Protein AF-A0A1V8M6U7-F1 (afdb_monomer_lite)

Foldseek 3Di:
DDDLVVVVVLLVDAWALQEAEAQAQQDWPPDDPVCVQQSLLAVLLVVLQNLLRFFPCAQDKGKYKYQADNVVSDGHAHDCPGHVLVVDVVNVLVVNQVVQVQFKVVRQNDKDWDWHADPNGTMIMIIRGHDLAQIFTCQWRRHPPDIDHGRWGWHAGDDDPPRIDTDDPVRRVSSRVSSPVSNVVVVCVVPPDDPPPPDDFDCVLVVVLLCVVVVQKDWDPPDFDFDDDLVQQQGKTKTWIDGPPGDIAIEIEREPSHDLQVNLVVCVVVVVDPDLARYAYEYAQDPDPCSPVVLVVSCVSSVYPRYDYSLRCLCPRRPVLAFDDDDAPPDLFDFFFWWDDPDPDTDGPLVVVVVLLPDFLQQEEEEEEAPQQQSVVSVSVSVNVVVVVDVQAGEAEQECLVQQVVLLVVCVVVAAPQEVVSRQVSVVVPDPDPTDHDDPSSVLSCQLSLRYAYEYEQVQLNCLPCPPSYDVVSNVVCSSPRNNPRNRSGHYYYYYYPLSVVVNDPPDDHHYTYTFFDWPVSLLSRVCSLVVNPPVLSVVLVVVQVLVWAFDDDPNDTITGGRNNLSVLSSVVSVCVVDVPPDDPPDDEPLADPVDSVSVSLQVLQVVLCSRNVADDSNLVLQLLLVQLLDDDQFAALVCSQVSSVVRDPDDDDPSNVSSLCSRNQWHQDPRGTHGPHPSSSLVSLLSVLLVVLVVLDLVPPDPSSLQSLLPPQAAPDPSLVVNLVSDQLDPSSLVSLLVNLVVLVVVLVVDDDPVNVSSLSNNQSSLSSNLVNQCPDPPDDSDQVVSQVSQCVRQPDPQAREAAHHEQHDDDPVDQDEYAQELHEYEQYEYENRACPQVHDYDPNAAYYLYEYAQHDHDPPRQRDDDVRNYPPNYHCVRCVVSVVVVVVVLVVLLVVLLVLVLVLQVVQDDPLFGHWDFPCVSCVDPSCVVVVVVCVVVVQKDWDADPVHRPGTTITGDPLCRQCSCCNPPVDDDPSSSVVSVVVSVD

Sequence (989 aa):
MIDPEIIREKVDEDETPILEFKRQWYWDNETPKEEMSGKWGEFIKDIISLSNGYLNFVGKDRYLIVGYCESESKIFEVNTHNIKILKDLRYFKKQLVQKLEKYTSPSLVTIDVELVELDSSSLLVFKIPSPCHVTELQSELKTKTRTLDQGAVLVRKGQDSDSIKLATITEIEELMDEFSRFKKEKQFTTSDSKKEDEKERSIEKTVQLYIDQNTSFSLDVGYPIKLNNWTENIVFELFRMSETFGVVREFLYLHESASQGKTLGYLKHNHLVSGFESLIVLTERPKLKDTEKRKTNIKKIFNTEHVFFIDEFGYEFLYKDCLLDYVKYNLPVYVDSLIDGDETENKPALEELKKWYLHEAAPLLVIKGYGGVGKTTLVKQFLDYIYDCSNNSGILFIDSNEIIDDLARLTNSNKKIDDIYDFYQVQIVKEDSSYRKFSKDLLKLSVDNGSLIIVLDGIDEVIAKLGSKFDVASFVESISNSYSSDLKKAKIIITCRDHFWDSLGNNIKIPEIILKPFNKGLAVEFFNQAFQNETSAVDKAMQLADKFATEQTSNGEKDSIYIPYVLDMIVYLINQKSEILSNTSLCKSNLLSEKLQNDFIIASVCEREIKKLDSLELDDQIKILMNISISKGEGLSLYDVKSVLNSVTRVSVDDQLIEKLKGHPLLVCSDNKLSFRYDFFNFYFKTVYVAHYLRMQDISYLDQITIEIIGSYIKYGNGFTEILCDRADFNDDLILFCIETIEELQNRCHAERNESNYSYQCAISSVFVFLLCAQQASDTNHSDVESRTKLMDKIFENTQEVRGLCLINIFGDNKNKLTFDFRKKVLVDCFFEQFEYFWDCPIDLETKFIDSTFKALEPRKGLTPTFYEGTFSKCCNTVGISDILNKRTVEIDGEAERVKDSLIKFFRLFYKRGNFYPKKQEQVRSKVFTAKLLPLLLKHKVVKDYIDPHKPTFKQYVITSEYFPVIKYLEQKSACIELERLVEILTKH

pLDDT: mean 83.77, std 11.24, range [28.75, 97.19]

Radius of gyration: 46.65 Å; chains: 1; bounding box: 130×84×131 Å

InterPro domains:
  IPR027417 P-loop containing nucleoside triphosphate hydrolase [G3DSA:3.40.50.300] (281-507)
  IPR027417 P-loop containing nucleoside triphosphate hydrolase [SSF52540] (349-542)
  IPR056884 Nephrocystin 3-like, N-terminal [PF24883] (351-497)

Structure (mmCIF, N/CA/C/O backbone):
data_AF-A0A1V8M6U7-F1
#
_entry.id   AF-A0A1V8M6U7-F1
#
loop_
_atom_site.group_PDB
_atom_site.id
_atom_site.type_symbol
_atom_site.label_atom_id
_atom_site.label_alt_id
_atom_site.label_comp_id
_atom_site.label_asym_id
_atom_site.label_entity_id
_atom_site.label_seq_id
_atom_site.pdbx_PDB_ins_code
_atom_site.Cartn_x
_atom_site.Cartn_y
_atom_site.Cartn_z
_atom_site.occupancy
_atom_site.B_iso_or_equiv
_atom_site.auth_seq_id
_atom_site.auth_comp_id
_atom_site.auth_asym_id
_atom_site.auth_atom_id
_atom_site.pdbx_PDB_model_num
ATOM 1 N N . MET A 1 1 ? 28.215 25.797 -33.517 1.00 58.16 1 MET A N 1
ATOM 2 C CA . MET A 1 1 ? 28.824 26.858 -34.327 1.00 58.16 1 MET A CA 1
ATOM 3 C C . MET A 1 1 ? 27.870 28.023 -34.370 1.00 58.16 1 MET A C 1
ATOM 5 O O . MET A 1 1 ? 26.768 27.884 -34.891 1.00 58.16 1 MET A O 1
ATOM 9 N N . ILE A 1 2 ? 28.266 29.112 -33.726 1.00 77.56 2 ILE A N 1
ATOM 10 C CA . ILE A 1 2 ? 27.588 30.400 -33.728 1.00 77.56 2 ILE A CA 1
ATOM 11 C C . ILE A 1 2 ? 27.930 31.073 -35.058 1.00 77.56 2 ILE A C 1
ATOM 13 O O . ILE A 1 2 ? 29.101 31.189 -35.409 1.00 77.56 2 ILE A O 1
ATOM 17 N N . ASP A 1 3 ? 26.908 31.468 -35.810 1.00 80.19 3 ASP A N 1
ATOM 18 C CA . ASP A 1 3 ? 27.080 32.095 -37.118 1.00 80.19 3 ASP A CA 1
ATOM 19 C C . ASP A 1 3 ? 27.666 33.517 -36.967 1.00 80.19 3 ASP A C 1
ATOM 21 O O . ASP A 1 3 ? 27.057 34.344 -36.276 1.00 80.19 3 ASP A O 1
ATOM 25 N N . PRO A 1 4 ? 28.823 33.830 -37.583 1.00 81.19 4 PRO A N 1
ATOM 26 C CA . PRO A 1 4 ? 29.404 35.170 -37.549 1.00 81.19 4 PRO A CA 1
ATOM 27 C C . PRO A 1 4 ? 28.481 36.271 -38.090 1.00 81.19 4 PRO A C 1
ATOM 29 O O . PRO A 1 4 ? 28.581 37.408 -37.628 1.00 81.19 4 PRO A O 1
ATOM 32 N N . GLU A 1 5 ? 27.575 35.966 -39.028 1.00 81.00 5 GLU A N 1
ATOM 33 C CA . GLU A 1 5 ? 26.628 36.961 -39.552 1.00 81.00 5 GLU A CA 1
ATOM 34 C C . GLU A 1 5 ? 25.595 37.375 -38.497 1.00 81.00 5 GLU A C 1
ATOM 36 O O . GLU A 1 5 ? 25.345 38.567 -38.330 1.00 81.00 5 GLU A O 1
ATOM 41 N N . ILE A 1 6 ? 25.103 36.427 -37.690 1.00 84.31 6 ILE A N 1
ATOM 42 C CA . ILE A 1 6 ? 24.199 36.714 -36.560 1.00 84.31 6 ILE A CA 1
ATOM 43 C C . ILE A 1 6 ? 24.894 37.613 -35.532 1.00 84.31 6 ILE A C 1
ATOM 45 O O . ILE A 1 6 ? 24.272 38.494 -34.946 1.00 84.31 6 ILE A O 1
ATOM 49 N N . ILE A 1 7 ? 26.193 37.409 -35.298 1.00 87.50 7 ILE A N 1
ATOM 50 C CA . ILE A 1 7 ? 26.954 38.242 -34.357 1.00 87.50 7 ILE A CA 1
ATOM 51 C C . ILE A 1 7 ? 27.181 39.647 -34.908 1.00 87.50 7 ILE A C 1
ATOM 53 O O . ILE A 1 7 ? 27.110 40.598 -34.135 1.00 87.50 7 ILE A O 1
ATOM 57 N N . ARG A 1 8 ? 27.373 39.800 -36.223 1.00 85.25 8 ARG A N 1
ATOM 58 C CA . ARG A 1 8 ? 27.423 41.121 -36.863 1.00 85.25 8 ARG A CA 1
ATOM 59 C C . ARG A 1 8 ? 26.113 41.882 -36.666 1.00 85.25 8 ARG A C 1
ATOM 61 O O . ARG A 1 8 ? 26.155 43.016 -36.212 1.00 85.25 8 ARG A O 1
ATOM 68 N N . GLU A 1 9 ? 24.975 41.233 -36.910 1.00 86.56 9 GLU A N 1
ATOM 69 C CA . GLU A 1 9 ? 23.655 41.832 -36.666 1.00 86.56 9 GLU A CA 1
ATOM 70 C C . GLU A 1 9 ? 23.462 42.212 -35.193 1.00 86.56 9 GLU A C 1
ATOM 72 O O . GLU A 1 9 ? 22.962 43.290 -34.893 1.00 86.56 9 GLU A O 1
ATOM 77 N N . LYS A 1 10 ? 23.900 41.354 -34.261 1.00 86.81 10 LYS A N 1
ATOM 78 C CA . LYS A 1 10 ? 23.778 41.623 -32.822 1.00 86.81 10 LYS A CA 1
ATOM 79 C C . LYS A 1 10 ? 24.632 42.795 -32.361 1.00 86.81 10 LYS A C 1
ATOM 81 O O . LYS A 1 10 ? 24.192 43.515 -31.484 1.00 86.81 10 LYS A O 1
ATOM 86 N N . VAL A 1 11 ? 25.823 42.991 -32.921 1.00 86.38 11 VAL A N 1
ATOM 87 C CA . VAL A 1 11 ? 26.717 44.113 -32.579 1.00 86.38 11 VAL A CA 1
ATOM 88 C C . VAL A 1 11 ? 26.144 45.473 -33.018 1.00 86.38 11 VAL A C 1
ATOM 90 O O . VAL A 1 11 ? 26.476 46.493 -32.411 1.00 86.38 11 VAL A O 1
ATOM 93 N N . ASP A 1 12 ? 25.253 45.475 -34.014 1.00 83.44 12 ASP A N 1
ATOM 94 C CA . ASP A 1 12 ? 24.517 46.658 -34.478 1.00 83.44 12 ASP A CA 1
ATOM 95 C C . ASP A 1 12 ? 23.236 46.946 -33.651 1.00 83.44 12 ASP A C 1
ATOM 97 O O . ASP A 1 12 ? 22.576 47.963 -33.878 1.00 83.44 12 ASP A O 1
ATOM 101 N N . GLU A 1 13 ? 22.869 46.075 -32.699 1.00 85.94 13 GLU A N 1
ATOM 102 C CA . GLU A 1 13 ? 21.747 46.264 -31.766 1.00 85.94 13 GLU A CA 1
ATOM 103 C C . GLU A 1 13 ? 22.206 46.913 -30.445 1.00 85.94 13 GLU A C 1
ATOM 105 O O . GLU A 1 13 ? 23.306 46.649 -29.959 1.00 85.94 13 GLU A O 1
ATOM 110 N N . ASP A 1 14 ? 21.329 47.707 -29.821 1.00 83.75 14 ASP A N 1
ATOM 111 C CA . ASP A 1 14 ? 21.529 48.205 -28.450 1.00 83.75 14 ASP A CA 1
ATOM 112 C C . ASP A 1 14 ? 21.380 47.065 -27.417 1.00 83.75 14 ASP A C 1
ATOM 114 O O . ASP A 1 14 ? 20.679 46.075 -27.659 1.00 83.75 14 ASP A O 1
ATOM 118 N N . GLU A 1 15 ? 21.970 47.207 -26.224 1.00 86.00 15 GLU A N 1
ATOM 119 C CA . GLU A 1 15 ? 21.781 46.237 -25.137 1.00 86.00 15 GLU A CA 1
ATOM 120 C C . GLU A 1 15 ? 20.302 46.060 -24.764 1.00 86.00 15 GLU A C 1
ATOM 122 O O . GLU A 1 15 ? 19.545 47.009 -24.535 1.00 86.00 15 GLU A O 1
ATOM 127 N N . THR A 1 16 ? 19.891 44.803 -24.593 1.00 87.12 16 THR A N 1
ATOM 128 C CA . THR A 1 16 ? 18.509 44.432 -24.257 1.00 87.12 16 THR A CA 1
ATOM 129 C C . THR A 1 16 ? 18.477 43.454 -23.076 1.00 87.12 16 THR A C 1
ATOM 131 O O . THR A 1 16 ? 19.518 42.970 -22.625 1.00 87.12 16 THR A O 1
ATOM 134 N N . PRO A 1 17 ? 17.291 43.082 -22.558 1.00 87.75 17 PRO A N 1
ATOM 135 C CA . PRO A 1 17 ? 17.160 41.976 -21.605 1.00 87.75 17 PRO A CA 1
ATOM 136 C C . PRO A 1 17 ? 17.802 40.648 -22.035 1.00 87.75 17 PRO A C 1
ATOM 138 O O . PRO A 1 17 ? 18.018 39.782 -21.190 1.00 87.75 17 PRO A O 1
ATOM 141 N N . ILE A 1 18 ? 18.089 40.473 -23.330 1.00 89.31 18 ILE A N 1
ATOM 142 C CA . ILE A 1 18 ? 18.649 39.248 -23.914 1.00 89.31 18 ILE A CA 1
ATOM 143 C C . ILE A 1 18 ? 19.998 39.464 -24.615 1.00 89.31 18 ILE A C 1
ATOM 145 O O . ILE A 1 18 ? 20.525 38.517 -25.192 1.00 89.31 18 ILE A O 1
ATOM 149 N N . LEU A 1 19 ? 20.560 40.674 -24.582 1.00 90.44 19 LEU A N 1
ATOM 150 C CA . LEU A 1 19 ? 21.832 41.012 -25.221 1.00 90.44 19 LEU A CA 1
ATOM 151 C C . LEU A 1 19 ? 22.664 41.884 -24.277 1.00 90.44 19 LEU A C 1
ATOM 153 O O . LEU A 1 19 ? 22.210 42.953 -23.877 1.00 90.44 19 LEU A O 1
ATOM 157 N N . GLU A 1 20 ? 23.861 41.413 -23.933 1.00 90.19 20 GLU A N 1
ATOM 158 C CA . GLU A 1 20 ? 24.830 42.114 -23.083 1.00 90.19 20 GLU A CA 1
ATOM 159 C C . GLU A 1 20 ? 26.175 42.230 -23.792 1.00 90.19 20 GLU A C 1
ATOM 161 O O . GLU A 1 20 ? 26.695 41.235 -24.317 1.00 90.19 20 GLU A O 1
ATOM 166 N N . PHE A 1 21 ? 26.790 43.406 -23.694 1.00 90.50 21 PHE A N 1
ATOM 167 C CA . PHE A 1 21 ? 28.150 43.635 -24.140 1.00 90.50 21 PHE A CA 1
ATOM 168 C C . PHE A 1 21 ? 29.093 43.841 -22.963 1.00 90.50 21 PHE A C 1
ATOM 170 O O . PHE A 1 21 ? 28.850 44.596 -22.026 1.00 90.50 21 PHE A O 1
ATOM 177 N N . LYS A 1 22 ? 30.259 43.203 -23.033 1.00 90.25 22 LYS A N 1
ATOM 178 C CA . LYS A 1 22 ? 31.376 43.528 -22.147 1.00 90.25 22 LYS A CA 1
ATOM 179 C C . LYS A 1 22 ? 32.568 43.922 -22.988 1.00 90.25 22 LYS A C 1
ATOM 181 O O . LYS A 1 22 ? 33.081 43.126 -23.769 1.00 90.25 22 LYS A O 1
ATOM 186 N N . ARG A 1 23 ? 33.102 45.115 -22.735 1.00 88.38 23 ARG A N 1
ATOM 187 C CA . ARG A 1 23 ? 34.337 45.572 -23.383 1.00 88.38 23 ARG A CA 1
ATOM 188 C C . ARG A 1 23 ? 35.503 44.601 -23.177 1.00 88.38 23 ARG A C 1
ATOM 190 O O . ARG A 1 23 ? 36.289 44.388 -24.090 1.00 88.38 23 ARG A O 1
ATOM 197 N N . GLN A 1 24 ? 35.63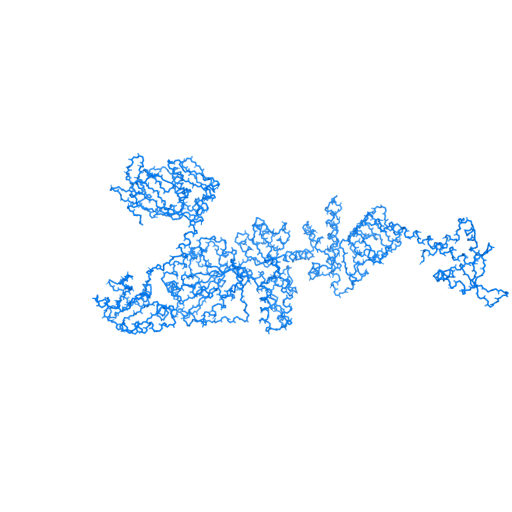4 44.045 -21.975 1.00 88.88 24 GLN A N 1
ATOM 198 C CA . GLN A 1 24 ? 36.750 43.181 -21.596 1.00 88.88 24 GLN A CA 1
ATOM 199 C C . GLN A 1 24 ? 36.288 42.013 -20.730 1.00 88.88 24 GLN A C 1
ATOM 201 O O . GLN A 1 24 ? 35.250 42.075 -20.069 1.00 88.88 24 GLN A O 1
ATOM 206 N N . TRP A 1 25 ? 37.098 40.960 -20.712 1.00 90.88 25 TRP A N 1
ATOM 207 C CA . TRP A 1 25 ? 36.878 39.796 -19.865 1.00 90.88 25 TRP A CA 1
ATOM 208 C C . TRP A 1 25 ? 37.055 40.123 -18.365 1.00 90.88 25 TRP A C 1
ATOM 210 O O . TRP A 1 25 ? 37.712 41.092 -17.987 1.00 90.88 25 TRP A O 1
ATOM 220 N N . TYR A 1 26 ? 36.452 39.313 -17.493 1.00 88.56 26 TYR A N 1
ATOM 221 C CA . TYR A 1 26 ? 36.280 39.618 -16.066 1.00 88.56 26 TYR A CA 1
ATOM 222 C C . TYR A 1 26 ? 37.575 39.543 -15.225 1.00 88.56 26 TYR A C 1
ATOM 224 O O . TYR A 1 26 ? 37.684 40.247 -14.211 1.00 88.56 26 TYR A O 1
ATOM 232 N N . TRP A 1 27 ? 38.541 38.696 -15.595 1.00 90.19 27 TRP A N 1
ATOM 233 C CA . TRP A 1 27 ? 39.807 38.479 -14.868 1.00 90.19 27 TRP A CA 1
ATOM 234 C C . TRP A 1 27 ? 40.911 37.946 -15.790 1.00 90.19 27 TRP A C 1
ATOM 236 O O . TRP A 1 27 ? 40.629 37.386 -16.839 1.00 90.19 27 TRP A O 1
ATOM 246 N N . ASP A 1 28 ? 42.168 38.027 -15.382 1.00 87.06 28 ASP A N 1
ATOM 247 C CA . ASP A 1 28 ? 43.324 37.508 -16.124 1.00 87.06 28 ASP A CA 1
ATOM 248 C C . ASP A 1 28 ? 44.172 36.548 -15.269 1.00 87.06 28 ASP A C 1
ATOM 250 O O . ASP A 1 28 ? 43.795 36.167 -14.159 1.00 87.06 28 ASP A O 1
ATOM 254 N N . ASN A 1 29 ? 45.316 36.107 -15.801 1.00 83.75 29 ASN A N 1
ATOM 255 C CA . ASN A 1 29 ? 46.250 35.241 -15.075 1.00 83.75 29 ASN A CA 1
ATOM 256 C C . ASN A 1 29 ? 46.934 35.921 -13.872 1.00 83.75 29 ASN A C 1
ATOM 258 O O . ASN A 1 29 ? 47.536 35.208 -13.067 1.00 83.75 29 ASN A O 1
ATOM 262 N N . GLU A 1 30 ? 46.885 37.251 -13.765 1.00 84.00 30 GLU A N 1
ATOM 263 C CA . GLU A 1 30 ? 47.514 38.035 -12.692 1.00 84.00 30 GLU A CA 1
ATOM 264 C C . GLU A 1 30 ? 46.531 38.351 -11.551 1.00 84.00 30 GLU A C 1
ATOM 266 O O . GLU A 1 30 ? 46.936 38.804 -10.480 1.00 84.00 30 GLU A O 1
ATOM 271 N N . THR A 1 31 ? 45.243 38.047 -11.741 1.00 85.06 31 THR A N 1
ATOM 272 C CA . THR A 1 31 ? 44.187 38.294 -10.757 1.00 85.06 31 THR A CA 1
ATOM 273 C C . THR A 1 31 ? 44.418 37.490 -9.458 1.00 85.06 31 THR A C 1
ATOM 275 O O . THR A 1 31 ? 44.533 36.258 -9.507 1.00 85.06 31 THR A O 1
ATOM 278 N N . PRO A 1 32 ? 44.451 38.138 -8.271 1.00 86.44 32 PRO A N 1
ATOM 279 C CA . PRO A 1 32 ? 44.678 37.461 -6.993 1.00 86.44 32 PRO A CA 1
ATOM 280 C C . PRO A 1 32 ? 43.626 36.388 -6.681 1.00 86.44 32 PRO A C 1
ATOM 282 O O . PRO A 1 32 ? 42.429 36.579 -6.901 1.00 86.44 32 PRO A O 1
ATOM 285 N N . LYS A 1 33 ? 44.047 35.266 -6.073 1.00 82.62 33 LYS A N 1
ATOM 286 C CA . LYS A 1 33 ? 43.141 34.157 -5.699 1.00 82.62 33 LYS A CA 1
ATOM 287 C C . LYS A 1 33 ? 41.990 34.591 -4.784 1.00 82.62 33 LYS A C 1
ATOM 289 O O . LYS A 1 33 ? 40.914 34.007 -4.854 1.00 82.62 33 LYS A O 1
ATOM 294 N N . GLU A 1 34 ? 42.215 35.597 -3.946 1.00 82.81 34 GLU A N 1
ATOM 295 C CA . GLU A 1 34 ? 41.223 36.130 -3.005 1.00 82.81 34 GLU A CA 1
ATOM 296 C C . GLU A 1 34 ? 40.080 36.869 -3.722 1.00 82.81 34 GLU A C 1
ATOM 298 O O . GLU A 1 34 ? 38.935 36.828 -3.272 1.00 82.81 34 GLU A O 1
ATOM 303 N N . GLU A 1 35 ? 40.350 37.458 -4.892 1.00 83.94 35 GLU A N 1
ATOM 304 C CA . GLU A 1 35 ? 39.355 38.167 -5.704 1.00 83.94 35 GLU A CA 1
ATOM 305 C C . GLU A 1 35 ? 38.592 37.237 -6.658 1.00 83.94 35 GLU A C 1
ATOM 307 O O . GLU A 1 35 ? 37.472 37.548 -7.073 1.00 83.94 35 GLU A O 1
ATOM 312 N N . MET A 1 36 ? 39.151 36.060 -6.970 1.00 85.75 36 MET A N 1
ATOM 313 C CA . MET A 1 36 ? 38.582 35.115 -7.940 1.00 85.75 36 MET A CA 1
ATOM 314 C C . MET A 1 36 ? 37.152 34.682 -7.609 1.00 85.75 36 MET A C 1
ATOM 316 O O . MET A 1 36 ? 36.354 34.482 -8.522 1.00 85.75 36 MET A O 1
ATOM 320 N N . SER A 1 37 ? 36.808 34.547 -6.325 1.00 84.44 37 SER A N 1
ATOM 321 C CA . SER A 1 37 ? 35.446 34.185 -5.910 1.00 84.44 37 SER A CA 1
ATOM 322 C C . SER A 1 37 ? 34.428 35.261 -6.312 1.00 84.44 37 SER A C 1
ATOM 324 O O . SER A 1 37 ? 33.420 34.949 -6.941 1.00 84.44 37 SER A O 1
ATOM 326 N N . GLY A 1 38 ? 34.739 36.538 -6.055 1.00 85.12 38 GLY A N 1
ATOM 327 C CA . GLY A 1 38 ? 33.873 37.661 -6.429 1.00 85.12 38 GLY A CA 1
ATOM 328 C C . GLY A 1 38 ? 33.794 37.878 -7.942 1.00 85.12 38 GLY A C 1
ATOM 329 O O . GLY A 1 38 ? 32.735 38.227 -8.457 1.00 85.12 38 GLY A O 1
ATOM 330 N N . LYS A 1 39 ? 34.887 37.616 -8.671 1.00 89.19 39 LYS A N 1
ATOM 331 C CA . LYS A 1 39 ? 34.932 37.663 -10.142 1.00 89.19 39 LYS A CA 1
ATOM 332 C C . LYS A 1 39 ? 34.067 36.581 -10.792 1.00 89.19 39 LYS A C 1
ATOM 334 O O . LYS A 1 39 ? 33.317 36.877 -11.719 1.00 89.19 39 LYS A O 1
ATOM 339 N N . TRP A 1 40 ? 34.127 35.353 -10.274 1.00 90.94 40 TRP A N 1
ATOM 340 C CA . TRP A 1 40 ? 33.224 34.276 -10.685 1.00 90.94 40 TRP A CA 1
ATOM 341 C C . TRP A 1 40 ? 31.772 34.591 -10.341 1.00 90.94 40 TRP A C 1
ATOM 343 O O . TRP A 1 40 ? 30.901 34.349 -11.169 1.00 90.94 40 TRP A O 1
ATOM 353 N N . GLY A 1 41 ? 31.513 35.144 -9.155 1.00 90.31 41 GLY A N 1
ATOM 354 C CA . GLY A 1 41 ? 30.168 35.537 -8.748 1.00 90.31 41 GLY A CA 1
ATOM 355 C C . GLY A 1 41 ? 29.555 36.596 -9.663 1.00 90.31 41 GLY A C 1
ATOM 356 O O . GLY A 1 41 ? 28.390 36.484 -10.024 1.00 90.31 41 GLY A O 1
ATOM 357 N N . GLU A 1 42 ? 30.348 37.580 -10.092 1.00 90.44 42 GLU A N 1
ATOM 358 C CA . GLU A 1 42 ? 29.908 38.614 -11.035 1.00 90.44 42 GLU A CA 1
ATOM 359 C C . GLU A 1 42 ? 29.568 38.035 -12.414 1.00 90.44 42 GLU A C 1
ATOM 361 O O . GLU A 1 42 ? 28.509 38.320 -12.960 1.00 90.44 42 GLU A O 1
ATOM 366 N N . PHE A 1 43 ? 30.421 37.157 -12.942 1.00 92.50 43 PHE A N 1
ATOM 367 C CA . PHE A 1 43 ? 30.164 36.497 -14.220 1.00 92.50 43 PHE A CA 1
ATOM 368 C C . PHE A 1 43 ? 28.929 35.581 -14.170 1.00 92.50 43 PHE A C 1
ATOM 370 O O . PHE A 1 43 ? 28.094 35.612 -15.069 1.00 92.50 43 PHE A O 1
ATOM 377 N N . ILE A 1 44 ? 28.774 34.792 -13.101 1.00 92.50 44 ILE A N 1
ATOM 378 C CA . ILE A 1 44 ? 27.618 33.902 -12.911 1.00 92.50 44 ILE A CA 1
ATOM 379 C C . ILE A 1 44 ? 26.321 34.709 -12.781 1.00 92.50 44 ILE A C 1
ATOM 381 O O . ILE A 1 44 ? 25.309 34.327 -13.364 1.00 92.50 44 ILE A O 1
ATOM 385 N N . LYS A 1 45 ? 26.353 35.842 -12.070 1.00 91.62 45 LYS A N 1
ATOM 386 C CA . LYS A 1 45 ? 25.217 36.768 -11.968 1.00 91.62 45 LYS A CA 1
ATOM 387 C C . LYS A 1 45 ? 24.755 37.235 -13.353 1.00 91.62 45 LYS A C 1
ATOM 389 O O . LYS A 1 45 ? 23.556 37.197 -13.628 1.00 91.62 45 LYS A O 1
ATOM 394 N N . ASP A 1 46 ? 25.686 37.629 -14.221 1.00 90.69 46 ASP A N 1
ATOM 395 C CA . ASP A 1 46 ? 25.360 38.120 -15.563 1.00 90.69 46 ASP A CA 1
ATOM 396 C C . ASP A 1 46 ? 24.721 37.004 -16.413 1.00 90.69 46 ASP A C 1
ATOM 398 O O . ASP A 1 46 ? 23.678 37.226 -17.026 1.00 90.69 46 ASP A O 1
ATOM 402 N N . ILE A 1 47 ? 25.233 35.769 -16.333 1.00 92.62 47 ILE A N 1
ATOM 403 C CA . ILE A 1 47 ? 24.655 34.596 -17.015 1.00 92.62 47 ILE A CA 1
ATOM 404 C C . ILE A 1 47 ? 23.237 34.257 -16.520 1.00 92.62 47 ILE A C 1
ATOM 406 O O . ILE A 1 47 ? 22.348 34.050 -17.343 1.00 92.62 47 ILE A O 1
ATOM 410 N N . ILE A 1 48 ? 23.001 34.216 -15.202 1.00 92.44 48 ILE A N 1
ATOM 411 C CA . ILE A 1 48 ? 21.682 33.878 -14.625 1.00 92.44 48 ILE A CA 1
ATOM 412 C C . ILE A 1 48 ? 20.648 34.965 -14.947 1.00 92.44 48 ILE A C 1
ATOM 414 O O . ILE A 1 48 ? 19.500 34.680 -15.281 1.00 92.44 48 ILE A O 1
ATOM 418 N N . SER A 1 49 ? 21.047 36.235 -14.871 1.00 91.25 49 SER A N 1
ATOM 419 C CA . SER A 1 49 ? 20.139 37.335 -15.206 1.00 91.25 49 SER A CA 1
ATOM 420 C C . SER A 1 49 ? 19.746 37.330 -16.686 1.00 91.25 49 SER A C 1
ATOM 422 O O . SER A 1 49 ? 18.578 37.544 -17.003 1.00 91.25 49 SER A O 1
ATOM 424 N N . LEU A 1 50 ? 20.687 37.011 -17.585 1.00 90.88 50 LEU A N 1
ATOM 425 C CA . LEU A 1 50 ? 20.415 36.828 -19.008 1.00 90.88 50 LEU A CA 1
ATOM 426 C C . LEU A 1 50 ? 19.547 35.596 -19.260 1.00 90.88 50 LEU A C 1
ATOM 428 O O . LEU A 1 50 ? 18.641 35.673 -20.083 1.00 90.88 50 LEU A O 1
ATOM 432 N N . SER A 1 51 ? 19.760 34.477 -18.556 1.00 91.31 51 SER A N 1
ATOM 433 C CA . SER A 1 51 ? 18.956 33.260 -18.746 1.00 91.31 51 SER A CA 1
ATOM 434 C C . SER A 1 51 ? 17.483 33.486 -18.418 1.00 91.31 51 SER A C 1
ATOM 436 O O . SER A 1 51 ? 16.616 33.024 -19.158 1.00 91.31 51 SER A O 1
ATOM 438 N N . ASN A 1 52 ? 17.175 34.268 -17.385 1.00 91.31 52 ASN A N 1
ATOM 439 C CA . ASN A 1 52 ? 15.801 34.684 -17.108 1.00 91.31 52 ASN A CA 1
ATOM 440 C C . ASN A 1 52 ? 15.326 35.782 -18.068 1.00 91.31 52 ASN A C 1
ATOM 442 O O . ASN A 1 52 ? 14.191 35.727 -18.535 1.00 91.31 52 ASN A O 1
ATOM 446 N N . GLY A 1 53 ? 16.197 36.732 -18.416 1.00 89.06 53 GLY A N 1
ATOM 447 C CA . GLY A 1 53 ? 15.840 37.907 -19.203 1.00 89.06 53 GLY A CA 1
ATOM 448 C C . GLY A 1 53 ? 14.858 38.806 -18.447 1.00 89.06 53 GLY A C 1
ATOM 449 O O . GLY A 1 53 ? 14.999 39.033 -17.241 1.00 89.06 53 GLY A O 1
ATOM 450 N N . TYR A 1 54 ? 13.857 39.322 -19.157 1.00 90.50 54 TYR A N 1
ATOM 451 C CA . TYR A 1 54 ? 12.745 40.081 -18.584 1.00 90.50 54 TYR A CA 1
ATOM 452 C C . TYR A 1 54 ? 11.448 39.778 -19.339 1.00 90.50 54 TYR A C 1
ATOM 454 O O . TYR A 1 54 ? 11.465 39.093 -20.363 1.00 90.50 54 TYR A O 1
ATOM 462 N N . LEU A 1 55 ? 10.329 40.271 -18.816 1.00 87.94 55 LEU A N 1
ATOM 463 C CA . LEU A 1 55 ? 8.989 40.031 -19.352 1.00 87.94 55 LEU A CA 1
ATOM 464 C C . LEU A 1 55 ? 8.914 40.324 -20.857 1.00 87.94 55 LEU A C 1
ATOM 466 O O . LEU A 1 55 ? 9.434 41.342 -21.321 1.00 87.94 55 LEU A O 1
ATOM 470 N N . ASN A 1 56 ? 8.224 39.463 -21.602 1.00 86.25 56 ASN A N 1
ATOM 471 C CA . ASN A 1 56 ? 8.065 39.450 -23.061 1.00 86.25 56 ASN A CA 1
ATOM 472 C C . ASN A 1 56 ? 9.308 39.045 -23.880 1.00 86.25 56 ASN A C 1
ATOM 474 O O . ASN A 1 56 ? 9.312 39.167 -25.112 1.00 86.25 56 ASN A O 1
ATOM 478 N N . PHE A 1 57 ? 10.369 38.554 -23.234 1.00 86.56 57 PHE A N 1
ATOM 479 C CA . PHE A 1 57 ? 11.568 38.042 -23.916 1.00 86.56 57 PHE A CA 1
ATOM 480 C C . PHE A 1 57 ? 11.760 36.527 -23.775 1.00 86.56 57 PHE A C 1
ATOM 482 O O . PHE A 1 57 ? 12.720 35.969 -24.319 1.00 86.56 57 PHE A O 1
ATOM 489 N N . VAL A 1 58 ? 10.839 35.842 -23.095 1.00 87.88 58 VAL A N 1
ATOM 490 C CA . VAL A 1 58 ? 10.827 34.381 -23.023 1.00 87.88 58 VAL A CA 1
ATOM 491 C C . VAL A 1 58 ? 10.703 33.785 -24.432 1.00 87.88 58 VAL A C 1
ATOM 493 O O . VAL A 1 58 ? 9.937 34.255 -25.267 1.00 87.88 58 VAL A O 1
ATOM 496 N N . GLY A 1 59 ? 11.506 32.757 -24.711 1.00 83.88 59 GLY A N 1
ATOM 497 C CA . GLY A 1 59 ? 11.542 32.058 -25.996 1.00 83.88 59 GLY A CA 1
ATOM 498 C C . GLY A 1 59 ? 12.571 32.561 -27.010 1.00 83.88 59 GLY A C 1
ATOM 499 O O . GLY A 1 59 ? 12.739 31.927 -28.049 1.00 83.88 59 GLY A O 1
ATOM 500 N N . LYS A 1 60 ? 13.305 33.640 -26.711 1.00 88.50 60 LYS A N 1
ATOM 501 C CA . LYS A 1 60 ? 14.363 34.188 -27.583 1.00 88.50 60 LYS A CA 1
ATOM 502 C C . LYS A 1 60 ? 15.760 33.739 -27.147 1.00 88.50 60 LYS A C 1
ATOM 504 O O . LYS A 1 60 ? 16.028 33.618 -25.954 1.00 88.50 60 LYS A O 1
ATOM 509 N N . ASP A 1 61 ? 16.672 33.520 -28.088 1.00 89.50 61 ASP A N 1
ATOM 510 C CA . ASP A 1 61 ? 18.078 33.253 -27.755 1.00 89.50 61 ASP A CA 1
ATOM 511 C C . ASP A 1 61 ? 18.728 34.491 -27.122 1.00 89.50 61 ASP A C 1
ATOM 513 O O . ASP A 1 61 ? 18.487 35.613 -27.574 1.00 89.50 61 ASP A O 1
ATOM 517 N N . ARG A 1 62 ? 19.548 34.286 -26.084 1.00 91.44 62 ARG A N 1
ATOM 518 C CA . ARG A 1 62 ? 20.286 35.362 -25.410 1.00 91.44 62 ARG A CA 1
ATOM 519 C C . ARG A 1 62 ? 21.769 35.311 -25.735 1.00 91.44 62 ARG A C 1
ATOM 521 O O . ARG A 1 62 ? 22.327 34.230 -25.932 1.00 91.44 62 ARG A O 1
ATOM 528 N N . TYR A 1 63 ? 22.403 36.475 -25.723 1.00 93.12 63 TYR A N 1
ATOM 529 C CA . TYR A 1 63 ? 23.798 36.647 -26.093 1.00 93.12 63 TYR A CA 1
ATOM 530 C C . TYR A 1 63 ? 24.537 37.495 -25.057 1.00 93.12 63 TYR A C 1
ATOM 532 O O . TYR A 1 63 ? 24.094 38.580 -24.693 1.00 93.12 63 TYR A O 1
ATOM 540 N N . LEU A 1 64 ? 25.689 37.002 -24.607 1.00 93.50 64 LEU A N 1
ATOM 541 C CA . LEU A 1 64 ? 26.703 37.807 -23.930 1.00 93.50 64 LEU A CA 1
ATOM 542 C C . LEU A 1 64 ? 27.929 37.861 -24.842 1.00 93.50 64 LEU A C 1
ATOM 544 O O . LEU A 1 64 ? 28.548 36.830 -25.112 1.00 93.50 64 LEU A O 1
ATOM 548 N N . ILE A 1 65 ? 28.267 39.056 -25.319 1.00 92.94 65 ILE A N 1
ATOM 549 C CA . ILE A 1 65 ? 29.358 39.286 -26.267 1.00 92.94 65 ILE A CA 1
ATOM 550 C C . ILE A 1 65 ? 30.467 40.062 -25.557 1.00 92.94 65 ILE A C 1
ATOM 552 O O . ILE A 1 65 ? 30.292 41.197 -25.117 1.00 92.94 65 ILE A O 1
ATOM 556 N N . VAL A 1 66 ? 31.633 39.434 -25.441 1.00 92.50 66 VAL A N 1
ATOM 557 C CA . VAL A 1 66 ? 32.823 40.022 -24.828 1.00 92.50 66 VAL A CA 1
ATOM 558 C C . VAL A 1 66 ? 33.799 40.447 -25.922 1.00 92.50 66 VAL A C 1
ATOM 560 O O . VAL A 1 66 ? 34.094 39.671 -26.830 1.00 92.50 66 VAL A O 1
ATOM 563 N N . GLY A 1 67 ? 34.327 41.664 -25.803 1.00 89.12 67 GLY A N 1
ATOM 564 C CA . GLY A 1 67 ? 35.177 42.305 -26.807 1.00 89.12 67 GLY A CA 1
ATOM 565 C C . GLY A 1 67 ? 34.458 43.378 -27.625 1.00 89.12 67 GLY A C 1
ATOM 566 O O . GLY A 1 67 ? 34.976 43.802 -28.647 1.00 89.12 67 GLY A O 1
ATOM 567 N N . TYR A 1 68 ? 33.283 43.848 -27.203 1.00 89.25 68 TYR A N 1
ATOM 568 C CA . TYR A 1 68 ? 32.596 44.978 -27.835 1.00 89.25 68 TYR A CA 1
ATOM 569 C C . TYR A 1 68 ? 32.202 46.020 -26.787 1.00 89.25 68 TYR A C 1
ATOM 571 O O . TYR A 1 68 ? 31.850 45.676 -25.658 1.00 89.25 68 TYR A O 1
ATOM 579 N N . CYS A 1 69 ? 32.316 47.299 -27.142 1.00 84.81 69 CYS A N 1
ATOM 580 C CA . CYS A 1 69 ? 31.918 48.418 -26.295 1.00 84.81 69 CYS A CA 1
ATOM 581 C C . CYS A 1 69 ? 30.858 49.241 -27.021 1.00 84.81 69 CYS A C 1
ATOM 583 O O . CYS A 1 69 ? 31.201 49.998 -27.928 1.00 84.81 69 CYS A O 1
ATOM 585 N N . GLU A 1 70 ? 29.603 49.119 -26.588 1.00 82.31 70 GLU A N 1
ATOM 586 C CA . GLU A 1 70 ? 28.440 49.810 -27.164 1.00 82.31 70 GLU A CA 1
ATOM 587 C C . GLU A 1 70 ? 28.644 51.334 -27.209 1.00 82.31 70 GLU A C 1
ATOM 589 O O . GLU A 1 70 ? 28.532 51.948 -28.266 1.00 82.31 70 GLU A O 1
ATOM 594 N N . SER A 1 71 ? 29.085 51.938 -26.097 1.00 80.25 71 SER A N 1
ATOM 595 C CA . SER A 1 71 ? 29.307 53.392 -25.988 1.00 80.25 71 SER A CA 1
ATOM 596 C C . SER A 1 71 ? 30.411 53.946 -26.894 1.00 80.25 71 SER A C 1
ATOM 598 O O . SER A 1 71 ? 30.415 55.136 -27.205 1.00 80.25 71 SER A O 1
ATOM 600 N N . GLU A 1 72 ? 31.359 53.101 -27.309 1.00 84.38 72 GLU A N 1
ATOM 601 C CA . GLU A 1 72 ? 32.434 53.478 -28.233 1.00 84.38 72 GLU A CA 1
ATOM 602 C C . GLU A 1 72 ? 32.186 52.951 -29.659 1.00 84.38 72 GLU A C 1
ATOM 604 O O . GLU A 1 72 ? 32.967 53.284 -30.552 1.00 84.38 72 GLU A O 1
ATOM 609 N N . SER A 1 73 ? 31.148 52.125 -29.858 1.00 82.88 73 SER A N 1
ATOM 610 C CA . SER A 1 73 ? 30.858 51.330 -31.064 1.00 82.88 73 SER A CA 1
ATOM 611 C C . SER A 1 73 ? 32.117 50.693 -31.670 1.00 82.88 73 SER A C 1
ATOM 613 O O . SER A 1 73 ? 32.404 50.825 -32.861 1.00 82.88 73 SER A O 1
ATOM 615 N N . LYS A 1 74 ? 32.934 50.058 -30.818 1.00 85.81 74 LYS A N 1
ATOM 616 C CA . LYS A 1 74 ? 34.247 49.503 -31.186 1.00 85.81 74 LYS A CA 1
ATOM 617 C C . LYS A 1 74 ? 34.447 48.085 -30.680 1.00 85.81 74 LYS A C 1
ATOM 619 O O . LYS A 1 74 ? 34.094 47.756 -29.546 1.00 85.81 74 LYS A O 1
ATOM 624 N N . ILE A 1 75 ? 35.110 47.292 -31.519 1.00 86.50 75 ILE A N 1
ATOM 625 C CA . ILE A 1 75 ? 35.573 45.941 -31.207 1.00 86.50 75 ILE A CA 1
ATOM 626 C C . ILE A 1 75 ? 36.961 46.008 -30.559 1.00 86.50 75 ILE A C 1
ATOM 628 O O . ILE A 1 75 ? 37.846 46.745 -30.996 1.00 86.50 75 ILE A O 1
ATOM 632 N N . PHE A 1 76 ? 37.136 45.220 -29.507 1.00 86.56 76 PHE A N 1
ATOM 633 C CA . PHE A 1 76 ? 38.353 45.027 -28.738 1.00 86.56 76 PHE A CA 1
ATOM 634 C C . PHE A 1 76 ? 38.716 43.543 -28.778 1.00 86.56 76 PHE A C 1
ATOM 636 O O . PHE A 1 76 ? 37.931 42.690 -28.369 1.00 86.56 76 PHE A O 1
ATOM 643 N N . GLU A 1 77 ? 39.919 43.236 -29.257 1.00 83.81 77 GLU A N 1
ATOM 644 C CA . GLU A 1 77 ? 40.406 41.861 -29.361 1.00 83.81 77 GLU A CA 1
ATOM 645 C C . GLU A 1 77 ? 40.448 41.171 -27.986 1.00 83.81 77 GLU A C 1
ATOM 647 O O . GLU A 1 77 ? 41.127 41.621 -27.055 1.00 83.81 77 GLU A O 1
ATOM 652 N N . VAL A 1 78 ? 39.760 40.032 -27.862 1.00 83.44 78 VAL A N 1
ATOM 653 C CA . VAL A 1 78 ? 39.836 39.189 -26.665 1.00 83.44 78 VAL A CA 1
ATOM 654 C C . VAL A 1 78 ? 41.104 38.337 -26.726 1.00 83.44 78 VAL A C 1
ATOM 656 O O . VAL A 1 78 ? 41.125 37.235 -27.275 1.00 83.44 78 VAL A O 1
ATOM 659 N N . ASN A 1 79 ? 42.189 38.837 -26.131 1.00 74.38 79 ASN A N 1
ATOM 660 C CA . ASN A 1 79 ? 43.463 38.123 -26.119 1.00 74.38 79 ASN A CA 1
ATOM 661 C C . ASN A 1 79 ? 43.473 36.954 -25.109 1.00 74.38 79 ASN A C 1
ATOM 663 O O . ASN A 1 79 ? 43.650 37.133 -23.901 1.00 74.38 79 ASN A O 1
ATOM 667 N N . THR A 1 80 ? 43.361 35.722 -25.612 1.00 75.69 80 THR A N 1
ATOM 668 C CA . THR A 1 80 ? 43.386 34.484 -24.807 1.00 75.69 80 THR A CA 1
ATOM 669 C C . THR A 1 80 ? 44.775 34.100 -24.273 1.00 75.69 80 THR A C 1
ATOM 671 O O . THR A 1 80 ? 44.890 33.210 -23.424 1.00 75.69 80 THR A O 1
ATOM 674 N N . HIS A 1 81 ? 45.859 34.768 -24.694 1.00 72.38 81 HIS A N 1
ATOM 675 C CA . HIS A 1 81 ? 47.219 34.434 -24.249 1.00 72.38 81 HIS A CA 1
ATOM 676 C C . HIS A 1 81 ? 47.414 34.678 -22.747 1.00 72.38 81 HIS A C 1
ATOM 678 O O . HIS A 1 81 ? 48.034 33.847 -22.071 1.00 72.38 81 HIS A O 1
ATOM 684 N N . ASN A 1 82 ? 46.812 35.751 -22.222 1.00 69.00 82 ASN A N 1
ATOM 685 C CA . ASN A 1 82 ? 46.912 36.174 -20.821 1.00 69.00 82 ASN A CA 1
ATOM 686 C C . ASN A 1 82 ? 45.766 35.647 -19.939 1.00 69.00 82 ASN A C 1
ATOM 688 O O . ASN A 1 82 ? 45.694 35.987 -18.759 1.00 69.00 82 ASN A O 1
ATOM 692 N N . ILE A 1 83 ? 44.907 34.768 -20.473 1.00 79.19 83 ILE A N 1
ATOM 693 C CA . ILE A 1 83 ? 43.768 34.175 -19.761 1.00 79.19 83 ILE A CA 1
ATOM 694 C C . ILE A 1 83 ? 43.783 32.657 -19.995 1.00 79.19 83 ILE A C 1
ATOM 696 O O . ILE A 1 83 ? 43.149 32.136 -20.910 1.00 79.19 83 ILE A O 1
ATOM 700 N N . LYS A 1 84 ? 44.524 31.914 -19.158 1.00 77.19 84 LYS A N 1
ATOM 701 C CA . LYS A 1 84 ? 44.757 30.462 -19.323 1.00 77.19 84 LYS A CA 1
ATOM 702 C C . LYS A 1 84 ? 43.466 29.658 -19.464 1.00 77.19 84 LYS A C 1
ATOM 704 O O . LYS A 1 84 ? 43.455 28.684 -20.207 1.00 77.19 84 LYS A O 1
ATOM 709 N N . ILE A 1 85 ? 42.404 30.057 -18.761 1.00 79.56 85 ILE A N 1
ATOM 710 C CA . ILE A 1 85 ? 41.141 29.311 -18.742 1.00 79.56 85 ILE A CA 1
ATOM 711 C C . ILE A 1 85 ? 40.399 29.367 -20.086 1.00 79.56 85 ILE A C 1
ATOM 713 O O . ILE A 1 85 ? 39.726 28.408 -20.428 1.00 79.56 85 ILE A O 1
ATOM 717 N N . LEU A 1 86 ? 40.577 30.429 -20.881 1.00 84.19 86 LEU A N 1
ATOM 718 C CA . LEU A 1 86 ? 39.908 30.595 -22.177 1.00 84.19 86 LEU A CA 1
ATOM 719 C C . LEU A 1 86 ? 40.672 29.951 -23.349 1.00 84.19 86 LEU A C 1
ATOM 721 O O . LEU A 1 86 ? 40.169 29.949 -24.467 1.00 84.19 86 LEU A O 1
ATOM 725 N N . LYS A 1 87 ? 41.867 29.383 -23.113 1.00 81.69 87 LYS A N 1
ATOM 726 C CA . LYS A 1 87 ? 42.622 28.645 -24.146 1.00 81.69 87 LYS A CA 1
ATOM 727 C C . LYS A 1 87 ? 41.947 27.333 -24.550 1.00 81.69 87 LYS A C 1
ATOM 729 O O . LYS A 1 87 ? 42.104 26.900 -25.685 1.00 81.69 87 LYS A O 1
ATOM 734 N N . ASP A 1 88 ? 41.214 26.714 -23.627 1.00 84.62 88 ASP A N 1
ATOM 735 C CA . ASP A 1 88 ? 40.399 25.526 -23.880 1.00 84.62 88 ASP A CA 1
ATOM 736 C C . ASP A 1 88 ? 38.940 25.833 -23.526 1.00 84.62 88 ASP A C 1
ATOM 738 O O . ASP A 1 88 ? 38.502 25.687 -22.381 1.00 84.62 88 ASP A O 1
ATOM 742 N N . LEU A 1 89 ? 38.179 26.274 -24.531 1.00 85.62 89 LEU A N 1
ATOM 743 C CA . LEU A 1 89 ? 36.768 26.622 -24.370 1.00 85.62 89 LEU A CA 1
ATOM 744 C C . LEU A 1 89 ? 35.899 25.416 -23.985 1.00 85.62 89 LEU A C 1
ATOM 746 O O . LEU A 1 89 ? 34.890 25.597 -23.305 1.00 85.62 89 LEU A O 1
ATOM 750 N N . ARG A 1 90 ? 36.287 24.182 -24.350 1.00 82.38 90 ARG A N 1
ATOM 751 C CA . ARG A 1 90 ? 35.543 22.970 -23.959 1.00 82.38 90 ARG A CA 1
ATOM 752 C C . ARG A 1 90 ? 35.699 22.716 -22.464 1.00 82.38 90 ARG A C 1
ATOM 754 O O . ARG A 1 90 ? 34.712 22.475 -21.768 1.00 82.38 90 ARG A O 1
ATOM 761 N N . TYR A 1 91 ? 36.928 22.818 -21.962 1.00 84.75 91 TYR A N 1
ATOM 762 C CA . TYR A 1 91 ? 37.213 22.705 -20.534 1.00 84.75 91 TYR A CA 1
ATOM 763 C C . TYR A 1 91 ? 36.574 23.843 -19.728 1.00 84.75 91 TYR A C 1
ATOM 765 O O . TYR A 1 91 ? 35.975 23.599 -18.679 1.00 84.75 91 TYR A O 1
ATOM 773 N N . PHE A 1 92 ? 36.630 25.076 -20.238 1.00 88.75 92 PHE A N 1
ATOM 774 C CA . PHE A 1 92 ? 35.974 26.222 -19.615 1.00 88.75 92 PHE A CA 1
ATOM 775 C C . PHE A 1 92 ? 34.451 26.062 -19.547 1.00 88.75 92 PHE A C 1
ATOM 777 O O . PHE A 1 92 ? 33.880 26.248 -18.474 1.00 88.75 92 PHE A O 1
ATOM 784 N N . LYS A 1 93 ? 33.801 25.641 -20.643 1.00 88.81 93 LYS A N 1
ATOM 785 C CA . LYS A 1 93 ? 32.359 25.347 -20.672 1.00 88.81 93 LYS A CA 1
ATOM 786 C C . LYS A 1 93 ? 31.990 24.305 -19.614 1.00 88.81 93 LYS A C 1
ATOM 788 O O . LYS A 1 93 ? 31.051 24.525 -18.856 1.00 88.81 93 LYS A O 1
ATOM 793 N N . LYS A 1 94 ? 32.773 23.226 -19.481 1.00 85.88 94 LYS A N 1
ATOM 794 C CA . LYS A 1 94 ? 32.561 22.214 -18.431 1.00 85.88 94 LYS A CA 1
ATOM 795 C C . LYS A 1 94 ? 32.647 22.810 -17.019 1.00 85.88 94 LYS A C 1
ATOM 797 O O . LYS A 1 94 ? 31.797 22.510 -16.187 1.00 85.88 94 LYS A O 1
ATOM 802 N N . GLN A 1 95 ? 33.635 23.666 -16.745 1.00 88.94 95 GLN A N 1
ATOM 803 C CA . GLN A 1 95 ? 33.745 24.334 -15.441 1.00 88.94 95 GLN A CA 1
ATOM 804 C C . GLN A 1 95 ? 32.609 25.327 -15.170 1.00 88.94 95 GLN A C 1
ATOM 806 O O . GLN A 1 95 ? 32.158 25.439 -14.030 1.00 88.94 95 GLN A O 1
ATOM 811 N N . LEU A 1 96 ? 32.169 26.064 -16.193 1.00 90.75 96 LEU A N 1
ATOM 812 C CA . LEU A 1 96 ? 31.049 26.994 -16.089 1.00 90.75 96 LEU A CA 1
ATOM 813 C C . LEU A 1 96 ? 29.761 26.245 -15.735 1.00 90.75 96 LEU A C 1
ATOM 815 O O . LEU A 1 96 ? 29.102 26.620 -14.771 1.00 90.75 96 LEU A O 1
ATOM 819 N N . VAL A 1 97 ? 29.457 25.154 -16.443 1.00 88.25 97 VAL A N 1
ATOM 820 C CA . VAL A 1 97 ? 28.279 24.315 -16.172 1.00 88.25 97 VAL A CA 1
ATOM 821 C C . VAL A 1 97 ? 28.312 23.754 -14.749 1.00 88.25 97 VAL A C 1
ATOM 823 O O . VAL A 1 97 ? 27.357 23.951 -14.009 1.00 88.25 97 VAL A O 1
ATOM 826 N N . GLN A 1 98 ? 29.439 23.184 -14.304 1.00 88.12 98 GLN A N 1
ATOM 827 C CA . GLN A 1 98 ? 29.587 22.679 -12.926 1.00 88.12 98 GLN A CA 1
ATOM 828 C C . GLN A 1 98 ? 29.347 23.756 -11.858 1.00 88.12 98 GLN A C 1
ATOM 830 O O . GLN A 1 98 ? 28.863 23.476 -10.762 1.00 88.12 98 GLN A O 1
ATOM 835 N N . LYS A 1 99 ? 29.722 25.007 -12.146 1.00 89.62 99 LYS A N 1
ATOM 836 C CA . LYS A 1 99 ? 29.444 26.128 -11.245 1.00 89.62 99 LYS A CA 1
ATOM 837 C C . LYS A 1 99 ? 27.974 26.526 -11.298 1.00 89.62 99 LYS A C 1
ATOM 839 O O . LYS A 1 99 ? 27.399 26.747 -10.241 1.00 89.62 99 LYS A O 1
ATOM 844 N N . LEU A 1 100 ? 27.364 26.596 -12.477 1.00 90.38 100 LEU A N 1
ATOM 845 C CA . LEU A 1 100 ? 25.942 26.913 -12.618 1.00 90.38 100 LEU A CA 1
ATOM 846 C C . LEU A 1 100 ? 25.061 25.868 -11.926 1.00 90.38 100 LEU A C 1
ATOM 848 O O . LEU A 1 100 ? 24.168 26.258 -11.185 1.00 90.38 100 LEU A O 1
ATOM 852 N N . GLU A 1 101 ? 25.367 24.575 -12.043 1.00 89.25 101 GLU A N 1
ATOM 853 C CA . GLU A 1 101 ? 24.685 23.490 -11.312 1.00 89.25 101 GLU A CA 1
ATOM 854 C C . GLU A 1 101 ? 24.722 23.687 -9.791 1.00 89.25 101 GLU A C 1
ATOM 856 O O . GLU A 1 101 ? 23.756 23.388 -9.102 1.00 89.25 101 GLU A O 1
ATOM 861 N N . LYS A 1 102 ? 25.814 24.244 -9.253 1.00 89.06 102 LYS A N 1
ATOM 862 C CA . LYS A 1 102 ? 25.930 24.546 -7.820 1.00 89.06 102 LYS A CA 1
ATOM 863 C C . LYS A 1 102 ? 25.054 25.731 -7.383 1.00 89.06 102 LYS A C 1
ATOM 865 O O . LYS A 1 102 ? 24.652 25.800 -6.220 1.00 89.06 102 LYS A O 1
ATOM 870 N N . TYR A 1 103 ? 24.827 26.697 -8.272 1.00 88.81 103 TYR A N 1
ATOM 871 C CA . TYR A 1 103 ? 24.175 27.965 -7.933 1.00 88.81 103 TYR A CA 1
ATOM 872 C C . TYR A 1 103 ? 22.730 28.079 -8.427 1.00 88.81 103 TYR A C 1
ATOM 874 O O . TYR A 1 103 ? 22.042 28.964 -7.939 1.00 88.81 103 TYR A O 1
ATOM 882 N N . THR A 1 104 ? 22.249 27.234 -9.345 1.00 89.38 104 THR A N 1
ATOM 883 C CA . THR A 1 104 ? 20.953 27.418 -10.031 1.00 89.38 104 THR A CA 1
ATOM 884 C C . THR A 1 104 ? 19.986 26.248 -9.856 1.00 89.38 104 THR A C 1
ATOM 886 O O . THR A 1 104 ? 20.384 25.090 -9.955 1.00 89.38 104 THR A O 1
ATOM 889 N N . SER A 1 105 ? 18.706 26.570 -9.657 1.00 83.50 105 SER A N 1
ATOM 890 C CA . SER A 1 105 ? 17.564 25.650 -9.631 1.00 83.50 105 SER A CA 1
ATOM 891 C C . SER A 1 105 ? 16.470 26.186 -10.573 1.00 83.50 105 SER A C 1
ATOM 893 O O . SER A 1 105 ? 16.110 27.353 -10.462 1.00 83.50 105 SER A O 1
ATOM 895 N N . PRO A 1 106 ? 15.949 25.410 -11.540 1.00 83.94 106 PRO A N 1
ATOM 896 C CA . PRO A 1 106 ? 16.567 24.232 -12.148 1.00 83.94 106 PRO A CA 1
ATOM 897 C C . PRO A 1 106 ? 17.971 24.537 -12.703 1.00 83.94 106 PRO A C 1
ATOM 899 O O . PRO A 1 106 ? 18.283 25.684 -13.026 1.00 83.94 106 PRO A O 1
ATOM 902 N N . SER A 1 107 ? 18.823 23.516 -12.837 1.00 83.12 107 SER A N 1
ATOM 903 C CA . SER A 1 107 ? 20.211 23.711 -13.276 1.00 83.12 107 SER A CA 1
ATOM 904 C C . SER A 1 107 ? 20.305 24.254 -14.706 1.00 83.12 107 SER A C 1
ATOM 906 O O . SER A 1 107 ? 19.761 23.680 -15.653 1.00 83.12 107 SER A O 1
ATOM 908 N N . LEU A 1 108 ? 21.047 25.348 -14.884 1.00 79.88 108 LEU A N 1
ATOM 909 C CA . LEU A 1 108 ? 21.285 25.958 -16.192 1.00 79.88 108 LEU A CA 1
ATOM 910 C C . LEU A 1 108 ? 22.463 25.277 -16.913 1.00 79.88 108 LEU A C 1
ATOM 912 O O . LEU A 1 108 ? 23.621 25.648 -16.728 1.00 79.88 108 LEU A O 1
ATOM 916 N N . VAL A 1 109 ? 22.162 24.280 -17.752 1.00 74.38 109 VAL A N 1
ATOM 917 C CA . VAL A 1 109 ? 23.180 23.412 -18.391 1.00 74.38 109 VAL A CA 1
ATOM 918 C C . VAL A 1 109 ? 23.467 23.765 -19.860 1.00 74.38 109 VAL A C 1
ATOM 920 O O . VAL A 1 109 ? 24.502 23.393 -20.412 1.00 74.38 109 VAL A O 1
ATOM 923 N N . THR A 1 110 ? 22.551 24.482 -20.520 1.00 81.31 110 THR A N 1
ATOM 924 C CA . THR A 1 110 ? 22.607 24.721 -21.973 1.00 81.31 110 THR A CA 1
ATOM 925 C C . THR A 1 110 ? 23.184 26.103 -22.278 1.00 81.31 110 THR A C 1
ATOM 927 O O . THR A 1 110 ? 22.458 27.092 -22.285 1.00 81.31 110 THR A O 1
ATOM 930 N N . ILE A 1 111 ? 24.498 26.176 -22.510 1.00 87.94 111 ILE A N 1
ATOM 931 C CA . ILE A 1 111 ? 25.209 27.403 -22.912 1.00 87.94 111 ILE A CA 1
ATOM 932 C C . ILE A 1 111 ? 26.263 27.046 -23.957 1.00 87.94 111 ILE A C 1
ATOM 934 O O . ILE A 1 111 ? 27.069 26.141 -23.735 1.00 87.94 111 ILE A O 1
ATOM 938 N N . ASP A 1 112 ? 26.305 27.769 -25.068 1.00 88.38 112 ASP A N 1
ATOM 939 C CA . ASP A 1 112 ? 27.354 27.649 -26.079 1.00 88.38 112 ASP A CA 1
ATOM 940 C C . ASP A 1 112 ? 28.359 28.787 -25.955 1.00 88.38 112 ASP A C 1
ATOM 942 O O . ASP A 1 112 ? 27.987 29.927 -25.692 1.00 88.38 112 ASP A O 1
ATOM 946 N N . VAL A 1 113 ? 29.644 28.455 -26.099 1.00 90.75 113 VAL A N 1
ATOM 947 C CA . VAL A 1 113 ? 30.760 29.389 -25.927 1.00 90.75 113 VAL A CA 1
ATOM 948 C C . VAL A 1 113 ? 31.715 29.212 -27.093 1.00 90.75 113 VAL A C 1
ATOM 950 O O . VAL A 1 113 ? 32.295 28.135 -27.249 1.00 90.75 113 VAL A O 1
ATOM 953 N N . GLU A 1 114 ? 31.882 30.252 -27.902 1.00 90.00 114 GLU A N 1
ATOM 954 C CA . GLU A 1 114 ? 32.748 30.225 -29.081 1.00 90.00 114 GLU A CA 1
ATOM 955 C C . GLU A 1 114 ? 33.511 31.550 -29.234 1.00 90.00 114 GLU A C 1
ATOM 957 O O . GLU A 1 114 ? 33.062 32.602 -28.776 1.00 90.00 114 GLU A O 1
ATOM 962 N N . LEU A 1 115 ? 34.690 31.486 -29.861 1.00 88.75 115 LEU A N 1
ATOM 963 C CA . LEU A 1 115 ? 35.400 32.669 -30.346 1.00 88.75 115 LEU A CA 1
ATOM 964 C C . LEU A 1 115 ? 34.972 32.912 -31.791 1.00 88.75 115 LEU A C 1
ATOM 966 O O . LEU A 1 115 ? 35.134 32.029 -32.633 1.00 88.75 115 LEU A O 1
ATOM 970 N N . VAL A 1 116 ? 34.428 34.093 -32.059 1.00 89.50 116 VAL A N 1
ATOM 971 C CA . VAL A 1 116 ? 33.938 34.502 -33.376 1.00 89.50 116 VAL A CA 1
ATOM 972 C C . VAL A 1 116 ? 34.850 35.603 -33.902 1.00 89.50 116 VAL A C 1
ATOM 974 O O . VAL A 1 116 ? 35.095 36.592 -33.212 1.00 89.50 116 VAL A O 1
ATOM 977 N N . GLU A 1 117 ? 35.380 35.425 -35.108 1.00 85.06 117 GLU A N 1
ATOM 978 C CA . GLU A 1 117 ? 36.253 36.408 -35.751 1.00 85.06 117 GLU A CA 1
ATOM 979 C C . GLU A 1 117 ? 35.415 37.400 -36.565 1.00 85.06 117 GLU A C 1
ATOM 981 O O . GLU A 1 117 ? 34.672 37.008 -37.467 1.00 85.06 117 GLU A O 1
ATOM 986 N N . LEU A 1 118 ? 35.524 38.687 -36.236 1.00 83.25 118 LEU A N 1
ATOM 987 C CA . LEU A 1 118 ? 34.807 39.776 -36.895 1.00 83.25 118 LEU A CA 1
ATOM 988 C C . LEU A 1 118 ? 35.784 40.937 -37.124 1.00 83.25 118 LEU A C 1
ATOM 990 O O . LEU A 1 118 ? 36.481 41.363 -36.207 1.00 83.25 118 LEU A O 1
ATOM 994 N N . ASP A 1 119 ? 35.903 41.394 -38.372 1.00 76.88 119 ASP A N 1
ATOM 995 C CA . ASP A 1 119 ? 36.816 42.467 -38.798 1.00 76.88 119 ASP A CA 1
ATOM 996 C C . ASP A 1 119 ? 38.275 42.294 -38.318 1.00 76.88 119 ASP A C 1
ATOM 998 O O . ASP A 1 119 ? 38.933 43.234 -37.874 1.00 76.88 119 ASP A O 1
ATOM 1002 N N . SER A 1 120 ? 38.808 41.070 -38.440 1.00 77.00 120 SER A N 1
ATOM 1003 C CA . SER A 1 120 ? 40.167 40.673 -38.007 1.00 77.00 120 SER A CA 1
ATOM 1004 C C . SER A 1 120 ? 40.414 40.744 -36.490 1.00 77.00 120 SER A C 1
ATOM 1006 O O . SER A 1 120 ? 41.563 40.728 -36.051 1.00 77.00 120 SER A O 1
ATOM 1008 N N . SER A 1 121 ? 39.351 40.829 -35.683 1.00 83.38 121 SER A N 1
ATOM 1009 C CA . SER A 1 121 ? 39.396 40.793 -34.218 1.00 83.38 121 SER A CA 1
ATOM 1010 C C . SER A 1 121 ? 38.550 39.633 -33.687 1.00 83.38 121 SER A C 1
ATOM 1012 O O . SER A 1 121 ? 37.478 39.337 -34.207 1.00 83.38 121 SER A O 1
ATOM 1014 N N . SER A 1 122 ? 39.021 38.958 -32.636 1.00 87.06 122 SER A N 1
ATOM 1015 C CA . SER A 1 122 ? 38.290 37.843 -32.015 1.00 87.06 122 SER A CA 1
ATOM 1016 C C . SER A 1 122 ? 37.395 38.321 -30.869 1.00 87.06 122 SER A C 1
ATOM 1018 O O . SER A 1 122 ? 37.889 38.900 -29.899 1.00 87.06 122 SER A O 1
ATOM 1020 N N . LEU A 1 123 ? 36.097 38.026 -30.965 1.00 90.69 123 LEU A N 1
ATOM 1021 C CA . LEU A 1 123 ? 35.078 38.232 -29.933 1.00 90.69 123 LEU A CA 1
ATOM 1022 C C . LEU A 1 123 ? 34.788 36.916 -29.208 1.00 90.69 123 LEU A C 1
ATOM 1024 O O . LEU A 1 123 ? 34.719 35.864 -29.840 1.00 90.69 123 LEU A O 1
ATOM 1028 N N . LEU A 1 124 ? 34.567 36.957 -27.893 1.00 93.00 124 LEU A N 1
ATOM 1029 C CA . LEU A 1 124 ? 34.116 35.790 -27.129 1.00 93.00 124 LEU A CA 1
ATOM 1030 C C . LEU A 1 124 ? 32.603 35.869 -26.930 1.00 93.00 124 LEU A C 1
ATOM 1032 O O . LEU A 1 124 ? 32.110 36.777 -26.262 1.00 93.00 124 LEU A O 1
ATOM 1036 N N . VAL A 1 125 ? 31.879 34.903 -27.486 1.00 92.81 125 VAL A N 1
ATOM 1037 C CA . VAL A 1 125 ? 30.417 34.909 -27.521 1.00 92.81 125 VAL A CA 1
ATOM 1038 C C . VAL A 1 125 ? 29.857 33.764 -26.693 1.00 92.81 125 VAL A C 1
ATOM 1040 O O . VAL A 1 125 ? 30.220 32.602 -26.884 1.00 92.81 125 VAL A O 1
ATOM 1043 N N . PHE A 1 126 ? 28.926 34.101 -25.805 1.00 94.19 126 PHE A N 1
ATOM 1044 C CA . PHE A 1 126 ? 28.087 33.157 -25.082 1.00 94.19 126 PHE A CA 1
ATOM 1045 C C . PHE A 1 126 ? 26.681 33.210 -25.657 1.00 94.19 126 PHE A C 1
ATOM 1047 O O . PHE A 1 126 ? 26.019 34.243 -25.568 1.00 94.19 126 PHE A O 1
ATOM 1054 N N . LYS A 1 127 ? 26.213 32.093 -26.206 1.00 93.62 127 LYS A N 1
ATOM 1055 C CA . LYS A 1 127 ? 24.824 31.921 -26.623 1.00 93.62 127 LYS A CA 1
ATOM 1056 C C . LYS A 1 127 ? 24.092 31.089 -25.574 1.00 93.62 127 LYS A C 1
ATOM 1058 O O . LYS A 1 127 ? 24.485 29.960 -25.287 1.00 93.62 127 LYS A O 1
ATOM 1063 N N . ILE A 1 128 ? 23.027 31.646 -25.008 1.00 92.62 128 ILE A N 1
ATOM 1064 C CA . ILE A 1 128 ? 22.185 30.999 -23.998 1.00 92.62 128 ILE A CA 1
ATOM 1065 C C . ILE A 1 128 ? 20.791 30.818 -24.612 1.00 92.62 128 ILE A C 1
ATOM 1067 O O . ILE A 1 128 ? 20.033 31.790 -24.705 1.00 92.62 128 ILE A O 1
ATOM 1071 N N . PRO A 1 129 ? 20.435 29.603 -25.064 1.00 89.31 129 PRO A N 1
ATOM 1072 C CA . PRO A 1 129 ? 19.079 29.312 -25.510 1.00 89.31 129 PRO A CA 1
ATOM 1073 C C . PRO A 1 129 ? 18.062 29.577 -24.401 1.00 89.31 129 PRO A C 1
ATOM 1075 O O . PRO A 1 129 ? 18.364 29.398 -23.219 1.00 89.31 129 PRO A O 1
ATOM 1078 N N . SER A 1 130 ? 16.840 29.971 -24.768 1.00 85.88 130 SER A N 1
ATOM 1079 C CA . SER A 1 130 ? 15.810 30.231 -23.759 1.00 85.88 130 SER A CA 1
ATOM 1080 C C . SER A 1 130 ? 15.522 28.991 -22.914 1.00 85.88 130 SER A C 1
ATOM 1082 O O . SER A 1 130 ? 15.106 27.971 -23.481 1.00 85.88 130 SER A O 1
ATOM 1084 N N . PRO A 1 131 ? 15.664 29.062 -21.574 1.00 85.25 131 PRO A N 1
ATOM 1085 C CA . PRO A 1 131 ? 15.240 27.970 -20.716 1.00 85.25 131 PRO A CA 1
ATOM 1086 C C . PRO A 1 131 ? 13.716 27.793 -20.798 1.00 85.25 131 PRO A C 1
ATOM 1088 O O . PRO A 1 131 ? 12.992 28.633 -21.337 1.00 85.25 131 PRO A O 1
ATOM 1091 N N . CYS A 1 132 ? 13.223 26.661 -20.295 1.00 83.44 132 CYS A N 1
ATOM 1092 C CA . CYS A 1 132 ? 11.782 26.375 -20.210 1.00 83.44 132 CYS A CA 1
ATOM 1093 C C . CYS A 1 132 ? 11.199 26.696 -18.824 1.00 83.44 132 CYS A C 1
ATOM 1095 O O . CYS A 1 132 ? 10.034 26.402 -18.566 1.00 83.44 132 CYS A O 1
ATOM 1097 N N . HIS A 1 133 ? 12.025 27.245 -17.934 1.00 86.44 133 HIS A N 1
ATOM 1098 C CA . HIS A 1 133 ? 11.732 27.491 -16.531 1.00 86.44 133 HIS A CA 1
ATOM 1099 C C . HIS A 1 133 ? 12.447 28.765 -16.079 1.00 86.44 133 HIS A C 1
ATOM 1101 O O . HIS A 1 133 ? 13.521 29.086 -16.595 1.00 86.44 133 HIS A O 1
ATOM 1107 N N . VAL A 1 134 ? 11.874 29.443 -15.086 1.00 90.06 134 VAL A N 1
ATOM 1108 C CA . VAL A 1 134 ? 12.569 30.498 -14.342 1.00 90.06 134 VAL A CA 1
ATOM 1109 C C . VAL A 1 134 ? 13.719 29.862 -13.560 1.00 90.06 134 VAL A C 1
ATOM 1111 O O . VAL A 1 134 ? 13.548 28.809 -12.953 1.00 90.06 134 VAL A O 1
ATOM 1114 N N . THR A 1 135 ? 14.891 30.488 -13.609 1.00 89.38 135 THR A N 1
ATOM 1115 C CA . THR A 1 135 ? 16.096 30.069 -12.887 1.00 89.38 135 THR A CA 1
ATOM 1116 C C . THR A 1 135 ? 16.221 30.871 -11.588 1.00 89.38 135 THR A C 1
ATOM 1118 O O . THR A 1 135 ? 16.352 32.096 -11.622 1.00 89.38 135 THR A O 1
ATOM 1121 N N . GLU A 1 136 ? 16.210 30.192 -10.447 1.00 91.94 136 GLU A N 1
ATOM 1122 C CA . GLU A 1 136 ? 16.428 30.756 -9.108 1.00 91.94 136 GLU A CA 1
ATOM 1123 C C . GLU A 1 136 ? 17.788 30.328 -8.536 1.00 91.94 136 GLU A C 1
ATOM 1125 O O . GLU A 1 136 ? 18.394 29.343 -8.973 1.00 91.94 136 GLU A O 1
ATOM 1130 N N . LEU A 1 137 ? 18.291 31.074 -7.549 1.00 90.25 137 LEU A N 1
ATOM 1131 C CA . LEU A 1 137 ? 19.516 30.709 -6.842 1.00 90.25 137 LEU A CA 1
ATOM 1132 C C . LEU A 1 137 ? 19.279 29.543 -5.872 1.00 90.25 137 LEU A C 1
ATOM 1134 O O . LEU A 1 137 ? 18.540 29.674 -4.904 1.00 90.25 137 LEU A O 1
ATOM 1138 N N . GLN A 1 138 ? 19.965 28.418 -6.068 1.00 90.56 138 GLN A N 1
ATOM 1139 C CA . GLN A 1 138 ? 19.924 27.272 -5.147 1.00 90.56 138 GLN A CA 1
ATOM 1140 C C . GLN A 1 138 ? 20.853 27.453 -3.935 1.00 90.56 138 GLN A C 1
ATOM 1142 O O . GLN A 1 138 ? 20.658 26.829 -2.895 1.00 90.56 138 GLN A O 1
ATOM 1147 N N . SER A 1 139 ? 21.875 28.300 -4.053 1.00 87.56 139 SER A N 1
ATOM 1148 C CA . SER A 1 139 ? 22.796 28.625 -2.964 1.00 87.56 139 SER A CA 1
ATOM 1149 C C . SER A 1 139 ? 23.206 30.096 -3.008 1.00 87.56 139 SER A C 1
ATOM 1151 O O . SER A 1 139 ? 23.085 30.755 -4.040 1.00 87.56 139 SER A O 1
ATOM 1153 N N . GLU A 1 140 ? 23.686 30.607 -1.874 1.00 89.50 140 GLU A N 1
ATOM 1154 C CA . GLU A 1 140 ? 24.129 31.995 -1.722 1.00 89.50 140 GLU A CA 1
ATOM 1155 C C . GLU A 1 140 ? 25.222 32.356 -2.751 1.00 89.50 140 GLU A C 1
ATOM 1157 O O . GLU A 1 140 ? 26.268 31.699 -2.840 1.00 89.50 140 GLU A O 1
ATOM 1162 N N . LEU A 1 141 ? 24.996 33.425 -3.523 1.00 90.06 141 LEU A N 1
ATOM 1163 C CA . LEU A 1 141 ? 25.925 33.904 -4.549 1.00 90.06 141 LEU A CA 1
ATOM 1164 C C . LEU A 1 141 ? 26.598 35.206 -4.103 1.00 90.06 141 LEU A C 1
ATOM 1166 O O . LEU A 1 141 ? 25.990 36.278 -4.074 1.00 90.06 141 LEU A O 1
ATOM 1170 N N . LYS A 1 142 ? 27.898 35.127 -3.806 1.00 87.44 142 LYS A N 1
ATOM 1171 C CA . LYS A 1 142 ? 28.725 36.292 -3.471 1.00 87.44 142 LYS A CA 1
ATOM 1172 C C . LYS A 1 142 ? 29.297 36.933 -4.736 1.00 87.44 142 LYS A C 1
ATOM 1174 O O . LYS A 1 142 ? 30.157 36.350 -5.391 1.00 87.44 142 LYS A O 1
ATOM 1179 N N . THR A 1 143 ? 28.849 38.142 -5.055 1.00 85.56 143 THR A N 1
ATOM 1180 C CA . THR A 1 143 ? 29.328 38.935 -6.203 1.00 85.56 143 THR A CA 1
ATOM 1181 C C . THR A 1 143 ? 30.386 39.949 -5.754 1.00 85.56 143 THR A C 1
ATOM 1183 O O . THR A 1 143 ? 30.733 40.014 -4.572 1.00 85.56 143 THR A O 1
ATOM 1186 N N . LYS A 1 144 ? 30.918 40.762 -6.678 1.00 77.94 144 LYS A N 1
ATOM 1187 C CA . LYS A 1 144 ? 31.876 41.825 -6.323 1.00 77.94 144 LYS A CA 1
ATOM 1188 C C . LYS A 1 144 ? 31.249 42.896 -5.414 1.00 7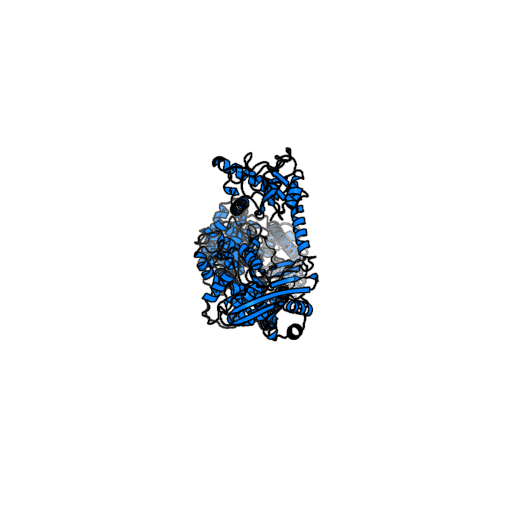7.94 144 LYS A C 1
ATOM 1190 O O . LYS A 1 144 ? 31.958 43.474 -4.595 1.00 77.94 144 LYS A O 1
ATOM 1195 N N . THR A 1 145 ? 29.955 43.177 -5.573 1.00 73.44 145 THR A N 1
ATOM 1196 C CA . THR A 1 145 ? 29.278 44.330 -4.949 1.00 73.44 145 THR A CA 1
ATOM 1197 C C . THR A 1 145 ? 28.258 43.954 -3.876 1.00 73.44 145 THR A C 1
ATOM 1199 O O . THR A 1 145 ? 28.009 44.757 -2.980 1.00 73.44 145 THR A O 1
ATOM 1202 N N . ARG A 1 146 ? 27.674 42.751 -3.929 1.00 82.12 146 ARG A N 1
ATOM 1203 C CA . ARG A 1 146 ? 26.648 42.284 -2.978 1.00 82.12 146 ARG A CA 1
ATOM 1204 C C . ARG A 1 146 ? 26.610 40.764 -2.842 1.00 82.12 146 ARG A C 1
ATOM 1206 O O . ARG A 1 146 ? 27.130 40.045 -3.699 1.00 82.12 146 ARG A O 1
ATOM 1213 N N . THR A 1 147 ? 25.935 40.282 -1.809 1.00 86.75 147 THR A N 1
ATOM 1214 C CA . THR A 1 147 ? 25.590 38.866 -1.665 1.00 86.75 147 THR A CA 1
ATOM 1215 C C . THR A 1 147 ? 24.107 38.667 -1.955 1.00 86.75 147 THR A C 1
ATOM 1217 O O . THR A 1 147 ? 23.297 39.519 -1.595 1.00 86.75 147 THR A O 1
ATOM 1220 N N . LEU A 1 148 ? 23.776 37.602 -2.681 1.00 89.06 148 LEU A N 1
ATOM 1221 C CA . LEU A 1 148 ? 22.420 37.266 -3.104 1.00 89.06 148 LEU A CA 1
ATOM 1222 C C . LEU A 1 148 ? 21.997 35.960 -2.430 1.00 89.06 148 LEU A C 1
ATOM 1224 O O . LEU A 1 148 ? 22.711 34.961 -2.539 1.00 89.06 148 LEU A O 1
ATOM 1228 N N . ASP A 1 149 ? 20.854 35.993 -1.751 1.00 88.00 149 ASP A N 1
ATOM 1229 C CA . ASP A 1 149 ? 20.348 34.875 -0.955 1.00 88.00 149 ASP A CA 1
ATOM 1230 C C . ASP A 1 149 ? 19.802 33.728 -1.821 1.00 88.00 149 ASP A C 1
ATOM 1232 O O . ASP A 1 149 ? 19.450 33.899 -2.991 1.00 88.00 149 ASP A O 1
ATOM 1236 N N . GLN A 1 150 ? 19.708 32.540 -1.221 1.00 88.50 150 GLN A N 1
ATOM 1237 C CA . GLN A 1 150 ? 19.030 31.389 -1.818 1.00 88.50 150 GLN A CA 1
ATOM 1238 C C . GLN A 1 150 ? 17.544 31.706 -2.085 1.00 88.50 150 GLN A C 1
ATOM 1240 O O . GLN A 1 150 ? 16.884 32.355 -1.277 1.00 88.50 150 GLN A O 1
ATOM 1245 N N . GLY A 1 151 ? 17.019 31.238 -3.219 1.00 84.62 151 GLY A N 1
ATOM 1246 C CA . GLY A 1 151 ? 15.658 31.493 -3.705 1.00 84.62 151 GLY A CA 1
ATOM 1247 C C . GLY A 1 151 ? 15.509 32.789 -4.511 1.00 84.62 151 GLY A C 1
ATOM 1248 O O . GLY A 1 151 ? 14.435 33.083 -5.027 1.00 84.62 151 GLY A O 1
ATOM 1249 N N . ALA A 1 152 ? 16.570 33.588 -4.650 1.00 89.12 152 ALA A N 1
ATOM 1250 C CA . ALA A 1 152 ? 16.521 34.819 -5.429 1.00 89.12 152 ALA A CA 1
ATOM 1251 C C . ALA A 1 152 ? 16.418 34.555 -6.943 1.00 89.12 152 ALA A C 1
ATOM 1253 O O . ALA A 1 152 ? 17.222 33.818 -7.517 1.00 89.12 152 ALA A O 1
ATOM 1254 N N . VAL A 1 153 ? 15.484 35.246 -7.603 1.00 91.56 153 VAL A N 1
ATOM 1255 C CA . VAL A 1 153 ? 15.342 35.279 -9.067 1.00 91.56 153 VAL A CA 1
ATOM 1256 C C . VAL A 1 153 ? 15.942 36.579 -9.598 1.00 91.56 153 VAL A C 1
ATOM 1258 O O . VAL A 1 153 ? 15.500 37.673 -9.240 1.00 91.56 153 VAL A O 1
ATOM 1261 N N . LEU A 1 154 ? 16.959 36.470 -10.453 1.00 91.38 154 LEU A N 1
ATOM 1262 C CA . LEU A 1 154 ? 17.617 37.618 -11.083 1.00 91.38 154 LEU A CA 1
ATOM 1263 C C . LEU A 1 154 ? 17.007 37.890 -12.454 1.00 91.38 154 LEU A C 1
ATOM 1265 O O . LEU A 1 154 ? 16.895 36.971 -13.259 1.00 91.38 154 LEU A O 1
ATOM 1269 N N . VAL A 1 155 ? 16.658 39.144 -12.730 1.00 90.75 155 VAL A N 1
ATOM 1270 C CA . VAL A 1 155 ? 16.097 39.587 -14.017 1.00 90.75 155 VAL A CA 1
ATOM 1271 C C . VAL A 1 155 ? 16.829 40.817 -14.537 1.00 90.75 155 VAL A C 1
ATOM 1273 O O . VAL A 1 155 ? 17.415 41.573 -13.754 1.00 90.75 155 VAL A O 1
ATOM 1276 N N . ARG A 1 156 ? 16.772 41.033 -15.855 1.00 86.31 156 ARG A N 1
ATOM 1277 C CA . ARG A 1 156 ? 17.506 42.100 -16.548 1.00 86.31 156 ARG A CA 1
ATOM 1278 C C . ARG A 1 156 ? 16.575 42.993 -17.373 1.00 86.31 156 ARG A C 1
ATOM 1280 O O . ARG A 1 156 ? 16.147 42.578 -18.438 1.00 86.31 156 ARG A O 1
ATOM 1287 N N . LYS A 1 157 ? 16.293 44.232 -16.944 1.00 77.38 157 LYS A N 1
ATOM 1288 C CA . LYS A 1 157 ? 15.348 45.124 -17.668 1.00 77.38 157 LYS A CA 1
ATOM 1289 C C . LYS A 1 157 ? 15.908 45.803 -18.931 1.00 77.38 157 LYS A C 1
ATOM 1291 O O . LYS A 1 157 ? 15.111 46.268 -19.740 1.00 77.38 157 LYS A O 1
ATOM 1296 N N . GLY A 1 158 ? 17.227 45.810 -19.129 1.00 66.25 158 GLY A N 1
ATOM 1297 C CA . GLY A 1 158 ? 17.885 46.519 -20.236 1.00 66.25 158 GLY A CA 1
ATOM 1298 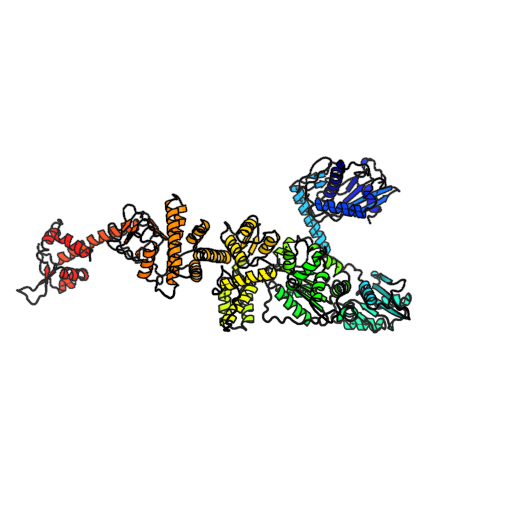C C . GLY A 1 158 ? 18.215 47.988 -19.923 1.00 66.25 158 GLY A C 1
ATOM 1299 O O . GLY A 1 158 ? 17.632 48.557 -19.000 1.00 66.25 158 GLY A O 1
ATOM 1300 N N . GLN A 1 159 ? 19.170 48.519 -20.704 1.00 58.75 159 GLN A N 1
ATOM 1301 C CA . GLN A 1 159 ? 19.884 49.810 -20.639 1.00 58.75 159 GLN A CA 1
ATOM 1302 C C . GLN A 1 159 ? 20.477 50.188 -19.261 1.00 58.75 159 GLN A C 1
ATOM 1304 O O . GLN A 1 159 ? 19.766 50.493 -18.308 1.00 58.75 159 GLN A O 1
ATOM 1309 N N . ASP A 1 160 ? 21.815 50.183 -19.220 1.00 56.97 160 ASP A N 1
ATOM 1310 C CA . ASP A 1 160 ? 22.764 50.313 -18.100 1.00 56.97 160 ASP A CA 1
ATOM 1311 C C . ASP A 1 160 ? 23.110 49.018 -17.337 1.00 56.97 160 ASP A C 1
ATOM 1313 O O . ASP A 1 160 ? 22.263 48.205 -16.961 1.00 56.97 160 ASP A O 1
ATOM 1317 N N . SER A 1 161 ? 24.407 48.853 -17.043 1.00 47.78 161 SER A N 1
ATOM 1318 C CA . SER A 1 161 ? 25.010 47.687 -16.372 1.00 47.78 161 SER A CA 1
ATOM 1319 C C . SER A 1 161 ? 24.518 47.437 -14.933 1.00 47.78 161 SER A C 1
ATOM 1321 O O . SER A 1 161 ? 24.840 46.405 -14.346 1.00 47.78 161 SER A O 1
ATOM 1323 N N . ASP A 1 162 ? 23.726 48.357 -14.370 1.00 51.41 162 ASP A N 1
ATOM 1324 C CA . ASP A 1 162 ? 23.024 48.217 -13.081 1.00 51.41 162 ASP A CA 1
ATOM 1325 C C . ASP A 1 162 ? 21.562 47.728 -13.236 1.00 51.41 162 ASP A C 1
ATOM 1327 O O . ASP A 1 162 ? 20.796 47.681 -12.272 1.00 51.41 162 ASP A O 1
ATOM 1331 N N . SER A 1 163 ? 21.164 47.299 -14.440 1.00 65.75 163 SER A N 1
ATOM 1332 C CA . SER A 1 163 ? 19.811 46.809 -14.759 1.00 65.75 163 SER A CA 1
ATOM 1333 C C . SER A 1 163 ? 19.499 45.388 -14.259 1.00 65.75 163 SER A C 1
ATOM 1335 O O . SER A 1 163 ? 18.360 44.923 -14.403 1.00 65.75 163 SER A O 1
ATOM 1337 N N . ILE A 1 164 ? 20.472 44.698 -13.643 1.00 82.50 164 ILE A N 1
ATOM 1338 C CA . ILE A 1 164 ? 20.275 43.387 -13.007 1.00 82.50 164 ILE A CA 1
ATOM 1339 C C . ILE A 1 164 ? 19.756 43.573 -11.580 1.00 82.50 164 ILE A C 1
ATOM 1341 O O . ILE A 1 164 ? 20.483 43.978 -10.662 1.00 82.50 164 ILE A O 1
ATOM 1345 N N . LYS A 1 165 ? 18.507 43.171 -11.354 1.00 86.81 165 LYS A N 1
ATOM 1346 C CA . LYS A 1 165 ? 17.860 43.246 -10.040 1.00 86.81 165 LYS A CA 1
ATOM 1347 C C . LYS A 1 165 ? 17.182 41.933 -9.658 1.00 86.81 165 LYS A C 1
ATOM 1349 O O . LYS A 1 165 ? 17.022 41.032 -10.478 1.00 86.81 165 LYS A O 1
ATOM 1354 N N . LEU A 1 166 ? 16.760 41.865 -8.399 1.00 88.25 166 LEU A N 1
ATOM 1355 C CA . LEU A 1 166 ? 15.845 40.833 -7.930 1.00 88.25 166 LEU A CA 1
ATOM 1356 C C . LEU A 1 166 ? 14.458 41.075 -8.532 1.00 88.25 166 LEU A C 1
ATOM 1358 O O . LEU A 1 166 ? 13.969 42.212 -8.537 1.00 88.25 166 LEU A O 1
ATOM 1362 N N . ALA A 1 167 ? 13.849 40.015 -9.050 1.00 87.38 167 ALA A N 1
ATOM 1363 C CA . ALA A 1 167 ? 12.466 40.042 -9.489 1.00 87.38 167 ALA A CA 1
ATOM 1364 C C . ALA A 1 167 ? 11.541 40.230 -8.280 1.00 87.38 167 ALA A C 1
ATOM 1366 O O . ALA A 1 167 ? 11.749 39.653 -7.212 1.00 87.38 167 ALA A O 1
ATOM 1367 N N . THR A 1 168 ? 10.522 41.065 -8.445 1.00 88.38 168 THR A N 1
ATOM 1368 C CA . THR A 1 168 ? 9.407 41.149 -7.492 1.00 88.38 168 THR A CA 1
ATOM 1369 C C . THR A 1 168 ? 8.522 39.907 -7.601 1.00 88.38 168 THR A C 1
ATOM 1371 O O . THR A 1 168 ? 8.543 39.234 -8.626 1.00 88.38 168 THR A O 1
ATOM 1374 N N . ILE A 1 169 ? 7.708 39.621 -6.579 1.00 83.62 169 ILE A N 1
ATOM 1375 C CA . ILE A 1 169 ? 6.783 38.469 -6.584 1.00 83.62 169 ILE A CA 1
ATOM 1376 C C . ILE A 1 169 ? 5.899 38.479 -7.843 1.00 83.62 169 ILE A C 1
ATOM 1378 O O . ILE A 1 169 ? 5.793 37.467 -8.522 1.00 83.62 169 ILE A O 1
ATOM 1382 N N . THR A 1 170 ? 5.369 39.646 -8.221 1.00 86.81 170 THR A N 1
ATOM 1383 C CA . THR A 1 170 ? 4.553 39.811 -9.433 1.00 86.81 170 THR A CA 1
ATOM 1384 C C . THR A 1 170 ? 5.343 39.533 -10.716 1.00 86.81 170 THR A C 1
ATOM 1386 O O . THR A 1 170 ? 4.858 38.832 -11.593 1.00 86.81 170 THR A O 1
ATOM 1389 N N . GLU A 1 171 ? 6.585 40.022 -10.819 1.00 88.50 171 GLU A N 1
ATOM 1390 C CA . GLU A 1 171 ? 7.453 39.731 -11.973 1.00 88.50 171 GLU A CA 1
ATOM 1391 C C . GLU A 1 171 ? 7.807 38.231 -12.049 1.00 88.50 171 GLU A C 1
ATOM 1393 O O . GLU A 1 171 ? 7.946 37.699 -13.147 1.00 88.50 171 GLU A O 1
ATOM 1398 N N . ILE A 1 172 ? 7.940 37.540 -10.908 1.00 88.88 172 ILE A N 1
ATOM 1399 C CA . ILE A 1 172 ? 8.170 36.087 -10.861 1.00 88.88 172 ILE A CA 1
ATOM 1400 C C . ILE A 1 172 ? 6.938 35.340 -11.377 1.00 88.88 172 ILE A C 1
ATOM 1402 O O . ILE A 1 172 ? 7.089 34.476 -12.235 1.00 88.88 172 ILE A O 1
ATOM 1406 N N . GLU A 1 173 ? 5.739 35.683 -10.905 1.00 87.19 173 GLU A N 1
ATOM 1407 C CA . GLU A 1 173 ? 4.483 35.064 -11.351 1.00 87.19 173 GLU A CA 1
ATOM 1408 C C . GLU A 1 173 ? 4.269 35.243 -12.863 1.00 87.19 173 GLU A C 1
ATOM 1410 O O . GLU A 1 173 ? 4.017 34.271 -13.576 1.00 87.19 173 GLU A O 1
ATOM 1415 N N . GLU A 1 174 ? 4.462 36.459 -13.380 1.00 88.94 174 GLU A N 1
ATOM 1416 C CA . GLU A 1 174 ? 4.327 36.751 -14.812 1.00 88.94 174 GLU A CA 1
ATOM 1417 C C . GLU A 1 174 ? 5.385 36.019 -15.660 1.00 88.94 174 GLU A C 1
ATOM 1419 O O . GLU A 1 174 ? 5.066 35.477 -16.722 1.00 88.94 174 GLU A O 1
ATOM 1424 N N . LEU A 1 175 ? 6.633 35.929 -15.183 1.00 87.81 175 LEU A N 1
ATOM 1425 C CA . LEU A 1 175 ? 7.671 35.135 -15.848 1.00 87.81 175 LEU A CA 1
ATOM 1426 C C . LEU A 1 175 ? 7.337 33.642 -15.827 1.00 87.81 175 LEU A C 1
ATOM 1428 O O . LEU A 1 175 ? 7.486 32.974 -16.849 1.00 87.81 175 LEU A O 1
ATOM 1432 N N . MET A 1 176 ? 6.875 33.102 -14.698 1.00 86.25 176 MET A N 1
ATOM 1433 C CA . MET A 1 176 ? 6.462 31.700 -14.597 1.00 86.25 176 MET A CA 1
ATOM 1434 C C . MET A 1 176 ? 5.337 31.379 -15.586 1.00 86.25 176 MET A C 1
ATOM 1436 O O . MET A 1 176 ? 5.371 30.322 -16.226 1.00 86.25 176 MET A O 1
ATOM 1440 N N . ASP A 1 177 ? 4.395 32.301 -15.776 1.00 85.25 177 ASP A N 1
ATOM 1441 C CA . ASP A 1 177 ? 3.339 32.202 -16.780 1.00 85.25 177 ASP A CA 1
ATOM 1442 C C . ASP A 1 177 ? 3.886 32.219 -18.214 1.00 85.25 177 ASP A C 1
ATOM 1444 O O . ASP A 1 177 ? 3.523 31.359 -19.024 1.00 85.25 177 ASP A O 1
ATOM 1448 N N . GLU A 1 178 ? 4.779 33.154 -18.548 1.00 88.25 178 GLU A N 1
ATOM 1449 C CA . GLU A 1 178 ? 5.407 33.226 -19.873 1.00 88.25 178 GLU A CA 1
ATOM 1450 C C . GLU A 1 178 ? 6.240 31.975 -20.187 1.00 88.25 178 GLU A C 1
ATOM 1452 O O . GLU A 1 178 ? 6.087 31.387 -21.261 1.00 88.25 178 GLU A O 1
ATOM 1457 N N . PHE A 1 179 ? 7.067 31.504 -19.247 1.00 86.50 179 PHE A N 1
ATOM 1458 C CA . PHE A 1 179 ? 7.827 30.257 -19.393 1.00 86.50 179 PHE A CA 1
ATOM 1459 C C . PHE A 1 179 ? 6.905 29.043 -19.522 1.00 86.50 179 PHE A C 1
ATOM 1461 O O . PHE A 1 179 ? 7.184 28.149 -20.322 1.00 86.50 179 PHE A O 1
ATOM 1468 N N . SER A 1 180 ? 5.769 29.026 -18.822 1.00 80.38 180 SER A N 1
ATOM 1469 C CA . SER A 1 180 ? 4.761 27.969 -18.956 1.00 80.38 180 SER A CA 1
ATOM 1470 C C . SER A 1 180 ? 4.076 27.981 -20.325 1.00 80.38 180 SER A C 1
ATOM 1472 O O . SER A 1 180 ? 3.864 26.913 -20.907 1.00 80.38 180 SER A O 1
ATOM 1474 N N . ARG A 1 181 ? 3.758 29.159 -20.881 1.00 80.88 181 ARG A N 1
ATOM 1475 C CA . ARG A 1 181 ? 3.217 29.294 -22.247 1.00 80.88 181 ARG A CA 1
ATOM 1476 C C . ARG A 1 181 ? 4.243 28.887 -23.294 1.00 80.88 181 ARG A C 1
ATOM 1478 O O . ARG A 1 181 ? 3.931 28.042 -24.123 1.00 80.88 181 ARG A O 1
ATOM 1485 N N . PHE A 1 182 ? 5.477 29.376 -23.194 1.00 80.12 182 PHE A N 1
ATOM 1486 C CA . PHE A 1 182 ? 6.567 28.981 -24.087 1.00 80.12 182 PHE A CA 1
ATOM 1487 C C . PHE A 1 182 ? 6.826 27.469 -24.033 1.00 80.12 182 PHE A C 1
ATOM 1489 O O . PHE A 1 182 ? 6.987 26.819 -25.065 1.00 80.12 182 PHE A O 1
ATOM 1496 N N . LYS A 1 183 ? 6.774 26.864 -22.838 1.00 77.50 183 LYS A N 1
ATOM 1497 C CA . LYS A 1 183 ? 6.861 25.409 -22.656 1.00 77.50 183 LYS A CA 1
ATOM 1498 C C . LYS A 1 183 ? 5.715 24.675 -23.361 1.00 77.50 183 LYS A C 1
ATOM 1500 O O . LYS A 1 183 ? 5.961 23.632 -23.963 1.00 77.50 183 LYS A O 1
ATOM 1505 N N . LYS A 1 184 ? 4.486 25.203 -23.315 1.00 71.88 184 LYS A N 1
ATOM 1506 C CA . LYS A 1 184 ? 3.330 24.659 -24.051 1.00 71.88 184 LYS A CA 1
ATOM 1507 C C . LYS A 1 184 ? 3.466 24.852 -25.566 1.00 71.88 184 LYS A C 1
ATOM 1509 O O . LYS A 1 184 ? 3.188 23.917 -26.299 1.00 71.88 184 LYS A O 1
ATOM 1514 N N . GLU A 1 185 ? 3.949 25.991 -26.053 1.00 66.31 185 GLU A N 1
ATOM 1515 C CA . GLU A 1 185 ? 4.156 26.250 -27.491 1.00 66.31 185 GLU A CA 1
ATOM 1516 C C . GLU A 1 185 ? 5.263 25.373 -28.090 1.00 66.31 185 GLU A C 1
ATOM 1518 O O . GLU A 1 185 ? 5.106 24.821 -29.182 1.00 66.31 185 GLU A O 1
ATOM 1523 N N . LYS A 1 186 ? 6.350 25.147 -27.342 1.00 60.16 186 LYS A N 1
ATOM 1524 C CA . LYS A 1 186 ? 7.408 24.185 -27.695 1.00 60.16 186 LYS A CA 1
ATOM 1525 C C . LYS A 1 186 ? 6.900 22.730 -27.669 1.00 60.16 186 LYS A C 1
ATOM 1527 O O . LYS A 1 186 ? 7.435 21.878 -28.375 1.00 60.16 186 LYS A O 1
ATOM 1532 N N . GLN A 1 187 ? 5.848 22.449 -26.890 1.00 45.78 187 GLN A N 1
ATOM 1533 C CA . GLN A 1 187 ? 5.131 21.165 -26.871 1.00 45.78 187 GLN A CA 1
ATOM 1534 C C . GLN A 1 187 ? 4.137 21.032 -28.042 1.00 45.78 187 GLN A C 1
ATOM 1536 O O . GLN A 1 187 ? 4.142 20.007 -28.706 1.00 45.78 187 GLN A O 1
ATOM 1541 N N . PHE A 1 188 ? 3.365 22.070 -28.385 1.00 39.28 188 PHE A N 1
ATOM 1542 C CA . PHE A 1 188 ? 2.425 22.050 -29.521 1.00 39.28 188 PHE A CA 1
ATOM 1543 C C . PHE A 1 188 ? 3.128 21.992 -30.883 1.00 39.28 188 PHE A C 1
ATOM 1545 O O . PHE A 1 188 ? 2.690 21.271 -31.776 1.00 39.28 188 PHE A O 1
ATOM 1552 N N . THR A 1 189 ? 4.275 22.659 -31.030 1.00 36.16 189 THR A N 1
ATOM 1553 C CA . THR A 1 189 ? 5.137 22.519 -32.222 1.00 36.16 189 THR A CA 1
ATOM 1554 C C . THR A 1 189 ? 5.821 21.150 -32.314 1.00 36.16 189 THR A C 1
ATOM 1556 O O . THR A 1 189 ? 6.325 20.784 -33.377 1.00 36.16 189 THR A O 1
ATOM 1559 N N . THR A 1 190 ? 5.812 20.359 -31.236 1.00 36.41 190 THR A N 1
ATOM 1560 C CA . THR A 1 190 ? 6.281 18.967 -31.245 1.00 36.41 190 THR A CA 1
ATOM 1561 C C . THR A 1 190 ? 5.153 17.935 -31.315 1.00 36.41 190 THR A C 1
ATOM 1563 O O . THR A 1 190 ? 5.452 16.797 -31.674 1.00 36.41 190 THR A O 1
ATOM 1566 N N . SER A 1 191 ? 3.886 18.311 -31.086 1.00 34.31 191 SER A N 1
ATOM 1567 C CA . SER A 1 191 ? 2.756 17.370 -31.075 1.00 34.31 191 SER A CA 1
ATOM 1568 C C . SER A 1 191 ? 1.693 17.560 -32.162 1.00 34.31 191 SER A C 1
ATOM 1570 O O . SER A 1 191 ? 1.056 16.570 -32.480 1.00 34.31 191 SER A O 1
ATOM 1572 N N . ASP A 1 192 ? 1.531 18.724 -32.805 1.00 30.69 192 ASP A N 1
ATOM 1573 C CA . ASP A 1 192 ? 0.515 18.897 -33.867 1.00 30.69 192 ASP A CA 1
ATOM 1574 C C . ASP A 1 192 ? 0.936 19.921 -34.934 1.00 30.69 192 ASP A C 1
ATOM 1576 O O . ASP A 1 192 ? 0.325 20.967 -35.108 1.00 30.69 192 ASP A O 1
ATOM 1580 N N . SER A 1 193 ? 2.024 19.623 -35.646 1.00 29.20 193 SER A N 1
ATOM 1581 C CA . SER A 1 193 ? 2.252 19.987 -37.062 1.00 29.20 193 SER A CA 1
ATOM 1582 C C . SER A 1 193 ? 3.675 19.634 -37.498 1.00 29.20 193 SER A C 1
ATOM 1584 O O . SER A 1 193 ? 4.312 20.382 -38.245 1.00 29.20 193 SER A O 1
ATOM 1586 N N . LYS A 1 194 ? 4.206 18.486 -37.071 1.00 28.75 194 LYS A N 1
ATOM 1587 C CA . LYS A 1 194 ? 5.290 17.895 -37.846 1.00 28.75 194 LYS A CA 1
ATOM 1588 C C . LYS A 1 194 ? 4.650 17.269 -39.079 1.00 28.75 194 LYS A C 1
ATOM 1590 O O . LYS A 1 194 ? 4.138 16.156 -39.024 1.00 28.75 194 LYS A O 1
ATOM 1595 N N . LYS A 1 195 ? 4.741 17.974 -40.217 1.00 30.86 195 LYS A N 1
ATOM 1596 C CA . LYS A 1 195 ? 5.168 17.273 -41.438 1.00 30.86 195 LYS A CA 1
ATOM 1597 C C . LYS A 1 195 ? 6.271 16.328 -40.977 1.00 30.86 195 LYS A C 1
ATOM 1599 O O . LYS A 1 195 ? 7.166 16.810 -40.285 1.00 30.86 195 LYS A O 1
ATOM 1604 N N . GLU A 1 196 ? 6.132 15.029 -41.228 1.00 32.28 196 GLU A N 1
ATOM 1605 C CA . GLU A 1 196 ? 7.208 14.066 -41.004 1.00 32.28 196 GLU A CA 1
ATOM 1606 C C . GLU A 1 196 ? 8.513 14.748 -41.421 1.00 32.28 196 GLU A C 1
ATOM 1608 O O . GLU A 1 196 ? 8.694 15.040 -42.601 1.00 32.28 196 GLU A O 1
ATOM 1613 N N . ASP A 1 197 ? 9.353 15.134 -40.451 1.00 37.75 197 ASP A N 1
ATOM 1614 C CA . ASP A 1 197 ? 10.704 15.572 -40.774 1.00 37.75 197 ASP A CA 1
ATOM 1615 C C . ASP A 1 197 ? 11.274 14.399 -41.570 1.00 37.75 197 ASP A C 1
ATOM 1617 O O . ASP A 1 197 ? 11.301 13.278 -41.047 1.00 37.75 197 ASP A O 1
ATOM 1621 N N . GLU A 1 198 ? 11.633 14.644 -42.831 1.00 49.88 198 GLU A N 1
ATOM 1622 C CA . GLU A 1 198 ? 12.348 13.722 -43.710 1.00 49.88 198 GLU A CA 1
ATOM 1623 C C . GLU A 1 198 ? 13.653 13.338 -42.997 1.00 49.88 198 GLU A C 1
ATOM 1625 O O . GLU A 1 198 ? 14.682 14.001 -43.107 1.00 49.88 198 GLU A O 1
ATOM 1630 N N . LYS A 1 199 ? 13.570 12.333 -42.124 1.00 55.53 199 LYS A N 1
ATOM 1631 C CA . LYS A 1 199 ? 14.645 11.941 -41.217 1.00 55.53 199 LYS A CA 1
ATOM 1632 C C . LYS A 1 199 ? 15.601 11.037 -41.972 1.00 55.53 199 LYS A C 1
ATOM 1634 O O . LYS A 1 199 ? 15.203 9.989 -42.472 1.00 55.53 199 LYS A O 1
ATOM 1639 N N . GLU A 1 200 ? 16.872 11.418 -41.986 1.00 61.91 200 GLU A N 1
ATOM 1640 C CA . GLU A 1 200 ? 17.959 10.552 -42.431 1.00 61.91 200 GLU A CA 1
ATOM 1641 C C . GLU A 1 200 ? 17.996 9.296 -41.542 1.00 61.91 200 GLU A C 1
ATOM 1643 O O . GLU A 1 200 ? 18.273 9.366 -40.345 1.00 61.91 200 GLU A O 1
ATOM 1648 N N . ARG A 1 201 ? 17.646 8.144 -42.121 1.00 75.75 201 ARG A N 1
ATOM 1649 C CA . ARG A 1 201 ? 17.803 6.807 -41.530 1.00 75.75 201 ARG A CA 1
ATOM 1650 C C . ARG A 1 201 ? 19.026 6.147 -42.159 1.00 75.75 201 ARG A C 1
ATOM 1652 O O . ARG A 1 201 ? 19.285 6.372 -43.340 1.00 75.75 201 ARG A O 1
ATOM 1659 N N . SER A 1 202 ? 19.735 5.311 -41.405 1.00 82.69 202 SER A N 1
ATOM 1660 C CA . SER A 1 202 ? 20.957 4.657 -41.880 1.00 82.69 202 SER A CA 1
ATOM 1661 C C . SER A 1 202 ? 21.008 3.180 -41.500 1.00 82.69 202 SER A C 1
ATOM 1663 O O . SER A 1 202 ? 20.496 2.789 -40.453 1.00 82.69 202 SER A O 1
ATOM 1665 N N . ILE A 1 203 ? 21.656 2.362 -42.335 1.00 87.44 203 ILE A N 1
ATOM 1666 C CA . ILE A 1 203 ? 21.978 0.956 -42.020 1.00 87.44 203 ILE A CA 1
ATOM 1667 C C . ILE A 1 203 ? 23.427 0.775 -41.552 1.00 87.44 203 ILE A C 1
ATOM 1669 O O . ILE A 1 203 ? 23.876 -0.356 -41.376 1.00 87.44 203 ILE A O 1
ATOM 1673 N N . GLU A 1 204 ? 24.169 1.864 -41.347 1.00 87.44 204 GLU A N 1
ATOM 1674 C CA . GLU A 1 204 ? 25.602 1.852 -41.031 1.00 87.44 204 GLU A CA 1
ATOM 1675 C C . GLU A 1 204 ? 25.946 0.929 -39.856 1.00 87.44 204 GLU A C 1
ATOM 1677 O O . GLU A 1 204 ? 26.825 0.079 -39.985 1.00 87.44 204 GLU A O 1
ATOM 1682 N N . LYS A 1 205 ? 25.182 0.988 -38.755 1.00 86.69 205 LYS A N 1
ATOM 1683 C CA . LYS A 1 205 ? 25.371 0.086 -37.605 1.00 86.69 205 LYS A CA 1
ATOM 1684 C C . LYS A 1 205 ? 25.113 -1.382 -37.949 1.00 86.69 205 LYS A C 1
ATOM 1686 O O . LYS A 1 205 ? 25.830 -2.254 -37.471 1.00 86.69 205 LYS A O 1
ATOM 1691 N N . THR A 1 206 ? 24.111 -1.663 -38.786 1.00 88.06 206 THR A N 1
ATOM 1692 C CA . THR A 1 206 ? 23.790 -3.032 -39.230 1.00 88.06 206 THR A CA 1
ATOM 1693 C C . THR A 1 206 ? 24.943 -3.609 -40.050 1.00 88.06 206 THR A C 1
ATOM 1695 O O . THR A 1 206 ? 25.357 -4.745 -39.828 1.00 88.06 206 THR A O 1
ATOM 1698 N N . VAL A 1 207 ? 25.494 -2.813 -40.969 1.00 88.62 207 VAL A N 1
ATOM 1699 C CA . VAL A 1 207 ? 26.624 -3.210 -41.819 1.00 88.62 207 VAL A CA 1
ATOM 1700 C C . VAL A 1 207 ? 27.901 -3.363 -40.994 1.00 88.62 207 VAL A C 1
ATOM 1702 O O . VAL A 1 207 ? 28.604 -4.358 -41.157 1.00 88.62 207 VAL A O 1
ATOM 1705 N N . GLN A 1 208 ? 28.181 -2.435 -40.076 1.00 88.00 208 GLN A N 1
ATOM 1706 C CA . GLN A 1 208 ? 29.343 -2.518 -39.191 1.00 88.00 208 GLN A CA 1
ATOM 1707 C C . GLN A 1 208 ? 29.297 -3.782 -38.326 1.00 88.00 208 GLN A C 1
ATOM 1709 O O . GLN A 1 208 ? 30.266 -4.530 -38.291 1.00 88.00 208 GLN A O 1
ATOM 1714 N N . LEU A 1 209 ? 28.151 -4.085 -37.709 1.00 87.38 209 LEU A N 1
ATOM 1715 C CA . LEU A 1 209 ? 27.995 -5.302 -36.911 1.00 87.38 209 LEU A CA 1
ATOM 1716 C C . LEU A 1 209 ? 28.104 -6.573 -37.759 1.00 87.38 209 LEU A C 1
ATOM 1718 O O . LEU A 1 209 ? 28.637 -7.575 -37.289 1.00 87.38 209 LEU A O 1
ATOM 1722 N N . TYR A 1 210 ? 27.656 -6.541 -39.017 1.00 88.25 210 TYR A N 1
ATOM 1723 C CA . TYR A 1 210 ? 27.883 -7.643 -39.950 1.00 88.25 210 TYR A CA 1
ATOM 1724 C C . TYR A 1 210 ? 29.380 -7.852 -40.238 1.00 88.25 210 TYR A C 1
ATOM 1726 O O . TYR A 1 210 ? 29.836 -8.996 -40.248 1.00 88.25 210 TYR A O 1
ATOM 1734 N N . ILE A 1 211 ? 30.152 -6.774 -40.421 1.00 86.88 211 ILE A N 1
ATOM 1735 C CA . ILE A 1 211 ? 31.616 -6.829 -40.580 1.00 86.88 211 ILE A CA 1
ATOM 1736 C C . ILE A 1 211 ? 32.277 -7.371 -39.306 1.00 86.88 211 ILE A C 1
ATOM 1738 O O . ILE A 1 211 ? 33.103 -8.275 -39.384 1.00 86.88 211 ILE A O 1
ATOM 1742 N N . ASP A 1 212 ? 31.878 -6.889 -38.128 1.00 84.69 212 ASP A N 1
ATOM 1743 C CA . ASP A 1 212 ? 32.464 -7.313 -36.851 1.00 84.69 212 ASP A CA 1
ATOM 1744 C C . ASP A 1 212 ? 32.254 -8.816 -36.586 1.00 84.69 212 ASP A C 1
ATOM 1746 O O . ASP A 1 212 ? 33.110 -9.477 -35.995 1.00 84.69 212 ASP A O 1
ATOM 1750 N N . GLN A 1 213 ? 31.131 -9.384 -37.046 1.00 82.38 213 GLN A N 1
ATOM 1751 C CA . GLN A 1 213 ? 30.884 -10.829 -36.984 1.00 82.38 213 GLN A CA 1
ATOM 1752 C C . GLN A 1 213 ? 31.635 -11.625 -38.055 1.00 82.38 213 GLN A C 1
ATOM 1754 O O . GLN A 1 213 ? 31.949 -12.795 -37.837 1.00 82.38 213 GLN A O 1
ATOM 1759 N N . ASN A 1 214 ? 31.927 -11.000 -39.194 1.00 81.19 214 ASN A N 1
ATOM 1760 C CA . ASN A 1 214 ? 32.604 -11.607 -40.332 1.00 81.19 214 ASN A CA 1
ATOM 1761 C C . ASN A 1 214 ? 33.939 -10.888 -40.566 1.00 81.19 214 ASN A C 1
ATOM 1763 O O . ASN A 1 214 ? 34.103 -10.149 -41.536 1.00 81.19 214 ASN A O 1
ATOM 1767 N N . THR A 1 215 ? 34.899 -11.127 -39.669 1.00 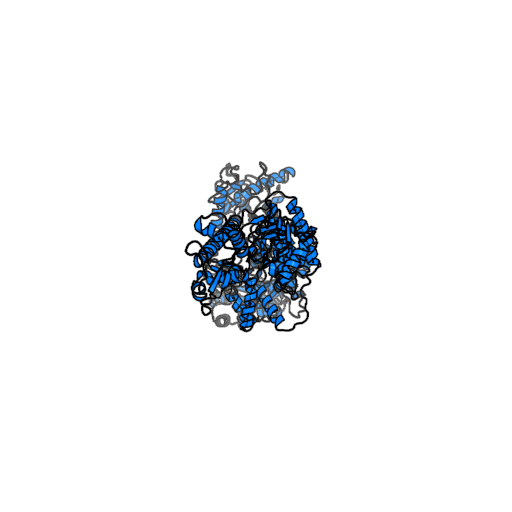72.81 215 THR A N 1
ATOM 1768 C CA . THR A 1 215 ? 36.199 -10.427 -39.587 1.00 72.81 215 THR A CA 1
ATOM 1769 C C . THR A 1 215 ? 37.075 -10.510 -40.847 1.00 72.81 215 THR A C 1
ATOM 1771 O O . THR A 1 215 ? 38.122 -9.867 -40.907 1.00 72.81 215 THR A O 1
ATOM 1774 N N . SER A 1 216 ? 36.673 -11.293 -41.851 1.00 79.25 216 SER A N 1
ATOM 1775 C CA . SER A 1 216 ? 37.295 -11.360 -43.175 1.00 79.25 216 SER A CA 1
ATOM 1776 C C . SER A 1 216 ? 36.980 -10.153 -44.065 1.00 79.25 216 SER A C 1
ATOM 1778 O O . SER A 1 216 ? 37.726 -9.911 -45.015 1.00 79.25 216 SER A O 1
ATOM 1780 N N . PHE A 1 217 ? 35.913 -9.402 -43.777 1.00 82.44 217 PHE A N 1
ATOM 1781 C CA . PHE A 1 217 ? 35.486 -8.248 -44.567 1.00 82.44 217 PHE A CA 1
ATOM 1782 C C . PHE A 1 217 ? 36.060 -6.931 -44.040 1.00 82.44 217 PHE A C 1
ATOM 1784 O O . PHE A 1 217 ? 36.195 -6.713 -42.839 1.00 82.44 217 PHE A O 1
ATOM 1791 N N . SER A 1 218 ? 36.338 -6.011 -44.961 1.00 83.12 218 SER A N 1
ATOM 1792 C CA . SER A 1 218 ? 36.666 -4.617 -44.655 1.00 83.12 218 SER A CA 1
ATOM 1793 C C . SER A 1 218 ? 35.915 -3.675 -45.594 1.00 83.12 218 SER A C 1
ATOM 1795 O O . SER A 1 218 ? 35.602 -4.055 -46.723 1.00 83.12 218 SER A O 1
ATOM 1797 N N . LEU A 1 219 ? 35.572 -2.474 -45.119 1.00 86.94 219 LEU A N 1
ATOM 1798 C CA . LEU A 1 219 ? 34.851 -1.480 -45.916 1.00 86.94 219 LEU A CA 1
ATOM 1799 C C . LEU A 1 219 ? 35.775 -0.894 -46.998 1.00 86.94 219 LEU A C 1
ATOM 1801 O O . LEU A 1 219 ? 36.890 -0.463 -46.695 1.00 86.94 219 LEU A O 1
ATOM 1805 N N . ASP A 1 220 ? 35.306 -0.852 -48.245 1.00 85.50 220 ASP A N 1
ATOM 1806 C CA . ASP A 1 220 ? 36.087 -0.334 -49.370 1.00 85.50 220 ASP A CA 1
ATOM 1807 C C . ASP A 1 220 ? 36.254 1.196 -49.275 1.00 85.50 220 ASP A C 1
ATOM 1809 O O . ASP A 1 220 ? 35.349 1.933 -48.872 1.00 85.50 220 ASP A O 1
ATOM 1813 N N . VAL A 1 221 ? 37.414 1.702 -49.705 1.00 80.31 221 VAL A N 1
ATOM 1814 C CA . VAL A 1 221 ? 37.707 3.145 -49.724 1.00 80.31 221 VAL A CA 1
ATOM 1815 C C . VAL A 1 221 ? 36.710 3.878 -50.631 1.00 80.31 221 VAL A C 1
ATOM 1817 O O . VAL A 1 221 ? 36.563 3.536 -51.803 1.00 80.31 221 VAL A O 1
ATOM 1820 N N . GLY A 1 222 ? 36.056 4.916 -50.100 1.00 79.56 222 GLY A N 1
ATOM 1821 C CA . GLY A 1 222 ? 35.045 5.706 -50.817 1.00 79.56 222 GLY A CA 1
ATOM 1822 C C . GLY A 1 222 ? 33.594 5.271 -50.574 1.00 79.56 222 GLY A C 1
ATOM 1823 O O . GLY A 1 222 ? 32.692 5.853 -51.172 1.00 79.56 222 GLY A O 1
ATOM 1824 N N . TYR A 1 223 ? 33.365 4.295 -49.690 1.00 84.88 223 TYR A N 1
ATOM 1825 C CA . TYR A 1 223 ? 32.045 3.875 -49.212 1.00 84.88 223 TYR A CA 1
ATOM 1826 C C . TYR A 1 223 ? 31.881 4.204 -47.708 1.00 84.88 223 TYR A C 1
ATOM 1828 O O . TYR A 1 223 ? 32.889 4.280 -47.004 1.00 84.88 223 TYR A O 1
ATOM 1836 N N . PRO A 1 224 ? 30.649 4.399 -47.189 1.00 87.50 224 PRO A N 1
ATOM 1837 C CA . PRO A 1 224 ? 29.378 4.358 -47.910 1.00 87.50 224 PRO A CA 1
ATOM 1838 C C . PRO A 1 224 ? 29.151 5.558 -48.829 1.00 87.50 224 PRO A C 1
ATOM 1840 O O . PRO A 1 224 ? 29.542 6.683 -48.529 1.00 87.50 224 PRO A O 1
ATOM 1843 N N . ILE A 1 225 ? 28.440 5.318 -49.927 1.00 89.12 225 ILE A N 1
ATOM 1844 C CA . ILE A 1 225 ? 27.910 6.371 -50.793 1.00 89.12 225 ILE A CA 1
ATOM 1845 C C . ILE A 1 225 ? 26.489 6.669 -50.319 1.00 89.12 225 ILE A C 1
ATOM 1847 O O . ILE A 1 225 ? 25.607 5.820 -50.452 1.00 89.12 225 ILE A O 1
ATOM 1851 N N . LYS A 1 226 ? 26.271 7.862 -49.760 1.00 89.25 226 LYS A N 1
ATOM 1852 C CA . LYS A 1 226 ? 24.958 8.327 -49.290 1.00 89.25 226 LYS A CA 1
ATOM 1853 C C . LYS A 1 226 ? 24.403 9.370 -50.262 1.00 89.25 226 LYS A C 1
ATOM 1855 O O . LYS A 1 226 ? 25.115 10.304 -50.630 1.00 89.25 226 LYS A O 1
ATOM 1860 N N . LEU A 1 227 ? 23.146 9.222 -50.676 1.00 88.00 227 LEU A N 1
ATOM 1861 C CA . LEU A 1 227 ? 22.444 10.206 -51.502 1.00 88.00 227 LEU A CA 1
ATOM 1862 C C . LEU A 1 227 ? 21.047 10.449 -50.932 1.00 88.00 227 LEU A C 1
ATOM 1864 O O . LEU A 1 227 ? 20.241 9.525 -50.902 1.00 88.00 227 LEU A O 1
ATOM 1868 N N . ASN A 1 228 ? 20.758 11.698 -50.559 1.00 85.44 228 ASN A N 1
ATOM 1869 C CA . ASN A 1 228 ? 19.477 12.128 -49.989 1.00 85.44 228 ASN A CA 1
ATOM 1870 C C . ASN A 1 228 ? 18.799 13.156 -50.909 1.00 85.44 228 ASN A C 1
ATOM 1872 O O . ASN A 1 228 ? 18.736 14.345 -50.601 1.00 85.44 228 ASN A O 1
ATOM 1876 N N . ASN A 1 229 ? 18.328 12.717 -52.081 1.00 83.62 229 ASN A N 1
ATOM 1877 C CA . ASN A 1 229 ? 17.592 13.573 -53.013 1.00 83.62 229 ASN A CA 1
ATOM 1878 C C . ASN A 1 229 ? 16.076 13.366 -52.859 1.00 83.62 229 ASN A C 1
ATOM 1880 O O . ASN A 1 229 ? 15.455 12.577 -53.578 1.00 83.62 229 ASN A O 1
ATOM 1884 N N . TRP A 1 230 ? 15.487 14.091 -51.909 1.00 81.88 230 TRP A N 1
ATOM 1885 C CA . TRP A 1 230 ? 14.060 14.021 -51.583 1.00 81.88 230 TRP A CA 1
ATOM 1886 C C . TRP A 1 230 ? 13.154 14.542 -52.705 1.00 81.88 230 TRP A C 1
ATOM 1888 O O . TRP A 1 230 ? 12.098 13.972 -52.954 1.00 81.88 230 TRP A O 1
ATOM 1898 N N . THR A 1 231 ? 13.580 15.555 -53.468 1.00 80.69 231 THR A N 1
ATOM 1899 C CA . THR A 1 231 ? 12.762 16.125 -54.557 1.00 80.69 231 THR A CA 1
ATOM 1900 C C . THR A 1 231 ? 12.587 15.156 -55.724 1.00 80.69 231 THR A C 1
ATOM 1902 O O . THR A 1 231 ? 11.520 15.100 -56.341 1.00 80.69 231 THR A O 1
ATOM 1905 N N . GLU A 1 232 ? 13.605 14.347 -56.022 1.00 79.38 232 GLU A N 1
ATOM 1906 C CA . GLU A 1 232 ? 13.520 13.315 -57.056 1.00 79.38 232 GLU A CA 1
ATOM 1907 C C . GLU A 1 232 ? 13.070 11.945 -56.525 1.00 79.38 232 GLU A C 1
ATOM 1909 O O . GLU A 1 232 ? 12.804 11.049 -57.340 1.00 79.38 232 GLU A O 1
ATOM 1914 N N . ASN A 1 233 ? 12.905 11.799 -55.204 1.00 85.50 233 ASN A N 1
ATOM 1915 C CA . ASN A 1 233 ? 12.702 10.540 -54.481 1.00 85.50 233 ASN A CA 1
ATOM 1916 C C . ASN A 1 233 ? 13.842 9.532 -54.715 1.00 85.50 233 ASN A C 1
ATOM 1918 O O . ASN A 1 233 ? 13.589 8.349 -54.942 1.00 85.50 233 ASN A O 1
ATOM 1922 N N . ILE A 1 234 ? 15.098 9.980 -54.705 1.00 86.81 234 ILE A N 1
ATOM 1923 C CA . ILE A 1 234 ? 16.279 9.110 -54.780 1.00 86.81 234 ILE A CA 1
ATOM 1924 C C . ILE A 1 234 ? 17.022 9.216 -53.449 1.00 86.81 234 ILE A C 1
ATOM 1926 O O . ILE A 1 234 ? 17.852 10.102 -53.257 1.00 86.81 234 ILE A O 1
ATOM 1930 N N . VAL A 1 235 ? 16.688 8.311 -52.529 1.00 88.50 235 VAL A N 1
ATOM 1931 C CA . VAL A 1 235 ? 17.239 8.277 -51.169 1.00 88.50 235 VAL A CA 1
ATOM 1932 C C . VAL A 1 235 ? 17.795 6.880 -50.894 1.00 88.50 235 VAL A C 1
ATOM 1934 O O . VAL A 1 235 ? 17.028 5.913 -50.849 1.00 88.50 235 VAL A O 1
ATOM 1937 N N . PHE A 1 236 ? 19.120 6.752 -50.790 1.00 91.19 236 PHE A N 1
ATOM 1938 C CA . PHE A 1 236 ? 19.784 5.465 -50.562 1.00 91.19 236 PHE A CA 1
ATOM 1939 C C . PHE A 1 236 ? 21.148 5.599 -49.873 1.00 91.19 236 PHE A C 1
ATOM 1941 O O . PHE A 1 236 ? 21.817 6.629 -49.970 1.00 91.19 236 PHE A O 1
ATOM 1948 N N . GLU A 1 237 ? 21.590 4.503 -49.254 1.00 92.06 237 GLU A N 1
ATOM 1949 C CA . GLU A 1 237 ? 22.981 4.311 -48.835 1.00 92.06 237 GLU A CA 1
ATOM 1950 C C . GLU A 1 237 ? 23.534 3.041 -49.483 1.00 92.06 237 GLU A C 1
ATOM 1952 O O . GLU A 1 237 ? 22.902 1.986 -49.429 1.00 92.06 237 GLU A O 1
ATOM 1957 N N . LEU A 1 238 ? 24.705 3.130 -50.105 1.00 91.75 238 LEU A N 1
ATOM 1958 C CA . LEU A 1 238 ? 25.388 1.988 -50.703 1.00 91.75 238 LEU A CA 1
ATOM 1959 C C . LEU A 1 238 ? 26.689 1.727 -49.954 1.00 91.75 238 LEU A C 1
ATOM 1961 O O . LEU A 1 238 ? 27.555 2.597 -49.885 1.00 91.75 238 LEU A O 1
ATOM 1965 N N . PHE A 1 239 ? 26.839 0.515 -49.437 1.00 91.62 239 PHE A N 1
ATOM 1966 C CA . PHE A 1 239 ? 28.049 0.028 -48.791 1.00 91.62 239 PHE A CA 1
ATOM 1967 C C . PHE A 1 239 ? 28.679 -1.049 -49.662 1.00 91.62 239 PHE A C 1
ATOM 1969 O O . PHE A 1 239 ? 27.980 -1.871 -50.256 1.00 91.62 239 PHE A O 1
ATOM 1976 N N . ARG A 1 240 ? 30.006 -1.068 -49.695 1.00 89.19 240 ARG A N 1
ATOM 1977 C CA . ARG A 1 240 ? 30.790 -2.079 -50.391 1.00 89.19 240 ARG A CA 1
ATOM 1978 C C . ARG A 1 240 ? 31.897 -2.552 -49.472 1.00 89.19 240 ARG A C 1
ATOM 1980 O O . ARG A 1 240 ? 32.591 -1.737 -48.868 1.00 89.19 240 ARG A O 1
ATOM 1987 N N . MET A 1 241 ? 32.030 -3.862 -49.364 1.00 87.81 241 MET A N 1
ATOM 1988 C CA . MET A 1 241 ? 33.048 -4.505 -48.550 1.00 87.81 241 MET A CA 1
ATOM 1989 C C . MET A 1 241 ? 33.717 -5.624 -49.332 1.00 87.81 241 MET A C 1
ATOM 1991 O O . MET A 1 241 ? 33.060 -6.329 -50.104 1.00 87.81 241 MET A O 1
ATOM 1995 N N . SER A 1 242 ? 35.011 -5.800 -49.112 1.00 83.31 242 SER A N 1
ATOM 1996 C CA . SER A 1 242 ? 35.815 -6.823 -49.769 1.00 83.31 242 SER A CA 1
ATOM 1997 C C . SER A 1 242 ? 36.594 -7.659 -48.757 1.00 83.31 242 SER A C 1
ATOM 1999 O O . SER A 1 242 ? 37.022 -7.170 -47.708 1.00 83.31 242 SER A O 1
ATOM 2001 N N . GLU A 1 243 ? 36.755 -8.945 -49.074 1.00 80.75 243 GLU A N 1
ATOM 2002 C CA . GLU A 1 243 ? 37.729 -9.814 -48.414 1.00 80.75 243 GLU A CA 1
ATOM 2003 C C . GLU A 1 243 ? 39.085 -9.735 -49.115 1.00 80.75 243 GLU A C 1
ATOM 2005 O O . GLU A 1 243 ? 39.166 -9.619 -50.341 1.00 80.75 243 GLU A O 1
ATOM 2010 N N . THR A 1 244 ? 40.161 -9.938 -48.353 1.00 68.69 244 THR A N 1
ATOM 2011 C CA . THR A 1 244 ? 41.552 -9.932 -48.839 1.00 68.69 244 THR A CA 1
ATOM 2012 C C . THR A 1 244 ? 41.802 -10.888 -50.019 1.00 68.69 244 THR A C 1
ATOM 2014 O O . THR A 1 244 ? 42.738 -10.675 -50.787 1.00 68.69 244 THR A O 1
ATOM 2017 N N . PHE A 1 245 ? 40.968 -11.926 -50.188 1.00 59.38 245 PHE A N 1
ATOM 2018 C CA . PHE A 1 245 ? 41.080 -12.936 -51.250 1.00 59.38 245 PHE A CA 1
ATOM 2019 C C . PHE A 1 245 ? 39.830 -13.090 -52.146 1.00 59.38 245 PHE A C 1
ATOM 2021 O O . PHE A 1 245 ? 39.692 -14.111 -52.818 1.00 59.38 245 PHE A O 1
ATOM 2028 N N . GLY A 1 246 ? 38.976 -12.060 -52.257 1.00 63.41 246 GLY A N 1
ATOM 2029 C CA . GLY A 1 246 ? 38.229 -11.832 -53.508 1.00 63.41 246 GLY A CA 1
ATOM 2030 C C . GLY A 1 246 ? 36.697 -11.805 -53.477 1.00 63.41 246 GLY A C 1
ATOM 2031 O O . GLY A 1 246 ? 36.112 -11.519 -54.522 1.00 63.41 246 GLY A O 1
ATOM 2032 N N . VAL A 1 247 ? 36.017 -12.048 -52.352 1.00 72.62 247 VAL A N 1
ATOM 2033 C CA . VAL A 1 247 ? 34.549 -11.887 -52.301 1.00 72.62 247 VAL A CA 1
ATOM 2034 C C . VAL A 1 247 ? 34.208 -10.429 -51.997 1.00 72.62 247 VAL A C 1
ATOM 2036 O O . VAL A 1 247 ? 34.571 -9.909 -50.944 1.00 72.62 247 VAL A O 1
ATOM 2039 N N . VAL A 1 248 ? 33.501 -9.769 -52.917 1.00 81.19 248 VAL A N 1
ATOM 2040 C CA . VAL A 1 248 ? 32.935 -8.427 -52.712 1.00 81.19 248 VAL A CA 1
ATOM 2041 C C . VAL A 1 248 ? 31.460 -8.572 -52.353 1.00 81.19 248 VAL A C 1
ATOM 2043 O O . VAL A 1 248 ? 30.723 -9.268 -53.052 1.00 81.19 248 VAL A O 1
ATOM 2046 N N . ARG A 1 249 ? 31.017 -7.912 -51.281 1.00 86.38 249 ARG A N 1
ATOM 2047 C CA . ARG A 1 249 ? 29.599 -7.780 -50.929 1.00 86.38 249 ARG A CA 1
ATOM 2048 C C . ARG A 1 249 ? 29.176 -6.322 -50.980 1.00 86.38 249 ARG A C 1
ATOM 2050 O O . ARG A 1 249 ? 29.875 -5.440 -50.489 1.00 86.38 249 ARG A O 1
ATOM 2057 N N . GLU A 1 250 ? 28.007 -6.089 -51.559 1.00 90.75 250 GLU A N 1
ATOM 2058 C CA . GLU A 1 250 ? 27.411 -4.764 -51.703 1.00 90.75 250 GLU A CA 1
ATOM 2059 C C . GLU A 1 250 ? 26.059 -4.758 -50.973 1.00 90.75 250 GLU A C 1
ATOM 2061 O O . GLU A 1 250 ? 25.227 -5.642 -51.193 1.00 90.75 250 GLU A O 1
ATOM 2066 N N . PHE A 1 251 ? 25.853 -3.779 -50.089 1.00 92.56 251 PHE A N 1
ATOM 2067 C CA . PHE A 1 251 ? 24.594 -3.550 -49.379 1.00 92.56 251 PHE A CA 1
ATOM 2068 C C . PHE A 1 251 ? 23.981 -2.238 -49.847 1.00 92.56 251 PHE A C 1
ATOM 2070 O O . PHE A 1 251 ? 24.604 -1.186 -49.726 1.00 92.56 251 PHE A O 1
ATOM 2077 N N . LEU A 1 252 ? 22.750 -2.293 -50.343 1.00 92.81 252 LEU A N 1
ATOM 2078 C CA . LEU A 1 252 ? 21.971 -1.123 -50.719 1.00 92.81 252 LEU A CA 1
ATOM 2079 C C . LEU A 1 252 ? 20.822 -0.941 -49.733 1.00 92.81 252 LEU A C 1
ATOM 2081 O O . LEU A 1 252 ? 19.889 -1.742 -49.708 1.00 92.81 252 LEU A O 1
ATOM 2085 N N . TYR A 1 253 ? 20.851 0.141 -48.971 1.00 92.56 253 TYR A N 1
ATOM 2086 C CA . TYR A 1 253 ? 19.683 0.616 -48.250 1.00 92.56 253 TYR A CA 1
ATOM 2087 C C . TYR A 1 253 ? 18.790 1.445 -49.167 1.00 92.56 253 TYR A C 1
ATOM 2089 O O . TYR A 1 253 ? 19.243 2.420 -49.762 1.00 92.56 253 TYR A O 1
ATOM 2097 N N . LEU A 1 254 ? 17.515 1.077 -49.251 1.00 89.88 254 LEU A N 1
ATOM 2098 C CA . LEU A 1 254 ? 16.477 1.840 -49.933 1.00 89.88 254 LEU A CA 1
ATOM 2099 C C . LEU A 1 254 ? 15.482 2.377 -48.910 1.00 89.88 254 LEU A C 1
ATOM 2101 O O . LEU A 1 254 ? 14.694 1.596 -48.366 1.00 89.88 254 LEU A O 1
ATOM 2105 N N . HIS A 1 255 ? 15.487 3.700 -48.730 1.00 87.19 255 HIS A N 1
ATOM 2106 C CA . HIS A 1 255 ? 14.528 4.390 -47.872 1.00 87.19 255 HIS A CA 1
ATOM 2107 C C . HIS A 1 255 ? 13.091 4.167 -48.358 1.00 87.19 255 HIS A C 1
ATOM 2109 O O . HIS A 1 255 ? 12.834 4.008 -49.559 1.00 87.19 255 HIS A O 1
ATOM 2115 N N . GLU A 1 256 ? 12.125 4.195 -47.443 1.00 81.44 256 GLU A N 1
ATOM 2116 C CA . GLU A 1 256 ? 10.742 3.849 -47.761 1.00 81.44 256 GLU A CA 1
ATOM 2117 C C . GLU A 1 256 ? 10.102 4.737 -48.838 1.00 81.44 256 GLU A C 1
ATOM 2119 O O . GLU A 1 256 ? 9.311 4.234 -49.646 1.00 81.44 256 GLU A O 1
ATOM 2124 N N . SER A 1 257 ? 10.498 6.014 -48.873 1.00 81.81 257 SER A N 1
ATOM 2125 C CA . SER A 1 257 ? 10.062 7.032 -49.839 1.00 81.81 257 SER A CA 1
ATOM 2126 C C . SER A 1 257 ? 10.797 6.974 -51.185 1.00 81.81 257 SER A C 1
ATOM 2128 O O . SER A 1 257 ? 10.404 7.662 -52.130 1.00 81.81 257 SER A O 1
ATOM 2130 N N . ALA A 1 258 ? 11.852 6.162 -51.310 1.00 85.56 258 ALA A N 1
ATOM 2131 C CA . ALA A 1 258 ? 12.669 6.117 -52.514 1.00 85.56 258 ALA A CA 1
ATOM 2132 C C . ALA A 1 258 ? 11.938 5.446 -53.693 1.00 85.56 258 ALA A C 1
ATOM 2134 O O . ALA A 1 258 ? 11.343 4.369 -53.590 1.00 85.56 258 ALA A O 1
ATOM 2135 N N . SER A 1 259 ? 12.044 6.059 -54.872 1.00 87.44 259 SER A N 1
ATOM 2136 C CA . SER A 1 259 ? 11.557 5.511 -56.132 1.00 87.44 259 SER A CA 1
ATOM 2137 C C . SER A 1 259 ? 12.528 4.464 -56.668 1.00 87.44 259 SER A C 1
ATOM 2139 O O . SER A 1 259 ? 13.554 4.782 -57.267 1.00 87.44 259 SER A O 1
ATOM 2141 N N . GLN A 1 260 ? 12.156 3.194 -56.511 1.00 88.19 260 GLN A N 1
ATOM 2142 C CA . GLN A 1 260 ? 12.960 2.025 -56.894 1.00 88.19 260 GLN A CA 1
ATOM 2143 C C . GLN A 1 260 ? 13.522 2.119 -58.326 1.00 88.19 260 GLN A C 1
ATOM 2145 O O . GLN A 1 260 ? 14.702 1.861 -58.549 1.00 88.19 260 GLN A O 1
ATOM 2150 N N . GLY A 1 261 ? 12.700 2.539 -59.296 1.00 85.50 261 GLY A N 1
ATOM 2151 C CA . GLY A 1 261 ? 13.118 2.664 -60.696 1.00 85.50 261 GLY A CA 1
ATOM 2152 C C . GLY A 1 261 ? 14.103 3.810 -60.950 1.00 85.50 261 GLY A C 1
ATOM 2153 O O . GLY A 1 261 ? 15.063 3.632 -61.700 1.00 85.50 261 GLY A O 1
ATOM 2154 N N . LYS A 1 262 ? 13.904 4.971 -60.308 1.00 86.75 262 LYS A N 1
ATOM 2155 C CA . LYS A 1 262 ? 14.822 6.116 -60.436 1.00 86.75 262 LYS A CA 1
ATOM 2156 C C . LYS A 1 262 ? 16.157 5.833 -59.753 1.00 86.75 262 LYS A C 1
ATOM 2158 O O . LYS A 1 262 ? 17.199 6.088 -60.350 1.00 86.75 262 LYS A O 1
ATOM 2163 N N . THR A 1 263 ? 16.128 5.232 -58.563 1.00 88.69 263 THR A N 1
ATOM 2164 C CA . THR A 1 263 ? 17.337 4.810 -57.846 1.00 88.69 263 THR A CA 1
ATOM 2165 C C . THR A 1 263 ? 18.132 3.787 -58.653 1.00 88.69 263 THR A C 1
ATOM 2167 O O . THR A 1 263 ? 19.338 3.946 -58.815 1.00 88.69 263 THR A O 1
ATOM 2170 N N . LEU A 1 264 ? 17.474 2.791 -59.260 1.00 87.56 264 LEU A N 1
ATOM 2171 C CA . LEU A 1 264 ? 18.142 1.849 -60.164 1.00 87.56 264 LEU A CA 1
ATOM 2172 C C . LEU A 1 264 ? 18.791 2.558 -61.365 1.00 87.56 264 LEU A C 1
ATOM 2174 O O . LEU A 1 264 ? 19.923 2.240 -61.733 1.00 87.56 264 LEU A O 1
ATOM 2178 N N . GLY A 1 265 ? 18.082 3.512 -61.979 1.00 85.50 265 GLY A N 1
ATOM 2179 C CA . GLY A 1 265 ? 18.607 4.324 -63.078 1.00 85.50 265 GLY A CA 1
ATOM 2180 C C . GLY A 1 265 ? 19.860 5.105 -62.676 1.00 85.50 265 GLY A C 1
ATOM 2181 O O . GLY A 1 265 ? 20.854 5.078 -63.400 1.00 85.50 265 GLY A O 1
ATOM 2182 N N . TYR A 1 266 ? 19.842 5.718 -61.490 1.00 88.50 266 TYR A N 1
ATOM 2183 C CA . TYR A 1 266 ? 20.978 6.445 -60.927 1.00 88.50 266 TYR A CA 1
ATOM 2184 C C . TYR A 1 266 ? 22.189 5.534 -60.673 1.00 88.50 266 TYR A C 1
ATOM 2186 O O . TYR A 1 266 ? 23.301 5.863 -61.088 1.00 88.50 266 TYR A O 1
ATOM 2194 N N . LEU A 1 267 ? 21.983 4.368 -60.048 1.00 88.62 267 LEU A N 1
ATOM 2195 C CA . LEU A 1 267 ? 23.053 3.401 -59.769 1.00 88.62 267 LEU A CA 1
ATOM 2196 C C . LEU A 1 267 ? 23.710 2.881 -61.058 1.00 88.62 267 LEU A C 1
ATOM 2198 O O . LEU A 1 267 ? 24.932 2.746 -61.112 1.00 88.62 267 LEU A O 1
ATOM 2202 N N . LYS A 1 268 ? 22.912 2.630 -62.108 1.00 87.06 268 LYS A N 1
ATOM 2203 C CA . LYS A 1 268 ? 23.409 2.199 -63.427 1.00 87.06 268 LYS A CA 1
ATOM 2204 C C . LYS A 1 268 ? 24.167 3.305 -64.154 1.00 87.06 268 LYS A C 1
ATOM 2206 O O . LYS A 1 268 ? 25.216 3.028 -64.723 1.00 87.06 268 LYS A O 1
ATOM 2211 N N . HIS A 1 269 ? 23.644 4.533 -64.142 1.00 87.06 269 HIS A N 1
ATOM 2212 C CA . HIS A 1 269 ? 24.263 5.672 -64.824 1.00 87.06 269 HIS A CA 1
ATOM 2213 C C . HIS A 1 269 ? 25.636 6.023 -64.238 1.00 87.06 269 HIS A C 1
ATOM 2215 O O . HIS A 1 269 ? 26.564 6.320 -64.981 1.00 87.06 269 HIS A O 1
ATOM 2221 N N . ASN A 1 270 ? 25.770 5.941 -62.913 1.00 86.25 270 ASN A N 1
ATOM 2222 C CA . ASN A 1 270 ? 27.005 6.273 -62.202 1.00 86.25 270 ASN A CA 1
ATOM 2223 C C . ASN A 1 270 ? 27.937 5.064 -61.982 1.00 86.25 270 ASN A C 1
ATOM 2225 O O . ASN A 1 270 ? 28.965 5.211 -61.331 1.00 86.25 270 ASN A O 1
ATOM 2229 N N . HIS A 1 271 ? 27.596 3.878 -62.505 1.00 83.88 271 HIS A N 1
ATOM 2230 C CA . HIS A 1 271 ? 28.389 2.644 -62.376 1.00 83.88 271 HIS A CA 1
ATOM 2231 C C . HIS A 1 271 ? 28.788 2.288 -60.928 1.00 83.88 271 HIS A C 1
ATOM 2233 O O . HIS A 1 271 ? 29.909 1.856 -60.671 1.00 83.88 271 HIS A O 1
ATOM 2239 N N . LEU A 1 272 ? 27.864 2.463 -59.976 1.00 84.12 272 LEU A N 1
ATOM 2240 C CA . LEU A 1 272 ? 28.162 2.345 -58.540 1.00 84.12 272 LEU A CA 1
ATOM 2241 C C . LEU A 1 272 ? 28.132 0.907 -57.998 1.00 84.12 272 LEU A C 1
ATOM 2243 O O . LEU A 1 272 ? 28.622 0.663 -56.903 1.00 84.12 272 LEU A O 1
ATOM 2247 N N . VAL A 1 273 ? 27.554 -0.040 -58.742 1.00 83.25 273 VAL A N 1
ATOM 2248 C CA . VAL A 1 273 ? 27.345 -1.436 -58.316 1.00 83.25 273 VAL A CA 1
ATOM 2249 C C . VAL A 1 273 ? 28.063 -2.365 -59.290 1.00 83.25 273 VAL A C 1
ATOM 2251 O O . VAL A 1 273 ? 27.903 -2.229 -60.506 1.00 83.25 273 VAL A O 1
ATOM 2254 N N . SER A 1 274 ? 28.843 -3.311 -58.765 1.00 74.12 274 SER A N 1
ATOM 2255 C CA . SER A 1 274 ? 29.671 -4.228 -59.566 1.00 74.12 274 SER A CA 1
ATOM 2256 C C . SER A 1 274 ? 28.840 -5.297 -60.275 1.00 74.12 274 SER A C 1
ATOM 2258 O O . SER A 1 274 ? 29.175 -5.718 -61.382 1.00 74.12 274 SER A O 1
ATOM 2260 N N . GLY A 1 275 ? 27.744 -5.723 -59.641 1.00 79.38 275 GLY A N 1
ATOM 2261 C CA . GLY A 1 275 ? 26.808 -6.709 -60.166 1.00 79.38 275 GLY A CA 1
ATOM 2262 C C . GLY A 1 275 ? 25.522 -6.754 -59.344 1.00 79.38 275 GLY A C 1
ATOM 2263 O O . GLY A 1 275 ? 25.551 -6.858 -58.123 1.00 79.38 275 GLY A O 1
ATOM 2264 N N . PHE A 1 276 ? 24.376 -6.680 -60.019 1.00 82.69 276 PHE A N 1
ATOM 2265 C CA . PHE A 1 276 ? 23.077 -6.598 -59.350 1.00 82.69 276 PHE A CA 1
ATOM 2266 C C . PHE A 1 276 ? 22.599 -7.931 -58.751 1.00 82.69 276 PHE A C 1
ATOM 2268 O O . PHE A 1 276 ? 21.857 -7.911 -57.780 1.00 82.69 276 PHE A O 1
ATOM 2275 N N . GLU A 1 277 ? 23.048 -9.079 -59.268 1.00 81.19 277 GLU A N 1
ATOM 2276 C CA . GLU A 1 277 ? 22.606 -10.407 -58.802 1.00 81.19 277 GLU A CA 1
ATOM 2277 C C . GLU A 1 277 ? 23.050 -10.724 -57.362 1.00 81.19 277 GLU A C 1
ATOM 2279 O O . GLU A 1 277 ? 22.333 -11.401 -56.630 1.00 81.19 277 GLU A O 1
ATOM 2284 N N . SER A 1 278 ? 24.207 -10.203 -56.938 1.00 82.19 278 SER A N 1
ATOM 2285 C CA . SER A 1 278 ? 24.775 -10.384 -55.593 1.00 82.19 278 SER A CA 1
ATOM 2286 C C . SER A 1 278 ? 24.468 -9.232 -54.630 1.00 82.19 278 SER A C 1
ATOM 2288 O O . SER A 1 278 ? 24.969 -9.226 -53.505 1.00 82.19 278 SER A O 1
ATOM 2290 N N . LEU A 1 279 ? 23.683 -8.239 -55.062 1.00 88.81 279 LEU A N 1
ATOM 2291 C CA . LEU A 1 279 ? 23.363 -7.054 -54.269 1.00 88.81 279 LEU A CA 1
ATOM 2292 C C . LEU A 1 279 ? 22.380 -7.409 -53.151 1.00 88.81 279 LEU A C 1
ATOM 2294 O O . LEU A 1 279 ? 21.277 -7.884 -53.428 1.00 88.81 279 LEU A O 1
ATOM 2298 N N . ILE A 1 280 ? 22.745 -7.125 -51.901 1.00 91.69 280 ILE A N 1
ATOM 2299 C CA . ILE A 1 280 ? 21.842 -7.264 -50.756 1.00 91.69 280 ILE A CA 1
ATOM 2300 C C . ILE A 1 280 ? 21.091 -5.949 -50.593 1.00 91.69 280 ILE A C 1
ATOM 2302 O O . ILE A 1 280 ? 21.692 -4.910 -50.333 1.00 91.69 280 ILE A O 1
ATOM 2306 N N . VAL A 1 281 ? 19.771 -5.983 -50.745 1.00 91.88 281 VAL A N 1
ATOM 2307 C CA . VAL A 1 281 ? 18.925 -4.796 -50.615 1.00 91.88 281 VAL A CA 1
ATOM 2308 C C . VAL A 1 281 ? 18.195 -4.837 -49.280 1.00 91.88 281 VAL A C 1
ATOM 2310 O O . VAL A 1 281 ? 17.423 -5.760 -49.014 1.00 91.88 281 VAL A O 1
ATOM 2313 N N . LEU A 1 282 ? 18.423 -3.816 -48.457 1.00 91.69 282 LEU A N 1
ATOM 2314 C CA . LEU A 1 282 ? 17.740 -3.601 -47.188 1.00 91.69 282 LEU A CA 1
ATOM 2315 C C . LEU A 1 282 ? 16.732 -2.458 -47.332 1.00 91.69 282 LEU A C 1
ATOM 2317 O O . LEU A 1 282 ? 17.027 -1.421 -47.920 1.00 91.69 282 LEU A O 1
ATOM 2321 N N . THR A 1 283 ? 15.527 -2.636 -46.801 1.00 89.06 283 THR A N 1
ATOM 2322 C CA . THR A 1 283 ? 14.487 -1.593 -46.784 1.00 89.06 283 THR A CA 1
ATOM 2323 C C . THR A 1 283 ? 13.664 -1.690 -45.504 1.00 89.06 283 THR A C 1
ATOM 2325 O O . THR A 1 283 ? 13.689 -2.708 -44.808 1.00 89.06 283 THR A O 1
ATOM 2328 N N . GLU A 1 284 ? 12.922 -0.648 -45.163 1.00 84.31 284 GLU A N 1
ATOM 2329 C CA . GLU A 1 284 ? 12.033 -0.666 -44.010 1.00 84.31 284 GLU A CA 1
ATOM 2330 C C . GLU A 1 284 ? 10.780 -1.510 -44.279 1.00 84.31 284 GLU A C 1
ATOM 2332 O O . GLU A 1 284 ? 10.277 -1.621 -45.406 1.00 84.31 284 GLU A O 1
ATOM 2337 N N . ARG A 1 285 ? 10.254 -2.115 -43.210 1.00 81.31 285 ARG A N 1
ATOM 2338 C CA . ARG A 1 285 ? 8.992 -2.854 -43.253 1.00 81.31 285 ARG A CA 1
ATOM 2339 C C . ARG A 1 285 ? 7.825 -1.869 -43.424 1.00 81.31 285 ARG A C 1
ATOM 2341 O O . ARG A 1 285 ? 7.636 -1.033 -42.543 1.00 81.31 285 ARG A O 1
ATOM 2348 N N . PRO A 1 286 ? 7.027 -1.962 -44.505 1.00 74.31 286 PRO A N 1
ATOM 2349 C CA . PRO A 1 286 ? 5.918 -1.044 -44.743 1.00 74.31 286 PRO A CA 1
ATOM 2350 C C . PRO A 1 286 ? 4.735 -1.337 -43.807 1.00 74.31 286 PRO A C 1
ATOM 2352 O O . PRO A 1 286 ? 4.482 -2.490 -43.467 1.00 74.31 286 PRO A O 1
ATOM 2355 N N . LYS A 1 287 ? 3.935 -0.309 -43.491 1.00 65.81 287 LYS A N 1
ATOM 2356 C CA . LYS A 1 287 ? 2.687 -0.422 -42.698 1.00 65.81 287 LYS A CA 1
ATOM 2357 C C . LYS A 1 287 ? 1.525 -1.120 -43.437 1.00 65.81 287 LYS A C 1
ATOM 2359 O O . LYS A 1 287 ? 0.462 -1.344 -42.865 1.00 65.81 287 LYS A O 1
ATOM 2364 N N . LEU A 1 288 ? 1.683 -1.431 -44.727 1.00 58.03 288 LEU A N 1
ATOM 2365 C CA . LEU A 1 288 ? 0.630 -1.986 -45.588 1.00 58.03 288 LEU A CA 1
ATOM 2366 C C . LEU A 1 288 ? 0.487 -3.510 -45.431 1.00 58.03 288 LEU A C 1
ATOM 2368 O O . LEU A 1 288 ? 1.475 -4.216 -45.257 1.00 58.03 288 LEU A O 1
ATOM 2372 N N . LYS A 1 289 ? -0.741 -4.020 -45.619 1.00 56.72 289 LYS A N 1
ATOM 2373 C CA . LYS A 1 289 ? -1.133 -5.444 -45.501 1.00 56.72 289 LYS A CA 1
ATOM 2374 C C . LYS A 1 289 ? -0.350 -6.451 -46.366 1.00 56.72 289 LYS A C 1
ATOM 2376 O O . LYS A 1 289 ? -0.548 -7.645 -46.187 1.00 56.72 289 LYS A O 1
ATOM 2381 N N . ASP A 1 290 ? 0.483 -6.015 -47.310 1.00 66.19 290 ASP A N 1
ATOM 2382 C CA . ASP A 1 290 ? 1.126 -6.902 -48.290 1.00 66.19 290 ASP A CA 1
ATOM 2383 C C . ASP A 1 290 ? 2.642 -6.651 -48.389 1.00 66.19 290 ASP A C 1
ATOM 2385 O O . ASP A 1 290 ? 3.173 -6.153 -49.387 1.00 66.19 290 ASP A O 1
ATOM 2389 N N . THR A 1 291 ? 3.345 -6.952 -47.294 1.00 78.19 291 THR A N 1
ATOM 2390 C CA . THR A 1 291 ? 4.804 -6.808 -47.152 1.00 78.19 291 THR A CA 1
ATOM 2391 C C . THR A 1 291 ? 5.581 -7.628 -48.189 1.00 78.19 291 THR A C 1
ATOM 2393 O O . THR A 1 291 ? 6.604 -7.172 -48.703 1.00 78.19 291 THR A O 1
ATOM 2396 N N . GLU A 1 292 ? 5.067 -8.798 -48.572 1.00 82.12 292 GLU A N 1
ATOM 2397 C CA . GLU A 1 292 ? 5.714 -9.708 -49.526 1.00 82.12 292 GLU A CA 1
ATOM 2398 C C . GLU A 1 292 ? 5.654 -9.206 -50.975 1.00 82.12 292 GLU A C 1
ATOM 2400 O O . GLU A 1 292 ? 6.609 -9.387 -51.744 1.00 82.12 292 GLU A O 1
ATOM 2405 N N . LYS A 1 293 ? 4.600 -8.471 -51.360 1.00 83.62 293 LYS A N 1
ATOM 2406 C CA . LYS A 1 293 ? 4.576 -7.774 -52.657 1.00 83.62 293 LYS A CA 1
ATOM 2407 C C . LYS A 1 293 ? 5.700 -6.748 -52.783 1.00 83.62 293 LYS A C 1
ATOM 2409 O O . LYS A 1 293 ? 6.289 -6.642 -53.859 1.00 83.62 293 LYS A O 1
ATOM 2414 N N . ARG A 1 294 ? 6.038 -6.016 -51.710 1.00 83.44 294 ARG A N 1
ATOM 2415 C CA . ARG A 1 294 ? 7.140 -5.033 -51.733 1.00 83.44 294 ARG A CA 1
ATOM 2416 C C . ARG A 1 294 ? 8.476 -5.719 -52.012 1.00 83.44 294 ARG A C 1
ATOM 2418 O O . ARG A 1 294 ? 9.171 -5.297 -52.935 1.00 83.44 294 ARG A O 1
ATOM 2425 N N . LYS A 1 295 ? 8.792 -6.800 -51.289 1.00 86.94 295 LYS A N 1
ATOM 2426 C CA . LYS A 1 295 ? 9.994 -7.611 -51.547 1.00 86.94 295 LYS A CA 1
ATOM 2427 C C . LYS A 1 295 ? 10.017 -8.119 -52.984 1.00 86.94 295 LYS A C 1
ATOM 2429 O O . LYS A 1 295 ? 10.997 -7.906 -53.688 1.00 86.94 295 LYS A O 1
ATOM 2434 N N . THR A 1 296 ? 8.914 -8.706 -53.451 1.00 87.44 296 THR A N 1
ATOM 2435 C CA . THR A 1 296 ? 8.797 -9.243 -54.818 1.00 87.44 296 THR A CA 1
ATOM 2436 C C . THR A 1 296 ? 9.060 -8.179 -55.889 1.00 87.44 296 THR A C 1
ATOM 2438 O O . THR A 1 296 ? 9.712 -8.456 -56.894 1.00 87.44 296 THR A O 1
ATOM 2441 N N . ASN A 1 297 ? 8.579 -6.952 -55.686 1.00 86.38 297 ASN A N 1
ATOM 2442 C CA . ASN A 1 297 ? 8.798 -5.848 -56.622 1.00 86.38 297 ASN A CA 1
ATOM 2443 C C . ASN A 1 297 ? 10.261 -5.391 -56.643 1.00 86.38 297 ASN A C 1
ATOM 2445 O O . ASN A 1 297 ? 10.825 -5.225 -57.723 1.00 86.38 297 ASN A O 1
ATOM 2449 N N . ILE A 1 298 ? 10.887 -5.246 -55.472 1.00 87.94 298 ILE A N 1
ATOM 2450 C CA . ILE A 1 298 ? 12.305 -4.878 -55.364 1.00 87.94 298 ILE A CA 1
ATOM 2451 C C . ILE A 1 298 ? 13.179 -5.967 -55.995 1.00 87.94 298 ILE A C 1
ATOM 2453 O O . ILE A 1 298 ? 14.035 -5.640 -56.814 1.00 87.94 298 ILE A O 1
ATOM 2457 N N . LYS A 1 299 ? 12.902 -7.249 -55.710 1.00 90.50 299 LYS A N 1
ATOM 2458 C CA . LYS A 1 299 ? 13.591 -8.398 -56.322 1.00 90.50 299 LYS A CA 1
ATOM 2459 C C . LYS A 1 299 ? 13.562 -8.328 -57.848 1.00 90.50 299 LYS A C 1
ATOM 2461 O O . LYS A 1 299 ? 14.597 -8.436 -58.497 1.00 90.50 299 LYS A O 1
ATOM 2466 N N . LYS A 1 300 ? 12.383 -8.061 -58.425 1.00 88.44 300 LYS A N 1
ATOM 2467 C CA . LYS A 1 300 ? 12.199 -7.922 -59.880 1.00 88.44 300 LYS A CA 1
ATOM 2468 C C . LYS A 1 300 ? 12.925 -6.711 -60.470 1.00 88.44 300 LYS A C 1
ATOM 2470 O O . LYS A 1 300 ? 13.483 -6.820 -61.555 1.00 88.44 300 LYS A O 1
ATOM 2475 N N . ILE A 1 301 ? 12.888 -5.559 -59.800 1.00 88.12 301 ILE A N 1
ATOM 2476 C CA . ILE A 1 301 ? 13.469 -4.307 -60.316 1.00 88.12 301 ILE A CA 1
ATOM 2477 C C . ILE A 1 301 ? 14.996 -4.345 -60.256 1.00 88.12 301 ILE A C 1
ATOM 2479 O O . ILE A 1 301 ? 15.657 -4.000 -61.234 1.00 88.12 301 ILE A O 1
ATOM 2483 N N . PHE A 1 302 ? 15.551 -4.775 -59.125 1.00 87.00 302 PHE A N 1
ATOM 2484 C CA . PHE A 1 302 ? 16.995 -4.832 -58.911 1.00 87.00 302 PHE A CA 1
ATOM 2485 C C . PHE A 1 302 ? 17.620 -6.146 -59.386 1.00 87.00 302 PHE A C 1
ATOM 2487 O O . PHE A 1 302 ? 18.835 -6.228 -59.397 1.00 87.00 302 PHE A O 1
ATOM 2494 N N . ASN A 1 303 ? 16.830 -7.135 -59.826 1.00 87.69 303 ASN A N 1
ATOM 2495 C CA . ASN A 1 303 ? 17.301 -8.444 -60.296 1.00 87.69 303 ASN A CA 1
ATOM 2496 C C . ASN A 1 303 ? 18.207 -9.162 -59.274 1.00 87.69 303 ASN A C 1
ATOM 2498 O O . ASN A 1 303 ? 19.268 -9.673 -59.622 1.00 87.69 303 ASN A O 1
ATOM 2502 N N . THR A 1 304 ? 17.779 -9.166 -58.010 1.00 88.12 304 THR A N 1
ATOM 2503 C CA . THR A 1 304 ? 18.448 -9.840 -56.886 1.00 88.12 304 THR A CA 1
ATOM 2504 C C . THR A 1 304 ? 17.433 -10.652 -56.096 1.00 88.12 304 THR A C 1
ATOM 2506 O O . THR A 1 304 ? 16.291 -10.226 -55.923 1.00 88.12 304 THR A O 1
ATOM 2509 N N . GLU A 1 305 ? 17.847 -11.805 -55.574 1.00 88.19 305 GLU A N 1
ATOM 2510 C CA . GLU A 1 305 ? 17.036 -12.586 -54.633 1.00 88.19 305 GLU A CA 1
ATOM 2511 C C . GLU A 1 305 ? 17.230 -12.149 -53.171 1.00 88.19 305 GLU A C 1
ATOM 2513 O O . GLU A 1 305 ? 16.420 -12.498 -52.306 1.00 88.19 305 GLU A O 1
ATOM 2518 N N . HIS A 1 306 ? 18.261 -11.346 -52.893 1.00 91.12 306 HIS A N 1
ATOM 2519 C CA . HIS A 1 306 ? 18.679 -10.938 -51.553 1.00 91.12 306 HIS A CA 1
ATOM 2520 C C . HIS A 1 306 ? 18.016 -9.624 -51.125 1.00 91.12 306 HIS A C 1
ATOM 2522 O O . HIS A 1 306 ? 18.668 -8.589 -51.010 1.00 91.12 306 HIS A O 1
ATOM 2528 N N . VAL A 1 307 ? 16.703 -9.659 -50.892 1.00 91.25 307 VAL A N 1
ATOM 2529 C CA . VAL A 1 307 ? 15.935 -8.502 -50.405 1.00 91.25 307 VAL A CA 1
ATOM 2530 C C . VAL A 1 307 ? 15.363 -8.806 -49.030 1.00 91.25 307 VAL A C 1
ATOM 2532 O O . VAL A 1 307 ? 14.535 -9.709 -48.897 1.00 91.25 307 VAL A O 1
ATOM 2535 N N . PHE A 1 308 ? 15.755 -8.015 -48.035 1.00 91.19 308 PHE A N 1
ATOM 2536 C CA . PHE A 1 308 ? 15.336 -8.188 -46.646 1.00 91.19 308 PHE A CA 1
ATOM 2537 C C . PHE A 1 308 ? 14.775 -6.890 -46.076 1.00 91.19 308 PHE A C 1
ATOM 2539 O O . PHE A 1 308 ? 15.166 -5.787 -46.474 1.00 91.19 308 PHE A O 1
ATOM 2546 N N . PHE A 1 309 ? 13.872 -7.018 -45.107 1.00 90.12 309 PHE A N 1
ATOM 2547 C CA . PHE A 1 309 ? 13.630 -5.903 -44.204 1.00 90.12 309 PHE A CA 1
ATOM 2548 C C . PHE A 1 309 ? 14.794 -5.776 -43.217 1.00 90.12 309 PHE A C 1
ATOM 2550 O O . PHE A 1 309 ? 15.433 -6.772 -42.887 1.00 90.12 309 PHE A O 1
ATOM 2557 N N . ILE A 1 310 ? 15.089 -4.561 -42.749 1.00 88.38 310 ILE A N 1
ATOM 2558 C CA . ILE A 1 310 ? 16.216 -4.342 -41.820 1.00 88.38 310 ILE A CA 1
ATOM 2559 C C . ILE A 1 310 ? 16.040 -5.152 -40.522 1.00 88.38 310 ILE A C 1
ATOM 2561 O O . ILE A 1 310 ? 17.004 -5.724 -40.017 1.00 88.38 310 ILE A O 1
ATOM 2565 N N . ASP A 1 311 ? 14.805 -5.245 -40.016 1.00 86.12 311 ASP A N 1
ATOM 2566 C CA . ASP A 1 311 ? 14.468 -6.044 -38.831 1.00 86.12 311 ASP A CA 1
ATOM 2567 C C . ASP A 1 311 ? 14.739 -7.544 -39.051 1.00 86.12 311 ASP A C 1
ATOM 2569 O O . ASP A 1 311 ? 15.447 -8.175 -38.273 1.00 86.12 311 ASP A O 1
ATOM 2573 N N . GLU A 1 312 ? 14.268 -8.089 -40.169 1.00 88.88 312 GLU A N 1
ATOM 2574 C CA . GLU A 1 312 ? 14.473 -9.477 -40.591 1.00 88.88 312 GLU A CA 1
ATOM 2575 C C . GLU A 1 312 ? 15.946 -9.817 -40.830 1.00 88.88 312 GLU A C 1
ATOM 2577 O O . GLU A 1 312 ? 16.401 -10.876 -40.406 1.00 88.88 312 GLU A O 1
ATOM 2582 N N . PHE A 1 313 ? 16.702 -8.926 -41.479 1.00 90.75 313 PHE A N 1
ATOM 2583 C CA . PHE A 1 313 ? 18.131 -9.132 -41.703 1.00 90.75 313 PHE A CA 1
ATOM 2584 C C . PHE A 1 313 ? 18.901 -9.154 -40.380 1.00 90.75 313 PHE A C 1
ATOM 2586 O O . PHE A 1 313 ? 19.729 -10.037 -40.161 1.00 90.75 313 PHE A O 1
ATOM 2593 N N . GLY A 1 314 ? 18.613 -8.199 -39.489 1.00 89.19 314 GLY A N 1
ATOM 2594 C CA . GLY A 1 314 ? 19.220 -8.159 -38.163 1.00 89.19 314 GLY A CA 1
ATOM 2595 C C . GLY A 1 314 ? 18.935 -9.435 -37.373 1.00 89.19 314 GLY A C 1
ATOM 2596 O O . GLY A 1 314 ? 19.864 -10.039 -36.838 1.00 89.19 314 GLY A O 1
ATOM 2597 N N . TYR A 1 315 ? 17.675 -9.879 -37.362 1.00 88.62 315 TYR A N 1
ATOM 2598 C CA . TYR A 1 315 ? 17.284 -11.131 -36.726 1.00 88.62 315 TYR A CA 1
ATOM 2599 C C . TYR A 1 315 ? 18.063 -12.310 -37.317 1.00 88.62 315 TYR A C 1
ATOM 2601 O O . TYR A 1 315 ? 18.910 -12.867 -36.625 1.00 88.62 315 TYR A O 1
ATOM 2609 N N . GLU A 1 316 ? 17.870 -12.640 -38.597 1.00 88.38 316 GLU A N 1
ATOM 2610 C CA . GLU A 1 316 ? 18.406 -13.871 -39.197 1.00 88.38 316 GLU A CA 1
ATOM 2611 C C . GLU A 1 316 ? 19.939 -13.946 -39.229 1.00 88.38 316 GLU A C 1
ATOM 2613 O O . GLU A 1 316 ? 20.487 -15.040 -39.105 1.00 88.38 316 GLU A O 1
ATOM 2618 N N . PHE A 1 317 ? 20.639 -12.817 -39.392 1.00 88.75 317 PHE A N 1
ATOM 2619 C CA . PHE A 1 317 ? 22.086 -12.825 -39.645 1.00 88.75 317 PHE A CA 1
ATOM 2620 C C . PHE A 1 317 ? 22.949 -12.253 -38.518 1.00 88.75 317 PHE A C 1
ATOM 2622 O O . PHE A 1 317 ? 24.156 -12.481 -38.549 1.00 88.75 317 PHE A O 1
ATOM 2629 N N . LEU A 1 318 ? 22.391 -11.508 -37.552 1.00 89.62 318 LEU A N 1
ATOM 2630 C CA . LEU A 1 318 ? 23.197 -10.850 -36.512 1.00 89.62 318 LEU A CA 1
ATOM 2631 C C . LEU A 1 318 ? 22.912 -11.349 -35.095 1.00 89.62 318 LEU A C 1
ATOM 2633 O O . LEU A 1 318 ? 23.860 -11.501 -34.324 1.00 89.62 318 LEU A O 1
ATOM 2637 N N . TYR A 1 319 ? 21.654 -11.563 -34.709 1.00 89.25 319 TYR A N 1
ATOM 2638 C CA . TYR A 1 319 ? 21.335 -11.790 -33.290 1.00 89.25 319 TYR A CA 1
ATOM 2639 C C . TYR A 1 319 ? 20.290 -12.868 -32.988 1.00 89.25 319 TYR A C 1
ATOM 2641 O O . TYR A 1 319 ? 19.932 -13.022 -31.823 1.00 89.25 319 TYR A O 1
ATOM 2649 N N . LYS A 1 320 ? 19.841 -13.662 -33.967 1.00 87.88 320 LYS A N 1
ATOM 2650 C CA . LYS A 1 320 ? 18.955 -14.816 -33.723 1.00 87.88 320 LYS A CA 1
ATOM 2651 C C . LYS A 1 320 ? 19.503 -15.771 -32.663 1.00 87.88 320 LYS A C 1
ATOM 2653 O O . LYS A 1 320 ? 18.787 -16.104 -31.731 1.00 87.88 320 LYS A O 1
ATOM 2658 N N . ASP A 1 321 ? 20.786 -16.118 -32.748 1.00 86.56 321 ASP A N 1
ATOM 2659 C CA . ASP A 1 321 ? 21.445 -17.040 -31.805 1.00 86.56 321 ASP A CA 1
ATOM 2660 C C . ASP A 1 321 ? 21.641 -16.451 -30.395 1.00 86.56 321 ASP A C 1
ATOM 2662 O O . ASP A 1 321 ? 22.085 -17.154 -29.482 1.00 86.56 321 ASP A O 1
ATOM 2666 N N . CYS A 1 322 ? 21.362 -15.153 -30.228 1.00 86.75 322 CYS A N 1
ATOM 2667 C CA . CYS A 1 322 ? 21.394 -14.467 -28.941 1.00 86.75 322 CYS A CA 1
ATOM 2668 C C . CYS A 1 322 ? 20.026 -14.436 -28.246 1.00 86.75 322 CYS A C 1
ATOM 2670 O O . CYS A 1 322 ? 19.955 -14.103 -27.062 1.00 86.75 322 CYS A O 1
ATOM 2672 N N . LEU A 1 323 ? 18.944 -14.734 -28.970 1.00 85.69 323 LEU A N 1
ATOM 2673 C CA . LEU A 1 323 ? 17.584 -14.706 -28.447 1.00 85.69 323 LEU A CA 1
ATOM 2674 C C . LEU A 1 323 ? 17.222 -16.057 -27.832 1.00 85.69 323 LEU A C 1
ATOM 2676 O O . LEU A 1 323 ? 17.438 -17.106 -28.433 1.00 85.69 323 LEU A O 1
ATOM 2680 N N . LEU A 1 324 ? 16.655 -16.008 -26.630 1.00 82.62 324 LEU A N 1
ATOM 2681 C CA . LEU A 1 324 ? 16.113 -17.176 -25.948 1.00 82.62 324 LEU A CA 1
ATOM 2682 C C . LEU A 1 324 ? 14.673 -17.427 -26.399 1.00 82.62 324 LEU A C 1
ATOM 2684 O O . LEU A 1 324 ? 13.925 -16.485 -26.677 1.00 82.62 324 LEU A O 1
ATOM 2688 N N . ASP A 1 325 ? 14.281 -18.699 -26.419 1.00 82.38 325 ASP A N 1
ATOM 2689 C CA . ASP A 1 325 ? 12.891 -19.079 -26.648 1.00 82.38 325 ASP A CA 1
ATOM 2690 C C . ASP A 1 325 ? 12.010 -18.579 -25.498 1.00 82.38 325 ASP A C 1
ATOM 2692 O O . ASP A 1 325 ? 12.290 -18.809 -24.319 1.00 82.38 325 ASP A O 1
ATOM 2696 N N . TYR A 1 326 ? 10.918 -17.904 -25.850 1.00 86.94 326 TYR A N 1
ATOM 2697 C CA . TYR A 1 326 ? 9.954 -17.415 -24.875 1.00 86.94 326 TYR A CA 1
ATOM 2698 C C . TYR A 1 326 ? 8.967 -18.515 -24.479 1.00 86.94 326 TYR A C 1
ATOM 2700 O O . TYR A 1 326 ? 8.329 -19.140 -25.330 1.00 86.94 326 TYR A O 1
ATOM 2708 N N . VAL A 1 327 ? 8.806 -18.719 -23.171 1.00 87.19 327 VAL A N 1
ATOM 2709 C CA . VAL A 1 327 ? 7.782 -19.597 -22.600 1.00 87.19 327 VAL A CA 1
ATOM 2710 C C . VAL A 1 327 ? 6.677 -18.726 -22.024 1.00 87.19 327 VAL A C 1
ATOM 2712 O O . VAL A 1 327 ? 6.929 -17.912 -21.136 1.00 87.19 327 VAL A O 1
ATOM 2715 N N . LYS A 1 328 ? 5.451 -18.919 -22.518 1.00 89.50 328 LYS A N 1
ATOM 2716 C CA . LYS A 1 328 ? 4.283 -18.182 -22.033 1.00 89.50 328 LYS A CA 1
ATOM 2717 C C . LYS A 1 328 ? 4.065 -18.366 -20.538 1.00 89.50 328 LYS A C 1
ATOM 2719 O O . LYS A 1 328 ? 4.169 -19.485 -20.027 1.00 89.50 328 LYS A O 1
ATOM 2724 N N . TYR A 1 329 ? 3.657 -17.293 -19.872 1.00 90.19 329 TYR A N 1
ATOM 2725 C CA . TYR A 1 329 ? 3.307 -17.331 -18.456 1.00 90.19 329 TYR A CA 1
ATOM 2726 C C . TYR A 1 329 ? 1.996 -18.083 -18.206 1.00 90.19 329 TYR A C 1
ATOM 2728 O O . TYR A 1 329 ? 1.897 -18.759 -17.184 1.00 90.19 329 TYR A O 1
ATOM 2736 N N . ASN A 1 330 ? 1.020 -17.996 -19.124 1.00 86.44 330 ASN A N 1
ATOM 2737 C CA . ASN A 1 330 ? -0.290 -18.658 -19.036 1.00 86.44 330 ASN A CA 1
ATOM 2738 C C . ASN A 1 330 ? -0.934 -18.482 -17.651 1.00 86.44 330 ASN A C 1
ATOM 2740 O O . ASN A 1 330 ? -1.208 -19.454 -16.942 1.00 86.44 330 ASN A O 1
ATOM 2744 N N . LEU A 1 331 ? -1.130 -17.225 -17.249 1.00 86.75 331 LEU A N 1
ATOM 2745 C CA . LEU A 1 331 ? -1.662 -16.893 -15.931 1.00 86.75 331 LEU A CA 1
ATOM 2746 C C . LEU A 1 331 ? -3.031 -17.574 -15.718 1.00 86.75 331 LEU A C 1
ATOM 2748 O O . LEU A 1 331 ? -3.937 -17.368 -16.526 1.00 86.75 331 LEU A O 1
ATOM 2752 N N . PRO A 1 332 ? -3.210 -18.374 -14.647 1.00 82.44 332 PRO A N 1
ATOM 2753 C CA . PRO A 1 332 ? -4.451 -19.121 -14.428 1.00 82.44 332 PRO A CA 1
ATOM 2754 C C . PRO A 1 332 ? -5.635 -18.210 -14.085 1.00 82.44 332 PRO A C 1
ATOM 2756 O O . PRO A 1 332 ? -6.779 -18.556 -14.364 1.00 82.44 332 PRO A O 1
ATOM 2759 N N . VAL A 1 333 ? -5.352 -17.054 -13.481 1.00 87.88 333 VAL A N 1
ATOM 2760 C CA . VAL A 1 333 ? -6.323 -16.018 -13.130 1.00 87.88 333 VAL A CA 1
ATOM 2761 C C . VAL A 1 333 ? -5.773 -14.685 -13.619 1.00 87.88 333 VAL A C 1
ATOM 2763 O O . VAL A 1 333 ? -4.674 -14.284 -13.229 1.00 87.88 333 VAL A O 1
ATOM 2766 N N . TYR A 1 334 ? -6.534 -13.998 -14.467 1.00 92.06 334 TYR A N 1
ATOM 2767 C CA . TYR A 1 334 ? -6.200 -12.671 -14.964 1.00 92.06 334 TYR A CA 1
ATOM 2768 C C . TYR A 1 334 ? -7.462 -11.829 -15.154 1.00 92.06 334 TYR A C 1
ATOM 2770 O O . TYR A 1 334 ? -8.366 -12.183 -15.910 1.00 92.06 334 TYR A O 1
ATOM 2778 N N . VAL A 1 335 ? -7.479 -10.674 -14.496 1.00 91.50 335 VAL A N 1
ATOM 2779 C CA . VAL A 1 335 ? -8.506 -9.642 -14.647 1.00 91.50 335 VAL A CA 1
ATOM 2780 C C . VAL A 1 335 ? -7.804 -8.361 -15.077 1.00 91.50 335 VAL A C 1
ATOM 2782 O O . VAL A 1 335 ? -6.798 -7.980 -14.474 1.00 91.50 335 VAL A O 1
ATOM 2785 N N . ASP A 1 336 ? -8.306 -7.720 -16.132 1.00 89.56 336 ASP A N 1
ATOM 2786 C CA . ASP A 1 336 ? -7.698 -6.505 -16.679 1.00 89.56 336 ASP A CA 1
ATOM 2787 C C . ASP A 1 336 ? -7.990 -5.305 -15.766 1.00 89.56 336 ASP A C 1
ATOM 2789 O O . ASP A 1 336 ? -9.142 -4.908 -15.568 1.00 89.56 336 ASP A O 1
ATOM 2793 N N . SER A 1 337 ? -6.935 -4.749 -15.170 1.00 88.62 337 SER A N 1
ATOM 2794 C CA . SER A 1 337 ? -7.029 -3.586 -14.288 1.00 88.62 337 SER A CA 1
ATOM 2795 C C . SER A 1 337 ? -7.446 -2.331 -15.058 1.00 88.62 337 SER A C 1
ATOM 2797 O O . SER A 1 337 ? -7.173 -2.175 -16.247 1.00 88.62 337 SER A O 1
ATOM 2799 N N . LEU A 1 338 ? -8.052 -1.379 -14.350 1.00 89.62 338 LEU A N 1
ATOM 2800 C CA . LEU A 1 338 ? -8.378 -0.064 -14.903 1.00 89.62 338 LEU A CA 1
ATOM 2801 C C . LEU A 1 338 ? -7.199 0.901 -14.744 1.00 89.62 338 LEU A C 1
ATOM 2803 O O . LEU A 1 338 ? -6.387 0.750 -13.829 1.00 89.62 338 LEU A O 1
ATOM 2807 N N . ILE A 1 339 ? -7.131 1.909 -15.612 1.00 86.94 339 ILE A N 1
ATOM 2808 C CA . ILE A 1 339 ? -6.126 2.981 -15.544 1.00 86.94 339 ILE A CA 1
ATOM 2809 C C . ILE A 1 339 ? -6.730 4.291 -15.034 1.00 86.94 339 ILE A C 1
ATOM 2811 O O . ILE A 1 339 ? -7.931 4.533 -15.188 1.00 86.94 339 ILE A O 1
ATOM 2815 N N . ASP A 1 340 ? -5.898 5.142 -14.435 1.00 71.56 340 ASP A N 1
ATOM 2816 C CA . ASP A 1 340 ? -6.247 6.542 -14.182 1.00 71.56 340 ASP A CA 1
ATOM 2817 C C . ASP A 1 340 ? -6.043 7.390 -15.442 1.00 71.56 340 ASP A C 1
ATOM 2819 O O . ASP A 1 340 ? -5.039 7.235 -16.136 1.00 71.56 340 ASP A O 1
ATOM 2823 N N . GLY A 1 341 ? -7.008 8.249 -15.770 1.00 56.94 341 GLY A N 1
ATOM 2824 C CA . GLY A 1 341 ? -6.972 9.086 -16.968 1.00 56.94 341 GLY A CA 1
ATOM 2825 C C . GLY A 1 341 ? -7.625 10.446 -16.736 1.00 56.94 341 GLY A C 1
ATOM 2826 O O . GLY A 1 341 ? -8.515 10.572 -15.901 1.00 56.94 341 GLY A O 1
ATOM 2827 N N . ASP A 1 342 ? -7.201 11.450 -17.511 1.00 44.72 342 ASP A N 1
ATOM 2828 C CA . ASP A 1 342 ? -7.740 12.824 -17.490 1.00 44.72 342 ASP A CA 1
ATOM 2829 C C . ASP A 1 342 ? -9.201 12.922 -17.995 1.00 44.72 342 ASP A C 1
ATOM 2831 O O . ASP A 1 342 ? -9.847 13.963 -17.869 1.00 44.72 342 ASP A O 1
ATOM 2835 N N . GLU A 1 343 ? -9.739 11.843 -18.573 1.00 40.00 343 GLU A N 1
ATOM 2836 C CA . GLU A 1 343 ? -11.113 11.744 -19.068 1.00 40.00 343 GLU A CA 1
ATOM 2837 C C . GLU A 1 343 ? -11.967 10.882 -18.130 1.00 40.00 343 GLU A C 1
ATOM 2839 O O . GLU A 1 343 ? -11.517 9.879 -17.586 1.00 40.00 343 GLU A O 1
ATOM 2844 N N . THR A 1 344 ? -13.244 11.232 -18.004 1.00 46.34 344 THR A N 1
ATOM 2845 C CA . THR A 1 344 ? -14.263 10.625 -17.128 1.00 46.34 344 THR A CA 1
ATOM 2846 C C . THR A 1 344 ? -14.599 9.143 -17.397 1.00 46.34 344 THR A C 1
ATOM 2848 O O . THR A 1 344 ? -15.562 8.635 -16.828 1.00 46.34 344 THR A O 1
ATOM 2851 N N . GLU A 1 345 ? -13.844 8.433 -18.242 1.00 55.03 345 GLU A N 1
ATOM 2852 C CA . GLU A 1 345 ? -14.045 7.011 -18.554 1.00 55.03 345 GLU A CA 1
ATOM 2853 C C . GLU A 1 345 ? -12.822 6.170 -18.159 1.00 55.03 345 GLU A C 1
ATOM 2855 O O . GLU A 1 345 ? -11.722 6.342 -18.686 1.00 55.03 345 GLU A O 1
ATOM 2860 N N . ASN A 1 346 ? -13.034 5.206 -17.257 1.00 66.81 346 ASN A N 1
ATOM 2861 C CA . ASN A 1 346 ? -12.029 4.203 -16.906 1.00 66.81 346 ASN A CA 1
ATOM 2862 C C . ASN A 1 346 ? -11.753 3.292 -18.119 1.00 66.81 346 ASN A C 1
ATOM 2864 O O . ASN A 1 346 ? -12.674 2.654 -18.633 1.00 66.81 346 ASN A O 1
ATOM 2868 N N . LYS A 1 347 ? -10.490 3.197 -18.553 1.00 82.25 347 LYS A N 1
ATOM 2869 C CA . LYS A 1 347 ? -10.061 2.353 -19.686 1.00 82.25 347 LYS A CA 1
ATOM 2870 C C . LYS A 1 347 ? -9.329 1.089 -19.183 1.00 82.25 347 LYS A C 1
ATOM 2872 O O . LYS A 1 347 ? -8.634 1.177 -18.166 1.00 82.25 347 LYS A O 1
ATOM 2877 N N . PRO A 1 348 ? -9.460 -0.072 -19.857 1.00 89.88 348 PRO A N 1
ATOM 2878 C CA . PRO A 1 348 ? -8.692 -1.277 -19.527 1.00 89.88 348 PRO A CA 1
ATOM 2879 C C . PRO A 1 348 ? -7.198 -1.102 -19.837 1.00 89.88 348 PRO A C 1
ATOM 2881 O O . PRO A 1 348 ? -6.834 -0.569 -20.891 1.00 89.88 348 PRO A O 1
ATOM 2884 N N . ALA A 1 349 ? -6.327 -1.543 -18.930 1.00 91.44 349 ALA A N 1
ATOM 2885 C CA . ALA A 1 349 ? -4.889 -1.301 -19.012 1.00 91.44 349 ALA A CA 1
ATOM 2886 C C . ALA A 1 349 ? -4.212 -2.076 -20.149 1.00 91.44 349 ALA A C 1
ATOM 2888 O O . ALA A 1 349 ? -3.305 -1.549 -20.802 1.00 91.44 349 ALA A O 1
ATOM 2889 N N . LEU A 1 350 ? -4.659 -3.304 -20.427 1.00 92.44 350 LEU A N 1
ATOM 2890 C CA . LEU A 1 350 ? -4.094 -4.121 -21.501 1.00 92.44 350 LEU A CA 1
ATOM 2891 C C . LEU A 1 350 ? -4.331 -3.498 -22.884 1.00 92.44 350 LEU A C 1
ATOM 2893 O O . LEU A 1 350 ? -3.452 -3.543 -23.744 1.00 92.44 350 LEU A O 1
ATOM 2897 N N . GLU A 1 351 ? -5.499 -2.893 -23.104 1.00 90.19 351 GLU A N 1
ATOM 2898 C CA . GLU A 1 351 ? -5.811 -2.209 -24.363 1.00 90.19 351 GLU A CA 1
ATOM 2899 C C . GLU A 1 351 ? -4.937 -0.970 -24.576 1.00 90.19 351 GLU A C 1
ATOM 2901 O O . GLU A 1 351 ? -4.490 -0.709 -25.694 1.00 90.19 351 GLU A O 1
ATOM 2906 N N . GLU A 1 352 ? -4.619 -0.234 -23.513 1.00 90.31 352 GLU A N 1
ATOM 2907 C CA . GLU A 1 352 ? -3.722 0.918 -23.609 1.00 90.31 352 GLU A CA 1
ATOM 2908 C C . GLU A 1 352 ? -2.274 0.497 -23.913 1.00 90.31 352 GLU A C 1
ATOM 2910 O O . GLU A 1 352 ? -1.614 1.099 -24.763 1.00 90.31 352 GLU A O 1
ATOM 2915 N N . LEU A 1 353 ? -1.806 -0.613 -23.326 1.00 91.88 353 LEU A N 1
ATOM 2916 C CA . LEU A 1 353 ? -0.512 -1.213 -23.673 1.00 91.88 353 LEU A CA 1
ATOM 2917 C C . LEU A 1 353 ? -0.437 -1.636 -25.142 1.00 91.88 353 LEU A C 1
ATOM 2919 O O . LEU A 1 353 ? 0.563 -1.377 -25.818 1.00 91.88 353 LEU A O 1
ATOM 2923 N N . LYS A 1 354 ? -1.506 -2.253 -25.659 1.00 90.75 354 LYS A N 1
ATOM 2924 C CA . LYS A 1 354 ? -1.604 -2.632 -27.075 1.00 90.75 354 LYS A CA 1
ATOM 2925 C C . LYS A 1 354 ? -1.522 -1.412 -27.988 1.00 90.75 354 LYS A C 1
ATOM 2927 O O . LYS A 1 354 ? -0.822 -1.469 -28.997 1.00 90.75 354 LYS A O 1
ATOM 2932 N N . LYS A 1 355 ? -2.179 -0.299 -27.638 1.00 89.12 355 LYS A N 1
ATOM 2933 C CA . LYS A 1 355 ? -2.061 0.955 -28.400 1.00 89.12 355 LYS A CA 1
ATOM 2934 C C . LYS A 1 355 ? -0.629 1.478 -28.383 1.00 89.12 355 LYS A C 1
ATOM 2936 O O . LYS A 1 355 ? -0.076 1.731 -29.451 1.00 89.12 355 LYS A O 1
ATOM 2941 N N . TRP A 1 356 ? -0.001 1.575 -27.207 1.00 90.69 356 TRP A N 1
ATOM 2942 C CA . TRP A 1 356 ? 1.393 2.020 -27.076 1.00 90.69 356 TRP A CA 1
ATOM 2943 C C . TRP A 1 356 ? 2.366 1.173 -27.908 1.00 90.69 356 TRP A C 1
ATOM 2945 O O . TRP A 1 356 ? 3.271 1.710 -28.558 1.00 90.69 356 TRP A O 1
ATOM 2955 N N . TYR A 1 357 ? 2.171 -0.145 -27.943 1.00 88.88 357 TYR A N 1
ATOM 2956 C CA . TYR A 1 357 ? 3.010 -1.044 -28.731 1.00 88.88 357 TYR A CA 1
ATOM 2957 C C . TYR A 1 357 ? 3.005 -0.696 -30.228 1.00 88.88 357 TYR A C 1
ATOM 2959 O O . TYR A 1 357 ? 4.040 -0.790 -30.884 1.00 88.88 357 TYR A O 1
ATOM 2967 N N . LEU A 1 358 ? 1.877 -0.212 -30.754 1.00 84.50 358 LEU A N 1
ATOM 2968 C CA . LEU A 1 358 ? 1.728 0.170 -32.160 1.00 84.50 358 LEU A CA 1
ATOM 2969 C C . LEU A 1 358 ? 2.300 1.562 -32.496 1.00 84.50 358 LEU A C 1
ATOM 2971 O O . LEU A 1 358 ? 2.482 1.868 -33.674 1.00 84.50 358 LEU A O 1
ATOM 2975 N N . HIS A 1 359 ? 2.594 2.410 -31.503 1.00 83.31 359 HIS A N 1
ATOM 2976 C CA . HIS A 1 359 ? 3.156 3.747 -31.734 1.00 83.31 359 HIS A CA 1
ATOM 2977 C C . HIS A 1 359 ? 4.649 3.699 -32.101 1.00 83.31 359 HIS A C 1
ATOM 2979 O O . HIS A 1 359 ? 5.454 3.087 -31.404 1.00 83.31 359 HIS A O 1
ATOM 2985 N N . GLU A 1 360 ? 5.058 4.398 -33.159 1.00 75.12 360 GLU A N 1
ATOM 2986 C CA . GLU A 1 360 ? 6.476 4.562 -33.516 1.00 75.12 360 GLU A CA 1
ATOM 2987 C C . GLU A 1 360 ? 7.147 5.654 -32.671 1.00 75.12 360 GLU A C 1
ATOM 2989 O O . GLU A 1 360 ? 6.485 6.578 -32.203 1.00 75.12 360 GLU A O 1
ATOM 2994 N N . ALA A 1 361 ? 8.470 5.564 -32.489 1.00 78.94 361 ALA A N 1
ATOM 2995 C CA . ALA A 1 361 ? 9.265 6.525 -31.715 1.00 78.94 361 ALA A CA 1
ATOM 2996 C C . ALA A 1 361 ? 8.801 6.725 -30.257 1.00 78.94 361 ALA A C 1
ATOM 2998 O O . ALA A 1 361 ? 9.051 7.771 -29.660 1.00 78.94 361 ALA A O 1
ATOM 2999 N N . ALA A 1 362 ? 8.174 5.700 -29.676 1.00 85.25 362 ALA A N 1
ATOM 3000 C CA . ALA A 1 362 ? 7.818 5.620 -28.263 1.00 85.25 362 ALA A CA 1
ATOM 3001 C C . ALA A 1 362 ? 8.626 4.485 -27.601 1.00 85.25 362 ALA A C 1
ATOM 3003 O O . ALA A 1 362 ? 8.095 3.379 -27.451 1.00 85.25 362 ALA A O 1
ATOM 3004 N N . PRO A 1 363 ? 9.914 4.727 -27.271 1.00 88.75 363 PRO A N 1
ATOM 3005 C CA . PRO A 1 363 ? 10.851 3.679 -26.867 1.00 88.75 363 PRO A CA 1
ATOM 3006 C C . PRO A 1 363 ? 10.628 3.145 -25.457 1.00 88.75 363 PRO A C 1
ATOM 3008 O O . PRO A 1 363 ? 11.016 2.018 -25.169 1.00 88.75 363 PRO A O 1
ATOM 3011 N N . LEU A 1 364 ? 10.016 3.947 -24.587 1.00 91.19 364 LEU A N 1
ATOM 3012 C CA . LEU A 1 364 ? 9.875 3.663 -23.169 1.00 91.19 364 LEU A CA 1
ATOM 3013 C C . LEU A 1 364 ? 8.438 3.921 -22.708 1.00 91.19 364 LEU A C 1
ATOM 3015 O O . LEU A 1 364 ? 7.833 4.922 -23.095 1.00 91.19 364 LEU A O 1
ATOM 3019 N N . LEU A 1 365 ? 7.926 3.027 -21.868 1.00 92.69 365 LEU A N 1
ATOM 3020 C CA . LEU A 1 365 ? 6.669 3.165 -21.139 1.00 92.69 365 LEU A CA 1
ATOM 3021 C C . LEU A 1 365 ? 6.882 2.785 -19.679 1.00 92.69 365 LEU A C 1
ATOM 3023 O O . LEU A 1 365 ? 7.537 1.783 -19.385 1.00 92.69 365 LEU A O 1
ATOM 3027 N N . VAL A 1 366 ? 6.284 3.553 -18.774 1.00 92.44 366 VAL A N 1
ATOM 3028 C CA . VAL A 1 366 ? 6.335 3.278 -17.338 1.00 92.44 366 VAL A CA 1
ATOM 3029 C C . VAL A 1 366 ? 4.954 2.861 -16.853 1.00 92.44 366 VAL A C 1
ATOM 3031 O O . VAL A 1 366 ? 3.979 3.587 -17.020 1.00 92.44 366 VAL A O 1
ATOM 3034 N N . ILE A 1 367 ? 4.868 1.697 -16.219 1.00 94.00 367 ILE A N 1
ATOM 3035 C CA . ILE A 1 367 ? 3.662 1.234 -15.537 1.00 94.00 367 ILE A CA 1
ATOM 3036 C C . ILE A 1 367 ? 3.845 1.495 -14.047 1.00 94.00 367 ILE A C 1
ATOM 3038 O O . ILE A 1 367 ? 4.721 0.913 -13.398 1.00 94.00 367 ILE A O 1
ATOM 3042 N N . LYS A 1 368 ? 2.999 2.367 -13.513 1.00 91.12 368 LYS A N 1
ATOM 3043 C CA . LYS A 1 368 ? 2.986 2.783 -12.119 1.00 91.12 368 LYS A CA 1
ATOM 3044 C C . LYS A 1 368 ? 1.800 2.185 -11.365 1.00 91.12 368 LYS A C 1
ATOM 3046 O O . LYS A 1 368 ? 0.850 1.655 -11.940 1.00 91.12 368 LYS A O 1
ATOM 3051 N N . GLY A 1 369 ? 1.901 2.229 -10.050 1.00 88.00 369 GLY A N 1
ATOM 3052 C CA . GLY A 1 369 ? 0.873 1.831 -9.102 1.00 88.00 369 GLY A CA 1
ATOM 3053 C C . GLY A 1 369 ? 1.501 1.355 -7.795 1.00 88.00 369 GLY A C 1
ATOM 3054 O O . GLY A 1 369 ? 2.661 0.931 -7.754 1.00 88.00 369 GLY A O 1
ATOM 3055 N N . TYR A 1 370 ? 0.745 1.354 -6.706 1.00 84.00 370 TYR A N 1
ATOM 3056 C CA . TYR A 1 370 ? 1.232 0.885 -5.406 1.00 84.00 370 TYR A CA 1
ATOM 3057 C C . TYR A 1 370 ? 1.565 -0.627 -5.392 1.00 84.00 370 TYR A C 1
ATOM 3059 O O . TYR A 1 370 ? 1.341 -1.381 -6.351 1.00 84.00 370 TYR A O 1
ATOM 3067 N N . GLY A 1 371 ? 2.191 -1.091 -4.308 1.00 83.88 371 GLY A N 1
ATOM 3068 C CA . GLY A 1 371 ? 2.579 -2.496 -4.157 1.00 83.88 371 GLY A CA 1
ATOM 3069 C C . GLY A 1 371 ? 1.365 -3.435 -4.165 1.00 83.88 371 GLY A C 1
ATOM 3070 O O . GLY A 1 371 ? 0.425 -3.235 -3.407 1.00 83.88 371 GLY A O 1
ATOM 3071 N N . GLY A 1 372 ? 1.387 -4.472 -5.011 1.00 84.69 372 GLY A N 1
ATOM 3072 C CA . GLY A 1 372 ? 0.324 -5.488 -5.063 1.00 84.69 372 GLY A CA 1
ATOM 3073 C C . GLY A 1 372 ? -0.870 -5.171 -5.976 1.00 84.69 372 GLY A C 1
ATOM 3074 O O . GLY A 1 372 ? -1.804 -5.965 -6.021 1.00 84.69 372 GLY A O 1
ATOM 3075 N N . VAL A 1 373 ? -0.832 -4.067 -6.735 1.00 88.88 373 VAL A N 1
ATOM 3076 C CA . VAL A 1 373 ? -1.911 -3.655 -7.664 1.00 88.88 373 VAL A CA 1
ATOM 3077 C C . VAL A 1 373 ? -1.972 -4.450 -8.985 1.00 88.88 373 VAL A C 1
ATOM 3079 O O . VAL A 1 373 ? -2.917 -4.301 -9.748 1.00 88.88 373 VAL A O 1
ATOM 3082 N N . GLY A 1 374 ? -0.971 -5.291 -9.278 1.00 90.94 374 GLY A N 1
ATOM 3083 C CA . GLY A 1 374 ? -0.971 -6.154 -10.473 1.00 90.94 374 GLY A CA 1
ATOM 3084 C C . GLY A 1 374 ? -0.114 -5.693 -11.663 1.00 90.94 374 GLY A C 1
ATOM 3085 O O . GLY A 1 374 ? -0.296 -6.214 -12.757 1.00 90.94 374 GLY A O 1
ATOM 3086 N N . LYS A 1 375 ? 0.852 -4.776 -11.476 1.00 93.75 375 LYS A N 1
ATOM 3087 C CA . LYS A 1 375 ? 1.771 -4.310 -12.545 1.00 93.75 375 LYS A CA 1
ATOM 3088 C C . LYS A 1 375 ? 2.470 -5.456 -13.291 1.00 93.75 375 LYS A C 1
ATOM 3090 O O . LYS A 1 375 ? 2.332 -5.577 -14.503 1.00 93.75 375 LYS A O 1
ATOM 3095 N N . THR A 1 376 ? 3.172 -6.323 -12.559 1.00 93.06 376 THR A N 1
ATOM 3096 C CA . THR A 1 376 ? 3.863 -7.496 -13.115 1.00 93.06 376 THR A CA 1
ATOM 3097 C C . THR A 1 376 ? 2.890 -8.420 -13.850 1.00 93.06 376 THR A C 1
ATOM 3099 O O . THR A 1 376 ? 3.193 -8.912 -14.933 1.00 93.06 376 THR A O 1
ATOM 3102 N N . THR A 1 377 ? 1.698 -8.636 -13.285 1.00 93.94 377 THR A N 1
ATOM 3103 C CA . THR A 1 377 ? 0.647 -9.490 -13.858 1.00 93.94 377 THR A CA 1
ATOM 3104 C C . THR A 1 377 ? 0.152 -8.947 -15.200 1.00 93.94 377 THR A C 1
ATOM 3106 O O . THR A 1 377 ? 0.063 -9.701 -16.166 1.00 93.94 377 THR A O 1
ATOM 3109 N N . LEU A 1 378 ? -0.094 -7.635 -15.289 1.00 95.19 378 LEU A N 1
ATOM 3110 C CA . LEU A 1 378 ? -0.455 -6.958 -16.535 1.00 95.19 378 LEU A CA 1
ATOM 3111 C C . LEU A 1 378 ? 0.622 -7.141 -17.610 1.00 95.19 378 LEU A C 1
ATOM 3113 O O . LEU A 1 378 ? 0.302 -7.484 -18.747 1.00 95.19 378 LEU A O 1
ATOM 3117 N N . VAL A 1 379 ? 1.896 -6.940 -17.257 1.00 95.50 379 VAL A N 1
ATOM 3118 C CA . VAL A 1 379 ? 2.994 -7.061 -18.225 1.00 95.50 379 VAL A CA 1
ATOM 3119 C C . VAL A 1 379 ? 3.155 -8.493 -18.717 1.00 95.50 379 VAL A C 1
ATOM 3121 O O . VAL A 1 379 ? 3.299 -8.704 -19.916 1.00 95.50 379 VAL A O 1
ATOM 3124 N N . LYS A 1 380 ? 3.076 -9.485 -17.826 1.00 94.94 380 LYS A N 1
ATOM 3125 C CA . LYS A 1 380 ? 3.141 -10.904 -18.207 1.00 94.94 380 LYS A CA 1
ATOM 3126 C C . LYS A 1 380 ? 2.039 -11.273 -19.202 1.00 94.94 380 LYS A C 1
ATOM 3128 O O . LYS A 1 380 ? 2.336 -11.876 -20.228 1.00 94.94 380 LYS A O 1
ATOM 3133 N N . GLN A 1 381 ? 0.803 -10.832 -18.954 1.00 94.62 381 GLN A N 1
ATOM 3134 C CA . GLN A 1 381 ? -0.306 -11.046 -19.886 1.00 94.62 381 GLN A CA 1
ATOM 3135 C C . GLN A 1 381 ? -0.081 -10.347 -21.236 1.00 94.62 381 GLN A C 1
ATOM 3137 O O . GLN A 1 381 ? -0.392 -10.896 -22.293 1.00 94.62 381 GLN A O 1
ATOM 3142 N N . PHE A 1 382 ? 0.463 -9.130 -21.213 1.00 94.62 382 PHE A N 1
ATOM 3143 C CA . PHE A 1 382 ? 0.801 -8.394 -22.426 1.00 94.62 382 PHE A CA 1
ATOM 3144 C C . PHE A 1 382 ? 1.883 -9.109 -23.252 1.00 94.62 382 PHE A C 1
ATOM 3146 O O . PHE A 1 382 ? 1.749 -9.200 -24.469 1.00 94.62 382 PHE A O 1
ATOM 3153 N N . LEU A 1 383 ? 2.918 -9.658 -22.614 1.00 93.75 383 LEU A N 1
ATOM 3154 C CA . LEU A 1 383 ? 3.978 -10.404 -23.298 1.00 93.75 383 LEU A CA 1
ATOM 3155 C C . LEU A 1 383 ? 3.462 -11.694 -23.952 1.00 93.75 383 LEU A C 1
ATOM 3157 O O . LEU A 1 383 ? 3.796 -11.944 -25.111 1.00 93.75 383 LEU A O 1
ATOM 3161 N N . ASP A 1 384 ? 2.591 -12.449 -23.270 1.00 92.38 384 ASP A N 1
ATOM 3162 C CA . ASP A 1 384 ? 1.918 -13.623 -23.848 1.00 92.38 384 ASP A CA 1
ATOM 3163 C C . ASP A 1 384 ? 1.122 -13.239 -25.112 1.00 92.38 384 ASP A C 1
ATOM 3165 O O . ASP A 1 384 ? 1.199 -13.928 -26.132 1.00 92.38 384 ASP A O 1
ATOM 3169 N N . TYR A 1 385 ? 0.412 -12.103 -25.074 1.00 91.19 385 TYR A N 1
ATOM 3170 C CA . TYR A 1 385 ? -0.308 -11.559 -26.232 1.00 91.19 385 TYR A CA 1
ATOM 3171 C C . TYR A 1 385 ? 0.631 -11.177 -27.385 1.00 91.19 385 TYR A C 1
ATOM 3173 O O . TYR A 1 385 ? 0.322 -11.461 -28.544 1.00 91.19 385 TYR A O 1
ATOM 3181 N N . ILE A 1 386 ? 1.766 -10.532 -27.096 1.00 90.31 386 ILE A N 1
ATOM 3182 C CA . ILE A 1 386 ? 2.727 -10.156 -28.137 1.00 90.31 386 ILE A CA 1
ATOM 3183 C C . ILE A 1 386 ? 3.309 -11.396 -28.805 1.00 90.31 386 ILE A C 1
ATOM 3185 O O . ILE A 1 386 ? 3.328 -11.454 -30.032 1.00 90.31 386 ILE A O 1
ATOM 3189 N N . TYR A 1 387 ? 3.703 -12.399 -28.022 1.00 88.50 387 TYR A N 1
ATOM 3190 C CA . TYR A 1 387 ? 4.217 -13.658 -28.549 1.00 88.50 387 TYR A CA 1
ATOM 3191 C C . TYR A 1 387 ? 3.227 -14.341 -29.510 1.00 88.50 387 TYR A C 1
ATOM 3193 O O . TYR A 1 387 ? 3.632 -14.865 -30.543 1.00 88.50 387 TYR A O 1
ATOM 3201 N N . ASP A 1 388 ? 1.922 -14.273 -29.225 1.00 86.56 388 ASP A N 1
ATOM 3202 C CA . ASP A 1 388 ? 0.879 -14.787 -30.125 1.00 86.56 388 ASP A CA 1
ATOM 3203 C C . ASP A 1 388 ? 0.704 -13.975 -31.414 1.00 86.56 388 ASP A C 1
ATOM 3205 O O . ASP A 1 388 ? 0.261 -14.506 -32.436 1.00 86.56 388 ASP A O 1
ATOM 3209 N N . CYS A 1 389 ? 1.019 -12.681 -31.375 1.00 79.75 389 CYS A N 1
ATOM 3210 C CA . CYS A 1 389 ? 0.831 -11.771 -32.500 1.00 79.75 389 CYS A CA 1
ATOM 3211 C C . CYS A 1 389 ? 2.069 -11.652 -33.402 1.00 79.75 389 CYS A C 1
ATOM 3213 O O . CYS A 1 389 ? 1.921 -11.292 -34.575 1.00 79.75 389 CYS A O 1
ATOM 3215 N N . SER A 1 390 ? 3.278 -11.917 -32.893 1.00 71.50 390 SER A N 1
ATOM 3216 C CA . SER A 1 390 ? 4.533 -11.737 -33.628 1.00 71.50 390 SER A CA 1
ATOM 3217 C C . SER A 1 390 ? 5.441 -12.972 -33.597 1.00 71.50 390 SER A C 1
ATOM 3219 O O . SER A 1 390 ? 6.137 -13.255 -32.630 1.00 71.50 390 SER A O 1
ATOM 3221 N N . ASN A 1 391 ? 5.542 -13.657 -34.741 1.00 59.97 391 ASN A N 1
ATOM 3222 C CA . ASN A 1 391 ? 6.343 -14.884 -34.871 1.00 59.97 391 ASN A CA 1
ATOM 3223 C C . ASN A 1 391 ? 7.869 -14.692 -34.711 1.00 59.97 391 ASN A C 1
ATOM 3225 O O . ASN A 1 391 ? 8.575 -15.683 -34.561 1.00 59.97 391 ASN A O 1
ATOM 3229 N N . ASN A 1 392 ? 8.385 -13.454 -34.754 1.00 66.00 392 ASN A N 1
ATOM 3230 C CA . ASN A 1 392 ? 9.829 -13.163 -34.803 1.00 66.00 392 ASN A CA 1
ATOM 3231 C C . ASN A 1 392 ? 10.285 -12.089 -33.788 1.00 66.00 392 ASN A C 1
ATOM 3233 O O . ASN A 1 392 ? 11.329 -11.467 -33.988 1.00 66.00 392 ASN A O 1
ATOM 3237 N N . SER A 1 393 ? 9.513 -11.814 -32.732 1.00 74.06 393 SER A N 1
ATOM 3238 C CA . SER A 1 393 ? 9.932 -10.878 -31.678 1.00 74.06 393 SER A CA 1
ATOM 3239 C C . SER A 1 393 ? 10.533 -11.634 -30.498 1.00 74.06 393 SER A C 1
ATOM 3241 O O . SER A 1 393 ? 9.869 -12.459 -29.880 1.00 74.06 393 SER A O 1
ATOM 3243 N N . GLY A 1 394 ? 11.778 -11.321 -30.157 1.00 86.00 394 GLY A N 1
ATOM 3244 C CA . GLY A 1 394 ? 12.379 -11.715 -28.893 1.00 86.00 394 GLY A CA 1
ATOM 3245 C C . GLY A 1 394 ? 11.753 -10.963 -27.720 1.00 86.00 394 GLY A C 1
ATOM 3246 O O . GLY A 1 394 ? 11.391 -9.789 -27.841 1.00 86.00 394 GLY A O 1
ATOM 3247 N N . ILE A 1 395 ? 11.660 -11.631 -26.573 1.00 91.12 395 ILE A N 1
ATOM 3248 C CA . ILE A 1 395 ? 11.174 -11.057 -25.317 1.00 91.12 395 ILE A CA 1
ATOM 3249 C C . ILE A 1 395 ? 12.251 -11.272 -24.254 1.00 91.12 395 ILE A C 1
ATOM 3251 O O . ILE A 1 395 ? 12.651 -12.404 -23.998 1.00 91.12 395 ILE A O 1
ATOM 3255 N N . LEU A 1 396 ? 12.703 -10.187 -23.627 1.00 91.62 396 LEU A N 1
ATOM 3256 C CA . LEU A 1 396 ? 13.614 -10.209 -22.486 1.00 91.62 396 LEU A CA 1
ATOM 3257 C C . LEU A 1 396 ? 12.893 -9.636 -21.266 1.00 91.62 396 LEU A C 1
ATOM 3259 O O . LEU A 1 396 ? 12.667 -8.429 -21.178 1.00 91.62 396 LEU A O 1
ATOM 3263 N N . PHE A 1 397 ? 12.535 -10.510 -20.330 1.00 93.06 397 PHE A N 1
ATOM 3264 C CA . PHE A 1 397 ? 11.957 -10.127 -19.046 1.00 93.06 397 PHE A CA 1
ATOM 3265 C C . PHE A 1 397 ? 13.037 -10.183 -17.965 1.00 93.06 397 PHE A C 1
ATOM 3267 O O . PHE A 1 397 ? 13.642 -11.234 -17.748 1.00 93.06 397 PHE A O 1
ATOM 3274 N N . ILE A 1 398 ? 13.263 -9.052 -17.302 1.00 92.19 398 ILE A N 1
ATOM 3275 C CA . ILE A 1 398 ? 14.236 -8.902 -16.224 1.00 92.19 398 ILE A CA 1
ATOM 3276 C C . ILE A 1 398 ? 13.476 -8.601 -14.932 1.00 92.19 398 ILE A C 1
ATOM 3278 O O . ILE A 1 398 ? 12.901 -7.519 -14.790 1.00 92.19 398 ILE A O 1
ATOM 3282 N N . ASP A 1 399 ? 13.481 -9.548 -13.992 1.00 91.06 399 ASP A N 1
ATOM 3283 C CA . ASP A 1 399 ? 13.007 -9.306 -12.627 1.00 91.06 399 ASP A CA 1
ATOM 3284 C C . ASP A 1 399 ? 14.130 -8.650 -11.823 1.00 91.06 399 ASP A C 1
ATOM 3286 O O . ASP A 1 399 ? 15.163 -9.269 -11.545 1.00 91.06 399 ASP A O 1
ATOM 3290 N N . SER A 1 400 ? 13.937 -7.384 -11.453 1.00 88.75 400 SER A N 1
ATOM 3291 C CA . SER A 1 400 ? 14.933 -6.633 -10.692 1.00 88.75 400 SER A CA 1
ATOM 3292 C C . SER A 1 400 ? 15.267 -7.308 -9.364 1.00 88.75 400 SER A C 1
ATOM 3294 O O . SER A 1 400 ? 16.434 -7.287 -8.971 1.00 88.75 400 SER A O 1
ATOM 3296 N N . ASN A 1 401 ? 14.297 -7.962 -8.716 1.00 84.94 401 ASN A N 1
ATOM 3297 C CA . ASN A 1 401 ? 14.490 -8.621 -7.426 1.00 84.94 401 ASN A CA 1
ATOM 3298 C C . ASN A 1 401 ? 15.541 -9.733 -7.513 1.00 84.94 401 ASN A C 1
ATOM 3300 O O . ASN A 1 401 ? 16.373 -9.909 -6.624 1.00 84.94 401 ASN A O 1
ATOM 3304 N N . GLU A 1 402 ? 15.527 -10.482 -8.617 1.00 85.06 402 GLU A N 1
ATOM 3305 C CA . GLU A 1 402 ? 16.430 -11.611 -8.811 1.00 85.06 402 GLU A CA 1
ATOM 3306 C C . GLU A 1 402 ? 17.874 -11.156 -9.015 1.00 85.06 402 GLU A C 1
ATOM 3308 O O . GLU A 1 402 ? 18.796 -11.874 -8.634 1.00 85.06 402 GLU A O 1
ATOM 3313 N N . ILE A 1 403 ? 18.100 -9.979 -9.601 1.00 86.56 403 ILE A N 1
ATOM 3314 C CA . ILE A 1 403 ? 19.435 -9.523 -10.017 1.00 86.56 403 ILE A CA 1
ATOM 3315 C C . ILE A 1 403 ? 20.036 -8.433 -9.124 1.00 86.56 403 ILE A C 1
ATOM 3317 O O . ILE A 1 403 ? 21.215 -8.105 -9.273 1.00 86.56 403 ILE A O 1
ATOM 3321 N N . ILE A 1 404 ? 19.269 -7.879 -8.184 1.00 85.06 404 ILE A N 1
ATOM 3322 C CA . ILE A 1 404 ? 19.649 -6.671 -7.443 1.00 85.06 404 ILE A CA 1
ATOM 3323 C C . ILE A 1 404 ? 20.939 -6.810 -6.624 1.00 85.06 404 ILE A C 1
ATOM 3325 O O . ILE A 1 404 ? 21.747 -5.881 -6.577 1.00 85.06 404 ILE A O 1
ATOM 3329 N N . ASP A 1 405 ? 21.178 -7.973 -6.014 1.00 83.62 405 ASP A N 1
ATOM 3330 C CA . ASP A 1 405 ? 22.387 -8.225 -5.221 1.00 83.62 405 ASP A CA 1
ATOM 3331 C C . ASP A 1 405 ? 23.647 -8.254 -6.083 1.00 83.62 405 ASP A C 1
ATOM 3333 O O . ASP A 1 405 ? 24.709 -7.777 -5.679 1.00 83.62 405 ASP A O 1
ATOM 3337 N N . ASP A 1 406 ? 23.534 -8.788 -7.293 1.00 84.88 406 ASP A N 1
ATOM 3338 C CA . ASP A 1 406 ? 24.651 -8.887 -8.222 1.00 84.88 406 ASP A CA 1
ATOM 3339 C C . ASP A 1 406 ? 24.877 -7.565 -8.965 1.00 84.88 406 ASP A C 1
ATOM 3341 O O . ASP A 1 406 ? 26.027 -7.161 -9.156 1.00 84.88 406 ASP A O 1
ATOM 3345 N N . LEU A 1 407 ? 23.806 -6.815 -9.254 1.00 85.38 407 LEU A N 1
ATOM 3346 C CA . LEU A 1 407 ? 23.897 -5.407 -9.654 1.00 85.38 407 LEU A CA 1
ATOM 3347 C C . LEU A 1 407 ? 24.638 -4.582 -8.591 1.00 85.38 407 LEU A C 1
ATOM 3349 O O . LEU A 1 407 ? 25.566 -3.837 -8.915 1.00 85.38 407 LEU A O 1
ATOM 3353 N N . ALA A 1 408 ? 24.306 -4.758 -7.308 1.00 82.75 408 ALA A N 1
ATOM 3354 C CA . ALA A 1 408 ? 24.997 -4.077 -6.216 1.00 82.75 408 ALA A CA 1
ATOM 3355 C C . ALA A 1 408 ? 26.497 -4.421 -6.191 1.00 82.75 408 ALA A C 1
ATOM 3357 O O . ALA A 1 408 ? 27.332 -3.530 -6.018 1.00 82.75 408 ALA A O 1
ATOM 3358 N N . ARG A 1 409 ? 26.863 -5.689 -6.429 1.00 81.88 409 ARG A N 1
ATOM 3359 C CA . ARG A 1 409 ? 28.270 -6.118 -6.520 1.00 81.88 409 ARG A CA 1
ATOM 3360 C C . ARG A 1 409 ? 29.008 -5.463 -7.686 1.00 81.88 409 ARG A C 1
ATOM 3362 O O . ARG A 1 409 ? 30.145 -5.038 -7.485 1.00 81.88 409 ARG A O 1
ATOM 3369 N N . LEU A 1 410 ? 28.380 -5.330 -8.858 1.00 76.38 410 LEU A N 1
ATOM 3370 C CA . LEU A 1 410 ? 28.977 -4.652 -10.017 1.00 76.38 410 LEU A CA 1
ATOM 3371 C C . LEU A 1 410 ? 29.302 -3.178 -9.735 1.00 76.38 410 LEU A C 1
ATOM 3373 O O . LEU A 1 410 ? 30.343 -2.686 -10.162 1.00 76.38 410 LEU A O 1
ATOM 3377 N N . THR A 1 411 ? 28.460 -2.471 -8.977 1.00 70.19 411 THR A N 1
ATOM 3378 C CA . THR A 1 411 ? 28.679 -1.039 -8.677 1.00 70.19 411 THR A CA 1
ATOM 3379 C C . THR A 1 411 ? 29.849 -0.758 -7.730 1.00 70.19 411 THR A C 1
ATOM 3381 O O . THR A 1 411 ? 30.331 0.374 -7.659 1.00 70.19 411 THR A O 1
ATOM 3384 N N . ASN A 1 412 ? 30.357 -1.768 -7.013 1.00 64.31 412 ASN A N 1
ATOM 3385 C CA . ASN A 1 412 ? 31.468 -1.595 -6.069 1.00 64.31 412 ASN A CA 1
ATOM 3386 C C . ASN A 1 412 ? 32.806 -1.248 -6.755 1.00 64.31 412 ASN A C 1
ATOM 3388 O O . ASN A 1 412 ? 33.764 -0.891 -6.075 1.00 64.31 412 ASN A O 1
ATOM 3392 N N . SER A 1 413 ? 32.873 -1.281 -8.091 1.00 60.50 413 SER A N 1
ATOM 3393 C CA . SER A 1 413 ? 34.022 -0.836 -8.889 1.00 60.50 413 SER A CA 1
ATOM 3394 C C . SER A 1 413 ? 33.945 0.635 -9.350 1.00 60.50 413 SER A C 1
ATOM 3396 O O . SER A 1 413 ? 34.536 0.972 -10.374 1.00 60.50 413 SER A O 1
ATOM 3398 N N . ASN A 1 414 ? 33.216 1.514 -8.642 1.00 56.44 414 ASN A N 1
ATOM 3399 C CA . ASN A 1 414 ? 32.961 2.927 -9.006 1.00 56.44 414 ASN A CA 1
ATOM 3400 C C . ASN A 1 414 ? 32.206 3.143 -10.336 1.00 56.44 414 ASN A C 1
ATOM 3402 O O . ASN A 1 414 ? 32.232 4.243 -10.893 1.00 56.44 414 ASN A O 1
ATOM 3406 N N . LYS A 1 415 ? 31.512 2.122 -10.849 1.00 69.62 415 LYS A N 1
ATOM 3407 C CA . LYS A 1 415 ? 30.648 2.242 -12.030 1.00 69.62 415 LYS A CA 1
ATOM 3408 C C . LYS A 1 415 ? 29.208 2.503 -11.569 1.00 69.62 415 LYS A C 1
ATOM 3410 O O . LYS A 1 415 ? 28.678 1.720 -10.783 1.00 69.62 415 LYS A O 1
ATOM 3415 N N . LYS A 1 416 ? 28.593 3.599 -12.025 1.00 79.94 416 LYS A N 1
ATOM 3416 C CA . LYS A 1 416 ? 27.144 3.822 -11.877 1.00 79.94 416 LYS A CA 1
ATOM 3417 C C . LYS A 1 416 ? 26.388 2.907 -12.841 1.00 79.94 416 LYS A C 1
ATOM 3419 O O . LYS A 1 416 ? 26.914 2.597 -13.907 1.00 79.94 416 LYS A O 1
ATOM 3424 N N . ILE A 1 417 ? 25.179 2.496 -12.467 1.00 82.38 417 ILE A N 1
ATOM 3425 C CA . ILE A 1 417 ? 24.265 1.813 -13.392 1.00 82.38 417 ILE A CA 1
ATOM 3426 C C . ILE A 1 417 ? 23.468 2.889 -14.130 1.00 82.38 417 ILE A C 1
ATOM 3428 O O . ILE A 1 417 ? 22.734 3.651 -13.496 1.00 82.38 417 ILE A O 1
ATOM 3432 N N . ASP A 1 418 ? 23.647 2.959 -15.448 1.00 83.06 418 ASP A N 1
ATOM 3433 C CA . ASP A 1 418 ? 23.041 3.966 -16.331 1.00 83.06 418 ASP A CA 1
ATOM 3434 C C . ASP A 1 418 ? 22.577 3.399 -17.690 1.00 83.06 418 ASP A C 1
ATOM 3436 O O . ASP A 1 418 ? 22.105 4.142 -18.552 1.00 83.06 418 ASP A O 1
ATOM 3440 N N . ASP A 1 419 ? 22.657 2.080 -17.901 1.00 87.88 419 ASP A N 1
ATOM 3441 C CA . ASP A 1 419 ? 22.330 1.449 -19.181 1.00 87.88 419 ASP A CA 1
ATOM 3442 C C . ASP A 1 419 ? 21.628 0.093 -18.991 1.00 87.88 419 ASP A C 1
ATOM 3444 O O . ASP A 1 419 ? 21.976 -0.690 -18.107 1.00 87.88 419 ASP A O 1
ATOM 3448 N N . ILE A 1 420 ? 20.656 -0.221 -19.856 1.00 90.69 420 ILE A N 1
ATOM 3449 C CA . ILE A 1 420 ? 19.936 -1.511 -19.862 1.00 90.69 420 ILE A CA 1
ATOM 3450 C C . ILE A 1 420 ? 20.898 -2.700 -19.982 1.00 90.69 420 ILE A C 1
ATOM 3452 O O . ILE A 1 420 ? 20.643 -3.770 -19.429 1.00 90.69 420 ILE A O 1
ATOM 3456 N N . TYR A 1 421 ? 22.029 -2.525 -20.667 1.00 91.00 421 TYR A N 1
ATOM 3457 C CA . TYR A 1 421 ? 23.017 -3.583 -20.834 1.00 91.00 421 TYR A CA 1
ATOM 3458 C C . TYR A 1 421 ? 23.585 -4.084 -19.497 1.00 91.00 421 TYR A C 1
ATOM 3460 O O . TYR A 1 421 ? 23.904 -5.267 -19.388 1.00 91.00 421 TYR A O 1
ATOM 3468 N N . ASP A 1 422 ? 23.673 -3.228 -18.471 1.00 89.19 422 ASP A N 1
ATOM 3469 C CA . ASP A 1 422 ? 24.139 -3.645 -17.143 1.00 89.19 422 ASP A CA 1
ATOM 3470 C C . ASP A 1 422 ? 23.165 -4.652 -16.501 1.00 89.19 422 ASP A C 1
ATOM 3472 O O . ASP A 1 422 ? 23.600 -5.628 -15.890 1.00 89.19 422 ASP A O 1
ATOM 3476 N N . PHE A 1 423 ? 21.855 -4.475 -16.710 1.00 90.56 423 PHE A N 1
ATOM 3477 C CA . PHE A 1 423 ? 20.816 -5.400 -16.242 1.00 90.56 423 PHE A CA 1
ATOM 3478 C C . PHE A 1 423 ? 20.896 -6.744 -16.975 1.00 90.56 423 PHE A C 1
ATOM 3480 O O . PHE A 1 423 ? 20.946 -7.799 -16.341 1.00 90.56 423 PHE A O 1
ATOM 3487 N N . TYR A 1 424 ? 20.997 -6.703 -18.308 1.00 90.56 424 TYR A N 1
ATOM 3488 C CA . TYR A 1 424 ? 21.164 -7.903 -19.135 1.00 90.56 424 TYR A CA 1
ATOM 3489 C C . TYR A 1 424 ? 22.414 -8.705 -18.740 1.00 90.56 424 TYR A C 1
ATOM 3491 O O . TYR A 1 424 ? 22.360 -9.929 -18.598 1.00 90.56 424 TYR A O 1
ATOM 3499 N N . GLN A 1 425 ? 23.543 -8.019 -18.534 1.00 88.31 425 GLN A N 1
ATOM 3500 C CA . GLN A 1 425 ? 24.810 -8.660 -18.198 1.00 88.31 425 GLN A CA 1
ATOM 3501 C C . GLN A 1 425 ? 24.721 -9.449 -16.886 1.00 88.31 425 GLN A C 1
ATOM 3503 O O . GLN A 1 425 ? 25.301 -10.529 -16.795 1.00 88.31 425 GLN A O 1
ATOM 3508 N N . VAL A 1 426 ? 24.011 -8.937 -15.878 1.00 86.88 426 VAL A N 1
ATOM 3509 C CA . VAL A 1 426 ? 23.845 -9.650 -14.604 1.00 86.88 426 VAL A CA 1
ATOM 3510 C C . VAL A 1 426 ? 22.982 -10.895 -14.769 1.00 86.88 426 VAL A C 1
ATOM 3512 O O . VAL A 1 426 ? 23.360 -11.961 -14.282 1.00 86.88 426 VAL A O 1
ATOM 3515 N N . GLN A 1 427 ? 21.858 -10.788 -15.480 1.00 85.94 427 GLN A N 1
ATOM 3516 C CA . GLN A 1 427 ? 20.944 -11.913 -15.683 1.00 85.94 427 GLN A CA 1
ATOM 3517 C C . GLN A 1 427 ? 21.625 -13.070 -16.431 1.00 85.94 427 GLN A C 1
ATOM 3519 O O . GLN A 1 427 ? 21.607 -14.209 -15.968 1.00 85.94 427 GLN A O 1
ATOM 3524 N N . ILE A 1 428 ? 22.344 -12.775 -17.520 1.00 82.62 428 ILE A N 1
ATOM 3525 C CA . ILE A 1 428 ? 23.006 -13.804 -18.342 1.00 82.62 428 ILE A CA 1
ATOM 3526 C C . ILE A 1 428 ? 24.256 -14.423 -17.687 1.00 82.62 428 ILE A C 1
ATOM 3528 O O . ILE A 1 428 ? 24.838 -15.374 -18.210 1.00 82.62 428 ILE A O 1
ATOM 3532 N N . VAL A 1 429 ? 24.754 -13.853 -16.586 1.00 75.81 429 VAL A N 1
ATOM 3533 C CA . VAL A 1 429 ? 25.822 -14.473 -15.781 1.00 75.81 429 VAL A CA 1
ATOM 3534 C C . VAL A 1 429 ? 25.252 -15.553 -14.859 1.00 75.81 429 VAL A C 1
ATOM 3536 O O . VAL A 1 429 ? 25.973 -16.492 -14.531 1.00 75.81 429 VAL A O 1
ATOM 3539 N N . LYS A 1 430 ? 23.974 -15.456 -14.472 1.00 66.31 430 LYS A N 1
ATOM 3540 C CA . LYS A 1 430 ? 23.288 -16.486 -13.674 1.00 66.31 430 LYS A CA 1
ATOM 3541 C C . LYS A 1 430 ? 22.849 -17.681 -14.503 1.00 66.31 430 LYS A C 1
ATOM 3543 O O . LYS A 1 430 ? 22.807 -18.797 -13.994 1.00 66.31 430 LYS A O 1
ATOM 3548 N N . GLU A 1 431 ? 22.511 -17.440 -15.762 1.00 66.19 431 GLU A N 1
ATOM 3549 C CA . GLU A 1 431 ? 22.078 -18.477 -16.686 1.00 66.19 431 GLU A CA 1
ATOM 3550 C C . GLU A 1 431 ? 23.301 -19.171 -17.302 1.00 66.19 431 GLU A C 1
ATOM 3552 O O . GLU A 1 431 ? 24.048 -18.586 -18.089 1.00 66.19 431 GLU A O 1
ATOM 3557 N N . ASP A 1 432 ? 23.516 -20.437 -16.940 1.00 55.38 432 ASP A N 1
ATOM 3558 C CA . ASP A 1 432 ? 24.572 -21.295 -17.490 1.00 55.38 432 ASP A CA 1
ATOM 3559 C C . ASP A 1 432 ? 24.154 -21.766 -18.898 1.00 55.38 432 ASP A C 1
ATOM 3561 O O . ASP A 1 432 ? 23.748 -22.908 -19.116 1.00 55.38 432 ASP A O 1
ATOM 3565 N N . SER A 1 433 ? 24.098 -20.825 -19.847 1.00 58.72 433 SER A N 1
ATOM 3566 C CA . SER A 1 433 ? 23.434 -21.028 -21.135 1.00 58.72 433 SER A CA 1
ATOM 3567 C C . SER A 1 433 ? 24.426 -21.227 -22.288 1.00 58.72 433 SER A C 1
ATOM 3569 O O . SER A 1 433 ? 25.454 -20.558 -22.396 1.00 58.72 433 SER A O 1
ATOM 3571 N N . SER A 1 434 ? 24.111 -22.177 -23.175 1.00 62.47 434 SER A N 1
ATOM 3572 C CA . SER A 1 434 ? 24.878 -22.498 -24.389 1.00 62.47 434 SER A CA 1
ATOM 3573 C C . SER A 1 434 ? 24.690 -21.486 -25.531 1.00 62.47 434 SER A C 1
ATOM 3575 O O . SER A 1 434 ? 25.200 -21.710 -26.628 1.00 62.47 434 SER A O 1
ATOM 3577 N N . TYR A 1 435 ? 23.929 -20.412 -25.304 1.00 69.06 435 TYR A N 1
ATOM 3578 C CA . TYR A 1 435 ? 23.576 -19.409 -26.310 1.00 69.06 435 TYR A CA 1
ATOM 3579 C C . TYR A 1 435 ? 24.666 -18.348 -26.473 1.00 69.06 435 TYR A C 1
ATOM 3581 O O . TYR A 1 435 ? 25.488 -18.104 -25.581 1.00 69.06 435 TYR A O 1
ATOM 3589 N N . ARG A 1 436 ? 24.669 -17.678 -27.630 1.00 82.94 436 ARG A N 1
ATOM 3590 C CA . ARG A 1 436 ? 25.569 -16.548 -27.866 1.00 82.94 436 ARG A CA 1
ATOM 3591 C C . ARG A 1 436 ? 25.101 -15.361 -27.024 1.00 82.94 436 ARG A C 1
ATOM 3593 O O . ARG A 1 436 ? 23.926 -15.030 -26.997 1.00 82.94 436 ARG A O 1
ATOM 3600 N N . LYS A 1 437 ? 26.019 -14.690 -26.333 1.00 87.50 437 LYS A N 1
ATOM 3601 C CA . LYS A 1 437 ? 25.673 -13.510 -25.525 1.00 87.50 437 LYS A CA 1
ATOM 3602 C C . LYS A 1 437 ? 25.571 -12.270 -26.411 1.00 87.50 437 LYS A C 1
ATOM 3604 O O . LYS A 1 437 ? 26.387 -12.091 -27.320 1.00 87.50 437 LYS A O 1
ATOM 3609 N N . PHE A 1 438 ? 24.614 -11.392 -26.118 1.00 90.06 438 PHE A N 1
ATOM 3610 C CA . PHE A 1 438 ? 24.560 -10.075 -26.740 1.00 90.06 438 PHE A CA 1
ATOM 3611 C C . PHE A 1 438 ? 25.806 -9.273 -26.360 1.00 90.06 438 PHE A C 1
ATOM 3613 O O . PHE A 1 438 ? 26.163 -9.172 -25.186 1.00 90.06 438 PHE A O 1
ATOM 3620 N N . SER A 1 439 ? 26.443 -8.653 -27.353 1.00 90.00 439 SER A N 1
ATOM 3621 C CA . SER A 1 439 ? 27.280 -7.482 -27.096 1.00 90.00 439 SER A CA 1
ATOM 3622 C C . SER A 1 439 ? 26.385 -6.261 -26.869 1.00 90.00 439 SER A C 1
ATOM 3624 O O . SER A 1 439 ? 25.213 -6.258 -27.255 1.00 90.00 439 SER A O 1
ATOM 3626 N N . LYS A 1 440 ? 26.939 -5.195 -26.283 1.00 89.94 440 LYS A N 1
ATOM 3627 C CA . LYS A 1 440 ? 26.199 -3.946 -26.052 1.00 89.94 440 LYS A CA 1
ATOM 3628 C C . LYS A 1 440 ? 25.588 -3.385 -27.342 1.00 89.94 440 LYS A C 1
ATOM 3630 O O . LYS A 1 440 ? 24.440 -2.950 -27.333 1.00 89.94 440 LYS A O 1
ATOM 3635 N N . ASP A 1 441 ? 26.318 -3.451 -28.450 1.00 90.00 441 ASP A N 1
ATOM 3636 C CA . ASP A 1 441 ? 25.854 -2.938 -29.741 1.00 90.00 441 ASP A CA 1
ATOM 3637 C C . ASP A 1 441 ? 24.826 -3.860 -30.412 1.00 90.00 441 ASP A C 1
ATOM 3639 O O . ASP A 1 441 ? 23.863 -3.366 -30.997 1.00 90.00 441 ASP A O 1
ATOM 3643 N N . LEU A 1 442 ? 24.955 -5.187 -30.263 1.00 90.62 442 LEU A N 1
ATOM 3644 C CA . LEU A 1 442 ? 23.933 -6.128 -30.740 1.00 90.62 442 LEU A CA 1
ATOM 3645 C C . LEU A 1 442 ? 22.620 -5.973 -29.967 1.00 90.62 442 LEU A C 1
ATOM 3647 O O . LEU A 1 442 ? 21.554 -6.012 -30.580 1.00 90.62 442 LEU A O 1
ATOM 3651 N N . LEU A 1 443 ? 22.685 -5.756 -28.646 1.00 91.88 443 LEU A N 1
ATOM 3652 C CA . LEU A 1 443 ? 21.494 -5.504 -27.835 1.00 91.88 443 LEU A CA 1
ATOM 3653 C C . LEU A 1 443 ? 20.795 -4.225 -28.312 1.00 91.88 443 LEU A C 1
ATOM 3655 O O . LEU A 1 443 ? 19.610 -4.264 -28.639 1.00 91.88 443 LEU A O 1
ATOM 3659 N N . LYS A 1 444 ? 21.542 -3.120 -28.442 1.00 91.06 444 LYS A N 1
ATOM 3660 C CA . LYS A 1 444 ? 21.018 -1.842 -28.950 1.00 91.06 444 LYS A CA 1
ATOM 3661 C C . LYS A 1 444 ? 20.365 -1.984 -30.322 1.00 91.06 444 LYS A C 1
ATOM 3663 O O . LYS A 1 444 ? 19.249 -1.506 -30.500 1.00 91.06 444 LYS A O 1
ATOM 3668 N N . LEU A 1 445 ? 21.022 -2.672 -31.260 1.00 89.38 445 LEU A N 1
ATOM 3669 C CA . LEU A 1 445 ? 20.478 -2.892 -32.601 1.00 89.38 445 LEU A CA 1
ATOM 3670 C C . LEU A 1 445 ? 19.194 -3.736 -32.563 1.00 89.38 445 LEU A C 1
ATOM 3672 O O . LEU A 1 445 ? 18.225 -3.405 -33.241 1.00 89.38 445 LEU A O 1
ATOM 3676 N N . SER A 1 446 ? 19.161 -4.813 -31.771 1.00 90.81 446 SER A N 1
ATOM 3677 C CA . SER A 1 446 ? 17.979 -5.685 -31.678 1.00 90.81 446 SER A CA 1
ATOM 3678 C C . SER A 1 446 ? 16.741 -4.949 -31.150 1.00 90.81 446 SER A C 1
ATOM 3680 O O . SER A 1 446 ? 15.633 -5.156 -31.654 1.00 90.81 446 SER A O 1
ATOM 3682 N N . VAL A 1 447 ? 16.945 -4.039 -30.192 1.00 91.12 447 VAL A N 1
ATOM 3683 C CA . VAL A 1 447 ? 15.895 -3.192 -29.621 1.00 91.12 447 VAL A CA 1
ATOM 3684 C C . VAL A 1 447 ? 15.473 -2.109 -30.613 1.00 91.12 447 VAL A C 1
ATOM 3686 O O . VAL A 1 447 ? 14.281 -1.980 -30.873 1.00 91.12 447 VAL A O 1
ATOM 3689 N N . ASP A 1 448 ? 16.409 -1.373 -31.224 1.00 88.31 448 ASP A N 1
ATOM 3690 C CA . ASP A 1 448 ? 16.073 -0.301 -32.179 1.00 88.31 448 ASP A CA 1
ATOM 3691 C C . ASP A 1 448 ? 15.319 -0.837 -33.408 1.00 88.31 448 ASP A C 1
ATOM 3693 O O . ASP A 1 448 ? 14.366 -0.208 -33.877 1.00 88.31 448 ASP A O 1
ATOM 3697 N N . ASN A 1 449 ? 15.668 -2.048 -33.866 1.00 87.19 449 ASN A N 1
ATOM 3698 C CA . ASN A 1 449 ? 14.963 -2.761 -34.935 1.00 87.19 449 ASN A CA 1
ATOM 3699 C C . ASN A 1 449 ? 13.538 -3.202 -34.549 1.00 87.19 449 ASN A C 1
ATOM 3701 O O . ASN A 1 449 ? 12.770 -3.599 -35.429 1.00 87.19 449 ASN A O 1
ATOM 3705 N N . GLY A 1 450 ? 13.175 -3.169 -33.263 1.00 86.38 450 GLY A N 1
ATOM 3706 C CA . GLY A 1 450 ? 11.912 -3.704 -32.744 1.00 86.38 450 GLY A CA 1
ATOM 3707 C C . GLY A 1 450 ? 11.848 -5.234 -32.749 1.00 86.38 450 GLY A C 1
ATOM 3708 O O . GLY A 1 450 ? 10.764 -5.810 -32.679 1.00 86.38 450 GLY A O 1
ATOM 3709 N N . SER A 1 451 ? 13.000 -5.901 -32.876 1.00 87.81 451 SER A N 1
ATOM 3710 C CA . SER A 1 451 ? 13.102 -7.365 -32.851 1.00 87.81 451 SER A CA 1
ATOM 3711 C C . SER A 1 451 ? 13.216 -7.919 -31.433 1.00 87.81 451 SER A C 1
ATOM 3713 O O . SER A 1 451 ? 13.013 -9.112 -31.248 1.00 87.81 451 SER A O 1
ATOM 3715 N N . LEU A 1 452 ? 13.509 -7.074 -30.440 1.00 90.75 452 LEU A N 1
ATOM 3716 C CA . LEU A 1 452 ? 13.558 -7.427 -29.024 1.00 90.75 452 LEU A CA 1
ATOM 3717 C C . LEU A 1 452 ? 12.742 -6.431 -28.194 1.00 90.75 452 LEU A C 1
ATOM 3719 O O . LEU A 1 452 ? 12.952 -5.221 -28.284 1.00 90.75 452 LEU A O 1
ATOM 3723 N N . ILE A 1 453 ? 11.845 -6.954 -27.360 1.00 92.75 453 ILE A N 1
ATOM 3724 C CA . ILE A 1 453 ? 11.112 -6.195 -26.343 1.00 92.75 453 ILE A CA 1
ATOM 3725 C C . ILE A 1 453 ? 11.768 -6.455 -24.995 1.00 92.75 453 ILE A C 1
ATOM 3727 O O . ILE A 1 453 ? 12.019 -7.609 -24.648 1.00 92.75 453 ILE A O 1
ATOM 3731 N N . ILE A 1 454 ? 12.024 -5.393 -24.233 1.00 94.50 454 ILE A N 1
ATOM 3732 C CA . ILE A 1 454 ? 12.641 -5.495 -22.908 1.00 94.50 454 ILE A CA 1
ATOM 3733 C C . ILE A 1 454 ? 11.646 -5.052 -21.842 1.00 94.50 454 ILE A C 1
ATOM 3735 O O . ILE A 1 454 ? 11.033 -3.991 -21.949 1.00 94.50 454 ILE A O 1
ATOM 3739 N N . VAL A 1 455 ? 11.516 -5.851 -20.789 1.00 96.00 455 VAL A N 1
ATOM 3740 C CA . VAL A 1 455 ? 10.760 -5.507 -19.587 1.00 96.00 455 VAL A CA 1
ATOM 3741 C C . VAL A 1 455 ? 11.703 -5.484 -18.399 1.00 96.00 455 VAL A C 1
ATOM 3743 O O . VAL A 1 455 ? 12.375 -6.475 -18.128 1.00 96.00 455 VAL A O 1
ATOM 3746 N N . LEU A 1 456 ? 11.706 -4.368 -17.678 1.00 94.81 456 LEU A N 1
ATOM 3747 C CA . LEU A 1 456 ? 12.367 -4.220 -16.387 1.00 94.81 456 LEU A CA 1
ATOM 3748 C C . LEU A 1 456 ? 11.287 -4.151 -15.308 1.00 94.81 456 LEU A C 1
ATOM 3750 O O . LEU A 1 456 ? 10.648 -3.111 -15.119 1.00 94.81 456 LEU A O 1
ATOM 3754 N N . ASP A 1 457 ? 11.044 -5.276 -14.641 1.00 93.88 457 ASP A N 1
ATOM 3755 C CA . ASP A 1 457 ? 10.040 -5.369 -13.585 1.00 93.88 457 ASP A CA 1
ATOM 3756 C C . ASP A 1 457 ? 10.659 -5.000 -12.232 1.00 93.88 457 ASP A C 1
ATOM 3758 O O . ASP A 1 457 ? 11.727 -5.500 -11.883 1.00 93.88 457 ASP A O 1
ATOM 3762 N N . GLY A 1 458 ? 10.006 -4.119 -11.473 1.00 90.75 458 GLY A N 1
ATOM 3763 C CA . GLY A 1 458 ? 10.395 -3.780 -10.103 1.00 90.75 458 GLY A CA 1
ATOM 3764 C C . GLY A 1 458 ? 11.576 -2.814 -9.987 1.00 90.75 458 GLY A C 1
ATOM 3765 O O . GLY A 1 458 ? 12.414 -2.982 -9.103 1.00 90.75 458 GLY A O 1
ATOM 3766 N N . ILE A 1 459 ? 11.675 -1.792 -10.849 1.00 90.31 459 ILE A N 1
ATOM 3767 C CA . ILE A 1 459 ? 12.798 -0.835 -10.777 1.00 90.31 459 ILE A CA 1
ATOM 3768 C C . ILE A 1 459 ? 12.831 -0.066 -9.444 1.00 90.31 459 ILE A C 1
ATOM 3770 O O . ILE A 1 459 ? 13.888 0.409 -9.028 1.00 90.31 459 ILE A O 1
ATOM 3774 N N . ASP A 1 460 ? 11.690 0.037 -8.752 1.00 87.31 460 ASP A N 1
ATOM 3775 C CA . ASP A 1 460 ? 11.578 0.609 -7.409 1.00 87.31 460 ASP A CA 1
ATOM 3776 C C . ASP A 1 460 ? 12.498 -0.091 -6.407 1.00 87.31 460 ASP A C 1
ATOM 3778 O O . ASP A 1 460 ? 13.078 0.566 -5.546 1.00 87.31 460 ASP A O 1
ATOM 3782 N N . GLU A 1 461 ? 12.697 -1.398 -6.552 1.00 87.12 461 GLU A N 1
ATOM 3783 C CA . GLU A 1 461 ? 13.578 -2.186 -5.692 1.00 87.12 461 GLU A CA 1
ATOM 3784 C C . GLU A 1 461 ? 15.039 -1.758 -5.897 1.00 87.12 461 GLU A C 1
ATOM 3786 O O . GLU A 1 461 ? 15.769 -1.525 -4.930 1.00 87.12 461 GLU A O 1
ATOM 3791 N N . VAL A 1 462 ? 15.439 -1.539 -7.157 1.00 87.94 462 VAL A N 1
ATOM 3792 C CA . VAL A 1 462 ? 16.773 -1.041 -7.539 1.00 87.94 462 VAL A CA 1
ATOM 3793 C C . VAL A 1 462 ? 17.008 0.366 -7.005 1.00 87.94 462 VAL A C 1
ATOM 3795 O O . VAL A 1 462 ? 18.052 0.621 -6.403 1.00 87.94 462 VAL A O 1
ATOM 3798 N N . ILE A 1 463 ? 16.031 1.264 -7.169 1.00 85.75 463 ILE A N 1
ATOM 3799 C CA . ILE A 1 463 ? 16.089 2.633 -6.636 1.00 85.75 463 ILE A CA 1
ATOM 3800 C C . ILE A 1 463 ? 16.241 2.591 -5.110 1.00 85.75 463 ILE A C 1
ATOM 3802 O O . ILE A 1 463 ? 17.128 3.247 -4.561 1.00 85.75 463 ILE A O 1
ATOM 3806 N N . ALA A 1 464 ? 15.430 1.776 -4.429 1.00 81.88 464 ALA A N 1
ATOM 3807 C CA . ALA A 1 464 ? 15.433 1.662 -2.975 1.00 81.88 464 ALA A CA 1
ATOM 3808 C C . ALA A 1 464 ? 16.748 1.094 -2.417 1.00 81.88 464 ALA A C 1
ATOM 3810 O O . ALA A 1 464 ? 17.218 1.561 -1.379 1.00 81.88 464 ALA A O 1
ATOM 3811 N N . LYS A 1 465 ? 17.350 0.095 -3.078 1.00 82.12 465 LYS A N 1
ATOM 3812 C CA . LYS A 1 465 ? 18.565 -0.577 -2.582 1.00 82.12 465 LYS A CA 1
ATOM 3813 C C . LYS A 1 465 ? 19.858 0.122 -2.990 1.00 82.12 465 LYS A C 1
ATOM 3815 O O . LYS A 1 465 ? 20.805 0.168 -2.207 1.00 82.12 465 LYS A O 1
ATOM 3820 N N . LEU A 1 466 ? 19.935 0.632 -4.219 1.00 81.12 466 LEU A N 1
ATOM 3821 C CA . LEU A 1 466 ? 21.168 1.212 -4.762 1.00 81.12 466 LEU A CA 1
ATOM 3822 C C . LEU A 1 466 ? 21.263 2.724 -4.542 1.00 81.12 466 LEU A C 1
ATOM 3824 O O . LEU A 1 466 ? 22.377 3.257 -4.524 1.00 81.12 466 LEU A O 1
ATOM 3828 N N . GLY A 1 467 ? 20.136 3.414 -4.338 1.00 79.44 467 GLY A N 1
ATOM 3829 C CA . GLY A 1 467 ? 20.090 4.853 -4.088 1.00 79.44 467 GLY A CA 1
ATOM 3830 C C . GLY A 1 467 ? 20.902 5.640 -5.119 1.00 79.44 467 GLY A C 1
ATOM 3831 O O . GLY A 1 467 ? 20.730 5.476 -6.323 1.00 79.44 467 GLY A O 1
ATOM 3832 N N . SER A 1 468 ? 21.862 6.444 -4.653 1.00 75.38 468 SER A N 1
ATOM 3833 C CA . SER A 1 468 ? 22.709 7.296 -5.505 1.00 75.38 468 SER A CA 1
ATOM 3834 C C . SER A 1 468 ? 23.627 6.549 -6.486 1.00 75.38 468 SER A C 1
ATOM 3836 O O . SER A 1 468 ? 24.219 7.180 -7.367 1.00 75.38 468 SER A O 1
ATOM 3838 N N . LYS A 1 469 ? 23.772 5.222 -6.355 1.00 81.38 469 LYS A N 1
ATOM 3839 C CA . LYS A 1 469 ? 24.531 4.390 -7.304 1.00 81.38 469 LYS A CA 1
ATOM 3840 C C . LYS A 1 469 ? 23.756 4.099 -8.597 1.00 81.38 469 LYS A C 1
ATOM 3842 O O . LYS A 1 469 ? 24.381 3.702 -9.583 1.00 81.38 469 LYS A O 1
ATOM 3847 N N . PHE A 1 470 ? 22.436 4.294 -8.596 1.00 84.50 470 PHE A N 1
ATOM 3848 C CA . PHE A 1 470 ? 21.580 4.163 -9.771 1.00 84.50 470 PHE A CA 1
ATOM 3849 C C . PHE A 1 470 ? 21.123 5.550 -10.234 1.00 84.50 470 PHE A C 1
ATOM 3851 O O . PHE A 1 470 ? 20.466 6.282 -9.497 1.00 84.50 470 PHE A O 1
ATOM 3858 N N . ASP A 1 471 ? 21.514 5.934 -11.448 1.00 78.50 471 ASP A N 1
ATOM 3859 C CA . ASP A 1 471 ? 21.241 7.263 -11.997 1.00 78.50 471 ASP A CA 1
ATOM 3860 C C . ASP A 1 471 ? 20.053 7.188 -12.958 1.00 78.50 471 ASP A C 1
ATOM 3862 O O . ASP A 1 471 ? 20.219 6.973 -14.158 1.00 78.50 471 ASP A O 1
ATOM 3866 N N . VAL A 1 472 ? 18.837 7.310 -12.416 1.00 81.88 472 VAL A N 1
ATOM 3867 C CA . VAL A 1 472 ? 17.606 7.089 -13.195 1.00 81.88 472 VAL A CA 1
ATOM 3868 C C . VAL A 1 472 ? 17.481 8.066 -14.365 1.00 81.88 472 VAL A C 1
ATOM 3870 O O . VAL A 1 472 ? 17.040 7.678 -15.443 1.00 81.88 472 VAL A O 1
ATOM 3873 N N . ALA A 1 473 ? 17.897 9.322 -14.182 1.00 79.81 473 ALA A N 1
ATOM 3874 C CA . ALA A 1 473 ? 17.845 10.331 -15.236 1.00 79.81 473 ALA A CA 1
ATOM 3875 C C . ALA A 1 473 ? 18.766 9.955 -16.406 1.00 79.81 473 ALA A C 1
ATOM 3877 O O . ALA A 1 473 ? 18.313 9.906 -17.551 1.00 79.81 473 ALA A O 1
ATOM 3878 N N . SER A 1 474 ? 20.022 9.604 -16.108 1.00 82.12 474 SER A N 1
ATOM 3879 C CA . SER A 1 474 ? 20.982 9.142 -17.119 1.00 82.12 474 SER A CA 1
ATOM 3880 C C . SER A 1 474 ? 20.529 7.835 -17.775 1.00 82.12 474 SER A C 1
ATOM 3882 O O . SER A 1 474 ? 20.693 7.652 -18.980 1.00 82.12 474 SER A O 1
ATOM 3884 N N . PHE A 1 475 ? 19.902 6.947 -17.002 1.00 86.94 475 PHE A N 1
ATOM 3885 C CA . PHE A 1 475 ? 19.334 5.693 -17.484 1.00 86.94 475 PHE A CA 1
ATOM 3886 C C . PHE A 1 475 ? 18.181 5.901 -18.477 1.00 86.94 475 PHE A C 1
ATOM 3888 O O . PHE A 1 475 ? 18.164 5.309 -19.554 1.00 86.94 475 PHE A O 1
ATOM 3895 N N . VAL A 1 476 ? 17.232 6.785 -18.170 1.00 85.12 476 VAL A N 1
ATOM 3896 C CA . VAL A 1 476 ? 16.135 7.127 -19.089 1.00 85.12 476 VAL A CA 1
ATOM 3897 C C . VAL A 1 476 ? 16.659 7.831 -20.346 1.00 85.12 476 VAL A C 1
ATOM 3899 O O . VAL A 1 476 ? 16.192 7.568 -21.462 1.00 85.12 476 VAL A O 1
ATOM 3902 N N . GLU A 1 477 ? 17.641 8.720 -20.189 1.00 82.12 477 GLU A N 1
ATOM 3903 C CA . GLU A 1 477 ? 18.279 9.403 -21.312 1.00 82.12 477 GLU A CA 1
ATOM 3904 C C . GLU A 1 477 ? 19.018 8.411 -22.226 1.00 82.12 477 GLU A C 1
ATOM 3906 O O . GLU A 1 477 ? 18.916 8.503 -23.455 1.00 82.12 477 GLU A O 1
ATOM 3911 N N . SER A 1 478 ? 19.699 7.411 -21.654 1.00 83.81 478 SER A N 1
ATOM 3912 C CA . SER A 1 478 ? 20.412 6.392 -22.427 1.00 83.81 478 SER A CA 1
ATOM 3913 C C . SER A 1 478 ? 19.460 5.554 -23.282 1.00 83.81 478 SER A C 1
ATOM 3915 O O . SER A 1 478 ? 19.789 5.268 -24.435 1.00 83.81 478 SER A O 1
ATOM 3917 N N . ILE A 1 479 ? 18.250 5.258 -22.797 1.00 86.31 479 ILE A N 1
ATOM 3918 C CA . ILE A 1 479 ? 17.195 4.588 -23.574 1.00 86.31 479 ILE A CA 1
ATOM 3919 C C . ILE A 1 479 ? 16.798 5.419 -24.796 1.00 86.31 479 ILE A C 1
ATOM 3921 O O . ILE A 1 479 ? 16.817 4.924 -25.926 1.00 86.31 479 ILE A O 1
ATOM 3925 N N . SER A 1 480 ? 16.486 6.696 -24.583 1.00 80.50 480 SER A N 1
ATOM 3926 C CA . SER A 1 480 ? 16.006 7.580 -25.650 1.00 80.50 480 SER A CA 1
ATOM 3927 C C . SER A 1 480 ? 17.074 7.821 -26.723 1.00 80.50 480 SER A C 1
ATOM 3929 O O . SER A 1 480 ? 16.767 7.812 -27.915 1.00 80.50 480 SER A O 1
ATOM 3931 N N . ASN A 1 481 ? 18.335 7.981 -26.309 1.00 79.56 481 ASN A N 1
ATOM 3932 C CA . ASN A 1 481 ? 19.434 8.336 -27.206 1.00 79.56 481 ASN A CA 1
ATOM 3933 C C . ASN A 1 481 ? 20.120 7.118 -27.846 1.00 79.56 481 ASN A C 1
ATOM 3935 O O . ASN A 1 481 ? 20.489 7.166 -29.018 1.00 79.56 481 ASN A O 1
ATOM 3939 N N . SER A 1 482 ? 20.315 6.025 -27.099 1.00 78.50 482 SER A N 1
ATOM 3940 C CA . SER A 1 482 ? 21.099 4.872 -27.572 1.00 78.50 482 SER A CA 1
ATOM 3941 C C . SER A 1 482 ? 20.258 3.758 -28.181 1.00 78.50 482 SER A C 1
ATOM 3943 O O . SER A 1 482 ? 20.744 3.084 -29.087 1.00 78.50 482 SER A O 1
ATOM 3945 N N . TYR A 1 483 ? 19.034 3.545 -27.694 1.00 84.12 483 TYR A N 1
ATOM 3946 C CA . TYR A 1 483 ? 18.212 2.392 -28.078 1.00 84.12 483 TYR A CA 1
ATOM 3947 C C . TYR A 1 483 ? 17.137 2.727 -29.121 1.00 84.12 483 TYR A C 1
ATOM 3949 O O . TYR A 1 483 ? 16.527 1.810 -29.649 1.00 84.12 483 TYR A O 1
ATOM 3957 N N . SER A 1 484 ? 16.924 4.007 -29.449 1.00 82.12 484 SER A N 1
ATOM 3958 C CA . SER A 1 484 ? 15.894 4.466 -30.400 1.00 82.12 484 SER A CA 1
ATOM 3959 C C . SER A 1 484 ? 16.437 5.451 -31.450 1.00 82.12 484 SER A C 1
ATOM 3961 O O . SER A 1 484 ? 15.783 6.446 -31.787 1.00 82.12 484 SER A O 1
ATOM 3963 N N . SER A 1 485 ? 17.663 5.223 -31.926 1.00 71.31 485 SER A N 1
ATOM 3964 C CA . SER A 1 485 ? 18.386 6.188 -32.764 1.00 71.31 485 SER A CA 1
ATOM 3965 C C . SER A 1 485 ? 18.026 6.111 -34.253 1.00 71.31 485 SER A C 1
ATOM 3967 O O . SER A 1 485 ? 17.759 7.166 -34.836 1.00 71.31 485 SER A O 1
ATOM 3969 N N . ASP A 1 486 ? 17.941 4.916 -34.852 1.00 76.38 486 ASP A N 1
ATOM 3970 C CA . ASP A 1 486 ? 17.849 4.767 -36.311 1.00 76.38 486 ASP A CA 1
ATOM 3971 C C . ASP A 1 486 ? 16.419 4.408 -36.754 1.00 76.38 486 ASP A C 1
ATOM 3973 O O . ASP A 1 486 ? 15.734 5.225 -37.379 1.00 76.38 486 ASP A O 1
ATOM 3977 N N . LEU A 1 487 ? 15.933 3.211 -36.399 1.00 75.62 487 LEU A N 1
ATOM 3978 C CA . LEU A 1 487 ? 14.616 2.708 -36.820 1.00 75.62 487 LEU A CA 1
ATOM 3979 C C . LEU A 1 487 ? 13.466 3.124 -35.902 1.00 75.62 487 LEU A C 1
ATOM 3981 O O . LEU A 1 487 ? 12.317 3.143 -36.349 1.00 75.62 487 LEU A O 1
ATOM 3985 N N . LYS A 1 488 ? 13.755 3.498 -34.648 1.00 79.94 488 LYS A N 1
ATOM 3986 C CA . LYS A 1 488 ? 12.769 4.039 -33.690 1.00 79.94 488 LYS A CA 1
ATOM 3987 C C . LYS A 1 488 ? 11.613 3.082 -33.391 1.00 79.94 488 LYS A C 1
ATOM 3989 O O . LYS A 1 488 ? 10.495 3.523 -33.108 1.00 79.94 488 LYS A O 1
ATOM 3994 N N . LYS A 1 489 ? 11.887 1.775 -33.444 1.00 84.75 489 LYS A N 1
ATOM 3995 C CA . LYS A 1 489 ? 10.937 0.704 -33.102 1.00 84.75 489 LYS A CA 1
ATOM 3996 C C . LYS A 1 489 ? 11.181 0.105 -31.718 1.00 84.75 489 LYS A C 1
ATOM 3998 O O . LYS A 1 489 ? 10.545 -0.887 -31.374 1.00 84.75 489 LYS A O 1
ATOM 4003 N N . ALA A 1 490 ? 12.072 0.705 -30.934 1.00 89.31 490 ALA A N 1
ATOM 4004 C CA . ALA A 1 490 ? 12.344 0.294 -29.567 1.00 89.31 490 ALA A CA 1
ATOM 4005 C C . ALA A 1 490 ? 11.068 0.186 -28.727 1.00 89.31 490 ALA A C 1
ATOM 4007 O O . ALA A 1 490 ? 10.174 1.031 -28.823 1.00 89.31 490 ALA A O 1
ATOM 4008 N N . LYS A 1 491 ? 11.003 -0.866 -27.906 1.00 92.25 491 LYS A N 1
ATOM 4009 C CA . LYS A 1 491 ? 9.916 -1.122 -26.958 1.00 92.25 491 LYS A CA 1
ATOM 4010 C C . LYS A 1 491 ? 10.484 -1.629 -25.642 1.00 92.25 491 LYS A C 1
ATOM 4012 O O . LYS A 1 491 ? 10.868 -2.792 -25.524 1.00 92.25 491 LYS A O 1
ATOM 4017 N N . ILE A 1 492 ? 10.533 -0.733 -24.664 1.00 94.38 492 ILE A N 1
ATOM 4018 C CA . ILE A 1 492 ? 10.988 -1.005 -23.305 1.00 94.38 492 ILE A CA 1
ATOM 4019 C C . ILE A 1 492 ? 9.864 -0.650 -22.331 1.00 94.38 492 ILE A C 1
ATOM 4021 O O . ILE A 1 492 ? 9.286 0.436 -22.409 1.00 94.38 492 ILE A O 1
ATOM 4025 N N . ILE A 1 493 ? 9.561 -1.563 -21.413 1.00 95.62 493 ILE A N 1
ATOM 4026 C CA . ILE A 1 493 ? 8.591 -1.357 -20.336 1.00 95.62 493 ILE A CA 1
ATOM 4027 C C . ILE A 1 493 ? 9.336 -1.359 -19.008 1.00 95.62 493 ILE A C 1
ATOM 4029 O O . ILE A 1 493 ? 10.145 -2.246 -18.747 1.00 95.62 493 ILE A O 1
ATOM 4033 N N . ILE A 1 494 ? 9.025 -0.389 -18.156 1.00 94.56 494 ILE A N 1
ATOM 4034 C CA . ILE A 1 494 ? 9.483 -0.342 -16.770 1.00 94.56 494 ILE A CA 1
ATOM 4035 C C . ILE A 1 494 ? 8.265 -0.434 -15.860 1.00 94.56 494 ILE A C 1
ATOM 4037 O O . ILE A 1 494 ? 7.295 0.295 -16.064 1.00 94.56 494 ILE A O 1
ATOM 4041 N N . THR A 1 495 ? 8.314 -1.280 -14.833 1.00 94.56 495 THR A N 1
ATOM 4042 C CA . THR A 1 495 ? 7.330 -1.230 -13.745 1.00 94.56 495 THR A CA 1
ATOM 4043 C C . THR A 1 495 ? 7.952 -0.584 -12.509 1.00 94.56 495 THR A C 1
ATOM 4045 O O . THR A 1 495 ? 9.092 -0.871 -12.144 1.00 94.56 495 THR A O 1
ATOM 4048 N N . CYS A 1 496 ? 7.211 0.325 -11.873 1.00 90.94 496 CYS A N 1
ATOM 4049 C CA . CYS A 1 496 ? 7.664 1.044 -10.682 1.00 90.94 496 CYS A CA 1
ATOM 4050 C C . CYS A 1 496 ? 6.489 1.322 -9.735 1.00 90.94 496 CYS A C 1
ATOM 4052 O O . CYS A 1 496 ? 5.324 1.279 -10.134 1.00 90.94 496 CYS A O 1
ATOM 4054 N N . ARG A 1 497 ? 6.768 1.607 -8.462 1.00 87.94 497 ARG A N 1
ATOM 4055 C CA . ARG A 1 497 ? 5.774 2.192 -7.547 1.00 87.94 497 ARG A CA 1
ATOM 4056 C C . ARG A 1 497 ? 5.716 3.707 -7.725 1.00 87.94 497 ARG A C 1
ATOM 4058 O O . ARG A 1 497 ? 6.759 4.336 -7.875 1.00 87.94 497 ARG A O 1
ATOM 4065 N N . ASP A 1 498 ? 4.512 4.271 -7.611 1.00 84.38 498 ASP A N 1
ATOM 4066 C CA . ASP A 1 498 ? 4.216 5.704 -7.813 1.00 84.38 498 ASP A CA 1
ATOM 4067 C C . ASP A 1 498 ? 5.224 6.602 -7.086 1.00 84.38 498 ASP A C 1
ATOM 4069 O O . ASP A 1 498 ? 5.972 7.349 -7.702 1.00 84.38 498 ASP A O 1
ATOM 4073 N N . HIS A 1 499 ? 5.352 6.397 -5.774 1.00 80.62 499 HIS A N 1
ATOM 4074 C CA . HIS A 1 499 ? 6.229 7.168 -4.895 1.00 80.62 499 HIS A CA 1
ATOM 4075 C C . HIS A 1 499 ? 7.699 7.237 -5.359 1.00 80.62 499 HIS A C 1
ATOM 4077 O O . HIS A 1 499 ? 8.322 8.301 -5.340 1.00 80.62 499 HIS A O 1
ATOM 4083 N N . PHE A 1 500 ? 8.270 6.101 -5.772 1.00 79.12 500 PHE A N 1
ATOM 4084 C CA . PHE A 1 500 ? 9.666 6.047 -6.214 1.00 79.12 500 PHE A CA 1
ATOM 4085 C C . PHE A 1 500 ? 9.864 6.700 -7.575 1.00 79.12 500 PHE A C 1
ATOM 4087 O O . PHE A 1 500 ? 10.944 7.207 -7.847 1.00 79.12 500 PHE A O 1
ATOM 4094 N N . TRP A 1 501 ? 8.841 6.685 -8.427 1.00 83.31 501 TRP A N 1
ATOM 4095 C CA . TRP A 1 501 ? 8.942 7.307 -9.734 1.00 83.31 501 TRP A CA 1
ATOM 4096 C C . TRP A 1 501 ? 8.686 8.815 -9.684 1.00 83.31 501 TRP A C 1
ATOM 4098 O O . TRP A 1 501 ? 9.425 9.591 -10.284 1.00 83.31 501 TRP A O 1
ATOM 4108 N N . ASP A 1 502 ? 7.668 9.249 -8.945 1.00 75.94 502 ASP A N 1
ATOM 4109 C CA . ASP A 1 502 ? 7.245 10.653 -8.897 1.00 75.94 502 ASP A CA 1
ATOM 4110 C C . ASP A 1 502 ? 8.279 11.548 -8.193 1.00 75.94 502 ASP A C 1
ATOM 4112 O O . ASP A 1 502 ? 8.417 12.730 -8.513 1.00 75.94 502 A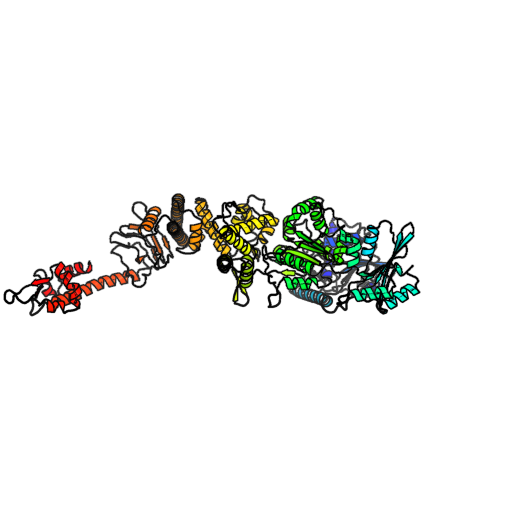SP A O 1
ATOM 4116 N N . SER A 1 503 ? 9.068 10.974 -7.279 1.00 65.38 503 SER A N 1
ATOM 4117 C CA . SER A 1 503 ? 10.174 11.661 -6.598 1.00 65.38 503 SER A CA 1
ATOM 4118 C C . SER A 1 503 ? 11.349 12.035 -7.516 1.00 65.38 503 SER A C 1
ATOM 4120 O O . SER A 1 503 ? 12.191 12.840 -7.120 1.00 65.38 503 SER A O 1
ATOM 4122 N N . LEU A 1 504 ? 11.408 11.516 -8.748 1.00 64.62 504 LEU A N 1
ATOM 4123 C CA . LEU A 1 504 ? 12.549 11.699 -9.655 1.00 64.62 504 LEU A CA 1
ATOM 4124 C C . LEU A 1 504 ? 12.565 13.039 -10.408 1.00 64.62 504 LEU A C 1
ATOM 4126 O O . LEU A 1 504 ? 13.548 13.331 -11.085 1.00 64.62 504 LEU A O 1
ATOM 4130 N N . GLY A 1 505 ? 11.532 13.876 -10.261 1.00 51.38 505 GLY A N 1
ATOM 4131 C CA . GLY A 1 505 ? 11.469 15.210 -10.865 1.00 51.38 505 GLY A CA 1
ATOM 4132 C C . GLY A 1 505 ? 11.281 15.168 -12.390 1.00 51.38 505 GLY A C 1
ATOM 4133 O O . GLY A 1 505 ? 12.134 14.708 -13.142 1.00 51.38 505 GLY A O 1
ATOM 4134 N N . ASN A 1 506 ? 10.146 15.685 -12.862 1.00 49.03 506 ASN A N 1
ATOM 4135 C CA . ASN A 1 506 ? 9.639 15.597 -14.242 1.00 49.03 506 ASN A CA 1
ATOM 4136 C C . ASN A 1 506 ? 10.458 16.351 -15.320 1.00 49.03 506 ASN A C 1
ATOM 4138 O O . ASN A 1 506 ? 9.924 17.218 -16.020 1.00 49.03 506 ASN A O 1
ATOM 4142 N N . ASN A 1 507 ? 11.737 16.023 -15.507 1.00 47.69 507 ASN A N 1
ATOM 4143 C CA . ASN A 1 507 ? 12.557 16.598 -16.579 1.00 47.69 507 ASN A CA 1
ATOM 4144 C C . ASN A 1 507 ? 12.365 15.884 -17.932 1.00 47.69 507 ASN A C 1
ATOM 4146 O O . ASN A 1 507 ? 12.654 16.473 -18.972 1.00 47.69 507 ASN A O 1
ATOM 4150 N N . ILE A 1 508 ? 11.815 14.662 -17.947 1.00 55.44 508 ILE A N 1
ATOM 4151 C CA . ILE A 1 508 ? 11.563 13.870 -19.162 1.00 55.44 508 ILE A CA 1
ATOM 4152 C C . ILE A 1 508 ? 10.093 13.424 -19.157 1.00 55.44 508 ILE A C 1
ATOM 4154 O O . ILE A 1 508 ? 9.681 12.678 -18.274 1.00 55.44 508 ILE A O 1
ATOM 4158 N N . LYS A 1 509 ? 9.280 13.887 -20.122 1.00 64.12 509 LYS A N 1
ATOM 4159 C CA . LYS A 1 509 ? 7.898 13.395 -20.297 1.00 64.12 509 LYS A CA 1
ATOM 4160 C C . LYS A 1 509 ? 7.944 12.002 -20.932 1.00 64.12 509 LYS A C 1
ATOM 4162 O O . LYS A 1 509 ? 8.130 11.893 -22.142 1.00 64.12 509 LYS A O 1
ATOM 4167 N N . ILE A 1 510 ? 7.782 10.964 -20.118 1.00 79.31 510 ILE A N 1
ATOM 4168 C CA . ILE A 1 510 ? 7.661 9.569 -20.556 1.00 79.31 510 ILE A CA 1
ATOM 4169 C C . ILE A 1 510 ? 6.174 9.190 -20.529 1.00 79.31 510 ILE A C 1
ATOM 4171 O O . ILE A 1 510 ? 5.461 9.666 -19.650 1.00 79.31 510 ILE A O 1
ATOM 4175 N N . PRO A 1 511 ? 5.673 8.376 -21.473 1.00 85.06 511 PRO A N 1
ATOM 4176 C CA . PRO A 1 511 ? 4.353 7.769 -21.355 1.00 85.06 511 PRO A CA 1
ATOM 4177 C C . PRO A 1 511 ? 4.224 6.953 -20.059 1.00 85.06 511 PRO A C 1
ATOM 4179 O O . PRO A 1 511 ? 5.096 6.141 -19.738 1.00 85.06 511 PRO A O 1
ATOM 4182 N N . GLU A 1 512 ? 3.123 7.147 -19.336 1.00 88.50 512 GLU A N 1
ATOM 4183 C CA . GLU A 1 512 ? 2.861 6.503 -18.048 1.00 88.50 512 GLU A CA 1
ATOM 4184 C C . GLU A 1 512 ? 1.471 5.861 -18.040 1.00 88.50 512 GLU A C 1
ATOM 4186 O O . GLU A 1 512 ? 0.506 6.450 -18.523 1.00 88.50 512 GLU A O 1
ATOM 4191 N N . ILE A 1 513 ? 1.366 4.660 -17.471 1.00 90.56 513 ILE A N 1
ATOM 4192 C CA . ILE A 1 513 ? 0.095 4.001 -17.153 1.00 90.56 513 ILE A CA 1
ATOM 4193 C C . ILE A 1 513 ? 0.021 3.846 -15.638 1.00 90.56 513 ILE A C 1
ATOM 4195 O O . ILE A 1 513 ? 0.826 3.118 -15.060 1.00 90.56 513 ILE A O 1
ATOM 4199 N N . ILE A 1 514 ? -0.948 4.497 -14.995 1.00 90.19 514 ILE A N 1
ATOM 4200 C CA . ILE A 1 514 ? -1.179 4.378 -13.549 1.00 90.19 514 ILE A CA 1
ATOM 4201 C C . ILE A 1 514 ? -2.288 3.354 -13.319 1.00 90.19 514 ILE A C 1
ATOM 4203 O O . ILE A 1 514 ? -3.437 3.580 -13.701 1.00 90.19 514 ILE A O 1
ATOM 4207 N N . LEU A 1 515 ? -1.946 2.219 -12.707 1.00 90.75 515 LEU A N 1
ATOM 4208 C CA . LEU A 1 515 ? -2.904 1.155 -12.419 1.00 90.75 515 LEU A CA 1
ATOM 4209 C C . LEU A 1 515 ? -3.773 1.457 -11.200 1.00 90.75 515 LEU A C 1
ATOM 4211 O O . LEU A 1 515 ? -3.268 1.724 -10.106 1.00 90.75 515 LEU A O 1
ATOM 4215 N N . LYS A 1 516 ? -5.088 1.295 -11.371 1.00 87.12 516 LYS A N 1
ATOM 4216 C CA . LYS A 1 516 ? -6.066 1.354 -10.286 1.00 87.12 516 LYS A CA 1
ATOM 4217 C C . LYS A 1 516 ? -6.212 0.003 -9.576 1.00 87.12 516 LYS A C 1
ATOM 4219 O O . LYS A 1 516 ? -6.047 -1.053 -10.192 1.00 87.12 516 LYS A O 1
ATOM 4224 N N . PRO A 1 517 ? -6.568 0.024 -8.278 1.00 87.69 517 PRO A N 1
ATOM 4225 C CA . PRO A 1 517 ? -7.124 -1.141 -7.600 1.00 87.69 517 PRO A CA 1
ATOM 4226 C C . PRO A 1 517 ? -8.355 -1.714 -8.317 1.00 87.69 517 PRO A C 1
ATOM 4228 O O . PRO A 1 517 ? -8.994 -1.042 -9.127 1.00 87.69 517 PRO A O 1
ATOM 4231 N N . PHE A 1 518 ? -8.760 -2.921 -7.929 1.00 90.75 518 PHE A N 1
ATOM 4232 C CA . PHE A 1 518 ? -10.028 -3.483 -8.377 1.00 90.75 518 PHE A CA 1
ATOM 4233 C C . PHE A 1 518 ? -11.205 -2.792 -7.695 1.00 90.75 518 PHE A C 1
ATOM 4235 O O . PHE A 1 518 ? -11.179 -2.519 -6.495 1.00 90.75 518 PHE A O 1
ATOM 4242 N N . ASN A 1 519 ? -12.262 -2.547 -8.466 1.00 89.88 519 ASN A N 1
ATOM 4243 C CA . ASN A 1 519 ? -13.584 -2.276 -7.915 1.00 89.88 519 ASN A CA 1
ATOM 4244 C C . ASN A 1 519 ? -14.267 -3.604 -7.539 1.00 89.88 519 ASN A C 1
ATOM 4246 O O . ASN A 1 519 ? -13.746 -4.692 -7.802 1.00 89.88 519 ASN A O 1
ATOM 4250 N N . LYS A 1 520 ? -15.466 -3.524 -6.958 1.00 90.50 520 LYS A N 1
ATOM 4251 C CA . LYS A 1 520 ? -16.231 -4.717 -6.564 1.00 90.50 520 LYS A CA 1
ATOM 4252 C C . LYS A 1 520 ? -16.492 -5.685 -7.724 1.00 90.50 520 LYS A C 1
ATOM 4254 O O . LYS A 1 520 ? -16.423 -6.892 -7.524 1.00 90.50 520 LYS A O 1
ATOM 4259 N N . GLY A 1 521 ? -16.758 -5.173 -8.927 1.00 91.44 521 GLY A N 1
ATOM 4260 C CA . GLY A 1 521 ? -16.991 -5.998 -10.117 1.00 91.44 521 GLY A CA 1
ATOM 4261 C C . GLY A 1 521 ? -15.762 -6.821 -10.511 1.00 91.44 521 GLY A C 1
ATOM 4262 O O . GLY A 1 521 ? -15.866 -8.034 -10.668 1.00 91.44 521 GLY A O 1
ATOM 4263 N N . LEU A 1 522 ? -14.594 -6.179 -10.579 1.00 93.19 522 LEU A N 1
ATOM 4264 C CA . LEU A 1 522 ? -13.320 -6.825 -10.911 1.00 93.19 522 LEU A CA 1
ATOM 4265 C C . LEU A 1 522 ? -12.864 -7.802 -9.816 1.00 93.19 522 LEU A C 1
ATOM 4267 O O . LEU A 1 522 ? -12.317 -8.857 -10.122 1.00 93.19 522 LEU A O 1
ATOM 4271 N N . ALA A 1 523 ? -13.129 -7.500 -8.540 1.00 93.50 523 ALA A N 1
ATOM 4272 C CA . ALA A 1 523 ? -12.852 -8.423 -7.437 1.00 93.50 523 ALA A CA 1
ATOM 4273 C C . ALA A 1 523 ? -13.714 -9.697 -7.518 1.00 93.50 523 ALA A C 1
ATOM 4275 O O . ALA A 1 523 ? -13.212 -10.805 -7.324 1.00 93.50 523 ALA A O 1
ATOM 4276 N N . VAL A 1 524 ? -14.999 -9.554 -7.862 1.00 94.25 524 VAL A N 1
ATOM 4277 C CA . VAL A 1 524 ? -15.896 -10.694 -8.106 1.00 94.25 524 VAL A CA 1
ATOM 4278 C C . VAL A 1 524 ? -15.433 -11.500 -9.319 1.00 94.25 524 VAL A C 1
ATOM 4280 O O . VAL A 1 524 ? -15.405 -12.726 -9.256 1.00 94.25 524 VAL A O 1
ATOM 4283 N N . GLU A 1 525 ? -15.033 -10.839 -10.407 1.00 94.38 525 GLU A N 1
ATOM 4284 C CA . GLU A 1 525 ? -14.467 -11.507 -11.583 1.00 94.38 525 GLU A CA 1
ATOM 4285 C C . GLU A 1 525 ? -13.210 -12.313 -11.227 1.00 94.38 525 GLU A C 1
ATOM 4287 O O . GLU A 1 525 ? -13.102 -13.482 -11.600 1.00 94.38 525 GLU A O 1
ATOM 4292 N N . PHE A 1 526 ? -12.309 -11.729 -10.434 1.00 95.50 526 PHE A N 1
ATOM 4293 C CA . PHE A 1 526 ? -11.091 -12.386 -9.967 1.00 95.50 526 PHE A CA 1
ATOM 4294 C C . PHE A 1 526 ? -11.407 -13.667 -9.189 1.00 95.50 526 PHE A C 1
ATOM 4296 O O . PHE A 1 526 ? -10.873 -14.732 -9.502 1.00 95.50 526 PHE A O 1
ATOM 4303 N N . PHE A 1 527 ? -12.318 -13.601 -8.213 1.00 95.50 527 PHE A N 1
ATOM 4304 C CA . PHE A 1 527 ? -12.705 -14.781 -7.440 1.00 95.50 527 PHE A CA 1
ATOM 4305 C C . PHE A 1 527 ? -13.468 -15.814 -8.272 1.00 95.50 527 PHE A C 1
ATOM 4307 O O . PHE A 1 527 ? -13.272 -17.011 -8.073 1.00 95.50 527 PHE A O 1
ATOM 4314 N N . ASN A 1 528 ? -14.295 -15.389 -9.230 1.00 94.00 528 ASN A N 1
ATOM 4315 C CA . ASN A 1 528 ? -14.967 -16.309 -10.147 1.00 94.00 528 ASN A CA 1
ATOM 4316 C C . ASN A 1 528 ? -13.960 -17.112 -10.974 1.00 94.00 528 ASN A C 1
ATOM 4318 O O . ASN A 1 528 ? -14.114 -18.325 -11.107 1.00 94.00 528 ASN A O 1
ATOM 4322 N N . GLN A 1 529 ? -12.908 -16.471 -11.486 1.00 93.75 529 GLN A N 1
ATOM 4323 C CA . GLN A 1 529 ? -11.833 -17.180 -12.176 1.00 93.75 529 GLN A CA 1
ATOM 4324 C C . GLN A 1 529 ? -11.062 -18.104 -11.215 1.00 93.75 529 GLN A C 1
ATOM 4326 O O . GLN A 1 529 ? -10.871 -19.280 -11.525 1.00 93.75 529 GLN A O 1
ATOM 4331 N N . ALA A 1 530 ? -10.689 -17.615 -10.026 1.00 92.19 530 ALA A N 1
ATOM 4332 C CA . ALA A 1 530 ? -9.901 -18.370 -9.046 1.00 92.19 530 ALA A CA 1
ATOM 4333 C C . ALA A 1 530 ? -10.606 -19.627 -8.510 1.00 92.19 530 ALA A C 1
ATOM 4335 O O . ALA A 1 530 ? -9.968 -20.662 -8.322 1.00 92.19 530 ALA A O 1
ATOM 4336 N N . PHE A 1 531 ? -11.922 -19.558 -8.296 1.00 92.12 531 PHE A N 1
ATOM 4337 C CA . PHE A 1 531 ? -12.734 -20.665 -7.782 1.00 92.12 531 PHE A CA 1
ATOM 4338 C C . PHE A 1 531 ? -13.571 -21.354 -8.866 1.00 92.12 531 PHE A C 1
ATOM 4340 O O . PHE A 1 531 ? -14.546 -22.032 -8.549 1.00 92.12 531 PHE A O 1
ATOM 4347 N N . GLN A 1 532 ? -13.239 -21.167 -10.149 1.00 89.69 532 GLN A N 1
ATOM 4348 C CA . GLN A 1 532 ? -13.939 -21.807 -11.275 1.00 89.69 532 GLN A CA 1
ATOM 4349 C C . GLN A 1 532 ? -15.473 -21.604 -11.243 1.00 89.69 532 GLN A C 1
ATOM 4351 O O . GLN A 1 532 ? -16.242 -22.485 -11.625 1.00 89.69 532 GLN A O 1
ATOM 4356 N N . ASN A 1 533 ? -15.920 -20.416 -10.822 1.00 86.06 533 ASN A N 1
ATOM 4357 C CA . ASN A 1 533 ? -17.314 -19.996 -10.634 1.00 86.06 533 ASN A CA 1
ATOM 4358 C C . ASN A 1 533 ? -18.083 -20.704 -9.494 1.00 86.06 533 ASN A C 1
ATOM 4360 O O . ASN A 1 533 ? -19.316 -20.746 -9.517 1.00 86.06 533 ASN A O 1
ATOM 4364 N N . GLU A 1 534 ? -17.403 -21.238 -8.474 1.00 91.19 534 GLU A N 1
ATOM 4365 C CA . GLU A 1 534 ? -18.068 -21.765 -7.274 1.00 91.19 534 GLU A CA 1
ATOM 4366 C C . GLU A 1 534 ? -18.645 -20.635 -6.394 1.00 91.19 534 GLU A C 1
ATOM 4368 O O . GLU A 1 534 ? -17.940 -20.003 -5.605 1.00 91.19 534 GLU A O 1
ATOM 4373 N N . THR A 1 535 ? -19.961 -20.413 -6.472 1.00 89.69 535 THR A N 1
ATOM 4374 C CA . THR A 1 535 ? -20.650 -19.294 -5.798 1.00 89.69 535 THR A CA 1
ATOM 4375 C C . THR A 1 535 ? -20.417 -19.254 -4.283 1.00 89.69 535 THR A C 1
ATOM 4377 O O . THR A 1 535 ? -20.162 -18.190 -3.730 1.00 89.69 535 THR A O 1
ATOM 4380 N N . SER A 1 536 ? -20.434 -20.403 -3.596 1.00 88.06 536 SER A N 1
ATOM 4381 C CA . SER A 1 536 ? -20.223 -20.465 -2.141 1.00 88.06 536 SER A CA 1
ATOM 4382 C C . SER A 1 536 ? -18.830 -20.027 -1.699 1.00 88.06 536 SER A C 1
ATOM 4384 O O . SER A 1 536 ? -18.689 -19.450 -0.618 1.00 88.06 536 SER A O 1
ATOM 4386 N N . ALA A 1 537 ? -17.801 -20.326 -2.492 1.00 87.88 537 ALA A N 1
ATOM 4387 C CA . ALA A 1 537 ? -16.432 -19.905 -2.216 1.00 87.88 537 ALA A CA 1
ATOM 4388 C C . ALA A 1 537 ? -16.256 -18.411 -2.519 1.00 87.88 537 ALA A C 1
ATOM 4390 O O . ALA A 1 537 ? -15.697 -17.688 -1.695 1.00 87.88 537 ALA A O 1
ATOM 4391 N N . VAL A 1 538 ? -16.820 -17.941 -3.636 1.00 91.62 538 VAL A N 1
ATOM 4392 C CA . VAL A 1 538 ? -16.806 -16.528 -4.044 1.00 91.62 538 VAL A CA 1
ATOM 4393 C C . VAL A 1 538 ? -17.501 -15.641 -3.008 1.00 91.62 538 VAL A C 1
ATOM 4395 O O . VAL A 1 538 ? -16.928 -14.637 -2.592 1.00 91.62 538 VAL A O 1
ATOM 4398 N N . ASP A 1 539 ? -18.679 -16.031 -2.513 1.00 90.88 539 ASP A N 1
ATOM 4399 C CA . ASP A 1 539 ? -19.410 -15.271 -1.489 1.00 90.88 539 ASP A CA 1
ATOM 4400 C C . ASP A 1 539 ? -18.609 -15.160 -0.184 1.00 90.88 539 ASP A C 1
ATOM 4402 O O . ASP A 1 539 ? -18.522 -14.088 0.418 1.00 90.88 539 ASP A O 1
ATOM 4406 N N . LYS A 1 540 ? -17.972 -16.258 0.248 1.00 88.56 540 LYS A N 1
ATOM 4407 C CA . LYS A 1 540 ? -17.086 -16.255 1.424 1.00 88.56 540 LYS A CA 1
ATOM 4408 C C . LYS A 1 540 ? -15.853 -15.378 1.202 1.00 88.56 540 LYS A C 1
ATOM 4410 O O . LYS A 1 540 ? -15.458 -14.653 2.113 1.00 88.56 540 LYS A O 1
ATOM 4415 N N . ALA A 1 541 ? -15.255 -15.432 0.014 1.00 89.75 541 ALA A N 1
ATOM 4416 C CA . ALA A 1 541 ? -14.092 -14.628 -0.345 1.00 89.75 541 ALA A CA 1
ATOM 4417 C C . ALA A 1 541 ? -14.423 -13.135 -0.354 1.00 89.75 541 ALA A C 1
ATOM 4419 O O . ALA A 1 541 ? -13.693 -12.347 0.243 1.00 89.75 541 ALA A O 1
ATOM 4420 N N . MET A 1 542 ? -15.565 -12.759 -0.933 1.00 92.19 542 MET A N 1
ATOM 4421 C CA . MET A 1 542 ? -16.053 -11.382 -0.926 1.00 92.19 542 MET A CA 1
ATOM 4422 C C . MET A 1 542 ? -16.360 -10.887 0.487 1.00 92.19 542 MET A C 1
ATOM 4424 O O . MET A 1 542 ? -15.974 -9.775 0.821 1.00 92.19 542 MET A O 1
ATOM 4428 N N . GLN A 1 543 ? -16.962 -11.710 1.354 1.00 87.12 543 GLN A N 1
ATOM 4429 C CA . GLN A 1 543 ? -17.179 -11.340 2.760 1.00 87.12 543 GLN A CA 1
ATOM 4430 C C . GLN A 1 543 ? -15.873 -11.057 3.512 1.00 87.12 543 GLN A C 1
ATOM 4432 O O . GLN A 1 543 ? -15.845 -10.199 4.393 1.00 87.12 543 GLN A O 1
ATOM 4437 N N . LEU A 1 544 ? -14.796 -11.785 3.202 1.00 83.06 544 LEU A N 1
ATOM 4438 C CA . LEU A 1 544 ? -13.475 -11.507 3.764 1.00 83.06 544 LEU A CA 1
ATOM 4439 C C . LEU A 1 544 ? -12.865 -10.255 3.142 1.00 83.06 544 LEU A C 1
ATOM 4441 O O . LEU A 1 544 ? -12.377 -9.405 3.876 1.00 83.06 544 LEU A O 1
ATOM 4445 N N . ALA A 1 545 ? -12.939 -10.118 1.819 1.00 86.19 545 ALA A N 1
ATOM 4446 C CA . ALA A 1 545 ? -12.403 -8.978 1.090 1.00 86.19 545 ALA A CA 1
ATOM 4447 C C . ALA A 1 545 ? -13.067 -7.662 1.520 1.00 86.19 545 ALA A C 1
ATOM 4449 O O . ALA A 1 545 ? -12.366 -6.677 1.720 1.00 86.19 545 ALA A O 1
ATOM 4450 N N . ASP A 1 546 ? -14.380 -7.666 1.767 1.00 84.62 546 ASP A N 1
ATOM 4451 C CA . ASP A 1 546 ? -15.152 -6.513 2.245 1.00 84.62 546 ASP A CA 1
ATOM 4452 C C . ASP A 1 546 ? -14.659 -5.995 3.612 1.00 84.62 546 ASP A C 1
ATOM 4454 O O . ASP A 1 546 ? -14.815 -4.813 3.901 1.00 84.62 546 ASP A O 1
ATOM 4458 N N . LYS A 1 547 ? -13.994 -6.826 4.433 1.00 76.44 547 LYS A N 1
ATOM 4459 C CA . LYS A 1 547 ? -13.361 -6.377 5.693 1.00 76.44 547 LYS A CA 1
ATOM 4460 C C . LYS A 1 547 ? -12.091 -5.553 5.478 1.00 76.44 547 LYS A C 1
ATOM 4462 O O . LYS A 1 547 ? -11.700 -4.812 6.375 1.00 76.44 547 LYS A O 1
ATOM 4467 N N . PHE A 1 548 ? -11.441 -5.715 4.327 1.00 73.94 548 PHE A N 1
ATOM 4468 C CA . PHE A 1 548 ? -10.254 -4.958 3.914 1.00 73.94 548 PHE A CA 1
ATOM 4469 C C . PHE A 1 548 ? -10.581 -3.918 2.838 1.00 73.94 548 PHE A C 1
ATOM 4471 O O . PHE A 1 548 ? -9.710 -3.140 2.448 1.00 73.94 548 PHE A O 1
ATOM 4478 N N . ALA A 1 549 ? -11.817 -3.924 2.331 1.00 74.50 549 ALA A N 1
ATOM 4479 C CA . ALA A 1 549 ? -12.270 -2.998 1.316 1.00 74.50 549 ALA A CA 1
ATOM 4480 C C . ALA A 1 549 ? -12.466 -1.610 1.919 1.00 74.50 549 ALA A C 1
ATOM 4482 O O . ALA A 1 549 ? -12.836 -1.453 3.081 1.00 74.50 549 ALA A O 1
ATOM 4483 N N . THR A 1 550 ? -12.206 -0.585 1.118 1.00 63.03 550 THR A N 1
ATOM 4484 C CA . THR A 1 550 ? -12.370 0.813 1.539 1.00 63.03 550 THR A CA 1
ATOM 4485 C C . THR A 1 550 ? -13.242 1.549 0.545 1.00 63.03 550 THR A C 1
ATOM 4487 O O . THR A 1 550 ? -13.222 1.233 -0.641 1.00 63.03 550 THR A O 1
ATOM 4490 N N . GLU A 1 551 ? -14.014 2.517 1.025 1.00 66.38 551 GLU A N 1
ATOM 4491 C CA . GLU A 1 551 ? -14.864 3.357 0.188 1.00 66.38 551 GLU A CA 1
ATOM 4492 C C . GLU A 1 551 ? -14.035 4.521 -0.373 1.00 66.38 551 GLU A C 1
ATOM 4494 O O . GLU A 1 551 ? -13.494 5.321 0.388 1.00 66.38 551 GLU A O 1
ATOM 4499 N N . GLN A 1 552 ? -13.944 4.641 -1.697 1.00 57.78 552 GLN A N 1
ATOM 4500 C CA . GLN A 1 552 ? -13.565 5.895 -2.346 1.00 57.78 552 GLN A CA 1
ATOM 4501 C C . GLN A 1 552 ? -14.824 6.612 -2.822 1.00 57.78 552 GLN A C 1
ATOM 4503 O O . GLN A 1 552 ? -15.686 6.028 -3.477 1.00 57.78 552 GLN A O 1
ATOM 4508 N N . THR A 1 553 ? -14.929 7.900 -2.504 1.00 46.91 553 THR A N 1
ATOM 4509 C CA . THR A 1 553 ? -15.953 8.773 -3.079 1.00 46.91 553 THR A CA 1
ATOM 4510 C C . THR A 1 553 ? -15.512 9.225 -4.461 1.00 46.91 553 THR A C 1
ATOM 4512 O O . THR A 1 553 ? -14.669 10.113 -4.578 1.00 46.91 553 THR A O 1
ATOM 4515 N N . SER A 1 554 ? -16.118 8.647 -5.495 1.00 47.75 554 SER A N 1
ATOM 4516 C CA . SER A 1 554 ? -15.973 9.092 -6.882 1.00 47.75 554 SER A CA 1
ATOM 4517 C C . SER A 1 554 ? -17.332 9.611 -7.351 1.00 47.75 554 SER A C 1
ATOM 4519 O O . SER A 1 554 ? -18.324 8.896 -7.283 1.00 47.75 554 SER A O 1
ATOM 4521 N N . ASN A 1 555 ? -17.421 10.873 -7.784 1.00 41.22 555 ASN A N 1
ATOM 4522 C CA . ASN A 1 555 ? -18.663 11.479 -8.302 1.00 41.22 555 ASN A CA 1
ATOM 4523 C C . ASN A 1 555 ? -19.894 11.418 -7.363 1.00 41.22 555 ASN A C 1
ATOM 4525 O O . ASN A 1 555 ? -21.031 11.436 -7.826 1.00 41.22 555 ASN A O 1
ATOM 4529 N N . GLY A 1 556 ? -19.689 11.379 -6.042 1.00 44.66 556 GLY A N 1
ATOM 4530 C CA . GLY A 1 556 ? -20.780 11.312 -5.058 1.00 44.66 556 GLY A CA 1
ATOM 4531 C C . GLY A 1 556 ? -21.327 9.903 -4.794 1.00 44.66 556 GLY A C 1
ATOM 4532 O O . GLY A 1 556 ? -22.146 9.751 -3.887 1.00 44.66 556 GLY A O 1
ATOM 4533 N N . GLU A 1 557 ? -20.840 8.881 -5.504 1.00 46.94 557 GLU A N 1
ATOM 4534 C CA . GLU A 1 557 ? -21.071 7.468 -5.195 1.00 46.94 557 GLU A CA 1
ATOM 4535 C C . GLU A 1 557 ? -19.857 6.883 -4.453 1.00 46.94 557 GLU A C 1
ATOM 4537 O O . GLU A 1 557 ? -18.703 7.257 -4.685 1.00 46.94 557 GLU A O 1
ATOM 4542 N N . LYS A 1 558 ? -20.133 6.018 -3.474 1.00 57.06 558 LYS A N 1
ATOM 4543 C CA . LYS A 1 558 ? -19.120 5.332 -2.666 1.00 57.06 558 LYS A CA 1
ATOM 4544 C C . LYS A 1 558 ? -18.806 3.995 -3.323 1.00 57.06 558 LYS A C 1
ATOM 4546 O O . LYS A 1 558 ? -19.614 3.074 -3.220 1.00 57.06 558 LYS A O 1
ATOM 4551 N N . ASP A 1 559 ? -17.638 3.886 -3.943 1.00 67.38 559 ASP A N 1
ATOM 4552 C CA . ASP A 1 559 ? -17.174 2.638 -4.545 1.00 67.38 559 ASP A CA 1
ATOM 4553 C C . ASP A 1 559 ? -16.150 1.943 -3.650 1.00 67.38 559 ASP A C 1
ATOM 4555 O O . ASP A 1 559 ? -15.178 2.544 -3.190 1.00 67.38 559 ASP A O 1
ATOM 4559 N N . SER A 1 560 ? -16.371 0.650 -3.402 1.00 79.44 560 SER A N 1
ATOM 4560 C CA . SER A 1 560 ? -15.446 -0.191 -2.643 1.00 79.44 560 SER A CA 1
ATOM 4561 C C . SER A 1 560 ? -14.249 -0.614 -3.494 1.00 79.44 560 SER A C 1
ATOM 4563 O O . SER A 1 560 ? -14.402 -1.065 -4.633 1.00 79.44 560 SER A O 1
ATOM 4565 N N . ILE A 1 561 ? -13.063 -0.515 -2.902 1.00 84.25 561 ILE A N 1
ATOM 4566 C CA . ILE A 1 561 ? -11.775 -0.802 -3.531 1.00 84.25 561 ILE A CA 1
ATOM 4567 C C . ILE A 1 561 ? -11.101 -2.023 -2.918 1.00 84.25 561 ILE A C 1
ATOM 4569 O O . ILE A 1 561 ? -11.081 -2.185 -1.699 1.00 84.25 561 ILE A O 1
ATOM 4573 N N . TYR A 1 562 ? -10.487 -2.832 -3.781 1.00 86.62 562 TYR A N 1
ATOM 4574 C CA . TYR A 1 562 ? -9.876 -4.114 -3.459 1.00 86.62 562 TYR A CA 1
ATOM 4575 C C . TYR A 1 562 ? -8.466 -4.222 -4.060 1.00 86.62 562 TYR A C 1
ATOM 4577 O O . TYR A 1 562 ? -8.257 -3.972 -5.249 1.00 86.62 562 TYR A O 1
ATOM 4585 N N . ILE A 1 563 ? -7.482 -4.614 -3.244 1.00 85.75 563 ILE A N 1
ATOM 4586 C CA . ILE A 1 563 ? -6.099 -4.833 -3.698 1.00 85.75 563 ILE A CA 1
ATOM 4587 C C . ILE A 1 563 ? -5.955 -6.272 -4.223 1.00 85.75 563 ILE A C 1
ATOM 4589 O O . ILE A 1 563 ? -6.136 -7.196 -3.427 1.00 85.75 563 ILE A O 1
ATOM 4593 N N . PRO A 1 564 ? -5.530 -6.498 -5.481 1.00 88.81 564 PRO A N 1
ATOM 4594 C CA . PRO A 1 564 ? -5.373 -7.841 -6.054 1.00 88.81 564 PRO A CA 1
ATOM 4595 C C . PRO A 1 564 ? -4.517 -8.799 -5.217 1.00 88.81 564 PRO A C 1
ATOM 4597 O O . PRO A 1 564 ? -4.905 -9.943 -5.010 1.00 88.81 564 PRO A O 1
ATOM 4600 N N . TYR A 1 565 ? -3.395 -8.331 -4.656 1.00 86.06 565 TYR A N 1
ATOM 4601 C CA . TYR A 1 565 ? -2.569 -9.151 -3.758 1.00 86.06 565 TYR A CA 1
ATOM 4602 C C . TYR A 1 565 ? -3.331 -9.656 -2.520 1.00 86.06 565 TYR A C 1
ATOM 4604 O O . TYR A 1 565 ? -3.152 -10.797 -2.110 1.00 86.06 565 TYR A O 1
ATOM 4612 N N . VAL A 1 566 ? -4.205 -8.833 -1.930 1.00 85.00 566 VAL A N 1
ATOM 4613 C CA . VAL A 1 566 ? -5.028 -9.251 -0.781 1.00 85.00 566 VAL A CA 1
ATOM 4614 C C . VAL A 1 566 ? -6.058 -10.294 -1.214 1.00 85.00 566 VAL A C 1
ATOM 4616 O O . VAL A 1 566 ? -6.292 -11.253 -0.482 1.00 85.00 566 VAL A O 1
ATOM 4619 N N . LEU A 1 567 ? -6.634 -10.150 -2.411 1.00 90.00 567 LEU A N 1
ATOM 4620 C CA . LEU A 1 567 ? -7.562 -11.139 -2.964 1.00 90.00 567 LEU A CA 1
ATOM 4621 C C . LEU A 1 567 ? -6.875 -12.494 -3.169 1.00 90.00 567 LEU A C 1
ATOM 4623 O O . LEU A 1 567 ? -7.434 -13.517 -2.787 1.00 90.00 567 LEU A O 1
ATOM 4627 N N . ASP A 1 568 ? -5.644 -12.505 -3.679 1.00 87.31 568 ASP A N 1
ATOM 4628 C CA . ASP A 1 568 ? -4.849 -13.728 -3.839 1.00 87.31 568 ASP A CA 1
ATOM 4629 C C . ASP A 1 568 ? -4.577 -14.425 -2.489 1.00 87.31 568 ASP A C 1
ATOM 4631 O O . ASP A 1 568 ? -4.756 -15.636 -2.349 1.00 87.31 568 ASP A O 1
ATOM 4635 N N . MET A 1 569 ? -4.270 -13.655 -1.435 1.00 83.94 569 MET A N 1
ATOM 4636 C CA . MET A 1 569 ? -4.126 -14.196 -0.072 1.00 83.94 569 MET A CA 1
ATOM 4637 C C . MET A 1 569 ? -5.437 -14.769 0.483 1.00 83.94 569 MET A C 1
ATOM 4639 O O . MET A 1 569 ? -5.424 -15.772 1.198 1.00 83.94 569 MET A O 1
ATOM 4643 N N . ILE A 1 570 ? -6.582 -14.174 0.143 1.00 86.31 570 ILE A N 1
ATOM 4644 C CA . ILE A 1 570 ? -7.898 -14.710 0.515 1.00 86.31 570 ILE A CA 1
ATOM 4645 C C . ILE A 1 570 ? -8.173 -16.031 -0.216 1.00 86.31 570 ILE A C 1
ATOM 4647 O O . ILE A 1 570 ? -8.665 -16.971 0.412 1.00 86.31 570 ILE A O 1
ATOM 4651 N N . VAL A 1 571 ? -7.819 -16.139 -1.504 1.00 87.25 571 VAL A N 1
ATOM 4652 C CA . VAL A 1 571 ? -7.915 -17.401 -2.261 1.00 87.25 571 VAL A CA 1
ATOM 4653 C C . VAL A 1 571 ? -7.090 -18.489 -1.585 1.00 87.25 571 VAL A C 1
ATOM 4655 O O . VAL A 1 571 ? -7.613 -19.573 -1.317 1.00 87.25 571 VAL A O 1
ATOM 4658 N N . TYR A 1 572 ? -5.842 -18.178 -1.227 1.00 84.19 572 TYR A N 1
ATOM 4659 C CA . TYR A 1 572 ? -4.982 -19.092 -0.480 1.00 84.19 572 TYR A CA 1
ATOM 4660 C C . TYR A 1 572 ? -5.641 -19.558 0.829 1.00 84.19 572 TYR A C 1
ATOM 4662 O O . TYR A 1 572 ? -5.748 -20.759 1.061 1.00 84.19 572 TYR A O 1
ATOM 4670 N N . LEU A 1 573 ? -6.156 -18.635 1.650 1.00 81.38 573 LEU A N 1
ATOM 4671 C CA . LEU A 1 573 ? -6.797 -18.955 2.934 1.00 81.38 573 LEU A CA 1
ATOM 4672 C C . LEU A 1 573 ? -8.033 -19.855 2.796 1.00 81.38 573 LEU A C 1
ATOM 4674 O O . LEU A 1 573 ? -8.296 -20.692 3.663 1.00 81.38 573 LEU A O 1
ATOM 4678 N N . ILE A 1 574 ? -8.824 -19.668 1.741 1.00 82.94 574 ILE A N 1
ATOM 4679 C CA . ILE A 1 574 ? -10.021 -20.478 1.492 1.00 82.94 574 ILE A CA 1
ATOM 4680 C C . ILE A 1 574 ? -9.621 -21.875 1.012 1.00 82.94 574 ILE A C 1
ATOM 4682 O O . ILE A 1 574 ? -10.120 -22.866 1.552 1.00 82.94 574 ILE A O 1
ATOM 4686 N N . ASN A 1 575 ? -8.669 -21.963 0.080 1.00 82.62 575 ASN A N 1
ATOM 4687 C CA . ASN A 1 575 ? -8.173 -23.238 -0.433 1.00 82.62 575 ASN A CA 1
ATOM 4688 C C . ASN A 1 575 ? -7.455 -24.048 0.658 1.00 82.62 575 ASN A C 1
ATOM 4690 O O . ASN A 1 575 ? -7.705 -25.245 0.791 1.00 82.62 575 ASN A O 1
ATOM 4694 N N . GLN A 1 576 ? -6.675 -23.402 1.529 1.00 74.69 576 GLN A N 1
ATOM 4695 C CA . GLN A 1 576 ? -5.989 -24.052 2.654 1.00 74.69 576 GLN A CA 1
ATOM 4696 C C . GLN A 1 576 ? -6.952 -24.595 3.726 1.00 74.69 576 GLN A C 1
ATOM 4698 O O . GLN A 1 576 ? -6.598 -25.493 4.480 1.00 74.69 576 GLN A O 1
ATOM 4703 N N . LYS A 1 577 ? -8.182 -24.075 3.830 1.00 65.06 577 LYS A N 1
ATOM 4704 C CA . LYS A 1 577 ? -9.218 -24.685 4.686 1.00 65.06 577 LYS A CA 1
ATOM 4705 C C . LYS A 1 577 ? -9.893 -25.885 4.023 1.00 65.06 577 LYS A C 1
ATOM 4707 O O . LYS A 1 577 ? -10.443 -26.728 4.730 1.00 65.06 577 LYS A O 1
ATOM 4712 N N . SER A 1 578 ? -9.899 -25.933 2.691 1.00 57.88 578 SER A N 1
ATOM 4713 C CA . SER A 1 578 ? -10.483 -27.029 1.910 1.00 57.88 578 SER A CA 1
ATOM 4714 C C . SER A 1 578 ? -9.533 -28.224 1.773 1.00 57.88 578 SER A C 1
ATOM 4716 O O . SER A 1 578 ? -9.973 -29.371 1.831 1.00 57.88 578 SER A O 1
ATOM 4718 N N . GLU A 1 579 ? -8.228 -27.964 1.685 1.00 53.59 579 GLU A N 1
ATOM 4719 C CA . GLU A 1 579 ? -7.173 -28.970 1.692 1.00 53.59 579 GLU A CA 1
ATOM 4720 C C . GLU A 1 579 ? -6.566 -29.032 3.095 1.00 53.59 579 GLU A C 1
ATOM 4722 O O . GLU A 1 579 ? -6.067 -28.030 3.587 1.00 53.59 579 GLU A O 1
ATOM 4727 N N . ILE A 1 580 ? -6.591 -30.187 3.768 1.00 44.78 580 ILE A N 1
ATOM 4728 C CA . ILE A 1 580 ? -5.954 -30.373 5.086 1.00 44.78 580 ILE A CA 1
ATOM 4729 C C . ILE A 1 580 ? -4.422 -30.338 4.903 1.00 44.78 580 ILE A C 1
ATOM 4731 O O . ILE A 1 580 ? -3.740 -31.359 4.965 1.00 44.78 580 ILE A O 1
ATOM 4735 N N . LEU A 1 581 ? -3.867 -29.158 4.634 1.00 45.94 581 LEU A N 1
ATOM 4736 C CA . LEU A 1 581 ? -2.437 -28.895 4.572 1.00 45.94 581 LEU A CA 1
ATOM 4737 C C . LEU A 1 581 ? -1.956 -28.656 6.001 1.00 45.94 581 LEU A C 1
ATOM 4739 O O . LEU A 1 581 ? -1.872 -27.534 6.496 1.00 45.94 581 LEU A O 1
ATOM 4743 N N . SER A 1 582 ? -1.685 -29.754 6.701 1.00 42.12 582 SER A N 1
ATOM 4744 C CA . SER A 1 582 ? -1.021 -29.717 7.998 1.00 42.12 582 SER A CA 1
ATOM 4745 C C . SER A 1 582 ? 0.413 -29.202 7.836 1.00 42.12 582 SER A C 1
ATOM 4747 O O . SER A 1 582 ? 1.208 -29.826 7.135 1.00 42.12 582 SER A O 1
ATOM 4749 N N . ASN A 1 583 ? 0.742 -28.140 8.575 1.00 46.97 583 ASN A N 1
ATOM 4750 C CA . ASN A 1 583 ? 2.087 -27.622 8.853 1.00 46.97 583 ASN A CA 1
ATOM 4751 C C . ASN A 1 583 ? 2.786 -26.816 7.747 1.00 46.97 583 ASN A C 1
ATOM 4753 O O . ASN A 1 583 ? 3.729 -27.288 7.119 1.00 46.97 583 ASN A O 1
ATOM 4757 N N . THR A 1 584 ? 2.476 -25.523 7.693 1.00 46.59 584 THR A N 1
ATOM 4758 C CA . THR A 1 584 ? 3.487 -24.479 7.462 1.00 46.59 584 THR A CA 1
ATOM 4759 C C . THR A 1 584 ? 3.147 -23.286 8.352 1.00 46.59 584 THR A C 1
ATOM 4761 O O . THR A 1 584 ? 2.266 -22.507 8.002 1.00 46.59 584 THR A O 1
ATOM 4764 N N . SER A 1 585 ? 3.808 -23.154 9.511 1.00 51.50 585 SER A N 1
ATOM 4765 C CA . SER A 1 585 ? 3.838 -21.872 10.231 1.00 51.50 585 SER A CA 1
ATOM 4766 C C . SER A 1 585 ? 4.637 -20.907 9.359 1.00 51.50 585 SER A C 1
ATOM 4768 O O . SER A 1 585 ? 5.863 -21.035 9.263 1.00 51.50 585 SER A O 1
ATOM 4770 N N . LEU A 1 586 ? 3.941 -20.043 8.631 1.00 55.62 586 LEU A N 1
ATOM 4771 C CA . LEU A 1 586 ? 4.550 -19.140 7.659 1.00 55.62 586 LEU A CA 1
ATOM 4772 C C . LEU A 1 586 ? 5.176 -17.922 8.351 1.00 55.62 586 LEU A C 1
ATOM 4774 O O . LEU A 1 586 ? 6.115 -17.367 7.803 1.00 55.62 586 LEU A O 1
ATOM 4778 N N . CYS A 1 587 ? 4.753 -17.568 9.573 1.00 58.28 587 CYS A N 1
ATOM 4779 C CA . CYS A 1 587 ? 5.150 -16.327 10.235 1.00 58.28 587 CYS A CA 1
ATOM 4780 C C . CYS A 1 587 ? 5.356 -16.481 11.751 1.00 58.28 587 CYS A C 1
ATOM 4782 O O . CYS A 1 587 ? 4.413 -16.615 12.530 1.00 58.28 587 CYS A O 1
ATOM 4784 N N . LYS A 1 588 ? 6.606 -16.352 12.216 1.00 69.62 588 LYS A N 1
ATOM 4785 C CA . LYS A 1 588 ? 6.909 -16.200 13.651 1.00 69.62 588 LYS A CA 1
ATOM 4786 C C . LYS A 1 588 ? 6.819 -14.728 14.045 1.00 69.62 588 LYS A C 1
ATOM 4788 O O . LYS A 1 588 ? 7.827 -14.029 14.044 1.00 69.62 588 LYS A O 1
ATOM 4793 N N . SER A 1 589 ? 5.619 -14.270 14.386 1.00 84.62 589 SER A N 1
ATOM 4794 C CA . SER A 1 589 ? 5.405 -12.948 14.979 1.00 84.62 589 SER A CA 1
ATOM 4795 C C . SER A 1 589 ? 5.155 -13.080 16.472 1.00 84.62 589 SER A C 1
ATOM 4797 O O . SER A 1 589 ? 4.414 -13.964 16.903 1.00 84.62 589 SER A O 1
ATOM 4799 N N . ASN A 1 590 ? 5.733 -12.179 17.268 1.00 84.69 590 ASN A N 1
ATOM 4800 C CA . ASN A 1 590 ? 5.252 -12.020 18.628 1.00 84.69 590 ASN A CA 1
ATOM 4801 C C . ASN A 1 590 ? 3.988 -11.175 18.630 1.00 84.69 590 ASN A C 1
ATOM 4803 O O . ASN A 1 590 ? 3.198 -11.349 19.525 1.00 84.69 590 ASN A O 1
ATOM 4807 N N . LEU A 1 591 ? 3.741 -10.262 17.698 1.00 88.06 591 LEU A N 1
ATOM 4808 C CA . LEU A 1 591 ? 2.606 -9.327 17.781 1.00 88.06 591 LEU A CA 1
ATOM 4809 C C . LEU A 1 591 ? 1.314 -9.843 17.134 1.00 88.06 591 LEU A C 1
ATOM 4811 O O . LEU A 1 591 ? 0.225 -9.419 17.519 1.00 88.06 591 LEU A O 1
ATOM 4815 N N . LEU A 1 592 ? 1.434 -10.754 16.172 1.00 88.62 592 LEU A N 1
ATOM 4816 C CA . LEU A 1 592 ? 0.336 -11.274 15.364 1.00 88.62 592 LEU A CA 1
ATOM 4817 C C . LEU A 1 592 ? 0.096 -12.767 15.624 1.00 88.62 592 LEU A C 1
ATOM 4819 O O . LEU A 1 592 ? 1.016 -13.503 15.974 1.00 88.62 592 LEU A O 1
ATOM 4823 N N . SER A 1 593 ? -1.145 -13.217 15.430 1.00 82.25 593 SER A N 1
ATOM 4824 C CA . SER A 1 593 ? -1.559 -14.615 15.609 1.00 82.25 593 SER A CA 1
ATOM 4825 C C . SER A 1 593 ? -1.972 -15.253 14.285 1.00 82.25 593 SER A C 1
ATOM 4827 O O . SER A 1 593 ? -2.951 -14.831 13.678 1.00 82.25 593 SER A O 1
ATOM 4829 N N . GLU A 1 594 ? -1.309 -16.338 13.876 1.00 71.88 594 GLU A N 1
ATOM 4830 C CA . GLU A 1 594 ? -1.651 -17.083 12.646 1.00 71.88 594 GLU A CA 1
ATOM 4831 C C . GLU A 1 594 ? -3.083 -17.661 12.655 1.00 71.88 594 GLU A C 1
ATOM 4833 O O . GLU A 1 594 ? -3.635 -17.973 11.603 1.00 71.88 594 GLU A O 1
ATOM 4838 N N . LYS A 1 595 ? -3.716 -17.790 13.832 1.00 76.38 595 LYS A N 1
ATOM 4839 C CA . LYS A 1 595 ? -5.112 -18.251 13.950 1.00 76.38 595 LYS A CA 1
ATOM 4840 C C . LYS A 1 595 ? -6.110 -17.228 13.400 1.00 76.38 595 LYS A C 1
ATOM 4842 O O . LYS A 1 595 ? -7.218 -17.598 13.007 1.00 76.38 595 LYS A O 1
ATOM 4847 N N . LEU A 1 596 ? -5.737 -15.949 13.397 1.00 80.50 596 LEU A N 1
ATOM 4848 C CA . LEU A 1 596 ? -6.582 -14.855 12.942 1.00 80.50 596 LEU A CA 1
ATOM 4849 C C . LEU A 1 596 ? -6.291 -14.565 11.468 1.00 80.50 596 LEU A C 1
ATOM 4851 O O . LEU A 1 596 ? -5.162 -14.305 11.064 1.00 80.50 596 LEU A O 1
ATOM 4855 N N . GLN A 1 597 ? -7.339 -14.579 10.646 1.00 81.06 597 GLN A N 1
ATOM 4856 C CA . GLN A 1 597 ? -7.207 -14.395 9.193 1.00 81.06 597 GLN A CA 1
ATOM 4857 C C . GLN A 1 597 ? -6.650 -13.012 8.833 1.00 81.06 597 GLN A C 1
ATOM 4859 O O . GLN A 1 597 ? -5.867 -12.886 7.895 1.00 81.06 597 GLN A O 1
ATOM 4864 N N . ASN A 1 598 ? -7.020 -11.982 9.599 1.00 81.38 598 ASN A N 1
ATOM 4865 C CA . ASN A 1 598 ? -6.536 -10.623 9.371 1.00 81.38 598 ASN A CA 1
ATOM 4866 C C . ASN A 1 598 ? -5.040 -10.500 9.657 1.00 81.38 598 ASN A C 1
ATOM 4868 O O . ASN A 1 598 ? -4.311 -9.915 8.862 1.00 81.38 598 ASN A O 1
ATOM 4872 N N . ASP A 1 599 ? -4.579 -11.112 10.742 1.00 85.94 599 ASP A N 1
ATOM 4873 C CA . ASP A 1 599 ? -3.172 -11.165 11.122 1.00 85.94 599 ASP A CA 1
ATOM 4874 C C . ASP A 1 599 ? -2.339 -11.858 10.049 1.00 85.94 599 ASP A C 1
ATOM 4876 O O . ASP A 1 599 ? -1.295 -11.337 9.669 1.00 85.94 599 ASP A O 1
ATOM 4880 N N . PHE A 1 600 ? -2.832 -12.974 9.505 1.00 83.94 600 PHE A N 1
ATOM 4881 C CA . PHE A 1 600 ? -2.171 -13.679 8.408 1.00 83.94 600 PHE A CA 1
ATOM 4882 C C . PHE A 1 600 ? -2.008 -12.798 7.162 1.00 83.94 600 PHE A C 1
ATOM 4884 O O . PHE A 1 600 ? -0.922 -12.739 6.583 1.00 83.94 600 PHE A O 1
ATOM 4891 N N . ILE A 1 601 ? -3.064 -12.087 6.753 1.00 83.62 601 ILE A N 1
ATOM 4892 C CA . ILE A 1 601 ? -3.020 -11.210 5.574 1.00 83.62 601 ILE A CA 1
ATOM 4893 C C . ILE A 1 601 ? -2.028 -10.063 5.797 1.00 83.62 601 ILE A C 1
ATOM 4895 O O . ILE A 1 601 ? -1.195 -9.797 4.932 1.00 83.62 601 ILE A O 1
ATOM 4899 N N . ILE A 1 602 ? -2.074 -9.408 6.962 1.00 87.69 602 ILE A N 1
ATOM 4900 C CA . ILE A 1 602 ? -1.151 -8.315 7.303 1.00 87.69 602 ILE A CA 1
ATOM 4901 C C . ILE A 1 602 ? 0.292 -8.814 7.348 1.00 87.69 602 ILE A C 1
ATOM 4903 O O . ILE A 1 602 ? 1.171 -8.188 6.755 1.00 87.69 602 ILE A O 1
ATOM 4907 N N . ALA A 1 603 ? 0.532 -9.958 7.989 1.00 88.50 603 ALA A N 1
ATOM 4908 C CA . ALA A 1 603 ? 1.854 -10.560 8.059 1.00 88.50 603 ALA A CA 1
ATOM 4909 C C . ALA A 1 603 ? 2.387 -10.894 6.659 1.00 88.50 603 ALA A C 1
ATOM 4911 O O . ALA A 1 603 ? 3.518 -10.544 6.336 1.00 88.50 603 ALA A O 1
ATOM 4912 N N . SER A 1 604 ? 1.539 -11.443 5.785 1.00 85.00 604 SER A N 1
ATOM 4913 C CA . SER A 1 604 ? 1.887 -11.750 4.392 1.00 85.00 604 SER A CA 1
ATOM 4914 C C . SER A 1 604 ? 2.224 -10.500 3.571 1.00 85.00 604 SER A C 1
ATOM 4916 O O . SER A 1 604 ? 3.087 -10.547 2.693 1.00 85.00 604 SER A O 1
ATOM 4918 N N . VAL A 1 605 ? 1.561 -9.364 3.826 1.00 87.31 605 VAL A N 1
ATOM 4919 C CA . VAL A 1 605 ? 1.929 -8.079 3.204 1.00 87.31 605 VAL A CA 1
ATOM 4920 C C . VAL A 1 605 ? 3.292 -7.611 3.711 1.00 87.31 605 VAL A C 1
ATOM 4922 O O . VAL A 1 605 ? 4.151 -7.282 2.896 1.00 87.31 605 VAL A O 1
ATOM 4925 N N . CYS A 1 606 ? 3.520 -7.624 5.025 1.00 89.62 606 CYS A N 1
ATOM 4926 C CA . CYS A 1 606 ? 4.784 -7.190 5.620 1.00 89.62 606 CYS A CA 1
ATOM 4927 C C . CYS A 1 606 ? 5.969 -8.073 5.195 1.00 89.62 606 CYS A C 1
ATOM 4929 O O . CYS A 1 606 ? 7.015 -7.543 4.825 1.00 89.62 606 CYS A O 1
ATOM 4931 N N . GLU A 1 607 ? 5.813 -9.401 5.160 1.00 87.62 607 GLU A N 1
ATOM 4932 C CA . GLU A 1 607 ? 6.850 -10.325 4.676 1.00 87.62 607 GLU A CA 1
ATOM 4933 C C . GLU A 1 607 ? 7.212 -10.091 3.210 1.00 87.62 607 GLU A C 1
ATOM 4935 O O . GLU A 1 607 ? 8.381 -10.179 2.822 1.00 87.62 607 GLU A O 1
ATOM 4940 N N . ARG A 1 608 ? 6.217 -9.777 2.376 1.00 85.00 608 ARG A N 1
ATOM 4941 C CA . ARG A 1 608 ? 6.459 -9.422 0.978 1.00 85.00 608 ARG A CA 1
ATOM 4942 C C . ARG A 1 608 ? 7.326 -8.168 0.865 1.00 85.00 608 ARG A C 1
ATOM 4944 O O . ARG A 1 608 ? 8.181 -8.113 -0.016 1.00 85.00 608 ARG A O 1
ATOM 4951 N N . GLU A 1 609 ? 7.143 -7.188 1.746 1.00 87.44 609 GLU A N 1
ATOM 4952 C CA . GLU A 1 609 ? 7.960 -5.970 1.759 1.00 87.44 609 GLU A CA 1
ATOM 4953 C C . GLU A 1 609 ? 9.384 -6.210 2.279 1.00 87.44 609 GLU A C 1
ATOM 4955 O O . GLU A 1 609 ? 10.311 -5.574 1.776 1.00 87.44 609 GLU A O 1
ATOM 4960 N N . ILE A 1 610 ? 9.594 -7.175 3.186 1.00 87.00 610 ILE A N 1
ATOM 4961 C CA . ILE A 1 610 ? 10.946 -7.648 3.549 1.00 87.00 610 ILE A CA 1
ATOM 4962 C C . ILE A 1 610 ? 11.648 -8.174 2.297 1.00 87.00 610 ILE A C 1
ATOM 4964 O O . ILE A 1 610 ? 12.733 -7.716 1.953 1.00 87.00 610 ILE A O 1
ATOM 4968 N N . LYS A 1 611 ? 10.992 -9.088 1.571 1.00 83.88 611 LYS A N 1
ATOM 4969 C CA . LYS A 1 611 ? 11.573 -9.740 0.390 1.00 83.88 611 LYS A CA 1
ATOM 4970 C C . LYS A 1 611 ? 11.845 -8.771 -0.763 1.00 83.88 611 LYS A C 1
ATOM 4972 O O . LYS A 1 611 ? 12.846 -8.948 -1.441 1.00 83.88 611 LYS A O 1
ATOM 4977 N N . LYS A 1 612 ? 10.965 -7.790 -1.005 1.00 81.00 612 LYS A N 1
ATOM 4978 C CA . LYS A 1 612 ? 11.079 -6.878 -2.161 1.00 81.00 612 LYS A CA 1
ATOM 4979 C C . LYS A 1 612 ? 11.910 -5.624 -1.909 1.00 81.00 612 LYS A C 1
ATOM 4981 O O . LYS A 1 612 ? 12.582 -5.160 -2.818 1.00 81.00 612 LYS A O 1
ATOM 4986 N N . LEU A 1 613 ? 11.850 -5.037 -0.713 1.00 80.50 613 LEU A N 1
ATOM 4987 C CA . LEU A 1 613 ? 12.520 -3.760 -0.428 1.00 80.50 613 LEU A CA 1
ATOM 4988 C C . LEU A 1 613 ? 13.661 -3.883 0.584 1.00 80.50 613 LEU A C 1
ATOM 4990 O O . LEU A 1 613 ? 14.277 -2.865 0.909 1.00 80.50 613 LEU A O 1
ATOM 4994 N N . ASP A 1 614 ? 13.955 -5.087 1.090 1.00 77.19 614 ASP A N 1
ATOM 4995 C CA . ASP A 1 614 ? 14.899 -5.286 2.200 1.00 77.19 614 ASP A CA 1
ATOM 4996 C C . ASP A 1 614 ? 14.515 -4.362 3.375 1.00 77.19 614 ASP A C 1
ATOM 4998 O O . ASP A 1 614 ? 15.281 -3.501 3.822 1.00 77.19 614 ASP A O 1
ATOM 5002 N N . SER A 1 615 ? 13.219 -4.407 3.711 1.00 81.12 615 SER A N 1
ATOM 5003 C CA . SER A 1 615 ? 12.573 -3.575 4.731 1.00 81.12 615 SER A CA 1
ATOM 5004 C C . SER A 1 615 ? 12.813 -4.141 6.139 1.00 81.12 615 SER A C 1
ATOM 5006 O O . SER A 1 615 ? 13.553 -5.101 6.326 1.00 81.12 615 SER A O 1
ATOM 5008 N N . LEU A 1 616 ? 12.183 -3.543 7.150 1.00 86.44 616 LEU A N 1
ATOM 5009 C CA . LEU A 1 616 ? 12.267 -3.999 8.540 1.00 86.44 616 LEU A CA 1
ATOM 5010 C C . LEU A 1 616 ? 11.683 -5.394 8.726 1.00 86.44 616 LEU A C 1
ATOM 5012 O O . LEU A 1 616 ? 10.743 -5.775 8.038 1.00 86.44 616 LEU A O 1
ATOM 5016 N N . GLU A 1 617 ? 12.165 -6.108 9.737 1.00 89.75 617 GLU A N 1
ATOM 5017 C CA . GLU A 1 617 ? 11.567 -7.367 10.179 1.00 89.75 617 GLU A CA 1
ATOM 5018 C C . GLU A 1 617 ? 10.085 -7.202 10.547 1.00 89.75 617 GLU A C 1
ATOM 5020 O O . GLU A 1 617 ? 9.635 -6.118 10.929 1.00 89.75 617 GLU A O 1
ATOM 5025 N N . LEU A 1 618 ? 9.329 -8.301 10.468 1.00 90.94 618 LEU A N 1
ATOM 5026 C CA . LEU A 1 618 ? 7.871 -8.304 10.615 1.00 90.94 618 LEU A CA 1
ATOM 5027 C C . LEU A 1 618 ? 7.395 -7.542 11.861 1.00 90.94 618 LEU A C 1
ATOM 5029 O O . LEU A 1 618 ? 6.643 -6.579 11.740 1.00 90.94 618 LEU A O 1
ATOM 5033 N N . ASP A 1 619 ? 7.856 -7.927 13.054 1.00 91.81 619 ASP A N 1
ATOM 5034 C CA . ASP A 1 619 ? 7.415 -7.294 14.304 1.00 91.81 619 ASP A CA 1
ATOM 5035 C C . ASP A 1 619 ? 7.799 -5.804 14.375 1.00 91.81 619 ASP A C 1
ATOM 5037 O O . ASP A 1 619 ? 7.055 -5.008 14.946 1.00 91.81 619 ASP A O 1
ATOM 5041 N N . ASP A 1 620 ? 8.925 -5.399 13.782 1.00 91.88 620 ASP A N 1
ATOM 5042 C CA . ASP A 1 620 ? 9.349 -3.996 13.757 1.00 91.88 620 ASP A CA 1
ATOM 5043 C C . ASP A 1 620 ? 8.456 -3.163 12.824 1.00 91.88 620 ASP A C 1
ATOM 5045 O O . ASP A 1 620 ? 8.062 -2.053 13.193 1.00 91.88 620 ASP A O 1
ATOM 5049 N N . GLN A 1 621 ? 8.041 -3.719 11.678 1.00 92.94 621 GLN A N 1
ATOM 5050 C CA . GLN A 1 621 ? 7.016 -3.099 10.832 1.00 92.94 621 GLN A CA 1
ATOM 5051 C C . GLN A 1 621 ? 5.703 -2.919 11.603 1.00 92.94 621 GLN A C 1
ATOM 5053 O O . GLN A 1 621 ? 5.147 -1.820 11.622 1.00 92.94 621 GLN A O 1
ATOM 5058 N N . ILE A 1 622 ? 5.223 -3.960 12.295 1.00 94.06 622 ILE A N 1
ATOM 5059 C CA . ILE A 1 622 ? 3.973 -3.884 13.067 1.00 94.06 622 ILE A CA 1
ATOM 5060 C C . ILE A 1 622 ? 4.062 -2.825 14.171 1.00 94.06 622 ILE A C 1
ATOM 5062 O O . ILE A 1 622 ? 3.114 -2.062 14.348 1.00 94.06 622 ILE A O 1
ATOM 5066 N N . LYS A 1 623 ? 5.197 -2.696 14.873 1.00 93.12 623 LYS A N 1
ATOM 5067 C CA . LYS A 1 623 ? 5.396 -1.627 15.870 1.00 93.12 623 LYS A CA 1
ATOM 5068 C C . LYS A 1 623 ? 5.276 -0.233 15.273 1.00 93.12 623 LYS A C 1
ATOM 5070 O O . LYS A 1 623 ? 4.669 0.633 15.900 1.00 93.12 623 LYS A O 1
ATOM 5075 N N . ILE A 1 624 ? 5.822 0.002 14.084 1.00 92.31 624 ILE A N 1
ATOM 5076 C CA . ILE A 1 624 ? 5.700 1.306 13.416 1.00 92.31 624 ILE A CA 1
ATOM 5077 C C . ILE A 1 624 ? 4.252 1.571 13.038 1.00 92.31 624 ILE A C 1
ATOM 5079 O O . ILE A 1 624 ? 3.752 2.659 13.296 1.00 92.31 624 ILE A O 1
ATOM 5083 N N . LEU A 1 625 ? 3.559 0.573 12.491 1.00 93.88 625 LEU A N 1
ATOM 5084 C CA . LEU A 1 625 ? 2.150 0.698 12.124 1.00 93.88 625 LEU A CA 1
ATOM 5085 C C . LEU A 1 625 ? 1.282 0.970 13.370 1.00 93.88 625 LEU A C 1
ATOM 5087 O O . LEU A 1 625 ? 0.441 1.867 13.346 1.00 93.88 625 LEU A O 1
ATOM 5091 N N . MET A 1 626 ? 1.554 0.314 14.504 1.00 93.25 626 MET A N 1
ATOM 5092 C CA . MET A 1 626 ? 0.933 0.660 15.791 1.00 93.25 626 MET A CA 1
ATOM 5093 C C . MET A 1 626 ? 1.215 2.118 16.181 1.00 93.25 626 MET A C 1
ATOM 5095 O O . MET A 1 626 ? 0.275 2.848 16.490 1.00 93.25 626 MET A O 1
ATOM 5099 N N . ASN A 1 627 ? 2.467 2.579 16.092 1.00 91.62 627 ASN A N 1
ATOM 5100 C CA . ASN A 1 627 ? 2.831 3.966 16.406 1.00 91.62 627 ASN A CA 1
ATOM 5101 C C . ASN A 1 627 ? 2.148 4.993 15.483 1.00 91.62 627 ASN A C 1
ATOM 5103 O O . ASN A 1 627 ? 1.713 6.043 15.951 1.00 91.62 627 ASN A O 1
ATOM 5107 N N . ILE A 1 628 ? 1.985 4.680 14.194 1.00 92.12 628 ILE A N 1
ATOM 5108 C CA . ILE A 1 628 ? 1.211 5.507 13.257 1.00 92.12 628 ILE A CA 1
ATOM 5109 C C . ILE A 1 628 ? -0.252 5.583 13.715 1.00 92.12 628 ILE A C 1
ATOM 5111 O O . ILE A 1 628 ? -0.816 6.674 13.759 1.00 92.12 628 ILE A O 1
ATOM 5115 N N . SER A 1 629 ? -0.851 4.459 14.131 1.00 91.38 629 SER A N 1
ATOM 5116 C CA . SER A 1 629 ? -2.256 4.413 14.570 1.00 91.38 629 SER A CA 1
ATOM 5117 C C . SER A 1 629 ? -2.546 5.233 15.832 1.00 91.38 629 SER A C 1
ATOM 5119 O O . SER A 1 629 ? -3.644 5.777 15.962 1.00 91.38 629 SER A O 1
ATOM 5121 N N . ILE A 1 630 ? -1.570 5.349 16.738 1.00 90.31 630 ILE A N 1
ATOM 5122 C CA . ILE A 1 630 ? -1.706 6.077 18.011 1.00 90.31 630 ILE A CA 1
ATOM 5123 C C . ILE A 1 630 ? -1.185 7.521 17.950 1.00 90.31 630 ILE A C 1
ATOM 5125 O O . ILE A 1 630 ? -1.349 8.274 18.910 1.00 90.31 630 ILE A O 1
ATOM 5129 N N . SER A 1 631 ? -0.543 7.920 16.849 1.00 85.44 631 SER A N 1
ATOM 5130 C CA . SER A 1 631 ? -0.027 9.280 16.679 1.00 85.44 631 SER A CA 1
ATOM 5131 C C . SER A 1 631 ? -1.154 10.328 16.719 1.00 85.44 631 SER A C 1
ATOM 5133 O O . SER A 1 631 ? -2.280 10.084 16.282 1.00 85.44 631 SER A O 1
ATOM 5135 N N . LYS A 1 632 ? -0.875 11.511 17.289 1.00 68.31 632 LYS A N 1
ATOM 5136 C CA . LYS A 1 632 ? -1.862 12.598 17.393 1.00 68.31 632 LYS A CA 1
ATOM 5137 C C . LYS A 1 632 ? -2.113 13.216 16.009 1.00 68.31 632 LYS A C 1
ATOM 5139 O O . LYS A 1 632 ? -1.304 14.007 15.532 1.00 68.31 632 LYS A O 1
ATOM 5144 N N . GLY A 1 633 ? -3.251 12.887 15.397 1.00 63.97 633 GLY A N 1
ATOM 5145 C CA . GLY A 1 633 ? -3.677 13.368 14.075 1.00 63.97 633 GLY A CA 1
ATOM 5146 C C . GLY A 1 633 ? -3.905 12.222 13.084 1.00 63.97 633 GLY A C 1
ATOM 5147 O O . GLY A 1 633 ? -3.782 11.056 13.438 1.00 63.97 633 GLY A O 1
ATOM 5148 N N . GLU A 1 634 ? -4.234 12.535 11.830 1.00 70.19 634 GLU A N 1
ATOM 5149 C CA . GLU A 1 634 ? -4.481 11.536 10.770 1.00 70.19 634 GLU A CA 1
ATOM 5150 C C . GLU A 1 634 ? -3.190 10.873 10.226 1.00 70.19 634 GLU A C 1
ATOM 5152 O O . GLU A 1 634 ? -3.146 10.459 9.074 1.00 70.19 634 GLU A O 1
ATOM 5157 N N . GLY A 1 635 ? -2.114 10.775 11.018 1.00 82.56 635 GLY A N 1
ATOM 5158 C CA . GLY A 1 635 ? -0.853 10.139 10.612 1.00 82.56 635 GLY A CA 1
ATOM 5159 C C . GLY A 1 635 ? 0.396 10.671 11.323 1.00 82.56 635 GLY A C 1
ATOM 5160 O O . GLY A 1 635 ? 0.354 11.670 12.044 1.00 82.56 635 GLY A O 1
ATOM 5161 N N . LEU A 1 636 ? 1.531 10.017 11.067 1.00 87.94 636 LEU A N 1
ATOM 5162 C CA . LEU A 1 636 ? 2.838 10.304 11.656 1.00 87.94 636 LEU A CA 1
ATOM 5163 C C . LEU A 1 636 ? 3.655 11.255 10.769 1.00 87.94 636 LEU A C 1
ATOM 5165 O O . LEU A 1 636 ? 3.930 10.958 9.610 1.00 87.94 636 LEU A O 1
ATOM 5169 N N . SER A 1 637 ? 4.089 12.386 11.320 1.00 87.38 637 SER A N 1
ATOM 5170 C CA . SER A 1 637 ? 4.959 13.350 10.631 1.00 87.38 637 SER A CA 1
ATOM 5171 C C . SER A 1 637 ? 6.311 12.736 10.256 1.00 87.38 637 SER A C 1
ATOM 5173 O O . SER A 1 637 ? 6.953 12.111 11.098 1.00 87.38 637 SER A O 1
ATOM 5175 N N . LEU A 1 638 ? 6.800 12.978 9.032 1.00 83.81 638 LEU A N 1
ATOM 5176 C CA . LEU A 1 638 ? 8.126 12.521 8.582 1.00 83.81 638 LEU A CA 1
ATOM 5177 C C . LEU A 1 638 ? 9.274 13.041 9.465 1.00 83.81 638 LEU A C 1
ATOM 5179 O O . LEU A 1 638 ? 10.306 12.379 9.569 1.00 83.81 638 LEU A O 1
ATOM 5183 N N . TYR A 1 639 ? 9.090 14.184 10.136 1.00 82.62 639 TYR A N 1
ATOM 5184 C CA . TYR A 1 639 ? 10.054 14.705 11.112 1.00 82.62 639 TYR A CA 1
ATOM 5185 C C . TYR A 1 639 ? 10.173 13.806 12.354 1.00 82.62 639 TYR A C 1
ATOM 5187 O O . TYR A 1 639 ? 11.260 13.678 12.916 1.00 82.62 639 TYR A O 1
ATOM 5195 N N . ASP A 1 640 ? 9.081 13.139 12.735 1.00 84.56 640 ASP A N 1
ATOM 5196 C CA . ASP A 1 640 ? 8.997 12.270 13.912 1.00 84.56 640 ASP A CA 1
ATOM 5197 C C . ASP A 1 640 ? 9.247 10.793 13.568 1.00 84.56 640 ASP A C 1
ATOM 5199 O O . ASP A 1 640 ? 9.614 10.005 14.435 1.00 84.56 640 ASP A O 1
ATOM 5203 N N . VAL A 1 641 ? 9.130 10.396 12.294 1.00 85.38 641 VAL A N 1
ATOM 5204 C CA . VAL A 1 641 ? 9.372 9.009 11.853 1.00 85.38 641 VAL A CA 1
ATOM 5205 C C . VAL A 1 641 ? 10.739 8.501 12.311 1.00 85.38 641 VAL A C 1
ATOM 5207 O O . VAL A 1 641 ? 10.832 7.382 12.805 1.00 85.38 641 VAL A O 1
ATOM 5210 N N . LYS A 1 642 ? 11.800 9.316 12.230 1.00 84.50 642 LYS A N 1
ATOM 5211 C CA . LYS A 1 642 ? 13.139 8.907 12.693 1.00 84.50 642 LYS A CA 1
ATOM 5212 C C . LYS A 1 642 ? 13.183 8.593 14.185 1.00 84.50 642 LYS A C 1
ATOM 5214 O O . LYS A 1 642 ? 13.848 7.638 14.580 1.00 84.50 642 LYS A O 1
ATOM 5219 N N . SER A 1 643 ? 12.528 9.396 15.022 1.00 85.19 643 SER A N 1
ATOM 5220 C CA . SER A 1 643 ? 12.550 9.181 16.473 1.00 85.19 643 SER A CA 1
ATOM 5221 C C . SER A 1 643 ? 11.766 7.923 16.848 1.00 85.19 643 SER A C 1
ATOM 5223 O O . SER A 1 643 ? 12.254 7.124 17.645 1.00 85.19 643 SER A O 1
ATOM 5225 N N . VAL A 1 644 ? 10.622 7.695 16.194 1.00 85.62 644 VAL A N 1
ATOM 5226 C CA . VAL A 1 644 ? 9.817 6.475 16.344 1.00 85.62 644 VAL A CA 1
ATOM 5227 C C . VAL A 1 644 ? 10.576 5.244 15.850 1.00 85.62 644 VAL A C 1
ATOM 5229 O O . VAL A 1 644 ? 10.604 4.225 16.529 1.00 85.62 644 VAL A O 1
ATOM 5232 N N . LEU A 1 645 ? 11.249 5.320 14.701 1.00 84.94 645 LEU A N 1
ATOM 5233 C CA . LEU A 1 645 ? 12.040 4.200 14.186 1.00 84.94 645 LEU A CA 1
ATOM 5234 C C . LEU A 1 645 ? 13.162 3.804 15.150 1.00 84.94 645 LEU A C 1
ATOM 5236 O O . LEU A 1 645 ? 13.333 2.625 15.446 1.00 84.94 645 LEU A O 1
ATOM 5240 N N . ASN A 1 646 ? 13.873 4.782 15.709 1.00 84.94 646 ASN A N 1
ATOM 5241 C CA . ASN A 1 646 ? 14.935 4.513 16.677 1.00 84.94 646 ASN A CA 1
ATOM 5242 C C . ASN A 1 646 ? 14.421 3.893 17.992 1.00 84.94 646 ASN A C 1
ATOM 5244 O O . ASN A 1 646 ? 15.210 3.278 18.706 1.00 84.94 646 ASN A O 1
ATOM 5248 N N . SER A 1 647 ? 13.137 4.054 18.339 1.00 83.69 647 SER A N 1
ATOM 5249 C CA . SER A 1 647 ? 12.562 3.439 19.544 1.00 83.69 647 SER A CA 1
ATOM 5250 C C . SER A 1 647 ? 12.045 2.017 19.309 1.00 83.69 647 SER A C 1
ATOM 5252 O O . SER A 1 647 ? 12.027 1.211 20.240 1.00 83.69 647 SER A O 1
ATOM 5254 N N . VAL A 1 648 ? 11.642 1.686 18.078 1.00 82.94 648 VAL A N 1
ATOM 5255 C CA . VAL A 1 648 ? 11.012 0.396 17.748 1.00 82.94 648 VAL A CA 1
ATOM 5256 C C . VAL A 1 648 ? 11.970 -0.630 17.152 1.00 82.94 648 VAL A C 1
ATOM 5258 O O . VAL A 1 648 ? 11.748 -1.826 17.364 1.00 82.94 648 VAL A O 1
ATOM 5261 N N . THR A 1 649 ? 13.022 -0.190 16.449 1.00 81.44 649 THR A N 1
ATOM 5262 C CA . THR A 1 649 ? 14.011 -1.071 15.815 1.00 81.44 649 THR A CA 1
ATOM 5263 C C . THR A 1 649 ? 15.416 -0.900 16.395 1.00 81.44 649 THR A C 1
ATOM 5265 O O . THR A 1 649 ? 15.772 0.134 16.955 1.00 81.44 649 THR A O 1
ATOM 5268 N N . ARG A 1 650 ? 16.235 -1.950 16.263 1.00 74.62 650 ARG A N 1
ATOM 5269 C CA . ARG A 1 650 ? 17.666 -1.950 16.623 1.00 74.62 650 ARG A CA 1
ATOM 5270 C C . ARG A 1 650 ? 18.576 -1.606 15.440 1.00 74.62 650 ARG A C 1
ATOM 5272 O O . ARG A 1 650 ? 19.791 -1.534 15.613 1.00 74.62 650 ARG A O 1
ATOM 5279 N N . VAL A 1 651 ? 18.004 -1.458 14.245 1.00 74.81 651 VAL A N 1
ATOM 5280 C CA . VAL A 1 651 ? 18.732 -1.140 13.012 1.00 74.81 651 VAL A CA 1
ATOM 5281 C C . VAL A 1 651 ? 19.024 0.360 12.958 1.00 74.81 651 VAL A C 1
ATOM 5283 O O . VAL A 1 651 ? 18.236 1.173 13.439 1.00 74.81 651 VAL A O 1
ATOM 5286 N N . SER A 1 652 ? 20.164 0.743 12.376 1.00 74.50 652 SER A N 1
ATOM 5287 C CA . SER A 1 652 ? 20.492 2.152 12.148 1.00 74.50 652 SER A CA 1
ATOM 5288 C C . SER A 1 652 ? 19.476 2.784 11.199 1.00 74.50 652 SER A C 1
ATOM 5290 O O . SER A 1 652 ? 19.361 2.365 10.049 1.00 74.50 652 SER A O 1
ATOM 5292 N N . VAL A 1 653 ? 18.764 3.801 11.676 1.00 78.31 653 VAL A N 1
ATOM 5293 C CA . VAL A 1 653 ? 17.771 4.523 10.880 1.00 78.31 653 VAL A CA 1
ATOM 5294 C C . VAL A 1 653 ? 18.475 5.510 9.954 1.00 78.31 653 VAL A C 1
ATOM 5296 O O . VAL A 1 653 ? 19.055 6.495 10.414 1.00 78.31 653 VAL A O 1
ATOM 5299 N N . ASP A 1 654 ? 18.402 5.258 8.653 1.00 78.38 654 ASP A N 1
ATOM 5300 C CA . ASP A 1 654 ? 18.874 6.157 7.604 1.00 78.38 654 ASP A CA 1
ATOM 5301 C C . ASP A 1 654 ? 17.710 6.685 6.746 1.00 78.38 654 ASP A C 1
ATOM 5303 O O . ASP A 1 654 ? 16.548 6.310 6.921 1.00 78.38 654 ASP A O 1
ATOM 5307 N N . ASP A 1 655 ? 18.012 7.612 5.835 1.00 80.12 655 ASP A N 1
ATOM 5308 C CA . ASP A 1 655 ? 16.999 8.173 4.935 1.00 80.12 655 ASP A CA 1
ATOM 5309 C C . ASP A 1 655 ? 16.464 7.120 3.949 1.00 80.12 655 ASP A C 1
ATOM 5311 O O . ASP A 1 655 ? 15.299 7.189 3.561 1.00 80.12 655 ASP A O 1
ATOM 5315 N N . GLN A 1 656 ? 17.259 6.098 3.603 1.00 78.25 656 GLN A N 1
ATOM 5316 C CA . GLN A 1 656 ? 16.823 5.012 2.717 1.00 78.25 656 GLN A CA 1
ATOM 5317 C C . GLN A 1 656 ? 15.681 4.205 3.334 1.00 78.25 656 GLN A C 1
ATOM 5319 O O . GLN A 1 656 ? 14.706 3.893 2.651 1.00 78.25 656 GLN A O 1
ATOM 5324 N N . LEU A 1 657 ? 15.761 3.901 4.629 1.00 83.06 657 LEU A N 1
ATOM 5325 C CA . LEU A 1 657 ? 14.705 3.196 5.343 1.00 83.06 657 LEU A CA 1
ATOM 5326 C C . LEU A 1 657 ? 13.379 3.974 5.331 1.00 83.06 657 LEU A C 1
ATOM 5328 O O . LEU A 1 657 ? 12.307 3.384 5.190 1.00 83.06 657 LEU A O 1
ATOM 5332 N N . ILE A 1 658 ? 13.442 5.300 5.441 1.00 84.31 658 ILE A N 1
ATOM 5333 C CA . ILE A 1 658 ? 12.252 6.158 5.395 1.00 84.31 658 ILE A CA 1
ATOM 5334 C C . ILE A 1 658 ? 11.635 6.137 3.996 1.00 84.31 658 ILE A C 1
ATOM 5336 O O . ILE A 1 658 ? 10.420 5.991 3.877 1.00 84.31 658 ILE A O 1
ATOM 5340 N N . GLU A 1 659 ? 12.450 6.220 2.941 1.00 82.56 659 GLU A N 1
ATOM 5341 C CA . GLU A 1 659 ? 11.961 6.106 1.561 1.00 82.56 659 GLU A CA 1
ATOM 5342 C C . GLU A 1 659 ? 11.278 4.752 1.302 1.00 82.56 659 GLU A C 1
ATOM 5344 O O . GLU A 1 659 ? 10.213 4.706 0.681 1.00 82.56 659 GLU A O 1
ATOM 5349 N N . LYS A 1 660 ? 11.812 3.652 1.855 1.00 85.88 660 LYS A N 1
ATOM 5350 C CA . LYS A 1 660 ? 11.167 2.326 1.796 1.00 85.88 660 LYS A CA 1
ATOM 5351 C C . LYS A 1 660 ? 9.789 2.324 2.467 1.00 85.88 660 LYS A C 1
ATOM 5353 O O . LYS A 1 660 ? 8.837 1.784 1.904 1.00 85.88 660 LYS A O 1
ATOM 5358 N N . LEU A 1 661 ? 9.655 2.956 3.637 1.00 86.44 661 LEU A N 1
ATOM 5359 C CA . LEU A 1 661 ? 8.383 3.041 4.369 1.00 86.44 661 LEU A CA 1
ATOM 5360 C C . LEU A 1 661 ? 7.330 3.880 3.641 1.00 86.44 661 LEU A C 1
ATOM 5362 O O . LEU A 1 661 ? 6.155 3.514 3.651 1.00 86.44 661 LEU A O 1
ATOM 5366 N N . LYS A 1 662 ? 7.726 4.964 2.966 1.00 84.31 662 LYS A N 1
ATOM 5367 C CA . LYS A 1 662 ? 6.803 5.759 2.137 1.00 84.31 662 LYS A CA 1
ATOM 5368 C C . LYS A 1 662 ? 6.192 4.939 0.995 1.00 84.31 662 LYS A C 1
ATOM 5370 O O . LYS A 1 662 ? 5.050 5.175 0.610 1.00 84.31 662 LYS A O 1
ATOM 5375 N N . GLY A 1 663 ? 6.932 3.954 0.483 1.00 79.06 663 GLY A N 1
ATOM 5376 C CA . GLY A 1 663 ? 6.463 3.012 -0.532 1.00 79.06 663 GLY A CA 1
ATOM 5377 C C . GLY A 1 663 ? 5.620 1.846 0.001 1.00 79.06 663 GLY A C 1
ATOM 5378 O O . GLY A 1 663 ? 5.184 1.022 -0.809 1.00 79.06 663 GLY A O 1
ATOM 5379 N N . HIS A 1 664 ? 5.401 1.735 1.318 1.00 86.19 664 HIS A N 1
ATOM 5380 C CA . HIS A 1 664 ? 4.734 0.588 1.937 1.00 86.19 664 HIS A CA 1
ATOM 5381 C C . HIS A 1 664 ? 3.261 0.463 1.483 1.00 86.19 664 HIS A C 1
ATOM 5383 O O . HIS A 1 664 ? 2.534 1.456 1.513 1.00 86.19 664 HIS A O 1
ATOM 5389 N N . PRO A 1 665 ? 2.754 -0.735 1.117 1.00 82.56 665 PRO A N 1
ATOM 5390 C CA . PRO A 1 665 ? 1.406 -0.901 0.553 1.00 82.56 665 PRO A CA 1
ATOM 5391 C C . PRO A 1 665 ? 0.270 -0.414 1.460 1.00 82.56 665 PRO A C 1
ATOM 5393 O O . PRO A 1 665 ? -0.751 0.066 0.973 1.00 82.56 665 PRO A O 1
ATOM 5396 N N . LEU A 1 666 ? 0.454 -0.528 2.780 1.00 86.31 666 LEU A N 1
ATOM 5397 C CA . LEU A 1 666 ? -0.546 -0.119 3.776 1.00 86.31 666 LEU A CA 1
ATOM 5398 C C . LEU A 1 666 ? -0.531 1.389 4.071 1.00 86.31 666 LEU A C 1
ATOM 5400 O O . LEU A 1 666 ? -1.420 1.881 4.766 1.00 86.31 666 LEU A O 1
ATOM 5404 N N . LEU A 1 667 ? 0.478 2.112 3.580 1.00 86.69 667 LEU A N 1
ATOM 5405 C CA . LEU A 1 667 ? 0.703 3.519 3.884 1.00 86.69 667 LEU A CA 1
ATOM 5406 C C . LEU A 1 667 ? 0.523 4.399 2.642 1.00 86.69 667 LEU A C 1
ATOM 5408 O O . LEU A 1 667 ? 0.586 3.954 1.487 1.00 86.69 667 LEU A O 1
ATOM 5412 N N . VAL A 1 668 ? 0.284 5.674 2.910 1.00 84.69 668 VAL A N 1
ATOM 5413 C CA . VAL A 1 668 ? 0.371 6.762 1.946 1.00 84.69 668 VAL A CA 1
ATOM 5414 C C . VAL A 1 668 ? 1.166 7.899 2.579 1.00 84.69 668 VAL A C 1
ATOM 5416 O O . VAL A 1 668 ? 1.097 8.130 3.787 1.00 84.69 668 VAL A O 1
ATOM 5419 N N . CYS A 1 669 ? 1.973 8.570 1.763 1.00 83.12 669 CYS A N 1
ATOM 5420 C CA . CYS A 1 669 ? 2.728 9.741 2.176 1.00 83.12 669 CYS A CA 1
ATOM 5421 C C . CYS A 1 669 ? 2.125 10.973 1.501 1.00 83.12 669 CYS A C 1
ATOM 5423 O O . CYS A 1 669 ? 2.277 11.144 0.293 1.00 83.12 669 CYS A O 1
ATOM 5425 N N . SER A 1 670 ? 1.460 11.827 2.275 1.00 79.44 670 SER A N 1
ATOM 5426 C CA . SER A 1 670 ? 0.884 13.098 1.817 1.00 79.44 670 SER A CA 1
ATOM 5427 C C . SER A 1 670 ? 1.196 14.195 2.832 1.00 79.44 670 SER A C 1
ATOM 5429 O O . SER A 1 670 ? 1.202 13.938 4.034 1.00 79.44 670 SER A O 1
ATOM 5431 N N . ASP A 1 671 ? 1.495 15.409 2.367 1.00 76.50 671 ASP A N 1
ATOM 5432 C CA . ASP A 1 671 ? 1.765 16.577 3.225 1.00 76.50 671 ASP A CA 1
ATOM 5433 C C . ASP A 1 671 ? 2.810 16.329 4.332 1.00 76.50 671 ASP A C 1
ATOM 5435 O O . ASP A 1 671 ? 2.638 16.729 5.485 1.00 76.50 671 ASP A O 1
ATOM 5439 N N . ASN A 1 672 ? 3.906 15.636 3.996 1.00 82.50 672 ASN A N 1
ATOM 5440 C CA . ASN A 1 672 ? 4.952 15.224 4.944 1.00 82.50 672 ASN A CA 1
ATOM 5441 C C . ASN A 1 672 ? 4.454 14.360 6.121 1.00 82.50 672 ASN A C 1
ATOM 5443 O O . ASN A 1 672 ? 5.083 14.333 7.184 1.00 82.50 672 ASN A O 1
ATOM 5447 N N . LYS A 1 673 ? 3.362 13.614 5.944 1.00 86.12 673 LYS A N 1
ATOM 5448 C CA . LYS A 1 673 ? 2.855 12.650 6.923 1.00 86.12 673 LYS A CA 1
ATOM 5449 C C . LYS A 1 673 ? 2.697 11.268 6.303 1.00 86.12 673 LYS A C 1
ATOM 5451 O O . LYS A 1 673 ? 2.229 11.134 5.178 1.00 86.12 673 LYS A O 1
ATOM 5456 N N . LEU A 1 674 ? 3.066 10.250 7.072 1.00 88.81 674 LEU A N 1
ATOM 5457 C CA . LEU A 1 674 ? 2.729 8.856 6.824 1.00 88.81 674 LEU A CA 1
ATOM 5458 C C . LEU A 1 674 ? 1.394 8.549 7.491 1.00 88.81 674 LEU A C 1
ATOM 5460 O O . LEU A 1 674 ? 1.293 8.525 8.718 1.00 88.81 674 LEU A O 1
ATOM 5464 N N . SER A 1 675 ? 0.381 8.288 6.684 1.00 88.88 675 SER A N 1
ATOM 5465 C CA . SER A 1 675 ? -0.933 7.860 7.143 1.00 88.88 675 SER A CA 1
ATOM 5466 C C . SER A 1 675 ? -1.264 6.489 6.572 1.00 88.88 675 SER A C 1
ATOM 5468 O O . SER A 1 675 ? -0.619 5.996 5.640 1.00 88.88 675 SER A O 1
ATOM 5470 N N . PHE A 1 676 ? -2.255 5.827 7.164 1.00 86.38 676 PHE A N 1
ATOM 5471 C CA . PHE A 1 676 ? -2.770 4.607 6.567 1.00 86.38 676 PHE A CA 1
ATOM 5472 C C . PHE A 1 676 ? -3.489 4.939 5.273 1.00 86.38 676 PHE A C 1
ATOM 5474 O O . PHE A 1 676 ? -4.281 5.873 5.213 1.00 86.38 676 PHE A O 1
ATOM 5481 N N . ARG A 1 677 ? -3.258 4.113 4.254 1.00 78.00 677 ARG A N 1
ATOM 5482 C CA . ARG A 1 677 ? -4.003 4.203 2.998 1.00 78.00 677 ARG A CA 1
ATOM 5483 C C . ARG A 1 677 ? -5.507 3.983 3.213 1.00 78.00 677 ARG A C 1
ATOM 5485 O O . ARG A 1 677 ? -6.304 4.484 2.428 1.00 78.00 677 ARG A O 1
ATOM 5492 N N . TYR A 1 678 ? -5.870 3.234 4.260 1.00 76.12 678 TYR A N 1
ATOM 5493 C CA . TYR A 1 678 ? -7.242 2.852 4.580 1.00 76.12 678 TYR A CA 1
ATOM 5494 C C . TYR A 1 678 ? -7.545 2.997 6.078 1.00 76.12 678 TYR A C 1
ATOM 5496 O O . TYR A 1 678 ? -6.774 2.529 6.921 1.00 76.12 678 TYR A O 1
ATOM 5504 N N . ASP A 1 679 ? -8.703 3.572 6.408 1.00 72.31 679 ASP A N 1
ATOM 5505 C CA . ASP A 1 679 ? -9.102 3.906 7.786 1.00 72.31 679 ASP A CA 1
ATOM 5506 C C . ASP A 1 679 ? -9.200 2.691 8.712 1.00 72.31 679 ASP A C 1
ATOM 5508 O O . ASP A 1 679 ? -8.879 2.774 9.901 1.00 72.31 679 ASP A O 1
ATOM 5512 N N . PHE A 1 680 ? -9.598 1.532 8.177 1.00 77.75 680 PHE A N 1
ATOM 5513 C CA . PHE A 1 680 ? -9.741 0.321 8.984 1.00 77.75 680 PHE A CA 1
ATOM 5514 C C . PHE A 1 680 ? -8.407 -0.132 9.594 1.00 77.75 680 PHE A C 1
ATOM 5516 O O . PHE A 1 680 ? -8.411 -0.739 10.665 1.00 77.75 680 PHE A O 1
ATOM 5523 N N . PHE A 1 681 ? -7.263 0.185 8.967 1.00 85.06 681 PHE A N 1
ATOM 5524 C CA . PHE A 1 681 ? -5.957 -0.127 9.544 1.00 85.06 681 PHE A CA 1
ATOM 5525 C C . PHE A 1 681 ? -5.718 0.640 10.837 1.00 85.06 681 PHE A C 1
ATOM 5527 O O . PHE A 1 681 ? -5.148 0.082 11.769 1.00 85.06 681 PHE A O 1
ATOM 5534 N N . ASN A 1 682 ? -6.200 1.880 10.938 1.00 86.25 682 ASN A N 1
ATOM 5535 C CA . ASN A 1 682 ? -6.077 2.654 12.167 1.00 86.25 682 ASN A CA 1
ATOM 5536 C C . ASN A 1 682 ? -6.782 1.931 13.327 1.00 86.25 682 ASN A C 1
ATOM 5538 O O . ASN A 1 682 ? -6.190 1.703 14.381 1.00 86.25 682 ASN A O 1
ATOM 5542 N N . PHE A 1 683 ? -8.017 1.485 13.090 1.00 85.19 683 PHE A N 1
ATOM 5543 C CA . PHE A 1 683 ? -8.782 0.697 14.052 1.00 85.19 683 PHE A CA 1
ATOM 5544 C C . PHE A 1 683 ? -8.100 -0.641 14.377 1.00 85.19 683 PHE A C 1
ATOM 5546 O O . PHE A 1 683 ? -7.908 -0.965 15.547 1.00 85.19 683 PHE A O 1
ATOM 5553 N N . TYR A 1 684 ? -7.669 -1.382 13.353 1.00 88.81 684 TYR A N 1
ATOM 5554 C CA . TYR A 1 684 ? -7.006 -2.678 13.497 1.00 88.81 684 TYR A CA 1
ATOM 5555 C C . TYR A 1 684 ? -5.711 -2.587 14.319 1.00 88.81 684 TYR A C 1
ATOM 5557 O O . TYR A 1 684 ? -5.542 -3.326 15.289 1.00 88.81 684 TYR A O 1
ATOM 5565 N N . PHE A 1 685 ? -4.803 -1.669 13.975 1.00 92.50 685 PHE A N 1
ATOM 5566 C CA . PHE A 1 685 ? -3.516 -1.540 14.663 1.00 92.50 685 PHE A CA 1
ATOM 5567 C C . PHE A 1 685 ? -3.662 -0.994 16.088 1.00 92.50 685 PHE A C 1
ATOM 5569 O O . PHE A 1 685 ? -2.879 -1.390 16.950 1.00 92.50 685 PHE A O 1
ATOM 5576 N N . LYS A 1 686 ? -4.708 -0.209 16.389 1.00 92.38 686 LYS A N 1
ATOM 5577 C CA . LYS A 1 686 ? -5.085 0.113 17.777 1.00 92.38 686 LYS A CA 1
ATOM 5578 C C . LYS A 1 686 ? -5.499 -1.128 18.565 1.00 92.38 686 LYS A C 1
ATOM 5580 O O . LYS A 1 686 ? -5.106 -1.267 19.720 1.00 92.38 686 LYS A O 1
ATOM 5585 N N . THR A 1 687 ? -6.252 -2.050 17.962 1.00 92.12 687 THR A N 1
ATOM 5586 C CA . THR A 1 687 ? -6.600 -3.315 18.627 1.00 92.12 687 THR A CA 1
ATOM 5587 C C . THR A 1 687 ? -5.361 -4.172 18.878 1.00 92.12 687 THR A C 1
ATOM 5589 O O . THR A 1 687 ? -5.209 -4.704 19.975 1.00 92.12 687 THR A O 1
ATOM 5592 N N . VAL A 1 688 ? -4.442 -4.264 17.906 1.00 93.50 688 VAL A N 1
ATOM 5593 C CA . VAL A 1 688 ? -3.152 -4.961 18.084 1.00 93.50 688 VAL A CA 1
ATOM 5594 C C . VAL A 1 688 ? -2.341 -4.325 19.218 1.00 93.50 688 VAL A C 1
ATOM 5596 O O . VAL A 1 688 ? -1.797 -5.043 20.053 1.00 93.50 688 VAL A O 1
ATOM 5599 N N . TYR A 1 689 ? -2.308 -2.992 19.293 1.00 94.44 689 TYR A N 1
ATOM 5600 C CA . TYR A 1 689 ? -1.608 -2.248 20.341 1.00 94.44 689 TYR A CA 1
ATOM 5601 C C . TYR A 1 689 ? -2.150 -2.551 21.746 1.00 94.44 689 TYR A C 1
ATOM 5603 O O . TYR A 1 689 ? -1.380 -2.896 22.643 1.00 94.44 689 TYR A O 1
ATOM 5611 N N . VAL A 1 690 ? -3.472 -2.501 21.938 1.00 94.69 690 VAL A N 1
ATOM 5612 C CA . VAL A 1 690 ? -4.090 -2.819 23.238 1.00 94.69 690 VAL A CA 1
ATOM 5613 C C . VAL A 1 690 ? -3.918 -4.299 23.590 1.00 94.69 690 VAL A C 1
ATOM 5615 O O . VAL A 1 690 ? -3.595 -4.624 24.730 1.00 94.69 690 VAL A O 1
ATOM 5618 N N . ALA A 1 691 ? -4.065 -5.207 22.620 1.00 92.88 691 ALA A N 1
ATOM 5619 C CA . ALA A 1 691 ? -3.820 -6.634 22.835 1.00 92.88 691 ALA A CA 1
ATOM 5620 C C . ALA A 1 691 ? -2.372 -6.899 23.277 1.00 92.88 691 ALA A C 1
ATOM 5622 O O . ALA A 1 691 ? -2.124 -7.711 24.169 1.00 92.88 691 ALA A O 1
ATOM 5623 N N . HIS A 1 692 ? -1.414 -6.183 22.684 1.00 92.12 692 HIS A N 1
ATOM 5624 C CA . HIS A 1 692 ? -0.013 -6.257 23.071 1.00 92.12 692 HIS A CA 1
ATOM 5625 C C . HIS A 1 692 ? 0.209 -5.799 24.518 1.00 92.12 692 HIS A C 1
ATOM 5627 O O . HIS A 1 692 ? 0.895 -6.500 25.259 1.00 92.12 692 HIS A O 1
ATOM 5633 N N . TYR A 1 693 ? -0.400 -4.684 24.937 1.00 93.44 693 TYR A N 1
ATOM 5634 C CA . TYR A 1 693 ? -0.361 -4.218 26.329 1.00 93.44 693 TYR A CA 1
ATOM 5635 C C . TYR A 1 693 ? -0.900 -5.280 27.304 1.00 93.44 693 TYR A C 1
ATOM 5637 O O . TYR A 1 693 ? -0.208 -5.655 28.250 1.00 93.44 693 TYR A O 1
ATOM 5645 N N . LEU A 1 694 ? -2.083 -5.839 27.022 1.00 92.38 694 LEU A N 1
ATOM 5646 C CA . LEU A 1 694 ? -2.715 -6.860 27.868 1.00 92.38 694 LEU A CA 1
ATOM 5647 C C . LEU A 1 694 ? -1.891 -8.144 27.987 1.00 92.38 694 LEU A C 1
ATOM 5649 O O . LEU A 1 694 ? -1.917 -8.800 29.024 1.00 92.38 694 LEU A O 1
ATOM 5653 N N . ARG A 1 695 ? -1.160 -8.514 26.934 1.00 89.06 695 ARG A N 1
ATOM 5654 C CA . ARG A 1 695 ? -0.327 -9.718 26.938 1.00 89.06 695 ARG A CA 1
ATOM 5655 C C . ARG A 1 695 ? 1.046 -9.498 27.567 1.00 89.06 695 ARG A C 1
ATOM 5657 O O . ARG A 1 695 ? 1.594 -10.433 28.138 1.00 89.06 695 ARG A O 1
ATOM 5664 N N . MET A 1 696 ? 1.615 -8.298 27.441 1.00 88.25 696 MET A N 1
ATOM 5665 C CA . MET A 1 696 ? 2.876 -7.963 28.110 1.00 88.25 696 MET A CA 1
ATOM 5666 C C . MET A 1 696 ? 2.733 -7.973 29.633 1.00 88.25 696 MET A C 1
ATOM 5668 O O . MET A 1 696 ? 3.714 -8.265 30.309 1.00 88.25 696 MET A O 1
ATOM 5672 N N . GLN A 1 697 ? 1.529 -7.692 30.150 1.00 90.62 697 GLN A N 1
ATOM 5673 C CA . GLN A 1 697 ? 1.221 -7.688 31.584 1.00 90.62 697 GLN A CA 1
ATOM 5674 C C . GLN A 1 697 ? 2.203 -6.829 32.401 1.00 90.62 697 GLN A C 1
ATOM 5676 O O . GLN A 1 697 ? 2.635 -7.204 33.487 1.00 90.62 697 GLN A O 1
ATOM 5681 N N . ASP A 1 698 ? 2.576 -5.669 31.855 1.00 92.50 698 ASP A N 1
ATOM 5682 C CA . ASP A 1 698 ? 3.493 -4.722 32.486 1.00 92.50 698 ASP A CA 1
ATOM 5683 C C . ASP A 1 698 ? 2.822 -3.347 32.590 1.00 92.50 698 ASP A C 1
ATOM 5685 O O . ASP A 1 698 ? 2.578 -2.657 31.594 1.00 92.50 698 ASP A O 1
ATOM 5689 N N . ILE A 1 699 ? 2.516 -2.957 33.829 1.00 93.50 699 ILE A N 1
ATOM 5690 C CA . ILE A 1 699 ? 1.786 -1.730 34.156 1.00 93.50 699 ILE A CA 1
ATOM 5691 C C . ILE A 1 699 ? 2.560 -0.462 33.774 1.00 93.50 699 ILE A C 1
ATOM 5693 O O . ILE A 1 699 ? 1.954 0.588 33.560 1.00 93.50 699 ILE A O 1
ATOM 5697 N N . SER A 1 700 ? 3.888 -0.543 33.624 1.00 91.75 700 SER A N 1
ATOM 5698 C CA . SER A 1 700 ? 4.722 0.609 33.260 1.00 91.75 700 SER A CA 1
ATOM 5699 C C . SER A 1 700 ? 4.415 1.162 31.864 1.00 91.75 700 SER A C 1
ATOM 5701 O O . SER A 1 700 ? 4.690 2.333 31.599 1.00 91.75 700 SER A O 1
ATOM 5703 N N . TYR A 1 701 ? 3.782 0.361 31.000 1.00 90.38 701 TYR A N 1
ATOM 5704 C CA . TYR A 1 701 ? 3.316 0.779 29.677 1.00 90.38 701 TYR A CA 1
ATOM 5705 C C . TYR A 1 701 ? 1.940 1.466 29.686 1.00 90.38 701 TYR A C 1
ATOM 5707 O O . TYR A 1 701 ? 1.480 1.894 28.630 1.00 90.38 701 TYR A O 1
ATOM 5715 N N . LEU A 1 702 ? 1.276 1.603 30.843 1.00 93.69 702 LEU A N 1
ATOM 5716 C CA . LEU A 1 702 ? -0.001 2.316 30.960 1.00 93.69 702 LEU A CA 1
ATOM 5717 C C . LEU A 1 702 ? 0.210 3.841 30.929 1.00 93.69 702 LEU A C 1
ATOM 5719 O O . LEU A 1 702 ? 0.214 4.529 31.959 1.00 93.69 702 LEU A O 1
ATOM 5723 N N . ASP A 1 703 ? 0.388 4.374 29.724 1.00 91.75 703 ASP A N 1
ATOM 5724 C CA . ASP A 1 703 ? 0.489 5.806 29.454 1.00 91.75 703 ASP A CA 1
ATOM 5725 C C . ASP A 1 703 ? -0.875 6.449 29.132 1.00 91.75 703 ASP A C 1
ATOM 5727 O O . ASP A 1 703 ? -1.904 5.783 29.009 1.00 91.75 703 ASP A O 1
ATOM 5731 N N . GLN A 1 704 ? -0.896 7.778 29.001 1.00 90.62 704 GLN A N 1
ATOM 5732 C CA . GLN A 1 704 ? -2.128 8.525 28.727 1.00 90.62 704 GLN A CA 1
ATOM 5733 C C . GLN A 1 704 ? -2.791 8.116 27.399 1.00 90.62 704 GLN A C 1
ATOM 5735 O O . GLN A 1 704 ? -4.016 8.093 27.303 1.00 90.62 704 GLN A O 1
ATOM 5740 N N . ILE A 1 705 ? -1.994 7.764 26.385 1.00 91.50 705 ILE A N 1
ATOM 5741 C CA . ILE A 1 705 ? -2.488 7.343 25.068 1.00 91.50 705 ILE A CA 1
ATOM 5742 C C . ILE A 1 705 ? -3.211 5.998 25.190 1.00 91.50 705 ILE A C 1
ATOM 5744 O O . ILE A 1 705 ? -4.323 5.840 24.685 1.00 91.50 705 ILE A O 1
ATOM 5748 N N . THR A 1 706 ? -2.617 5.049 25.911 1.00 93.75 706 THR A N 1
ATOM 5749 C CA . THR A 1 706 ? -3.204 3.738 26.203 1.00 93.75 706 THR A CA 1
ATOM 5750 C C . THR A 1 706 ? -4.526 3.891 26.947 1.00 93.75 706 THR A C 1
ATOM 5752 O O . THR A 1 706 ? -5.519 3.271 26.566 1.00 93.75 706 THR A O 1
ATOM 5755 N N . ILE A 1 707 ? -4.573 4.771 27.952 1.00 94.38 707 ILE A N 1
ATOM 5756 C CA . ILE A 1 707 ? -5.781 5.065 28.738 1.00 94.38 707 ILE A CA 1
ATOM 5757 C C . ILE A 1 707 ? -6.898 5.618 27.845 1.00 94.38 707 ILE A C 1
ATOM 5759 O O . ILE A 1 707 ? -8.030 5.136 27.905 1.00 94.38 707 ILE A O 1
ATOM 5763 N N . GLU A 1 708 ? -6.584 6.585 26.981 1.00 92.50 708 GLU A N 1
ATOM 5764 C CA . GLU A 1 708 ? -7.548 7.182 26.051 1.00 92.50 708 GLU A CA 1
ATOM 5765 C C . GLU A 1 708 ? -8.087 6.163 25.039 1.00 92.50 708 GLU A C 1
ATOM 5767 O O . GLU A 1 708 ? -9.292 6.146 24.767 1.00 92.50 708 GLU A O 1
ATOM 5772 N N . ILE A 1 709 ? -7.230 5.285 24.504 1.00 93.62 709 ILE A N 1
ATOM 5773 C CA . ILE A 1 709 ? -7.647 4.230 23.569 1.00 93.62 709 ILE A CA 1
ATOM 5774 C C . ILE A 1 709 ? -8.552 3.219 24.278 1.00 93.62 709 ILE A C 1
ATOM 5776 O O . ILE A 1 709 ? -9.640 2.932 23.775 1.00 93.62 709 ILE A O 1
ATOM 5780 N N . ILE A 1 710 ? -8.145 2.721 25.451 1.00 95.50 710 ILE A N 1
ATOM 5781 C CA . ILE A 1 710 ? -8.937 1.782 26.259 1.00 95.50 710 ILE A CA 1
ATOM 5782 C C . ILE A 1 710 ? -10.311 2.388 26.561 1.00 95.50 710 ILE A C 1
ATOM 5784 O O . ILE A 1 710 ? -11.321 1.779 26.217 1.00 95.50 710 ILE A O 1
ATOM 5788 N N . GLY A 1 711 ? -10.354 3.604 27.116 1.00 93.81 711 GLY A N 1
ATOM 5789 C CA . GLY A 1 711 ? -11.593 4.275 27.518 1.00 93.81 711 GLY A CA 1
ATOM 5790 C C . GLY A 1 711 ? -12.526 4.660 26.365 1.00 93.81 711 GLY A C 1
ATOM 5791 O O . GLY A 1 711 ? -13.735 4.774 26.566 1.00 93.81 711 GLY A O 1
ATOM 5792 N N . SER A 1 712 ? -11.992 4.865 25.156 1.00 91.56 712 SER A N 1
ATOM 5793 C CA . SER A 1 712 ? -12.784 5.324 24.005 1.00 91.56 712 SER A CA 1
ATOM 5794 C C . SER A 1 712 ? -13.269 4.191 23.098 1.00 91.56 712 SER A C 1
ATOM 5796 O O . SER A 1 712 ? -14.359 4.298 22.523 1.00 91.56 712 SER A O 1
ATOM 5798 N N . TYR A 1 713 ? -12.469 3.131 22.928 1.00 92.50 713 TYR A N 1
ATOM 5799 C CA . TYR A 1 713 ? -12.708 2.092 21.916 1.00 92.50 713 TYR A CA 1
ATOM 5800 C C . TYR A 1 713 ? -13.293 0.801 22.482 1.00 92.50 713 TYR A C 1
ATOM 5802 O O . TYR A 1 713 ? -14.091 0.163 21.791 1.00 92.50 713 TYR A O 1
ATOM 5810 N N . ILE A 1 714 ? -12.948 0.413 23.712 1.00 94.69 714 ILE A N 1
ATOM 5811 C CA . ILE A 1 714 ? -13.501 -0.800 24.319 1.00 94.69 714 ILE A CA 1
ATOM 5812 C C . ILE A 1 714 ? -14.906 -0.486 24.829 1.00 94.69 714 ILE A C 1
ATOM 5814 O O . ILE A 1 714 ? -15.100 0.314 25.739 1.00 94.69 714 ILE A O 1
ATOM 5818 N N . LYS A 1 715 ? -15.911 -1.115 24.221 1.00 91.88 715 LYS A N 1
ATOM 5819 C CA . LYS A 1 715 ? -17.318 -0.979 24.618 1.00 91.88 715 LYS A CA 1
ATOM 5820 C C . LYS A 1 715 ? -18.000 -2.335 24.617 1.00 91.88 715 LYS A C 1
ATOM 5822 O O . LYS A 1 715 ? -17.563 -3.262 23.934 1.00 91.88 715 LYS A O 1
ATOM 5827 N N . TYR A 1 716 ? -19.086 -2.444 25.373 1.00 90.06 716 TYR A N 1
ATOM 5828 C CA . TYR A 1 716 ? -19.828 -3.693 25.466 1.00 90.06 716 TYR A CA 1
ATOM 5829 C C . TYR A 1 716 ? -20.454 -4.034 24.107 1.00 90.06 716 TYR A C 1
ATOM 5831 O O . TYR A 1 716 ? -21.168 -3.214 23.531 1.00 90.06 716 TYR A O 1
ATOM 5839 N N . GLY A 1 717 ? -20.148 -5.226 23.589 1.00 78.81 717 GLY A N 1
ATOM 5840 C CA . GLY A 1 717 ? -20.723 -5.748 22.346 1.00 78.81 717 GLY A CA 1
ATOM 5841 C C . GLY A 1 717 ? -20.343 -4.995 21.066 1.00 78.81 717 GLY A C 1
ATOM 5842 O O . GLY A 1 717 ? -21.108 -5.035 20.106 1.00 78.81 717 GLY A O 1
ATOM 5843 N N . ASN A 1 718 ? -19.211 -4.278 21.037 1.00 86.88 718 ASN A N 1
ATOM 5844 C CA . ASN A 1 718 ? -18.692 -3.695 19.797 1.00 86.88 718 ASN A CA 1
ATOM 5845 C C . ASN A 1 718 ? -17.596 -4.572 19.161 1.00 86.88 718 ASN A C 1
ATOM 5847 O O . ASN A 1 718 ? -16.926 -5.352 19.836 1.00 86.88 718 ASN A O 1
ATOM 5851 N N . GLY A 1 719 ? -17.359 -4.381 17.859 1.00 84.50 719 GLY A N 1
ATOM 5852 C CA . GLY A 1 719 ? -16.360 -5.165 17.124 1.00 84.50 719 GLY A CA 1
ATOM 5853 C C . GLY A 1 719 ? -14.914 -4.974 17.606 1.00 84.50 719 GLY A C 1
ATOM 5854 O O . GLY A 1 719 ? -14.091 -5.858 17.402 1.00 84.50 719 GLY A O 1
ATOM 5855 N N . PHE A 1 720 ? -14.583 -3.855 18.269 1.00 89.81 720 PHE A N 1
ATOM 5856 C CA . PHE A 1 720 ? -13.235 -3.641 18.822 1.00 89.81 720 PHE A CA 1
ATOM 5857 C C . PHE A 1 720 ? -12.964 -4.622 19.963 1.00 89.81 720 PHE A C 1
ATOM 5859 O O . PHE A 1 720 ? -11.924 -5.277 19.986 1.00 89.81 720 PHE A O 1
ATOM 5866 N N . THR A 1 721 ? -13.918 -4.735 20.891 1.00 90.94 721 THR A N 1
ATOM 5867 C CA . THR A 1 721 ? -13.826 -5.635 22.041 1.00 90.94 721 THR A CA 1
ATOM 5868 C C . THR A 1 721 ? -13.866 -7.096 21.606 1.00 90.94 721 THR A C 1
ATOM 5870 O O . THR A 1 721 ? -13.099 -7.888 22.136 1.00 90.94 721 THR A O 1
ATOM 5873 N N . GLU A 1 722 ? -14.687 -7.454 20.613 1.00 87.50 722 GLU A N 1
ATOM 5874 C CA . GLU A 1 722 ? -14.731 -8.821 20.067 1.00 87.50 722 GLU A CA 1
ATOM 5875 C C . GLU A 1 722 ? -13.362 -9.268 19.533 1.00 87.50 722 GLU A C 1
ATOM 5877 O O . GLU A 1 722 ? -12.837 -10.295 19.959 1.00 87.50 722 GLU A O 1
ATOM 5882 N N . ILE A 1 723 ? -12.727 -8.451 18.683 1.00 86.88 723 ILE A N 1
ATOM 5883 C CA . ILE A 1 723 ? -11.391 -8.752 18.140 1.00 86.88 723 ILE A CA 1
ATOM 5884 C C . ILE A 1 723 ? -10.336 -8.796 19.257 1.00 86.88 723 ILE A C 1
ATOM 5886 O O . ILE A 1 723 ? -9.375 -9.562 19.178 1.00 86.88 723 ILE A O 1
ATOM 5890 N N . LEU A 1 724 ? -10.485 -7.974 20.298 1.00 90.81 724 LEU A N 1
ATOM 5891 C CA . LEU A 1 724 ? -9.584 -7.989 21.448 1.00 90.81 724 LEU A CA 1
ATOM 5892 C C . LEU A 1 724 ? -9.717 -9.290 22.255 1.00 90.81 724 LEU A C 1
ATOM 5894 O O . LEU A 1 724 ? -8.701 -9.859 22.651 1.00 90.81 724 LEU A O 1
ATOM 5898 N N . CYS A 1 725 ? -10.941 -9.788 22.453 1.00 89.56 725 CYS A N 1
ATOM 5899 C CA . CYS A 1 725 ? -11.204 -11.076 23.098 1.00 89.56 725 CYS A CA 1
ATOM 5900 C C . CYS A 1 725 ? -10.628 -12.251 22.293 1.00 89.56 725 CYS A C 1
ATOM 5902 O O . CYS A 1 725 ? -10.065 -13.160 22.890 1.00 89.56 725 CYS A O 1
ATOM 5904 N N . ASP A 1 726 ? -10.670 -12.199 20.959 1.00 86.06 726 ASP A N 1
ATOM 5905 C CA . ASP A 1 726 ? -10.044 -13.217 20.097 1.00 86.06 726 ASP A CA 1
ATOM 5906 C C . ASP A 1 726 ? -8.505 -13.265 20.226 1.00 86.06 726 ASP A C 1
ATOM 5908 O O . ASP A 1 726 ? -7.866 -14.246 19.833 1.00 86.06 726 ASP A O 1
ATOM 5912 N N . ARG A 1 727 ? -7.889 -12.192 20.743 1.00 87.31 727 ARG A N 1
ATOM 5913 C CA . ARG A 1 727 ? -6.431 -12.038 20.893 1.00 87.31 727 ARG A CA 1
ATOM 5914 C C . ARG A 1 727 ? -5.921 -12.265 22.313 1.00 87.31 727 ARG A C 1
ATOM 5916 O O . ARG A 1 727 ? -4.719 -12.470 22.479 1.00 87.31 727 ARG A O 1
ATOM 5923 N N . ALA A 1 728 ? -6.787 -12.173 23.316 1.00 86.06 728 ALA A N 1
ATOM 5924 C CA . ALA A 1 728 ? -6.413 -12.241 24.721 1.00 86.06 728 ALA A CA 1
ATOM 5925 C C . ALA A 1 728 ? -6.974 -13.510 25.367 1.00 86.06 728 ALA A C 1
ATOM 5927 O O . ALA A 1 728 ? -8.186 -13.696 25.456 1.00 86.06 728 ALA A O 1
ATOM 5928 N N . ASP A 1 729 ? -6.082 -14.366 25.863 1.00 83.50 729 ASP A N 1
ATOM 5929 C CA . ASP A 1 729 ? -6.484 -15.583 26.561 1.00 83.50 729 ASP A CA 1
ATOM 5930 C C . ASP A 1 729 ? -7.067 -15.235 27.939 1.00 83.50 729 ASP A C 1
ATOM 5932 O O . ASP A 1 729 ? -6.378 -14.695 28.807 1.00 83.50 729 ASP A O 1
ATOM 5936 N N . PHE A 1 730 ? -8.342 -15.566 28.162 1.00 88.06 730 PHE A N 1
ATOM 5937 C CA . PHE A 1 730 ? -8.995 -15.356 29.454 1.00 88.06 730 PHE A CA 1
ATOM 5938 C C . PHE A 1 730 ? -8.475 -16.357 30.498 1.00 88.06 730 PHE A C 1
ATOM 5940 O O . PHE A 1 730 ? -8.880 -17.521 30.525 1.00 88.06 730 PHE A O 1
ATOM 5947 N N . ASN A 1 731 ? -7.568 -15.900 31.362 1.00 89.25 731 ASN A N 1
ATOM 5948 C CA . ASN A 1 731 ? -6.962 -16.676 32.443 1.00 89.25 731 ASN A CA 1
ATOM 5949 C C . ASN A 1 731 ? -6.818 -15.834 33.729 1.00 89.25 731 ASN A C 1
ATOM 5951 O O . ASN A 1 731 ? -7.085 -14.632 33.735 1.00 89.25 731 ASN A O 1
ATOM 5955 N N . ASP A 1 732 ? -6.426 -16.469 34.839 1.00 90.19 732 ASP A N 1
ATOM 5956 C CA . ASP A 1 732 ? -6.281 -15.774 36.127 1.00 90.19 732 ASP A CA 1
ATOM 5957 C C . ASP A 1 732 ? -5.185 -14.696 36.108 1.00 90.19 732 ASP A C 1
ATOM 5959 O O . ASP A 1 732 ? -5.356 -13.671 36.767 1.00 90.19 732 ASP A O 1
ATOM 5963 N N . ASP A 1 733 ? -4.120 -14.881 35.321 1.00 92.56 733 ASP A N 1
ATOM 5964 C CA . ASP A 1 733 ? -3.036 -13.899 35.179 1.00 92.56 733 ASP A CA 1
ATOM 5965 C C . ASP A 1 733 ? -3.542 -12.606 34.517 1.00 92.56 733 ASP A C 1
ATOM 5967 O O . ASP A 1 733 ? -3.266 -11.507 34.994 1.00 92.56 733 ASP A O 1
ATOM 5971 N N . LEU A 1 734 ? -4.358 -12.724 33.463 1.00 92.50 734 LEU A N 1
ATOM 5972 C CA . LEU A 1 734 ? -5.006 -11.589 32.807 1.00 92.50 734 LEU A CA 1
ATOM 5973 C C . LEU A 1 734 ? -5.963 -10.873 33.761 1.00 92.50 734 LEU A C 1
ATOM 5975 O O . LEU A 1 734 ? -5.978 -9.645 33.804 1.00 92.50 734 LEU A O 1
ATOM 5979 N N . ILE A 1 735 ? -6.752 -11.624 34.539 1.00 93.00 735 ILE A N 1
ATOM 5980 C CA . ILE A 1 735 ? -7.651 -11.028 35.535 1.00 93.00 735 ILE A CA 1
ATOM 5981 C C . ILE A 1 735 ? -6.837 -10.234 36.561 1.00 93.00 735 ILE A C 1
ATOM 5983 O O . ILE A 1 735 ? -7.204 -9.102 36.865 1.00 93.00 735 ILE A O 1
ATOM 5987 N N . LEU A 1 736 ? -5.735 -10.795 37.067 1.00 95.06 736 LEU A N 1
ATOM 5988 C CA . LEU A 1 736 ? -4.869 -10.125 38.037 1.00 95.06 736 LEU A CA 1
ATOM 5989 C C . LEU A 1 736 ? -4.246 -8.849 37.457 1.00 95.06 736 LEU A C 1
ATOM 5991 O O . LEU A 1 736 ? -4.282 -7.806 38.105 1.00 95.06 736 LEU A O 1
ATOM 5995 N N . PHE A 1 737 ? -3.755 -8.903 36.219 1.00 96.25 737 PHE A N 1
ATOM 5996 C CA . PHE A 1 737 ? -3.198 -7.733 35.544 1.00 96.25 737 PHE A CA 1
ATOM 5997 C C . PHE A 1 737 ? -4.247 -6.636 35.300 1.00 96.25 737 PHE A C 1
ATOM 5999 O O . PHE A 1 737 ? -3.981 -5.446 35.477 1.00 96.25 737 PHE A O 1
ATOM 6006 N N . CYS A 1 738 ? -5.474 -7.009 34.931 1.00 95.94 738 CYS A N 1
ATOM 6007 C CA . CYS A 1 738 ? -6.565 -6.048 34.793 1.00 95.94 738 CYS A CA 1
ATOM 6008 C C . CYS A 1 738 ? -6.988 -5.438 36.141 1.00 95.94 738 CYS A C 1
ATOM 6010 O O . CYS A 1 738 ? -7.378 -4.272 36.159 1.00 95.94 738 CYS A O 1
ATOM 6012 N N . ILE A 1 739 ? -6.891 -6.180 37.252 1.00 95.44 739 ILE A N 1
ATOM 6013 C CA . ILE A 1 739 ? -7.089 -5.631 38.604 1.00 95.44 739 ILE A CA 1
ATOM 6014 C C . ILE A 1 739 ? -6.016 -4.579 38.899 1.00 95.44 739 ILE A C 1
ATOM 6016 O O . ILE A 1 739 ? -6.368 -3.449 39.222 1.00 95.44 739 ILE A O 1
ATOM 6020 N N . GLU A 1 740 ? -4.735 -4.897 38.686 1.00 96.25 740 GLU A N 1
ATOM 6021 C CA . GLU A 1 740 ? -3.625 -3.943 38.857 1.00 96.25 740 GLU A CA 1
ATOM 6022 C C . GLU A 1 740 ? -3.815 -2.685 37.988 1.00 96.25 740 GLU A C 1
ATOM 6024 O O . GLU A 1 740 ? -3.627 -1.557 38.445 1.00 96.25 740 GLU A O 1
ATOM 6029 N N . THR A 1 741 ? -4.278 -2.867 36.748 1.00 96.56 741 THR A N 1
ATOM 6030 C CA . THR A 1 741 ? -4.614 -1.765 35.834 1.00 96.56 741 THR A CA 1
ATOM 6031 C C . THR A 1 741 ? -5.723 -0.877 36.399 1.00 96.56 741 THR A C 1
ATOM 6033 O O . THR A 1 741 ? -5.613 0.348 36.365 1.00 96.56 741 THR A O 1
ATOM 6036 N N . ILE A 1 742 ? -6.797 -1.470 36.927 1.00 96.25 742 ILE A N 1
ATOM 6037 C CA . ILE A 1 742 ? -7.915 -0.730 37.526 1.00 96.25 742 ILE A CA 1
ATOM 6038 C C . ILE A 1 742 ? -7.464 0.019 38.784 1.00 96.25 742 ILE A C 1
ATOM 6040 O O . ILE A 1 742 ? -7.817 1.187 38.937 1.00 96.25 742 ILE A O 1
ATOM 6044 N N . GLU A 1 743 ? -6.666 -0.605 39.650 1.00 94.50 743 GLU A N 1
ATOM 6045 C CA . GLU A 1 743 ? -6.135 0.027 40.863 1.00 94.50 743 GLU A CA 1
ATOM 6046 C C . GLU A 1 743 ? -5.258 1.245 40.530 1.00 94.50 743 GLU A C 1
ATOM 6048 O O . GLU A 1 743 ? -5.426 2.317 41.116 1.00 94.50 743 GLU A O 1
ATOM 6053 N N . GLU A 1 744 ? -4.369 1.128 39.539 1.00 94.69 744 GLU A N 1
ATOM 6054 C CA . GLU A 1 744 ? -3.541 2.247 39.077 1.00 94.69 744 GLU A CA 1
ATOM 6055 C C . GLU A 1 744 ? -4.391 3.385 38.485 1.00 94.69 744 GLU A C 1
ATOM 6057 O O . GLU A 1 744 ? -4.165 4.562 38.785 1.00 94.69 744 GLU A O 1
ATOM 6062 N N . LEU A 1 745 ? -5.422 3.059 37.697 1.00 94.38 745 LEU A N 1
ATOM 6063 C CA . LEU A 1 745 ? -6.367 4.049 37.168 1.00 94.38 745 LEU A CA 1
ATOM 6064 C C . LEU A 1 745 ? -7.146 4.756 38.284 1.00 94.38 745 LEU A C 1
ATOM 6066 O O . LEU A 1 745 ? -7.313 5.976 38.230 1.00 94.38 745 LEU A O 1
ATOM 6070 N N . GLN A 1 746 ? -7.596 4.022 39.305 1.00 91.88 746 GLN A N 1
ATOM 6071 C CA . GLN A 1 746 ? -8.277 4.587 40.472 1.00 91.88 746 GLN A CA 1
ATOM 6072 C C . GLN A 1 746 ? -7.349 5.534 41.246 1.00 91.88 746 GLN A C 1
ATOM 6074 O O . GLN A 1 746 ? -7.747 6.653 41.581 1.00 91.88 746 GLN A O 1
ATOM 6079 N N . ASN A 1 747 ? -6.085 5.154 41.453 1.00 90.94 747 ASN A N 1
ATOM 6080 C CA . ASN A 1 747 ? -5.091 6.006 42.112 1.00 90.94 747 ASN A CA 1
ATOM 6081 C C . ASN A 1 747 ? -4.868 7.329 41.358 1.00 90.94 747 ASN A C 1
ATOM 6083 O O . ASN A 1 747 ? -4.877 8.401 41.973 1.00 90.94 747 ASN A O 1
ATOM 6087 N N . ARG A 1 748 ? -4.727 7.280 40.024 1.00 90.75 748 ARG A N 1
ATOM 6088 C CA . ARG A 1 748 ? -4.596 8.484 39.178 1.00 90.75 748 ARG A CA 1
ATOM 6089 C C . ARG A 1 748 ? -5.863 9.340 39.192 1.00 90.75 748 ARG A C 1
ATOM 6091 O O . ARG A 1 748 ? -5.782 10.562 39.317 1.00 90.75 748 ARG A O 1
ATOM 6098 N N . CYS A 1 749 ? -7.028 8.696 39.153 1.00 86.44 749 CYS A N 1
ATOM 6099 C CA . CYS A 1 749 ? -8.338 9.335 39.238 1.00 86.44 749 CYS A CA 1
ATOM 6100 C C . CYS A 1 749 ? -8.511 10.142 40.538 1.00 86.44 749 CYS A C 1
ATOM 6102 O O . CYS A 1 749 ? -8.985 11.277 40.503 1.00 86.44 749 CYS A O 1
ATOM 6104 N N . HIS A 1 750 ? -8.070 9.609 41.681 1.00 82.31 750 HIS A N 1
ATOM 6105 C CA . HIS A 1 750 ? -8.116 10.320 42.963 1.00 82.31 750 HIS A CA 1
ATOM 6106 C C . HIS A 1 750 ? -7.106 11.472 43.076 1.00 82.31 750 HIS A C 1
ATOM 6108 O O . HIS A 1 750 ? -7.350 12.436 43.809 1.00 82.31 750 HIS A O 1
ATOM 6114 N N . ALA A 1 751 ? -5.971 11.381 42.379 1.00 81.44 751 ALA A N 1
ATOM 6115 C CA . ALA A 1 751 ? -4.927 12.400 42.411 1.00 81.44 751 ALA A CA 1
ATOM 6116 C C . ALA A 1 751 ? -5.293 13.667 41.607 1.00 81.44 751 ALA A C 1
ATOM 6118 O O . ALA A 1 751 ? -4.862 14.767 41.965 1.00 81.44 751 ALA A O 1
ATOM 6119 N N . GLU A 1 752 ? -6.107 13.544 40.553 1.00 73.44 752 GLU A N 1
ATOM 6120 C CA . GLU A 1 752 ? -6.453 14.642 39.642 1.00 73.44 752 GLU A CA 1
ATOM 6121 C C . GLU A 1 752 ? -7.857 15.233 39.892 1.00 73.44 752 GLU A C 1
ATOM 6123 O O . GLU A 1 752 ? -8.851 14.525 40.027 1.00 73.44 752 GLU A O 1
ATOM 6128 N N . ARG A 1 753 ? -7.970 16.573 39.932 1.00 53.88 753 ARG A N 1
ATOM 6129 C CA . ARG A 1 753 ? -9.207 17.295 40.318 1.00 53.88 753 ARG A CA 1
ATOM 6130 C C . ARG A 1 753 ? -10.052 17.876 39.156 1.00 53.88 753 ARG A C 1
ATOM 6132 O O . ARG A 1 753 ? -10.889 18.730 39.429 1.00 53.88 753 ARG A O 1
ATOM 6139 N N . ASN A 1 754 ? -9.872 17.447 37.898 1.00 53.06 754 ASN A N 1
ATOM 6140 C CA . ASN A 1 754 ? -10.479 18.072 36.693 1.00 53.06 754 ASN A CA 1
ATOM 6141 C C . ASN A 1 754 ? -11.051 17.055 35.659 1.00 53.06 754 ASN A C 1
ATOM 6143 O O . ASN A 1 754 ? -11.187 15.878 35.974 1.00 53.06 754 ASN A O 1
ATOM 6147 N N . GLU A 1 755 ? -11.382 17.508 34.429 1.00 53.25 755 GLU A N 1
ATOM 6148 C CA . GLU A 1 755 ? -11.914 16.737 33.270 1.00 53.25 755 GLU A CA 1
ATOM 6149 C C . GLU A 1 755 ? -11.201 15.403 32.977 1.00 53.25 755 GLU A C 1
ATOM 6151 O O . GLU A 1 755 ? -11.831 14.462 32.497 1.00 53.25 755 GLU A O 1
ATOM 6156 N N . SER A 1 756 ? -9.914 15.288 33.303 1.00 59.78 756 SER A N 1
ATOM 6157 C CA . SER A 1 756 ? -9.129 14.058 33.169 1.00 59.78 756 SER A CA 1
ATOM 6158 C C . SER A 1 756 ? -9.664 12.893 34.011 1.00 59.78 756 SER A C 1
ATOM 6160 O O . SER A 1 756 ? -9.533 11.737 33.610 1.00 59.78 756 SER A O 1
ATOM 6162 N N . ASN A 1 757 ? -10.368 13.188 35.108 1.00 76.94 757 ASN A N 1
ATOM 6163 C CA . ASN A 1 757 ? -11.029 12.203 35.961 1.00 76.94 757 ASN A CA 1
ATOM 6164 C C . ASN A 1 757 ? -12.024 11.327 35.166 1.00 76.94 757 ASN A C 1
ATOM 6166 O O . ASN A 1 757 ? -12.055 10.108 35.324 1.00 76.94 757 ASN A O 1
ATOM 6170 N N . TYR A 1 758 ? -12.751 11.916 34.209 1.00 88.06 758 TYR A N 1
ATOM 6171 C CA . TYR A 1 758 ? -13.713 11.173 33.391 1.00 88.06 758 TYR A CA 1
ATOM 6172 C C . TYR A 1 758 ? -13.047 10.177 32.426 1.00 88.06 758 TYR A C 1
ATOM 6174 O O . TYR A 1 758 ? -13.586 9.095 32.193 1.00 88.06 758 TYR A O 1
ATOM 6182 N N . SER A 1 759 ? -11.859 10.500 31.897 1.00 90.31 759 SER A N 1
ATOM 6183 C CA . SER A 1 759 ? -11.102 9.583 31.030 1.00 90.31 759 SER A CA 1
ATOM 6184 C C . SER A 1 759 ? -10.691 8.318 31.791 1.00 90.31 759 SER A C 1
ATOM 6186 O O . SER A 1 759 ? -10.899 7.205 31.304 1.00 90.31 759 SER A O 1
ATOM 6188 N N . TYR A 1 760 ? -10.214 8.469 33.034 1.00 93.31 760 TYR A N 1
ATOM 6189 C CA . TYR A 1 760 ? -9.883 7.329 33.894 1.00 93.31 760 TYR A CA 1
ATOM 6190 C C . TYR A 1 760 ? -11.122 6.492 34.239 1.00 93.31 760 TYR A C 1
ATOM 6192 O O . TYR A 1 760 ? -11.065 5.269 34.151 1.00 93.31 760 TYR A O 1
ATOM 6200 N N . GLN A 1 761 ? -12.262 7.120 34.552 1.00 93.56 761 GLN A N 1
ATOM 6201 C CA . GLN A 1 761 ? -13.527 6.408 34.796 1.00 93.56 761 GLN A CA 1
ATOM 6202 C C . GLN A 1 761 ? -13.988 5.609 33.564 1.00 93.56 761 GLN A C 1
ATOM 6204 O O . GLN A 1 761 ? -14.411 4.455 33.690 1.00 93.56 761 GLN A O 1
ATOM 6209 N N . CYS A 1 762 ? -13.857 6.187 32.363 1.00 95.06 762 CYS A N 1
ATOM 6210 C CA . CYS A 1 762 ? -14.125 5.488 31.104 1.00 95.06 762 CYS A CA 1
ATOM 6211 C C . CYS A 1 762 ? -13.189 4.293 30.920 1.00 95.06 762 CYS A C 1
ATOM 6213 O O . CYS A 1 762 ? -13.654 3.211 30.559 1.00 95.06 762 CYS A O 1
ATOM 6215 N N . ALA A 1 763 ? -11.895 4.456 31.203 1.00 96.38 763 ALA A N 1
ATOM 6216 C CA . ALA A 1 763 ? -10.919 3.376 31.119 1.00 96.38 763 ALA A CA 1
ATOM 6217 C C . ALA A 1 763 ? -11.204 2.253 32.133 1.00 96.38 763 ALA A C 1
ATOM 6219 O O . ALA A 1 763 ? -11.205 1.090 31.741 1.00 96.38 763 ALA A O 1
ATOM 6220 N N . ILE A 1 764 ? -11.545 2.571 33.389 1.00 97.06 764 ILE A N 1
ATOM 6221 C CA . ILE A 1 764 ? -11.930 1.578 34.413 1.00 97.06 764 ILE A CA 1
ATOM 6222 C C . ILE A 1 764 ? -13.144 0.771 33.941 1.00 97.06 764 ILE A C 1
ATOM 6224 O O . ILE A 1 764 ? -13.113 -0.462 33.942 1.00 97.06 764 ILE A O 1
ATOM 6228 N N . SER A 1 765 ? -14.197 1.460 33.482 1.00 96.94 765 SER A N 1
ATOM 6229 C CA . SER A 1 765 ? -15.385 0.803 32.927 1.00 96.94 765 SER A CA 1
ATOM 6230 C C . SER A 1 765 ? -15.022 -0.089 31.739 1.00 96.94 765 SER A C 1
ATOM 6232 O O . SER A 1 765 ? -15.544 -1.192 31.609 1.00 96.94 765 SER A O 1
ATOM 6234 N N . SER A 1 766 ? -14.124 0.375 30.876 1.00 97.19 766 SER A N 1
ATOM 6235 C CA . SER A 1 766 ? -13.699 -0.320 29.661 1.00 97.19 766 SER A CA 1
ATOM 6236 C C . SER A 1 766 ? -12.901 -1.590 29.953 1.00 97.19 766 SER A C 1
ATOM 6238 O O . SER A 1 766 ? -13.205 -2.638 29.387 1.00 97.19 766 SER A O 1
ATOM 6240 N N . VAL A 1 767 ? -11.939 -1.544 30.881 1.00 97.06 767 VAL A N 1
ATOM 6241 C CA . VAL A 1 767 ? -11.177 -2.730 31.316 1.00 97.06 767 VAL A CA 1
ATOM 6242 C C . VAL A 1 767 ? -12.116 -3.776 31.919 1.00 97.06 767 VAL A C 1
ATOM 6244 O O . VAL A 1 767 ? -12.029 -4.958 31.583 1.00 97.06 767 VAL A O 1
ATOM 6247 N N . PHE A 1 768 ? -13.072 -3.350 32.751 1.00 96.31 768 PHE A N 1
ATOM 6248 C CA . PHE A 1 768 ? -14.048 -4.272 33.325 1.00 96.31 768 PHE A CA 1
ATOM 6249 C C . PHE A 1 768 ? -14.979 -4.880 32.263 1.00 96.31 768 PHE A C 1
ATOM 6251 O O . PHE A 1 768 ? -15.212 -6.090 32.252 1.00 96.31 768 PHE A O 1
ATOM 6258 N N . VAL A 1 769 ? -15.466 -4.065 31.323 1.00 94.81 769 VAL A N 1
ATOM 6259 C CA . VAL A 1 769 ? -16.271 -4.520 30.179 1.00 94.81 769 VAL A CA 1
ATOM 6260 C C . VAL A 1 769 ? -15.509 -5.521 29.313 1.00 94.81 769 VAL A C 1
ATOM 6262 O O . VAL A 1 769 ? -16.098 -6.519 28.895 1.00 94.81 769 VAL A O 1
ATOM 6265 N N . PHE A 1 770 ? -14.217 -5.297 29.071 1.00 95.06 770 PHE A N 1
ATOM 6266 C CA . PHE A 1 770 ? -13.371 -6.247 28.357 1.00 95.06 770 PHE A CA 1
ATOM 6267 C C . PHE A 1 770 ? -13.341 -7.609 29.061 1.00 95.06 770 PHE A C 1
ATOM 6269 O O . PHE A 1 770 ? -13.609 -8.618 28.412 1.00 95.06 770 PHE A O 1
ATOM 6276 N N . LEU A 1 771 ? -13.112 -7.653 30.379 1.00 93.38 771 LEU A N 1
ATOM 6277 C CA . LEU A 1 771 ? -13.111 -8.917 31.127 1.00 93.38 771 LEU A CA 1
ATOM 6278 C C . LEU A 1 771 ? -14.465 -9.636 31.072 1.00 93.38 771 LEU A C 1
ATOM 6280 O O . LEU A 1 771 ? -14.503 -10.858 30.939 1.00 93.38 771 LEU A O 1
ATOM 6284 N N . LEU A 1 772 ? -15.575 -8.896 31.130 1.00 91.62 772 LEU A N 1
ATOM 6285 C CA . LEU A 1 772 ? -16.921 -9.465 30.995 1.00 91.62 772 LEU A CA 1
ATOM 6286 C C . LEU A 1 772 ? -17.145 -10.080 29.605 1.00 91.62 772 LEU A C 1
ATOM 6288 O O . LEU A 1 772 ? -17.722 -11.163 29.498 1.00 91.62 772 LEU A O 1
ATOM 6292 N N . CYS A 1 773 ? -16.677 -9.411 28.548 1.00 90.81 773 CYS A N 1
ATOM 6293 C CA . CYS A 1 773 ? -16.759 -9.924 27.179 1.00 90.81 773 CYS A CA 1
ATOM 6294 C C . CYS A 1 773 ? -15.839 -11.136 26.978 1.00 90.81 773 CYS A C 1
ATOM 6296 O O . CYS A 1 773 ? -16.267 -12.131 26.399 1.00 90.81 773 CYS A O 1
ATOM 6298 N N . ALA A 1 774 ? -14.618 -11.100 27.517 1.00 89.94 774 ALA A N 1
ATOM 6299 C CA . ALA A 1 774 ? -13.667 -12.206 27.446 1.00 89.94 774 ALA A CA 1
ATOM 6300 C C . ALA A 1 774 ? -14.185 -13.448 28.190 1.00 89.94 774 ALA A C 1
ATOM 6302 O O . ALA A 1 774 ? -14.119 -14.561 27.670 1.00 89.94 774 ALA A O 1
ATOM 6303 N N . GLN A 1 775 ? -14.799 -13.260 29.364 1.00 88.50 775 GLN A N 1
ATOM 6304 C CA . GLN A 1 775 ? -15.474 -14.335 30.089 1.00 88.50 775 GLN A CA 1
ATOM 6305 C C . GLN A 1 775 ? -16.639 -14.916 29.275 1.00 88.50 775 GLN A C 1
ATOM 6307 O O . GLN A 1 775 ? -16.805 -16.133 29.235 1.00 88.50 775 GLN A O 1
ATOM 6312 N N . GLN A 1 776 ? -17.437 -14.066 28.619 1.00 85.94 776 GLN A N 1
ATOM 6313 C CA . GLN A 1 776 ? -18.553 -14.498 27.773 1.00 85.94 776 GLN A CA 1
ATOM 6314 C C . GLN A 1 776 ? -18.090 -15.257 26.519 1.00 85.94 776 GLN A C 1
ATOM 6316 O O . GLN A 1 776 ? -18.787 -16.169 26.082 1.00 85.94 776 GLN A O 1
ATOM 6321 N N . ALA A 1 777 ? -16.947 -14.880 25.945 1.00 82.69 777 ALA A N 1
ATOM 6322 C CA . ALA A 1 777 ? -16.351 -15.545 24.789 1.00 82.69 777 ALA A CA 1
ATOM 6323 C C . ALA A 1 777 ? -15.684 -16.885 25.151 1.00 82.69 777 ALA A C 1
ATOM 6325 O O . ALA A 1 777 ? -15.529 -17.744 24.287 1.00 82.69 777 ALA A O 1
ATOM 6326 N N . SER A 1 778 ? -15.298 -17.084 26.416 1.00 78.31 778 SER A N 1
ATOM 6327 C CA . SER A 1 778 ? -14.709 -18.345 26.868 1.00 78.31 778 SER A CA 1
ATOM 6328 C C . SER A 1 778 ? -15.744 -19.482 26.890 1.00 78.31 778 SER A C 1
ATOM 6330 O O . SER A 1 778 ? -16.784 -19.379 27.541 1.00 78.31 778 SER A O 1
ATOM 6332 N N . ASP A 1 779 ? -15.438 -20.606 26.229 1.00 61.22 779 ASP A N 1
ATOM 6333 C CA . ASP A 1 779 ? -16.319 -21.788 26.102 1.00 61.22 779 ASP A CA 1
ATOM 6334 C C . ASP A 1 779 ? -16.726 -22.434 27.447 1.00 61.22 779 ASP A C 1
ATOM 6336 O O . ASP A 1 779 ? -17.564 -23.337 27.494 1.00 61.22 779 ASP A O 1
ATOM 6340 N N . THR A 1 780 ? -16.118 -22.015 28.558 1.00 57.91 780 THR A N 1
ATOM 6341 C CA . THR A 1 780 ? -16.222 -22.671 29.866 1.00 57.91 780 THR A CA 1
ATOM 6342 C C . THR A 1 780 ? -17.254 -22.052 30.808 1.00 57.91 780 THR A C 1
ATOM 6344 O O . THR A 1 780 ? -17.619 -22.709 31.783 1.00 57.91 780 THR A O 1
ATOM 6347 N N . ASN A 1 781 ? -17.766 -20.842 30.543 1.00 56.75 781 ASN A N 1
ATOM 6348 C CA . ASN A 1 781 ? -18.643 -20.130 31.479 1.00 56.75 781 ASN A CA 1
ATOM 6349 C C . ASN A 1 781 ? -19.893 -19.546 30.807 1.00 56.75 781 ASN A C 1
ATOM 6351 O O . ASN A 1 781 ? -19.817 -18.697 29.925 1.00 56.75 781 ASN A O 1
ATOM 6355 N N . HIS A 1 782 ? -21.077 -19.918 31.302 1.00 63.34 782 HIS A N 1
ATOM 6356 C CA . HIS A 1 782 ? -22.292 -19.169 30.989 1.00 63.34 782 HIS A CA 1
ATOM 6357 C C . HIS A 1 782 ? -22.210 -17.767 31.633 1.00 63.34 782 HIS A C 1
ATOM 6359 O O . HIS A 1 782 ? -22.047 -17.633 32.849 1.00 63.34 782 HIS A O 1
ATOM 6365 N N . SER A 1 783 ? -22.314 -16.711 30.816 1.00 73.38 783 SER A N 1
ATOM 6366 C CA . SER A 1 783 ? -22.401 -15.315 31.281 1.00 73.38 783 SER A CA 1
ATOM 6367 C C . SER A 1 783 ? -23.810 -15.017 31.802 1.00 73.38 783 SER A C 1
ATOM 6369 O O . SER A 1 783 ? -24.656 -14.443 31.110 1.00 73.38 783 SER A O 1
ATOM 6371 N N . ASP A 1 784 ? -24.090 -15.463 33.023 1.00 86.31 784 ASP A N 1
ATOM 6372 C CA . ASP A 1 784 ? -25.305 -15.146 33.759 1.00 86.31 784 ASP A CA 1
ATOM 6373 C C . ASP A 1 784 ? -25.056 -14.040 34.798 1.00 86.31 784 ASP A C 1
ATOM 6375 O O . ASP A 1 784 ? -23.954 -13.514 34.954 1.00 86.31 784 ASP A O 1
ATOM 6379 N N . VAL A 1 785 ? -26.116 -13.624 35.491 1.00 89.62 785 VAL A N 1
ATOM 6380 C CA . VAL A 1 785 ? -26.021 -12.565 36.507 1.00 89.62 785 VAL A CA 1
ATOM 6381 C C . VAL A 1 785 ? -25.071 -12.968 37.638 1.00 89.62 785 VAL A C 1
ATOM 6383 O O . VAL A 1 785 ? -24.363 -12.115 38.169 1.00 89.62 785 VAL A O 1
ATOM 6386 N N . GLU A 1 786 ? -25.030 -14.250 38.002 1.00 90.38 786 GLU A N 1
ATOM 6387 C CA . GLU A 1 786 ? -24.211 -14.742 39.108 1.00 90.38 786 GLU A CA 1
ATOM 6388 C C . GLU A 1 786 ? -22.721 -14.687 38.758 1.00 90.38 786 GLU A C 1
ATOM 6390 O O . GLU A 1 786 ? -21.928 -14.164 39.540 1.00 90.38 786 GLU A O 1
ATOM 6395 N N . SER A 1 787 ? -22.334 -15.168 37.575 1.00 89.62 787 SER A N 1
ATOM 6396 C CA . SER A 1 787 ? -20.943 -15.160 37.125 1.00 89.62 787 SER A CA 1
ATOM 6397 C C . SER A 1 787 ? -20.410 -13.743 36.913 1.00 89.62 787 SER A C 1
ATOM 6399 O O . SER A 1 787 ? -19.298 -13.446 37.353 1.00 89.62 787 SER A O 1
ATOM 6401 N N . ARG A 1 788 ? -21.225 -12.837 36.357 1.00 91.56 788 ARG A N 1
ATOM 6402 C CA . ARG A 1 788 ? -20.874 -11.412 36.229 1.00 91.56 788 ARG A CA 1
ATOM 6403 C C . ARG A 1 788 ? -20.708 -10.721 37.579 1.00 91.56 788 ARG A C 1
ATOM 6405 O O . ARG A 1 788 ? -19.786 -9.929 37.755 1.00 91.56 788 ARG A O 1
ATOM 6412 N N . THR A 1 789 ? -21.578 -11.035 38.540 1.00 94.25 789 THR A N 1
ATOM 6413 C CA . THR A 1 789 ? -21.489 -10.487 39.903 1.00 94.25 789 THR A CA 1
ATOM 6414 C C . THR A 1 789 ? -20.250 -11.018 40.623 1.00 94.25 789 THR A C 1
ATOM 6416 O O . THR A 1 789 ? -19.535 -10.241 41.240 1.00 94.25 789 THR A O 1
ATOM 6419 N N . LYS A 1 790 ? -19.920 -12.307 40.470 1.00 92.81 790 LYS A N 1
ATOM 6420 C CA . LYS A 1 790 ? -18.680 -12.889 41.010 1.00 92.81 790 LYS A CA 1
ATOM 6421 C C . LYS A 1 790 ? -17.425 -12.223 40.449 1.00 92.81 790 LYS A C 1
ATOM 6423 O O . LYS A 1 790 ? -16.474 -12.015 41.194 1.00 92.81 790 LYS A O 1
ATOM 6428 N N . LEU A 1 791 ? -17.409 -11.898 39.155 1.00 92.56 791 LEU A N 1
ATOM 6429 C CA . LEU A 1 791 ? -16.282 -11.189 38.548 1.00 92.56 791 LEU A CA 1
ATOM 6430 C C . LEU A 1 791 ? -16.182 -9.747 39.064 1.00 92.56 791 LEU A C 1
ATOM 6432 O O . LEU A 1 791 ? -15.089 -9.308 39.404 1.00 92.56 791 LEU A O 1
ATOM 6436 N N . MET A 1 792 ? -17.312 -9.039 39.175 1.00 95.56 792 MET A N 1
ATOM 6437 C CA . MET A 1 792 ? -17.370 -7.711 39.799 1.00 95.56 792 MET A CA 1
ATOM 6438 C C . MET A 1 792 ? -16.795 -7.744 41.220 1.00 95.56 792 MET A C 1
ATOM 6440 O O . MET A 1 792 ? -15.957 -6.916 41.559 1.00 95.56 792 MET A O 1
ATOM 6444 N N . ASP A 1 793 ? -17.205 -8.724 42.023 1.00 94.25 793 ASP A N 1
ATOM 6445 C CA . ASP A 1 793 ? -16.740 -8.885 43.400 1.00 94.25 793 ASP A CA 1
ATOM 6446 C C . ASP A 1 793 ? -15.241 -9.188 43.452 1.00 94.25 793 ASP A C 1
ATOM 6448 O O . ASP A 1 793 ? -14.505 -8.538 44.184 1.00 94.25 793 ASP A O 1
ATOM 6452 N N . LYS A 1 794 ? -14.750 -10.095 42.596 1.00 93.19 794 LYS A N 1
ATOM 6453 C CA . LYS A 1 794 ? -13.318 -10.426 42.504 1.00 93.19 794 LYS A CA 1
ATOM 6454 C C . LYS A 1 794 ? -12.440 -9.197 42.228 1.00 93.19 794 LYS A C 1
ATOM 6456 O O . LYS A 1 794 ? -11.291 -9.190 42.653 1.00 93.19 794 LYS A O 1
ATOM 6461 N N . ILE A 1 795 ? -12.956 -8.206 41.500 1.00 94.56 795 ILE A N 1
ATOM 6462 C CA . ILE A 1 795 ? -12.192 -7.032 41.053 1.00 94.56 795 ILE A CA 1
ATOM 6463 C C . ILE A 1 795 ? -12.346 -5.846 42.009 1.00 94.56 795 ILE A C 1
ATOM 6465 O O . ILE A 1 795 ? -11.371 -5.160 42.287 1.00 94.56 795 ILE A O 1
ATOM 6469 N N . PHE A 1 796 ? -13.563 -5.581 42.487 1.00 95.19 796 PHE A N 1
ATOM 6470 C CA . PHE A 1 796 ? -13.893 -4.334 43.184 1.00 95.19 796 PHE A CA 1
ATOM 6471 C C . PHE A 1 796 ? -14.238 -4.520 44.668 1.00 95.19 796 PHE A C 1
ATOM 6473 O O . PHE A 1 796 ? -14.397 -3.521 45.375 1.00 95.19 796 PHE A O 1
ATOM 6480 N N . GLU A 1 797 ? -14.410 -5.753 45.160 1.00 91.75 797 GLU A N 1
ATOM 6481 C CA . GLU A 1 797 ? -14.755 -5.987 46.564 1.00 91.75 797 GLU A CA 1
ATOM 6482 C C . GLU A 1 797 ? -13.527 -5.828 47.468 1.00 91.75 797 GLU A C 1
ATOM 6484 O O . GLU A 1 797 ? -12.557 -6.581 47.398 1.00 91.75 797 GLU A O 1
ATOM 6489 N N . ASN A 1 798 ? -13.605 -4.870 48.388 1.00 85.12 798 ASN A N 1
ATOM 6490 C CA . ASN A 1 798 ? -12.635 -4.665 49.449 1.00 85.12 798 ASN A CA 1
ATOM 6491 C C . ASN A 1 798 ? -13.368 -4.549 50.790 1.00 85.12 798 ASN A C 1
ATOM 6493 O O . ASN A 1 798 ? -14.244 -3.704 50.970 1.00 85.12 798 ASN A O 1
ATOM 6497 N N . THR A 1 799 ? -13.019 -5.393 51.765 1.00 80.44 799 THR A N 1
ATOM 6498 C CA . THR A 1 799 ? -13.618 -5.377 53.116 1.00 80.44 799 THR A CA 1
ATOM 6499 C C . THR A 1 799 ? -15.161 -5.412 53.135 1.00 80.44 799 THR A C 1
ATOM 6501 O O . THR A 1 799 ? -15.776 -4.710 53.929 1.00 80.44 799 THR A O 1
ATOM 6504 N N . GLN A 1 800 ? -15.785 -6.254 52.296 1.00 85.19 800 GLN A N 1
ATOM 6505 C CA . GLN A 1 800 ? -17.252 -6.385 52.121 1.00 85.19 800 GLN A CA 1
ATOM 6506 C C . GLN A 1 800 ? -17.954 -5.187 51.451 1.00 85.19 800 GLN A C 1
ATOM 6508 O O . GLN A 1 800 ? -19.185 -5.125 51.418 1.00 85.19 800 GLN A O 1
ATOM 6513 N N . GLU A 1 801 ? -17.195 -4.245 50.894 1.00 93.25 801 GLU A N 1
ATOM 6514 C CA . GLU A 1 801 ? -17.708 -3.108 50.130 1.00 93.25 801 GLU A CA 1
ATOM 6515 C C . GLU A 1 801 ? -17.196 -3.180 48.689 1.00 93.25 801 GLU A C 1
ATOM 6517 O O . GLU A 1 801 ? -16.028 -3.473 48.456 1.00 93.25 801 GLU A O 1
ATOM 6522 N N . VAL A 1 802 ? -18.048 -2.872 47.714 1.00 95.38 802 VAL A N 1
ATOM 6523 C CA . VAL A 1 802 ? -17.642 -2.728 46.309 1.00 95.38 802 VAL A CA 1
ATOM 6524 C C . VAL A 1 802 ? -17.215 -1.280 46.097 1.00 95.38 802 VAL A C 1
ATOM 6526 O O . VAL A 1 802 ? -18.046 -0.378 46.213 1.00 95.38 802 VAL A O 1
ATOM 6529 N N . ARG A 1 803 ? -15.932 -1.037 45.820 1.00 93.56 803 ARG A N 1
ATOM 6530 C CA . ARG A 1 803 ? -15.353 0.315 45.737 1.00 93.56 803 ARG A CA 1
ATOM 6531 C C . ARG A 1 803 ? -14.909 0.668 44.322 1.00 93.56 803 ARG A C 1
ATOM 6533 O O . ARG A 1 803 ? -14.255 -0.132 43.663 1.00 93.56 803 ARG A O 1
ATOM 6540 N N . GLY A 1 804 ? -15.241 1.877 43.867 1.00 92.00 804 GLY A N 1
ATOM 6541 C CA . GLY A 1 804 ? -14.704 2.424 42.615 1.00 92.00 804 GLY A CA 1
ATOM 6542 C C . GLY A 1 804 ? -15.224 1.759 41.333 1.00 92.00 804 GLY A C 1
ATOM 6543 O O . GLY A 1 804 ? -14.571 1.850 40.290 1.00 92.00 804 GLY A O 1
ATOM 6544 N N . LEU A 1 805 ? -16.373 1.073 41.386 1.00 96.31 805 LEU A N 1
ATOM 6545 C CA . LEU A 1 805 ? -16.990 0.456 40.208 1.00 96.31 805 LEU A CA 1
ATOM 6546 C C . LEU A 1 805 ? -17.472 1.539 39.235 1.00 96.31 805 LEU A C 1
ATOM 6548 O O . LEU A 1 805 ? -18.303 2.375 39.593 1.00 96.31 805 LEU A O 1
ATOM 6552 N N . CYS A 1 806 ? -17.009 1.475 37.987 1.00 96.44 806 CYS A N 1
ATOM 6553 C CA . CYS A 1 806 ? -17.465 2.342 36.902 1.00 96.44 806 CYS A CA 1
ATOM 6554 C C . CYS A 1 806 ? -18.225 1.526 35.847 1.00 96.44 806 CYS A C 1
ATOM 6556 O O . CYS A 1 806 ? -17.715 0.516 35.368 1.00 96.44 806 CYS A O 1
ATOM 6558 N N . LEU A 1 807 ? -19.422 1.977 35.465 1.00 96.31 807 LEU A N 1
ATOM 6559 C CA . LEU A 1 807 ? -20.232 1.413 34.379 1.00 96.31 807 LEU A CA 1
ATOM 6560 C C . LEU A 1 807 ? -20.734 2.552 33.482 1.00 96.31 807 LEU A C 1
ATOM 6562 O O . LEU A 1 807 ? -21.667 3.273 33.848 1.00 96.31 807 LEU A O 1
ATOM 6566 N N . ILE A 1 808 ? -20.097 2.721 32.322 1.00 95.12 808 ILE A N 1
ATOM 6567 C CA . ILE A 1 808 ? -20.287 3.867 31.423 1.00 95.12 808 ILE A CA 1
ATOM 6568 C C . ILE A 1 808 ? -20.618 3.392 30.004 1.00 95.12 808 ILE A C 1
ATOM 6570 O O . ILE A 1 808 ? -19.915 2.546 29.457 1.00 95.12 808 ILE A O 1
ATOM 6574 N N . ASN A 1 809 ? -21.649 3.977 29.381 1.00 92.12 809 ASN A N 1
ATOM 6575 C CA . ASN A 1 809 ? -22.026 3.743 27.974 1.00 92.12 809 ASN A CA 1
ATOM 6576 C C . ASN A 1 809 ? -22.251 2.259 27.627 1.00 92.12 809 ASN A C 1
ATOM 6578 O O . ASN A 1 809 ? -21.801 1.767 26.588 1.00 92.12 809 ASN A O 1
ATOM 6582 N N . ILE A 1 810 ? -22.937 1.537 28.512 1.00 91.75 810 ILE A N 1
ATOM 6583 C CA . ILE A 1 810 ? -23.245 0.117 28.335 1.00 91.75 810 ILE A CA 1
ATOM 6584 C C . ILE A 1 810 ? -24.666 -0.015 27.795 1.00 91.75 810 ILE A C 1
ATOM 6586 O O . ILE A 1 810 ? -25.645 0.246 28.501 1.00 91.75 810 ILE A O 1
ATOM 6590 N N . PHE A 1 811 ? -24.748 -0.485 26.554 1.00 87.19 811 PHE A N 1
ATOM 6591 C CA . PHE A 1 811 ? -25.980 -0.724 25.807 1.00 87.19 811 PHE A CA 1
ATOM 6592 C C . PHE A 1 811 ? -26.004 -2.167 25.324 1.00 87.19 811 PHE A C 1
ATOM 6594 O O . PHE A 1 811 ? -24.952 -2.748 25.074 1.00 87.19 811 PHE A O 1
ATOM 6601 N N . GLY A 1 812 ? -27.184 -2.750 25.154 1.00 75.44 812 GLY A N 1
ATOM 6602 C CA . GLY A 1 812 ? -27.274 -4.121 24.649 1.00 75.44 812 GLY A CA 1
ATOM 6603 C C . GLY A 1 812 ? -28.601 -4.424 23.981 1.00 75.44 812 GLY A C 1
ATOM 6604 O O . GLY A 1 812 ? -29.481 -3.570 23.890 1.00 75.44 812 GLY A O 1
ATOM 6605 N N . ASP A 1 813 ? -28.775 -5.668 23.557 1.00 68.62 813 ASP A N 1
ATOM 6606 C CA . ASP A 1 813 ? -30.076 -6.184 23.164 1.00 68.62 813 ASP A CA 1
ATOM 6607 C C . ASP A 1 813 ? -30.703 -7.013 24.300 1.00 68.62 813 ASP A C 1
ATOM 6609 O O . ASP A 1 813 ? -30.072 -7.396 25.284 1.00 68.62 813 ASP A O 1
ATOM 6613 N N . ASN A 1 814 ? -31.996 -7.328 24.181 1.00 65.88 814 ASN A N 1
ATOM 6614 C CA . ASN A 1 814 ? -32.690 -8.110 25.209 1.00 65.88 814 ASN A CA 1
ATOM 6615 C C . ASN A 1 814 ? -32.118 -9.528 25.415 1.00 65.88 814 ASN A C 1
ATOM 6617 O O . ASN A 1 814 ? -32.505 -10.170 26.394 1.00 65.88 814 ASN A O 1
ATOM 6621 N N . LYS A 1 815 ? -31.266 -10.022 24.505 1.00 66.62 815 LYS A N 1
ATOM 6622 C CA . LYS A 1 815 ? -30.628 -11.340 24.587 1.00 66.62 815 LYS A CA 1
ATOM 6623 C C . LYS A 1 815 ? -29.336 -11.287 25.407 1.00 66.62 815 LYS A C 1
ATOM 6625 O O . LYS A 1 815 ? -29.123 -12.189 26.209 1.00 66.62 815 LYS A O 1
ATOM 6630 N N . ASN A 1 816 ? -28.561 -10.211 25.288 1.00 71.00 816 ASN A N 1
ATOM 6631 C CA . ASN A 1 816 ? -27.297 -9.992 25.990 1.00 71.00 816 ASN A CA 1
ATOM 6632 C C . ASN A 1 816 ? -27.410 -8.831 26.990 1.00 71.00 816 ASN A C 1
ATOM 6634 O O . ASN A 1 816 ? -26.718 -7.819 26.898 1.00 71.00 816 ASN A O 1
ATOM 6638 N N . LYS A 1 817 ? -28.310 -8.967 27.971 1.00 84.38 817 LYS A N 1
ATOM 6639 C CA . LYS A 1 817 ? -28.453 -7.966 29.038 1.00 84.38 817 LYS A CA 1
ATOM 6640 C C . LYS A 1 817 ? -27.294 -8.071 30.018 1.00 84.38 817 LYS A C 1
ATOM 6642 O O . LYS A 1 817 ? -27.171 -9.082 30.719 1.00 84.38 817 LYS A O 1
ATOM 6647 N N . LEU A 1 818 ? -26.513 -7.002 30.134 1.00 88.75 818 LEU A N 1
ATOM 6648 C CA . LEU A 1 818 ? -25.478 -6.897 31.152 1.00 88.75 818 LEU A CA 1
ATOM 6649 C C . LEU A 1 818 ? -26.094 -6.427 32.476 1.00 88.75 818 LEU A C 1
ATOM 6651 O O . LEU A 1 818 ? -26.309 -5.239 32.684 1.00 88.75 818 LEU A O 1
ATOM 6655 N N . THR A 1 819 ? -26.414 -7.372 33.357 1.00 91.62 819 THR A N 1
ATOM 6656 C CA . THR A 1 819 ? -26.994 -7.113 34.687 1.00 91.62 819 THR A CA 1
ATOM 6657 C C . THR A 1 819 ? -26.177 -7.770 35.793 1.00 91.62 819 THR A C 1
ATOM 6659 O O . THR A 1 819 ? -25.581 -8.832 35.580 1.00 91.62 819 THR A O 1
ATOM 6662 N N . PHE A 1 820 ? -26.208 -7.153 36.975 1.00 94.69 820 PHE A N 1
ATOM 6663 C CA . PHE A 1 820 ? -25.487 -7.554 38.186 1.00 94.69 820 PHE A CA 1
ATOM 6664 C C . PHE A 1 820 ? -26.458 -7.667 39.365 1.00 94.69 820 PHE A C 1
ATOM 6666 O O . PHE A 1 820 ? -27.494 -7.003 39.372 1.00 94.69 820 PHE A O 1
ATOM 6673 N N . ASP A 1 821 ? -26.133 -8.489 40.360 1.00 94.88 821 ASP A N 1
ATOM 6674 C CA . ASP A 1 821 ? -26.898 -8.601 41.602 1.00 94.88 821 ASP A CA 1
ATOM 6675 C C . ASP A 1 821 ? -26.329 -7.665 42.677 1.00 94.88 821 ASP A C 1
ATOM 6677 O O . ASP A 1 821 ? -25.260 -7.913 43.236 1.00 94.88 821 ASP A O 1
ATOM 6681 N N . PHE A 1 822 ? -27.051 -6.580 42.973 1.00 95.44 822 PHE A N 1
ATOM 6682 C CA . PHE A 1 822 ? -26.651 -5.586 43.975 1.00 95.44 822 PHE A CA 1
ATOM 6683 C C . PHE A 1 822 ? -27.272 -5.822 45.356 1.00 95.44 822 PHE A C 1
ATOM 6685 O O . PHE A 1 822 ? -27.036 -5.035 46.279 1.00 95.44 822 PHE A O 1
ATOM 6692 N N . ARG A 1 823 ? -28.065 -6.883 45.539 1.00 94.19 823 ARG A N 1
ATOM 6693 C CA . ARG A 1 823 ? -28.698 -7.192 46.830 1.00 94.19 823 ARG A CA 1
ATOM 6694 C C . ARG A 1 823 ? -27.646 -7.330 47.928 1.00 94.19 823 ARG A C 1
ATOM 6696 O O . ARG A 1 823 ? -26.636 -8.003 47.733 1.00 94.19 823 ARG A O 1
ATOM 6703 N N . LYS A 1 824 ? -27.892 -6.702 49.083 1.00 93.00 824 LYS A N 1
ATOM 6704 C CA . LYS A 1 824 ? -27.008 -6.698 50.267 1.00 93.00 824 LYS A CA 1
ATOM 6705 C C . LYS A 1 824 ? -25.612 -6.099 50.079 1.00 93.00 824 LYS A C 1
ATOM 6707 O O . LYS A 1 824 ? -24.785 -6.214 50.981 1.00 93.00 824 LYS A O 1
ATOM 6712 N N . LYS A 1 825 ? -25.323 -5.470 48.938 1.00 94.62 825 LYS A N 1
ATOM 6713 C CA . LYS A 1 825 ? -24.016 -4.860 48.673 1.00 94.62 825 LYS A CA 1
ATOM 6714 C C . LYS A 1 825 ? -23.978 -3.404 49.121 1.00 94.62 825 LYS A C 1
ATOM 6716 O O . LYS A 1 825 ? -24.943 -2.657 48.942 1.00 94.62 825 LYS A O 1
ATOM 6721 N N . VAL A 1 826 ? -22.829 -2.998 49.652 1.00 96.12 826 VAL A N 1
ATOM 6722 C CA . VAL A 1 826 ? -22.494 -1.594 49.898 1.00 96.12 826 VAL A CA 1
ATOM 6723 C C . VAL A 1 826 ? -21.544 -1.152 48.789 1.00 96.12 826 VAL A C 1
ATOM 6725 O O . VAL A 1 826 ? -20.419 -1.635 48.711 1.00 96.12 826 VAL A O 1
ATOM 6728 N N . LEU A 1 827 ? -22.023 -0.281 47.905 1.00 96.44 827 LEU A N 1
ATOM 6729 C CA . LEU A 1 827 ? -21.280 0.269 46.776 1.00 96.44 827 LEU A CA 1
ATOM 6730 C C . LEU A 1 827 ? -20.792 1.676 47.134 1.00 96.44 827 LEU A C 1
ATOM 6732 O O . LEU A 1 827 ? -21.597 2.547 47.468 1.00 96.44 827 LEU A O 1
ATOM 6736 N N . VAL A 1 828 ? -19.483 1.895 47.094 1.00 94.75 828 VAL A N 1
ATOM 6737 C CA . VAL A 1 828 ? -18.831 3.125 47.557 1.00 94.75 828 VAL A CA 1
ATOM 6738 C C . VAL A 1 828 ? -18.031 3.742 46.414 1.00 94.75 828 VAL A C 1
ATOM 6740 O O . VAL A 1 828 ? -17.306 3.036 45.717 1.00 94.75 828 VAL A O 1
ATOM 6743 N N . ASP A 1 829 ? -18.166 5.055 46.222 1.00 92.62 829 ASP A N 1
ATOM 6744 C CA . ASP A 1 829 ? -17.454 5.821 45.188 1.00 92.62 829 ASP A CA 1
ATOM 6745 C C . ASP A 1 829 ? -17.599 5.223 43.775 1.00 92.62 829 ASP A C 1
ATOM 6747 O O . ASP A 1 829 ? -16.650 5.084 43.010 1.00 92.62 829 ASP A O 1
ATOM 6751 N N . CYS A 1 830 ? -18.810 4.772 43.444 1.00 95.56 830 CYS A N 1
ATOM 6752 C CA . CYS A 1 830 ? -19.109 4.157 42.155 1.00 95.56 830 CYS A CA 1
ATOM 6753 C C . CYS A 1 830 ? -19.645 5.193 41.158 1.00 95.56 830 CYS A C 1
ATOM 6755 O O . CYS A 1 830 ? -20.310 6.161 41.538 1.00 95.56 830 CYS A O 1
ATOM 6757 N N . PHE A 1 831 ? -19.420 4.966 39.866 1.00 95.38 831 PHE A N 1
ATOM 6758 C CA . PHE A 1 831 ? -19.839 5.867 38.796 1.00 95.38 831 PHE A CA 1
ATOM 6759 C C . PHE A 1 831 ? -20.688 5.135 37.751 1.00 95.38 831 PHE A C 1
ATOM 6761 O O . PHE A 1 831 ? -20.219 4.218 37.079 1.00 95.38 831 PHE A O 1
ATOM 6768 N N . PHE A 1 832 ? -21.940 5.562 37.589 1.00 96.50 832 PHE A N 1
ATOM 6769 C CA . PHE A 1 832 ? -22.891 4.981 36.643 1.00 96.50 832 PHE A CA 1
ATOM 6770 C C . PHE A 1 832 ? -23.369 6.048 35.657 1.00 96.50 832 PHE A C 1
ATOM 6772 O O . PHE A 1 832 ? -24.024 7.019 36.052 1.00 96.50 832 PHE A O 1
ATOM 6779 N N . GLU A 1 833 ? -23.087 5.852 34.369 1.00 95.44 833 GLU A N 1
ATOM 6780 C CA . GLU A 1 833 ? -23.490 6.776 33.308 1.00 95.44 833 GLU A CA 1
ATOM 6781 C C . GLU A 1 833 ? -23.983 6.037 32.064 1.00 95.44 833 GLU A C 1
ATOM 6783 O O . GLU A 1 833 ? -23.301 5.161 31.540 1.00 95.44 833 GLU A O 1
ATOM 6788 N N . GLN A 1 834 ? -25.179 6.389 31.577 1.00 93.75 834 GLN A N 1
ATOM 6789 C CA . GLN A 1 834 ? -25.781 5.770 30.383 1.00 93.75 834 GLN A CA 1
ATOM 6790 C C . GLN A 1 834 ? -25.768 4.227 30.417 1.00 93.75 834 GLN A C 1
ATOM 6792 O O . GLN A 1 834 ? -25.603 3.562 29.396 1.00 93.75 834 GLN A O 1
ATOM 6797 N N . PHE A 1 835 ? -25.925 3.639 31.605 1.00 94.69 835 PHE A N 1
ATOM 6798 C CA . PHE A 1 835 ? -26.020 2.195 31.773 1.00 94.69 835 PHE A CA 1
ATOM 6799 C C . PHE A 1 835 ? -27.479 1.753 31.610 1.00 94.69 835 PHE A C 1
ATOM 6801 O O . PHE A 1 835 ? -28.285 1.867 32.536 1.00 94.69 835 PHE A O 1
ATOM 6808 N N . GLU A 1 836 ? -27.810 1.235 30.425 1.00 91.50 836 GLU A N 1
ATOM 6809 C CA . GLU A 1 836 ? -29.184 0.920 30.001 1.00 91.50 836 GLU A CA 1
ATOM 6810 C C . GLU A 1 836 ? -29.918 -0.042 30.956 1.00 91.50 836 GLU A C 1
ATOM 6812 O O . GLU A 1 836 ? -31.137 0.032 31.128 1.00 91.50 836 GLU A O 1
ATOM 6817 N N . TYR A 1 837 ? -29.170 -0.944 31.597 1.00 91.69 837 TYR A N 1
ATOM 6818 C CA . TYR A 1 837 ? -29.701 -2.025 32.430 1.00 91.69 837 TYR A CA 1
ATOM 6819 C C . TYR A 1 837 ? -29.605 -1.765 33.932 1.00 91.69 837 TYR A C 1
ATOM 6821 O O . TYR A 1 837 ? -29.890 -2.669 34.716 1.00 91.69 837 TYR A O 1
ATOM 6829 N N . PHE A 1 838 ? -29.252 -0.547 34.356 1.00 94.50 838 PHE A N 1
ATOM 6830 C CA . PHE A 1 838 ? -29.091 -0.223 35.777 1.00 94.50 838 PHE A CA 1
ATOM 6831 C C . PHE A 1 838 ? -30.323 -0.606 36.610 1.00 94.50 838 PHE A C 1
ATOM 6833 O O . PHE A 1 838 ? -30.210 -1.260 37.643 1.00 94.50 838 PHE A O 1
ATOM 6840 N N . TRP A 1 839 ? -31.516 -0.257 36.125 1.00 92.81 839 TRP A N 1
ATOM 6841 C CA . TRP A 1 839 ? -32.778 -0.539 36.814 1.00 92.81 839 TRP A CA 1
ATOM 6842 C C . TRP A 1 839 ? -33.246 -1.997 36.696 1.00 92.81 839 TRP A C 1
ATOM 6844 O O . TRP A 1 839 ? -34.212 -2.376 37.353 1.00 92.81 839 TRP A O 1
ATOM 6854 N N . ASP A 1 840 ? -32.599 -2.808 35.855 1.00 91.56 840 ASP A N 1
ATOM 6855 C CA . ASP A 1 840 ? -32.832 -4.253 35.778 1.00 91.56 840 ASP A CA 1
ATOM 6856 C C . ASP A 1 840 ? -31.974 -5.032 36.798 1.00 91.56 840 ASP A C 1
ATOM 6858 O O . ASP A 1 840 ? -32.220 -6.221 37.019 1.00 91.56 840 ASP A O 1
ATOM 6862 N N . CYS A 1 841 ? -30.978 -4.390 37.422 1.00 93.75 841 CYS A N 1
ATOM 6863 C CA . CYS A 1 841 ? -30.161 -4.990 38.475 1.00 93.75 841 CYS A CA 1
ATOM 6864 C C . CYS A 1 841 ? -30.978 -5.147 39.774 1.00 93.75 841 CYS A C 1
ATOM 6866 O O . CYS A 1 841 ? -31.549 -4.165 40.259 1.00 93.75 841 CYS A O 1
ATOM 6868 N N . PRO A 1 842 ? -31.045 -6.350 40.378 1.00 93.00 842 PRO A N 1
ATOM 6869 C CA . PRO A 1 842 ? -31.742 -6.552 41.643 1.00 93.00 842 PRO A CA 1
ATOM 6870 C C . PRO A 1 842 ? -31.147 -5.715 42.782 1.00 93.00 842 PRO A C 1
ATOM 6872 O O . PRO A 1 842 ? -29.947 -5.766 43.039 1.00 93.00 842 PRO A O 1
ATOM 6875 N N . ILE A 1 843 ? -32.012 -4.995 43.498 1.00 93.69 843 ILE A N 1
ATOM 6876 C CA . ILE A 1 843 ? -31.695 -4.165 44.671 1.00 93.69 843 ILE A CA 1
ATOM 6877 C C . ILE A 1 843 ? -32.620 -4.599 45.815 1.00 93.69 843 ILE A C 1
ATOM 6879 O O . ILE A 1 843 ? -33.789 -4.907 45.574 1.00 93.69 843 ILE A O 1
ATOM 6883 N N . ASP A 1 844 ? -32.121 -4.626 47.053 1.00 91.56 844 ASP A N 1
ATOM 6884 C CA . ASP A 1 844 ? -32.925 -4.884 48.255 1.00 91.56 844 ASP A CA 1
ATOM 6885 C C . ASP A 1 844 ? -32.774 -3.780 49.320 1.00 91.56 844 ASP A C 1
ATOM 6887 O O . ASP A 1 844 ? -32.164 -2.734 49.092 1.00 91.56 844 ASP A O 1
ATOM 6891 N N . LEU A 1 845 ? -33.399 -3.987 50.484 1.00 90.31 845 LEU A N 1
ATOM 6892 C CA . LEU A 1 845 ? -33.383 -3.048 51.614 1.00 90.31 845 LEU A CA 1
ATOM 6893 C C . LEU A 1 845 ? -31.974 -2.839 52.203 1.00 90.31 845 LEU A C 1
ATOM 6895 O O . LEU A 1 845 ? -31.721 -1.801 52.825 1.00 90.31 845 LEU A O 1
ATOM 6899 N N . GLU A 1 846 ? -31.088 -3.825 52.039 1.00 92.12 846 GLU A N 1
ATOM 6900 C CA . GLU A 1 846 ? -29.720 -3.823 52.561 1.00 92.12 846 GLU A CA 1
ATOM 6901 C C . GLU A 1 846 ? -28.731 -3.190 51.569 1.00 92.12 846 GLU A C 1
ATOM 6903 O O . GLU A 1 846 ? -27.672 -2.734 51.993 1.00 92.12 846 GLU A O 1
ATOM 6908 N N . THR A 1 847 ? -29.082 -3.075 50.282 1.00 94.81 847 THR A N 1
ATOM 6909 C CA . THR A 1 847 ? -28.263 -2.380 49.280 1.00 94.81 847 THR A CA 1
ATOM 6910 C C . THR A 1 847 ? -28.094 -0.891 49.610 1.00 94.81 847 THR A C 1
ATOM 6912 O O . THR A 1 847 ? -29.081 -0.165 49.802 1.00 94.81 847 THR A O 1
ATOM 6915 N N . LYS A 1 848 ? -26.844 -0.410 49.613 1.00 95.81 848 LYS A N 1
ATOM 6916 C CA . LYS A 1 848 ? -26.486 0.999 49.854 1.00 95.81 848 LYS A CA 1
ATOM 6917 C C . LYS A 1 848 ? -25.481 1.505 48.825 1.00 95.81 848 LYS A C 1
ATOM 6919 O O . LYS A 1 848 ? -24.484 0.845 48.577 1.00 95.81 848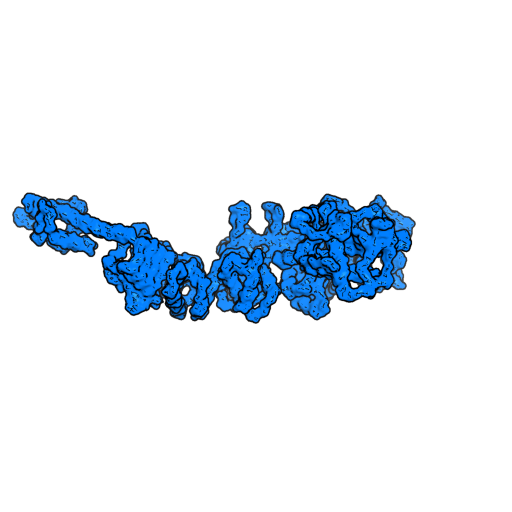 LYS A O 1
ATOM 6924 N N . PHE A 1 849 ? -25.713 2.704 48.302 1.00 96.38 849 PHE A N 1
ATOM 6925 C CA . PHE A 1 849 ? -24.761 3.477 47.507 1.00 96.38 849 PHE A CA 1
ATOM 6926 C C . PHE A 1 849 ? -24.258 4.667 48.329 1.00 96.38 849 PHE A C 1
ATOM 6928 O O . PHE A 1 849 ? -25.064 5.394 48.921 1.00 96.38 849 PHE A O 1
ATOM 6935 N N . ILE A 1 850 ? -22.939 4.861 48.376 1.00 94.75 850 ILE A N 1
ATOM 6936 C CA . ILE A 1 850 ? -22.252 5.895 49.161 1.00 94.75 850 ILE A CA 1
ATOM 6937 C C . ILE A 1 850 ? -21.266 6.632 48.252 1.00 94.75 850 ILE A C 1
ATOM 6939 O O . ILE A 1 850 ? -20.588 5.993 47.453 1.00 94.75 850 ILE A O 1
ATOM 6943 N N . ASP A 1 851 ? -21.223 7.968 48.328 1.00 93.06 851 ASP A N 1
ATOM 6944 C CA . ASP A 1 851 ? -20.334 8.832 47.523 1.00 93.06 851 ASP A CA 1
ATOM 6945 C C . ASP A 1 851 ? -20.364 8.542 46.006 1.00 93.06 851 ASP A C 1
ATOM 6947 O O . ASP A 1 851 ? -19.425 8.830 45.280 1.00 93.06 851 ASP A O 1
ATOM 6951 N N . SER A 1 852 ? -21.458 7.962 45.506 1.00 95.00 852 SER A N 1
ATOM 6952 C CA . SER A 1 852 ? -21.559 7.471 44.128 1.00 95.00 852 SER A CA 1
ATOM 6953 C C . SER A 1 852 ? -22.254 8.479 43.207 1.00 95.00 852 SER A C 1
ATOM 6955 O O . SER A 1 852 ? -23.073 9.288 43.652 1.00 95.00 852 SER A O 1
ATOM 6957 N N . THR A 1 853 ? -21.965 8.420 41.907 1.00 94.75 853 THR A N 1
ATOM 6958 C CA . THR A 1 853 ? -22.518 9.326 40.888 1.00 94.75 853 THR A CA 1
ATOM 6959 C C . THR A 1 853 ? -23.419 8.592 39.899 1.00 94.75 853 THR A C 1
ATOM 6961 O O . THR A 1 853 ? -23.057 7.536 39.388 1.00 94.75 853 THR A O 1
ATOM 6964 N N . PHE A 1 854 ? -24.578 9.187 39.595 1.00 95.56 854 PHE A N 1
ATOM 6965 C CA . PHE A 1 854 ? -25.592 8.633 38.694 1.00 95.56 854 PHE A CA 1
ATOM 6966 C C . PHE A 1 854 ? -25.982 9.660 37.624 1.00 95.56 854 PHE A C 1
ATOM 6968 O O . PHE A 1 854 ? -26.523 10.727 37.940 1.00 95.56 854 PHE A O 1
ATOM 6975 N N . LYS A 1 855 ? -25.730 9.340 36.351 1.00 93.19 855 LYS A N 1
ATOM 6976 C CA . LYS A 1 855 ? -25.997 10.223 35.204 1.00 93.19 855 LYS A CA 1
ATOM 6977 C C . LYS A 1 855 ? -26.751 9.498 34.089 1.00 93.19 855 LYS A C 1
ATOM 6979 O O . LYS A 1 855 ? -26.348 8.423 33.661 1.00 93.19 855 LYS A O 1
ATOM 6984 N N . ALA A 1 856 ? -27.821 10.116 33.583 1.00 91.62 856 ALA A N 1
ATOM 6985 C CA . ALA A 1 856 ? -28.561 9.649 32.403 1.00 91.62 856 ALA A CA 1
ATOM 6986 C C . ALA A 1 856 ? -28.970 8.157 32.461 1.00 91.62 856 ALA A C 1
ATOM 6988 O O . ALA A 1 856 ? -28.775 7.408 31.504 1.00 91.62 856 ALA A O 1
ATOM 6989 N N . LEU A 1 857 ? -29.510 7.711 33.601 1.00 93.00 857 LEU A N 1
ATOM 6990 C CA . LEU A 1 857 ? -29.953 6.326 33.808 1.00 93.00 857 LEU A CA 1
ATOM 6991 C C . LEU A 1 857 ? -31.465 6.225 33.608 1.00 93.00 857 LEU A C 1
ATOM 6993 O O . LEU A 1 857 ? -32.236 6.206 34.569 1.00 93.00 857 LEU A O 1
ATOM 6997 N N . GLU A 1 858 ? -31.897 6.174 32.354 1.00 89.69 858 GLU A N 1
ATOM 6998 C CA . GLU A 1 858 ? -33.318 6.090 32.015 1.00 89.69 858 GLU A CA 1
ATOM 6999 C C . GLU A 1 858 ? -33.853 4.653 32.157 1.00 89.69 858 GLU A C 1
ATOM 7001 O O . GLU A 1 858 ? -33.240 3.709 31.652 1.00 89.69 858 GLU A O 1
ATOM 7006 N N . PRO A 1 859 ? -35.010 4.435 32.810 1.00 88.19 859 PRO A N 1
ATOM 7007 C CA . PRO A 1 859 ? -35.628 3.120 32.856 1.00 88.19 859 PRO A CA 1
ATOM 7008 C C . PRO A 1 859 ? -36.157 2.713 31.481 1.00 88.19 859 PRO A C 1
ATOM 7010 O O . PRO A 1 859 ? -36.842 3.474 30.792 1.00 88.19 859 PRO A O 1
ATOM 7013 N N . ARG A 1 860 ? -35.898 1.460 31.099 1.00 87.06 860 ARG A N 1
ATOM 7014 C CA . ARG A 1 860 ? -36.400 0.901 29.840 1.00 87.06 860 ARG A CA 1
ATOM 7015 C C . ARG A 1 860 ? -37.927 0.894 29.802 1.00 87.06 860 ARG A C 1
ATOM 7017 O O . ARG A 1 860 ? -38.614 0.809 30.820 1.00 87.06 860 ARG A O 1
ATOM 7024 N N . LYS A 1 861 ? -38.489 0.956 28.594 1.00 82.56 861 LYS A N 1
ATOM 7025 C CA . LYS A 1 861 ? -39.938 1.076 28.385 1.00 82.56 861 LYS A CA 1
ATOM 7026 C C . LYS A 1 861 ? -40.707 -0.056 29.084 1.00 82.56 861 LYS A C 1
ATOM 7028 O O . LYS A 1 861 ? -40.559 -1.222 28.734 1.00 82.56 861 LYS A O 1
ATOM 7033 N N . GLY A 1 862 ? -41.580 0.312 30.024 1.00 78.62 862 GLY A N 1
ATOM 7034 C CA . GLY A 1 862 ? -42.409 -0.629 30.788 1.00 78.62 862 GLY A CA 1
ATOM 7035 C C . GLY A 1 862 ? -41.744 -1.205 32.042 1.00 78.62 862 GLY A C 1
ATOM 7036 O O . GLY A 1 862 ? -42.396 -1.963 32.757 1.00 78.62 862 GLY A O 1
ATOM 7037 N N . LEU A 1 863 ? -40.491 -0.837 32.325 1.00 84.56 863 LEU A N 1
ATOM 7038 C CA . LEU A 1 863 ? -39.807 -1.159 33.570 1.00 84.56 863 LEU A CA 1
ATOM 7039 C C . LEU A 1 863 ? -40.122 -0.090 34.623 1.00 84.56 863 LEU A C 1
ATOM 7041 O O . LEU A 1 863 ? -40.029 1.109 34.355 1.00 84.56 863 LEU A O 1
ATOM 7045 N N . THR A 1 864 ? -40.474 -0.528 35.827 1.00 83.38 864 THR A N 1
ATOM 7046 C CA . THR A 1 864 ? -40.699 0.360 36.968 1.00 83.38 864 THR A CA 1
ATOM 7047 C C . THR A 1 864 ? -39.478 0.305 37.886 1.00 83.38 864 THR A C 1
ATOM 7049 O O . THR A 1 864 ? -39.216 -0.768 38.430 1.00 83.38 864 THR A O 1
ATOM 7052 N N . PRO A 1 865 ? -38.754 1.419 38.098 1.00 87.38 865 PRO A N 1
ATOM 7053 C CA . PRO A 1 865 ? -37.623 1.472 39.021 1.00 87.38 865 PRO A CA 1
ATOM 7054 C C . PRO A 1 865 ? -37.979 0.989 40.432 1.00 87.38 865 PRO A C 1
ATOM 7056 O O . PRO A 1 865 ? -38.996 1.397 41.006 1.00 87.38 865 PRO A O 1
ATOM 7059 N N . THR A 1 866 ? -37.112 0.153 41.005 1.00 85.00 866 THR A N 1
ATOM 7060 C CA . THR A 1 866 ? -37.226 -0.362 42.376 1.00 85.00 866 THR A CA 1
ATOM 7061 C C . THR A 1 866 ? -36.037 0.086 43.217 1.00 85.00 866 THR A C 1
ATOM 7063 O O . THR A 1 866 ? -34.897 -0.232 42.892 1.00 85.00 866 THR A O 1
ATOM 7066 N N . PHE A 1 867 ? -36.305 0.803 44.307 1.00 87.88 867 PHE A N 1
ATOM 7067 C CA . PHE A 1 867 ? -35.319 1.208 45.310 1.00 87.88 867 PHE A CA 1
ATOM 7068 C C . PHE A 1 867 ? -36.008 1.402 46.667 1.00 87.88 867 PHE A C 1
ATOM 7070 O O . PHE A 1 867 ? -37.238 1.471 46.740 1.00 87.88 867 PHE A O 1
ATOM 7077 N N . TYR A 1 868 ? -35.218 1.493 47.735 1.00 87.56 868 TYR A N 1
ATOM 7078 C CA . TYR A 1 868 ? -35.706 1.601 49.106 1.00 87.56 868 TYR A CA 1
ATOM 7079 C C . TYR A 1 868 ? -35.192 2.865 49.793 1.00 87.56 868 TYR A C 1
ATOM 7081 O O . TYR A 1 868 ? -34.300 3.566 49.306 1.00 87.56 868 TYR A O 1
ATOM 7089 N N . GLU A 1 869 ? -35.769 3.171 50.954 1.00 82.62 869 GLU A N 1
ATOM 7090 C CA . GLU A 1 869 ? -35.327 4.310 51.747 1.00 82.62 869 GLU A CA 1
ATOM 7091 C C . GLU A 1 869 ? -33.850 4.156 52.140 1.00 82.62 869 GLU A C 1
ATOM 7093 O O . GLU A 1 869 ? -33.392 3.123 52.642 1.00 82.62 869 GLU A O 1
ATOM 7098 N N . GLY A 1 870 ? -33.078 5.204 51.859 1.00 84.94 870 GLY A N 1
ATOM 7099 C CA . GLY A 1 870 ? -31.643 5.217 52.088 1.00 84.94 870 GLY A CA 1
ATOM 7100 C C . GLY A 1 870 ? -30.847 4.279 51.181 1.00 84.94 870 GLY A C 1
ATOM 7101 O O . GLY A 1 870 ? -29.719 3.977 51.547 1.00 84.94 870 GLY A O 1
ATOM 7102 N N . THR A 1 871 ? -31.390 3.780 50.059 1.00 91.94 871 THR A N 1
ATOM 7103 C CA . THR A 1 871 ? -30.586 3.092 49.026 1.00 91.94 871 THR A CA 1
ATOM 7104 C C . THR A 1 871 ? -29.488 4.017 48.500 1.00 91.94 871 THR A C 1
ATOM 7106 O O . THR A 1 871 ? -28.347 3.593 48.394 1.00 91.94 871 THR A O 1
ATOM 7109 N N . PHE A 1 872 ? -29.801 5.290 48.248 1.00 93.94 872 PHE A N 1
ATOM 7110 C CA . PHE A 1 872 ? -28.823 6.315 47.872 1.00 93.94 872 PHE A CA 1
ATOM 7111 C C . PHE A 1 872 ? -28.527 7.210 49.078 1.00 93.94 872 PHE A C 1
ATOM 7113 O O . PHE A 1 872 ? -29.446 7.804 49.652 1.00 93.94 872 PHE A O 1
ATOM 7120 N N . SER A 1 873 ? -27.263 7.301 49.491 1.00 90.88 873 SER A N 1
ATOM 7121 C CA . SER A 1 873 ? -26.862 8.186 50.585 1.00 90.88 873 SER A CA 1
ATOM 7122 C C . SER A 1 873 ? -26.965 9.667 50.187 1.00 90.88 873 SER A C 1
ATOM 7124 O O . SER A 1 873 ? -26.992 10.027 49.010 1.00 90.88 873 SER A O 1
ATOM 7126 N N . LYS A 1 874 ? -26.963 10.563 51.182 1.00 88.25 874 LYS A N 1
ATOM 7127 C CA . LYS A 1 874 ? -27.017 12.020 50.950 1.00 88.25 874 LYS A CA 1
ATOM 7128 C C . LYS A 1 874 ? -25.789 12.581 50.229 1.00 88.25 874 LYS A C 1
ATOM 7130 O O . LYS A 1 874 ? -25.866 13.685 49.705 1.00 88.25 874 LYS A O 1
ATOM 7135 N N . CYS A 1 875 ? -24.671 11.862 50.257 1.00 89.38 875 CYS A N 1
ATOM 7136 C CA . CYS A 1 875 ? -23.439 12.257 49.586 1.00 89.38 875 CYS A CA 1
ATOM 7137 C C . CYS A 1 875 ? -23.349 11.753 48.135 1.00 89.38 875 CYS A C 1
ATOM 7139 O O . CYS A 1 875 ? -22.423 12.126 47.426 1.00 89.38 875 CYS A O 1
ATOM 7141 N N . CYS A 1 876 ? -24.326 10.972 47.660 1.00 92.62 876 CYS A N 1
ATOM 7142 C CA . CYS A 1 876 ? -24.395 10.583 46.254 1.00 92.62 876 CYS A CA 1
ATOM 7143 C C . CYS A 1 876 ? -24.814 11.755 45.351 1.00 92.62 876 CYS A C 1
ATOM 7145 O O . CYS A 1 876 ? -25.723 12.524 45.678 1.00 92.62 876 CYS A O 1
ATOM 7147 N N . ASN A 1 877 ? -24.234 11.828 44.154 1.00 91.56 877 ASN A N 1
ATOM 7148 C CA . ASN A 1 877 ? -24.689 12.726 43.099 1.00 91.56 877 ASN A CA 1
ATOM 7149 C C . ASN A 1 877 ? -25.820 12.067 42.295 1.00 91.56 877 ASN A C 1
ATOM 7151 O O . ASN A 1 877 ? -25.579 11.260 41.398 1.00 91.56 877 ASN A O 1
ATOM 7155 N N . THR A 1 878 ? -27.061 12.431 42.619 1.00 91.44 878 THR A N 1
ATOM 7156 C CA . THR A 1 878 ? -28.287 11.894 42.001 1.00 91.44 878 THR A CA 1
ATOM 7157 C C . THR A 1 878 ? -28.954 12.868 41.026 1.00 91.44 878 THR A C 1
ATOM 7159 O O . THR A 1 878 ? -30.076 12.618 40.589 1.00 91.44 878 THR A O 1
ATOM 7162 N N . VAL A 1 879 ? -28.282 13.966 40.649 1.00 88.00 879 VAL A N 1
ATOM 7163 C CA . VAL A 1 879 ? -28.852 15.013 39.776 1.00 88.00 879 VAL A CA 1
ATOM 7164 C C . VAL A 1 879 ? -29.367 14.430 38.458 1.00 88.00 879 VAL A C 1
ATOM 7166 O O . VAL A 1 879 ? -30.428 14.825 37.988 1.00 88.00 879 VAL A O 1
ATOM 7169 N N . GLY A 1 880 ? -28.669 13.445 37.887 1.00 86.25 880 GLY A N 1
ATOM 7170 C CA . GLY A 1 880 ? -29.070 12.806 36.632 1.00 86.25 880 GLY A CA 1
ATOM 7171 C C . GLY A 1 880 ? -30.250 11.834 36.731 1.00 86.25 880 GLY A C 1
ATOM 7172 O O . GLY A 1 880 ? -30.671 11.323 35.700 1.00 86.25 880 GLY A O 1
ATOM 7173 N N . ILE A 1 881 ? -30.764 11.549 37.933 1.00 91.56 881 ILE A N 1
ATOM 7174 C CA . ILE A 1 881 ? -31.894 10.630 38.168 1.00 91.56 881 ILE A CA 1
ATOM 7175 C C . ILE A 1 881 ? -32.951 11.207 39.124 1.00 91.56 881 ILE A C 1
ATOM 7177 O O . ILE A 1 881 ? -33.889 10.504 39.506 1.00 91.56 881 ILE A O 1
ATOM 7181 N N . SER A 1 882 ? -32.832 12.477 39.525 1.00 88.38 882 SER A N 1
ATOM 7182 C CA . SER A 1 882 ? -33.688 13.089 40.550 1.00 88.38 882 SER A CA 1
ATOM 7183 C C . SER A 1 882 ? -35.170 13.040 40.189 1.00 88.38 882 SER A C 1
ATOM 7185 O O . SER A 1 882 ? -36.008 12.779 41.050 1.00 88.38 882 SER A O 1
ATOM 7187 N N . ASP A 1 883 ? -35.499 13.235 38.913 1.00 87.50 883 ASP A N 1
ATOM 7188 C CA . ASP A 1 883 ? -36.881 13.223 38.429 1.00 87.50 883 ASP A CA 1
ATOM 7189 C C . ASP A 1 883 ? -37.504 11.827 38.529 1.00 87.50 883 ASP A C 1
ATOM 7191 O O . ASP A 1 883 ? -38.668 11.690 38.912 1.00 87.50 883 ASP A O 1
ATOM 7195 N N . ILE A 1 884 ? -36.714 10.783 38.261 1.00 88.31 884 ILE A N 1
ATOM 7196 C CA . ILE A 1 884 ? -37.127 9.379 38.378 1.00 88.31 884 ILE A CA 1
ATOM 7197 C C . ILE A 1 884 ? -37.385 9.034 39.847 1.00 88.31 884 ILE A C 1
ATOM 7199 O O . ILE A 1 884 ? -38.435 8.474 40.174 1.00 88.31 884 ILE A O 1
ATOM 7203 N N . LEU A 1 885 ? -36.457 9.413 40.734 1.00 88.12 885 LEU A N 1
ATOM 7204 C CA . LEU A 1 885 ? -36.584 9.186 42.174 1.00 88.12 885 LEU A CA 1
ATOM 7205 C C . LEU A 1 885 ? -37.819 9.904 42.732 1.00 88.12 885 LEU A C 1
ATOM 7207 O O . LEU A 1 885 ? -38.656 9.277 43.377 1.00 88.12 885 LEU A O 1
ATOM 7211 N N . ASN A 1 886 ? -37.989 11.192 42.420 1.00 85.56 886 ASN A N 1
ATOM 7212 C CA . ASN A 1 886 ? -39.119 11.995 42.889 1.00 85.56 886 ASN A CA 1
ATOM 7213 C C . ASN A 1 886 ? -40.458 11.459 42.374 1.00 85.56 886 ASN A C 1
ATOM 7215 O O . ASN A 1 886 ? -41.399 11.302 43.152 1.00 85.56 886 ASN A O 1
ATOM 7219 N N . LYS A 1 887 ? -40.548 11.134 41.078 1.00 84.06 887 LYS A N 1
ATOM 7220 C CA . LYS A 1 887 ? -41.762 10.564 40.484 1.00 84.06 887 LYS A CA 1
ATOM 7221 C C . LYS A 1 887 ? -42.152 9.260 41.172 1.00 84.06 887 LYS A C 1
ATOM 7223 O O . LYS A 1 887 ? -43.329 9.066 41.469 1.00 84.06 887 LYS A O 1
ATOM 7228 N N . ARG A 1 888 ? -41.182 8.389 41.464 1.00 80.19 888 ARG A N 1
ATOM 7229 C CA . ARG A 1 888 ? -41.454 7.105 42.113 1.00 80.19 888 ARG A CA 1
ATOM 7230 C C . ARG A 1 888 ? -41.873 7.267 43.573 1.00 80.19 888 ARG A C 1
ATOM 7232 O O . ARG A 1 888 ? -42.817 6.603 43.988 1.00 80.19 888 ARG A O 1
ATOM 7239 N N . THR A 1 889 ? -41.245 8.172 44.321 1.00 76.25 889 THR A N 1
ATOM 7240 C CA . THR A 1 889 ? -41.655 8.486 45.700 1.00 76.25 889 THR A CA 1
ATOM 7241 C C . THR A 1 889 ? -43.099 8.996 45.737 1.00 76.25 889 THR A C 1
ATOM 7243 O O . THR A 1 889 ? -43.911 8.490 46.506 1.00 76.25 889 THR A O 1
ATOM 7246 N N . VAL A 1 890 ? -43.472 9.894 44.816 1.00 76.56 890 VAL A N 1
ATOM 7247 C CA . VAL A 1 890 ? -44.855 10.391 44.683 1.00 76.56 890 VAL A CA 1
ATOM 7248 C C . VAL A 1 890 ? -45.836 9.283 44.276 1.00 76.56 890 VAL A C 1
ATOM 7250 O O . VAL A 1 890 ? -46.974 9.261 44.745 1.00 76.56 890 VAL A O 1
ATOM 7253 N N . GLU A 1 891 ? -45.430 8.352 43.407 1.00 72.44 891 GLU A N 1
ATOM 7254 C CA . GLU A 1 891 ? -46.251 7.189 43.046 1.00 72.44 891 GLU A CA 1
ATOM 7255 C C . GLU A 1 891 ? -46.500 6.258 44.240 1.00 72.44 891 GLU A C 1
ATOM 7257 O O . GLU A 1 891 ? -47.635 5.813 44.410 1.00 72.44 891 GLU A O 1
ATOM 7262 N N . ILE A 1 892 ? -45.482 5.999 45.068 1.00 70.38 892 ILE A N 1
ATOM 7263 C CA . ILE A 1 892 ? -45.585 5.169 46.280 1.00 70.38 892 ILE A CA 1
ATOM 7264 C C . ILE A 1 892 ? -46.522 5.828 47.304 1.00 70.38 892 ILE A C 1
ATOM 7266 O O . ILE A 1 892 ? -47.440 5.178 47.811 1.00 70.38 892 ILE A O 1
ATOM 7270 N N . ASP A 1 893 ? -46.365 7.132 47.539 1.00 65.62 893 ASP A N 1
ATOM 7271 C CA . ASP A 1 893 ? -47.243 7.895 48.435 1.00 65.62 893 ASP A CA 1
ATOM 7272 C C . ASP A 1 893 ? -48.693 7.927 47.912 1.00 65.62 893 ASP A C 1
ATOM 7274 O O . ASP A 1 893 ? -49.660 7.763 48.663 1.00 65.62 893 ASP A O 1
ATOM 7278 N N . GLY A 1 894 ? -48.867 8.066 46.594 1.00 66.00 894 GLY A N 1
ATOM 7279 C CA . GLY A 1 894 ? -50.173 8.009 45.939 1.00 66.00 894 GLY A CA 1
ATOM 7280 C C . GLY A 1 894 ? -50.819 6.618 45.967 1.00 66.00 894 GLY A C 1
ATOM 7281 O O . GLY A 1 894 ? -52.049 6.509 45.978 1.00 66.00 894 GLY A O 1
ATOM 7282 N N . GLU A 1 895 ? -50.027 5.545 45.982 1.00 68.50 895 GLU A N 1
ATOM 7283 C CA . GLU A 1 895 ? -50.504 4.163 46.061 1.00 68.50 895 GLU A CA 1
ATOM 7284 C C . GLU A 1 895 ? -51.080 3.845 47.446 1.00 68.50 895 GLU A C 1
ATOM 7286 O O . GLU A 1 895 ? -52.178 3.284 47.527 1.00 68.50 895 GLU A O 1
ATOM 7291 N N . ALA A 1 896 ? -50.437 4.312 48.522 1.00 69.00 896 ALA A N 1
ATOM 7292 C CA . ALA A 1 896 ? -50.976 4.216 49.880 1.00 69.00 896 ALA A CA 1
ATOM 7293 C C . ALA A 1 896 ? -52.359 4.884 49.999 1.00 69.00 896 ALA A C 1
ATOM 7295 O O . ALA A 1 896 ? -53.305 4.283 50.524 1.00 69.00 896 ALA A O 1
ATOM 7296 N N . GLU A 1 897 ? -52.526 6.080 49.425 1.00 74.19 897 GLU A N 1
ATOM 7297 C CA . GLU A 1 897 ? -53.803 6.799 49.480 1.00 74.19 897 GLU A CA 1
ATOM 7298 C C . GLU A 1 897 ? -54.881 6.137 48.593 1.00 74.19 897 GLU A C 1
ATOM 7300 O O . GLU A 1 897 ? -56.050 6.053 48.980 1.00 74.19 897 GLU A O 1
ATOM 7305 N N . ARG A 1 898 ? -54.505 5.540 47.450 1.00 75.62 898 ARG A N 1
ATOM 7306 C CA . ARG A 1 898 ? -55.422 4.732 46.614 1.00 75.62 898 ARG A CA 1
ATOM 7307 C C . ARG A 1 898 ? -55.872 3.441 47.301 1.00 75.62 898 ARG A C 1
ATOM 7309 O O . ARG A 1 898 ? -57.043 3.054 47.169 1.00 75.62 898 ARG A O 1
ATOM 7316 N N . VAL A 1 899 ? -54.972 2.756 48.011 1.00 79.44 899 VAL A N 1
ATOM 7317 C CA . VAL A 1 899 ? -55.293 1.557 48.807 1.00 79.44 899 VAL A CA 1
ATOM 7318 C C . VAL A 1 899 ? -56.263 1.931 49.923 1.00 79.44 899 VAL A C 1
ATOM 7320 O O . VAL A 1 899 ? -57.304 1.286 50.072 1.00 79.44 899 VAL A O 1
ATOM 7323 N N . LYS A 1 900 ? -55.997 3.028 50.634 1.00 81.81 900 LYS A N 1
ATOM 7324 C CA . LYS A 1 900 ? -56.874 3.587 51.670 1.00 81.81 900 LYS A CA 1
ATOM 7325 C C . LYS A 1 900 ? -58.265 3.931 51.137 1.00 81.81 900 LYS A C 1
ATOM 7327 O O . LYS A 1 900 ? -59.261 3.480 51.704 1.00 81.81 900 LYS A O 1
ATOM 7332 N N . ASP A 1 901 ? -58.365 4.617 50.000 1.00 82.19 901 ASP A N 1
ATOM 7333 C CA . ASP A 1 901 ? -59.644 4.909 49.338 1.00 82.19 901 ASP A CA 1
ATOM 7334 C C . ASP A 1 901 ? -60.415 3.640 48.951 1.00 82.19 901 ASP A C 1
ATOM 7336 O O . ASP A 1 901 ? -61.647 3.565 49.065 1.00 82.19 901 ASP A O 1
ATOM 7340 N N . SER A 1 902 ? -59.697 2.614 48.497 1.00 82.69 902 SER A N 1
ATOM 7341 C CA . SER A 1 902 ? -60.283 1.330 48.116 1.00 82.69 902 SER A CA 1
ATOM 7342 C C . SER A 1 902 ? -60.778 0.545 49.335 1.00 82.69 902 SER A C 1
ATOM 7344 O O . SER A 1 902 ? -61.875 -0.021 49.294 1.00 82.69 902 SER A O 1
ATOM 7346 N N . LEU A 1 903 ? -60.040 0.582 50.448 1.00 85.94 903 LEU A N 1
ATOM 7347 C CA . LEU A 1 903 ? -60.465 0.036 51.739 1.00 85.94 903 LEU A CA 1
ATOM 7348 C C . LEU A 1 903 ? -61.698 0.762 52.276 1.00 85.94 903 LEU A C 1
ATOM 7350 O O . LEU A 1 903 ? -62.657 0.112 52.687 1.00 85.94 903 LEU A O 1
ATOM 7354 N N . ILE A 1 904 ? -61.739 2.093 52.199 1.00 85.81 904 ILE A N 1
ATOM 7355 C CA . ILE A 1 904 ? -62.909 2.889 52.598 1.00 85.81 904 ILE A CA 1
ATOM 7356 C C . ILE A 1 904 ? -64.139 2.480 51.778 1.00 85.81 904 ILE A C 1
ATOM 7358 O O . ILE A 1 904 ? -65.212 2.235 52.340 1.00 85.81 904 ILE A O 1
ATOM 7362 N N . LYS A 1 905 ? -64.002 2.353 50.450 1.00 86.06 905 LYS A N 1
ATOM 7363 C CA . LYS A 1 905 ? -65.079 1.853 49.574 1.00 86.06 905 LYS A CA 1
ATOM 7364 C C . LYS A 1 905 ? -65.515 0.438 49.961 1.00 86.06 905 LYS A C 1
ATOM 7366 O O . LYS A 1 905 ? -66.712 0.150 49.924 1.00 86.06 905 LYS A O 1
ATOM 7371 N N . PHE A 1 906 ? -64.576 -0.421 50.354 1.00 88.94 906 PHE A N 1
ATOM 7372 C CA . PHE A 1 906 ? -64.862 -1.776 50.816 1.00 88.94 906 PHE A CA 1
ATOM 7373 C C . PHE A 1 906 ? -65.645 -1.781 52.138 1.00 88.94 906 PHE A C 1
ATOM 7375 O O . PHE A 1 906 ? -66.725 -2.369 52.197 1.00 88.94 906 PHE A O 1
ATOM 7382 N N . PHE A 1 907 ? -65.183 -1.074 53.175 1.00 89.06 907 PHE A N 1
ATOM 7383 C CA . PHE A 1 907 ? -65.883 -0.980 54.465 1.00 89.06 907 PHE A CA 1
ATOM 7384 C C . PHE A 1 907 ? -67.289 -0.378 54.318 1.00 89.06 907 PHE A C 1
ATOM 7386 O O . PHE A 1 907 ? -68.242 -0.850 54.947 1.00 89.06 907 PHE A O 1
ATOM 7393 N N . ARG A 1 908 ? -67.473 0.590 53.408 1.00 87.44 908 ARG A N 1
ATOM 7394 C CA . ARG A 1 908 ? -68.795 1.158 53.085 1.00 87.44 908 ARG A CA 1
ATOM 7395 C C . ARG A 1 908 ? -69.805 0.136 52.562 1.00 87.44 908 ARG A C 1
ATOM 7397 O O . ARG A 1 908 ? -71.002 0.360 52.714 1.00 87.44 908 ARG A O 1
ATOM 7404 N N . LEU A 1 909 ? -69.373 -0.993 51.991 1.00 87.06 909 LEU A N 1
ATOM 7405 C CA . LEU A 1 909 ? -70.301 -2.062 51.604 1.00 87.06 909 LEU A CA 1
ATOM 7406 C C . LEU A 1 909 ? -71.021 -2.648 52.817 1.00 87.06 909 LEU A C 1
ATOM 7408 O O . LEU A 1 909 ? -72.194 -3.000 52.705 1.00 87.06 909 LEU A O 1
ATOM 7412 N N . PHE A 1 910 ? -70.344 -2.739 53.961 1.00 89.12 910 PHE A N 1
ATOM 7413 C CA . PHE A 1 910 ? -70.882 -3.299 55.199 1.00 89.12 910 PHE A CA 1
ATOM 7414 C C . PHE A 1 910 ? -71.570 -2.235 56.059 1.00 89.12 910 PHE A C 1
ATOM 7416 O O . PHE A 1 910 ? -72.472 -2.569 56.824 1.00 89.12 910 PHE A O 1
ATOM 7423 N N . TYR A 1 911 ? -71.210 -0.962 55.896 1.00 89.12 911 TYR A N 1
ATOM 7424 C CA . TYR A 1 911 ? -71.740 0.142 56.692 1.00 89.12 911 TYR A CA 1
ATOM 7425 C C . TYR A 1 911 ? -73.168 0.539 56.281 1.00 89.12 911 TYR A C 1
ATOM 7427 O O . TYR A 1 911 ? -73.426 0.944 55.146 1.00 89.12 911 TYR A O 1
ATOM 7435 N N . LYS A 1 912 ? -74.120 0.438 57.213 1.00 83.69 912 LYS A N 1
ATOM 7436 C CA . LYS A 1 912 ? -75.491 0.967 57.092 1.00 83.69 912 LYS A CA 1
ATOM 7437 C C . LYS A 1 912 ? -75.978 1.398 58.474 1.00 83.69 912 LYS A C 1
ATOM 7439 O O . LYS A 1 912 ? -75.611 0.770 59.446 1.00 83.69 912 LYS A O 1
ATOM 7444 N N . ARG A 1 913 ? -76.848 2.411 58.579 1.00 81.38 913 ARG A N 1
ATOM 7445 C CA . ARG A 1 913 ? -77.492 2.812 59.856 1.00 81.38 913 ARG A CA 1
ATOM 7446 C C . ARG A 1 913 ? -76.510 2.945 61.046 1.00 81.38 913 ARG A C 1
ATOM 7448 O O . ARG A 1 913 ? -76.797 2.429 62.121 1.00 81.38 913 ARG A O 1
ATOM 7455 N N . GLY A 1 914 ? -75.347 3.565 60.843 1.00 80.88 914 GLY A N 1
ATOM 7456 C CA . GLY A 1 914 ? -74.376 3.791 61.923 1.00 80.88 914 GLY A CA 1
ATOM 7457 C C . GLY A 1 914 ? -73.548 2.576 62.360 1.00 80.88 914 GLY A C 1
ATOM 7458 O O . GLY A 1 914 ? -72.836 2.667 63.350 1.00 80.88 914 GLY A O 1
ATOM 7459 N N . ASN A 1 915 ? -73.631 1.420 61.683 1.00 87.19 915 ASN A N 1
ATOM 7460 C CA . ASN A 1 915 ? -72.842 0.239 62.060 1.00 87.19 915 ASN A CA 1
ATOM 7461 C C . ASN A 1 915 ? -72.490 -0.660 60.857 1.00 87.19 915 ASN A C 1
ATOM 7463 O O . ASN A 1 915 ? -73.055 -0.519 59.768 1.00 87.19 915 ASN A O 1
ATOM 7467 N N . PHE A 1 916 ? -71.565 -1.604 61.040 1.00 91.62 916 PHE A N 1
ATOM 7468 C CA . PHE A 1 916 ? -71.294 -2.666 60.074 1.00 91.62 916 PHE A CA 1
ATOM 7469 C C . PHE A 1 916 ? -72.308 -3.807 60.216 1.00 91.62 916 PHE A C 1
ATOM 7471 O O . PHE A 1 916 ? -72.517 -4.348 61.296 1.00 91.62 916 PHE A O 1
ATOM 7478 N N . TYR A 1 917 ? -72.924 -4.198 59.100 1.00 87.56 917 TYR A N 1
ATOM 7479 C CA . TYR A 1 917 ? -73.904 -5.281 59.028 1.00 87.56 917 TYR A CA 1
ATOM 7480 C C . TYR A 1 917 ? -73.428 -6.392 58.090 1.00 87.56 917 TYR A C 1
ATOM 7482 O O . TYR A 1 917 ? -72.836 -6.085 57.048 1.00 87.56 917 TYR A O 1
ATOM 7490 N N . PRO A 1 918 ? -73.763 -7.665 58.376 1.00 87.62 918 PRO A N 1
ATOM 7491 C CA . PRO A 1 918 ? -73.436 -8.772 57.491 1.00 87.62 918 PRO A CA 1
ATOM 7492 C C . PRO A 1 918 ? -73.965 -8.569 56.064 1.00 87.62 918 PRO A C 1
ATOM 7494 O O . PRO A 1 918 ? -75.086 -8.088 55.849 1.00 87.62 918 PRO A O 1
ATOM 7497 N N . LYS A 1 919 ? -73.162 -8.948 55.065 1.00 88.38 919 LYS A N 1
ATOM 7498 C CA . LYS A 1 919 ? -73.523 -8.882 53.637 1.00 88.38 919 LYS A CA 1
ATOM 7499 C C . LYS A 1 919 ? -73.456 -10.247 52.988 1.00 88.38 919 LYS A C 1
ATOM 7501 O O . LYS A 1 919 ? -72.536 -11.002 53.257 1.00 88.38 919 LYS A O 1
ATOM 7506 N N . LYS A 1 920 ? -74.411 -10.556 52.104 1.00 87.38 920 LYS A N 1
ATOM 7507 C CA . LYS A 1 920 ? -74.393 -11.807 51.328 1.00 87.38 920 LYS A CA 1
ATOM 7508 C C . LYS A 1 920 ? -73.085 -11.911 50.548 1.00 87.38 920 LYS A C 1
ATOM 7510 O O . LYS A 1 920 ? -72.673 -10.929 49.931 1.00 87.38 920 LYS A O 1
ATOM 7515 N N . GLN A 1 921 ? -72.466 -13.089 50.544 1.00 87.06 921 GLN A N 1
ATOM 7516 C CA . GLN A 1 921 ? -71.180 -13.281 49.866 1.00 87.06 921 GLN A CA 1
ATOM 7517 C C . GLN A 1 921 ? -71.266 -12.946 48.375 1.00 87.06 921 GLN A C 1
ATOM 7519 O O . GLN A 1 921 ? -70.397 -12.249 47.862 1.00 87.06 921 GLN A O 1
ATOM 7524 N N . GLU A 1 922 ? -72.353 -13.349 47.711 1.00 83.00 922 GLU A N 1
ATOM 7525 C CA . GLU A 1 922 ? -72.635 -13.010 46.309 1.00 83.00 922 GLU A CA 1
ATOM 7526 C C . GLU A 1 922 ? -72.621 -11.498 46.067 1.00 83.00 922 GLU A C 1
ATOM 7528 O O . GLU A 1 922 ? -72.009 -11.036 45.113 1.00 83.00 922 GLU A O 1
ATOM 7533 N N . GLN A 1 923 ? -73.218 -10.714 46.970 1.00 84.06 923 GLN A N 1
ATOM 7534 C CA . GLN A 1 923 ? -73.310 -9.257 46.841 1.00 84.06 923 GLN A CA 1
ATOM 7535 C C . GLN A 1 923 ? -71.954 -8.556 47.001 1.00 84.06 923 GLN A C 1
ATOM 7537 O O . GLN A 1 923 ? -71.730 -7.500 46.411 1.00 84.06 923 GLN A O 1
ATOM 7542 N N . VAL A 1 924 ? -71.059 -9.109 47.823 1.00 84.25 924 VAL A N 1
ATOM 7543 C CA . VAL A 1 924 ? -69.702 -8.573 48.001 1.00 84.25 924 VAL A CA 1
ATOM 7544 C C . VAL A 1 924 ? -68.818 -8.990 46.828 1.00 84.25 924 VAL A C 1
ATOM 7546 O O . VAL A 1 924 ? -68.101 -8.152 46.289 1.00 84.25 924 VAL A O 1
ATOM 7549 N N . ARG A 1 925 ? -68.910 -10.254 46.392 1.00 83.44 925 ARG A N 1
ATOM 7550 C CA . ARG A 1 925 ? -68.140 -10.810 45.266 1.00 83.44 925 ARG A CA 1
ATOM 7551 C C . ARG A 1 925 ? -68.569 -10.251 43.908 1.00 83.44 925 ARG A C 1
ATOM 7553 O O . ARG A 1 925 ? -67.743 -10.161 43.011 1.00 83.44 925 ARG A O 1
ATOM 7560 N N . SER A 1 926 ? -69.824 -9.822 43.753 1.00 80.56 926 SER A N 1
ATOM 7561 C CA . SER A 1 926 ? -70.328 -9.229 42.506 1.00 80.56 926 SER A CA 1
ATOM 7562 C C . SER A 1 926 ? -69.793 -7.816 42.229 1.00 80.56 926 SER A C 1
ATOM 7564 O O . SER A 1 926 ? -70.117 -7.228 41.199 1.00 80.56 926 SER A O 1
ATOM 7566 N N . LYS A 1 927 ? -69.038 -7.208 43.153 1.00 82.56 927 LYS A N 1
ATOM 7567 C CA . LYS A 1 927 ? -68.445 -5.877 42.975 1.00 82.56 927 LYS A CA 1
ATOM 7568 C C . LYS A 1 927 ? -67.012 -6.012 42.468 1.00 82.56 927 LYS A C 1
ATOM 7570 O O . LYS A 1 927 ? -66.142 -6.472 43.187 1.00 82.56 927 LYS A O 1
ATOM 7575 N N . VAL A 1 928 ? -66.746 -5.530 41.256 1.00 70.12 928 VAL A N 1
ATOM 7576 C CA . VAL A 1 928 ? -65.442 -5.677 40.576 1.00 70.12 928 VAL A CA 1
ATOM 7577 C C . VAL A 1 928 ? -64.251 -5.209 41.433 1.00 70.12 928 VAL A C 1
ATOM 7579 O O . VAL A 1 928 ? -63.219 -5.870 41.469 1.00 70.12 928 VAL A O 1
ATOM 7582 N N . PHE A 1 929 ? -64.399 -4.118 42.193 1.00 72.62 929 PHE A N 1
ATOM 7583 C CA . PHE A 1 929 ? -63.317 -3.565 43.021 1.00 72.62 929 PHE A CA 1
ATOM 7584 C C . PHE A 1 929 ? -62.970 -4.401 44.269 1.00 72.62 929 PHE A C 1
ATOM 7586 O O . PHE A 1 929 ? -61.933 -4.167 44.882 1.00 72.62 929 PHE A O 1
ATOM 7593 N N . THR A 1 930 ? -63.804 -5.367 44.671 1.00 77.12 930 THR A N 1
ATOM 7594 C CA . THR A 1 930 ? -63.542 -6.216 45.847 1.00 77.12 930 THR A CA 1
ATOM 7595 C C . THR A 1 930 ? -62.735 -7.464 45.500 1.00 77.12 930 THR A C 1
ATOM 7597 O O . THR A 1 930 ? -62.193 -8.090 46.406 1.00 77.12 930 THR A O 1
ATOM 7600 N N . ALA A 1 931 ? -62.610 -7.817 44.215 1.00 75.88 931 ALA A N 1
ATOM 7601 C CA . ALA A 1 931 ? -62.010 -9.074 43.767 1.00 75.88 931 ALA A CA 1
ATOM 7602 C C . ALA A 1 931 ? -60.545 -9.251 44.211 1.00 75.88 931 ALA A C 1
ATOM 7604 O O . ALA A 1 931 ? -60.175 -10.335 44.653 1.00 75.88 931 ALA A O 1
ATOM 7605 N N . LYS A 1 932 ? -59.731 -8.185 44.147 1.00 75.81 932 LYS A N 1
ATOM 7606 C CA . LYS A 1 932 ? -58.328 -8.203 44.609 1.00 75.81 932 LYS A CA 1
ATOM 7607 C C . LYS A 1 932 ? -58.192 -8.070 46.134 1.00 75.81 932 LYS A C 1
ATOM 7609 O O . LYS A 1 932 ? -57.327 -8.701 46.726 1.00 75.81 932 LYS A O 1
ATOM 7614 N N . LEU A 1 933 ? -59.058 -7.278 46.773 1.00 80.75 933 LEU A N 1
ATOM 7615 C CA . LEU A 1 933 ? -58.982 -6.967 48.209 1.00 80.75 933 LEU A CA 1
ATOM 7616 C C . LEU A 1 933 ? -59.544 -8.084 49.098 1.00 80.75 933 LEU A C 1
ATOM 7618 O O . LEU A 1 933 ? -58.992 -8.372 50.153 1.00 80.75 933 LEU A O 1
ATOM 7622 N N . LEU A 1 934 ? -60.636 -8.734 48.691 1.00 84.19 934 LEU A N 1
ATOM 7623 C CA . LEU A 1 934 ? -61.352 -9.710 49.516 1.00 84.19 934 LEU A CA 1
ATOM 7624 C C . LEU A 1 934 ? -60.481 -10.908 49.959 1.00 84.19 934 LEU A C 1
ATOM 7626 O O . LEU A 1 934 ? -60.553 -11.246 51.140 1.00 84.19 934 LEU A O 1
ATOM 7630 N N . PRO A 1 935 ? -59.639 -11.534 49.106 1.00 83.12 935 PRO A N 1
ATOM 7631 C CA . PRO A 1 935 ? -58.751 -12.618 49.538 1.00 83.12 935 PRO A CA 1
ATOM 7632 C C . PRO A 1 935 ? -57.740 -12.177 50.605 1.00 83.12 935 PRO A C 1
ATOM 7634 O O . PRO A 1 935 ? -57.532 -12.893 51.583 1.00 83.12 935 PRO A O 1
ATOM 7637 N N . LEU A 1 936 ? -57.159 -10.981 50.453 1.00 82.44 936 LEU A N 1
ATOM 7638 C CA . LEU A 1 936 ? -56.215 -10.403 51.415 1.00 82.44 936 LEU A CA 1
ATOM 7639 C C . LEU A 1 936 ? -56.914 -10.086 52.743 1.00 82.44 936 LEU A C 1
ATOM 7641 O O . LEU A 1 936 ? -56.440 -10.474 53.807 1.00 82.44 936 LEU A O 1
ATOM 7645 N N . LEU A 1 937 ? -58.095 -9.469 52.689 1.00 86.69 937 LEU A N 1
ATOM 7646 C CA . LEU A 1 937 ? -58.886 -9.140 53.877 1.00 86.69 937 LEU A CA 1
ATOM 7647 C C . LEU A 1 937 ? -59.402 -10.387 54.620 1.00 86.69 937 LEU A C 1
ATOM 7649 O O . LEU A 1 937 ? -59.525 -10.354 55.844 1.00 86.69 937 LEU A O 1
ATOM 7653 N N . LEU A 1 938 ? -59.661 -11.494 53.913 1.00 85.12 938 LEU A N 1
ATOM 7654 C CA . LEU A 1 938 ? -59.955 -12.800 54.518 1.00 85.12 938 LEU A CA 1
ATOM 7655 C C . LEU A 1 938 ? -58.700 -13.418 55.158 1.00 85.12 938 LEU A C 1
ATOM 7657 O O . LEU A 1 938 ? -58.761 -13.868 56.303 1.00 85.12 938 LEU A O 1
ATOM 7661 N N . LYS A 1 939 ? -57.552 -13.388 54.463 1.00 85.62 939 LYS A N 1
ATOM 7662 C CA . LYS A 1 939 ? -56.255 -13.883 54.967 1.00 85.62 939 LYS A CA 1
ATOM 7663 C C . LYS A 1 939 ? -55.843 -13.175 56.262 1.00 85.62 939 LYS A C 1
ATOM 7665 O O . LYS A 1 939 ? -55.461 -13.835 57.225 1.00 85.62 939 LYS A O 1
ATOM 7670 N N . HIS A 1 940 ? -55.988 -11.850 56.309 1.00 84.75 940 HIS A N 1
ATOM 7671 C CA . HIS A 1 940 ? -55.681 -11.023 57.482 1.00 84.75 940 HIS A CA 1
ATOM 7672 C C . HIS A 1 940 ? -56.832 -10.946 58.504 1.00 84.75 940 HIS A C 1
ATOM 7674 O O . HIS A 1 940 ? -56.745 -10.189 59.463 1.00 84.75 940 HIS A O 1
ATOM 7680 N N . LYS A 1 941 ? -57.902 -11.746 58.346 1.00 85.81 941 LYS A N 1
ATOM 7681 C CA . LYS A 1 941 ? -59.043 -11.844 59.281 1.00 85.81 941 LYS A CA 1
ATOM 7682 C C . LYS A 1 941 ? -59.792 -10.522 59.536 1.00 85.81 941 LYS A C 1
ATOM 7684 O O . LYS A 1 941 ? -60.483 -10.401 60.550 1.00 85.81 941 LYS A O 1
ATOM 7689 N N . VAL A 1 942 ? -59.722 -9.573 58.603 1.00 86.56 942 VAL A N 1
ATOM 7690 C CA . VAL A 1 942 ? -60.507 -8.321 58.596 1.00 86.56 942 VAL A CA 1
ATOM 7691 C C . VAL A 1 942 ? -61.970 -8.605 58.253 1.00 86.56 942 VAL A C 1
ATOM 7693 O O . VAL A 1 942 ? -62.897 -8.011 58.801 1.00 86.56 942 VAL A O 1
ATOM 7696 N N . VAL A 1 943 ? -62.175 -9.561 57.347 1.00 87.56 943 VAL A N 1
ATOM 7697 C CA . VAL A 1 943 ? -63.481 -10.098 56.960 1.00 87.56 943 VAL A CA 1
ATOM 7698 C C . VAL A 1 943 ? -63.527 -11.563 57.366 1.00 87.56 943 VAL A C 1
ATOM 7700 O O . VAL A 1 943 ? -62.531 -12.273 57.238 1.00 87.56 943 VAL A O 1
ATOM 7703 N N . LYS A 1 944 ? -64.676 -12.037 57.848 1.00 89.44 944 LYS A N 1
ATOM 7704 C CA . LYS A 1 944 ? -64.903 -13.458 58.145 1.00 89.44 944 LYS A CA 1
ATOM 7705 C C . LYS A 1 944 ? -66.219 -13.938 57.555 1.00 89.44 944 LYS A C 1
ATOM 7707 O O . LYS A 1 944 ? -67.163 -13.158 57.408 1.00 89.44 944 LYS A O 1
ATOM 7712 N N . ASP A 1 945 ? -66.270 -15.226 57.230 1.00 87.50 945 ASP A N 1
ATOM 7713 C CA . ASP A 1 945 ? -67.519 -15.903 56.899 1.00 87.50 945 ASP A CA 1
ATOM 7714 C C . ASP A 1 945 ? -68.461 -15.865 58.109 1.00 87.50 945 ASP A C 1
ATOM 7716 O O . ASP A 1 945 ? -68.055 -16.111 59.246 1.00 87.50 945 ASP A O 1
ATOM 7720 N N . TYR A 1 946 ? -69.722 -15.532 57.858 1.00 85.38 946 TYR A N 1
ATOM 7721 C CA . TYR A 1 946 ? -70.769 -15.438 58.865 1.00 85.38 946 TYR A CA 1
ATOM 7722 C C . TYR A 1 946 ? -72.029 -16.139 58.363 1.00 85.38 946 TYR A C 1
ATOM 7724 O O . TYR A 1 946 ? -72.428 -15.974 57.206 1.00 85.38 946 TYR A O 1
ATOM 7732 N N . ILE A 1 947 ? -72.652 -16.917 59.243 1.00 79.94 947 ILE A N 1
ATOM 7733 C CA . ILE A 1 947 ? -73.943 -17.560 59.011 1.00 79.94 947 ILE A CA 1
ATOM 7734 C C . ILE A 1 947 ? -74.898 -17.001 60.060 1.00 79.94 947 ILE A C 1
ATOM 7736 O O . ILE A 1 947 ? -74.636 -17.109 61.257 1.00 79.94 947 ILE A O 1
ATOM 7740 N N . ASP A 1 948 ? -75.985 -16.383 59.604 1.00 76.19 948 ASP A N 1
ATOM 7741 C CA . ASP A 1 948 ? -77.020 -15.840 60.482 1.00 76.19 948 ASP A CA 1
ATOM 7742 C C . ASP A 1 948 ? -77.756 -17.001 61.190 1.00 76.19 948 ASP A C 1
ATOM 7744 O O . ASP A 1 948 ? -78.346 -17.841 60.499 1.00 76.19 948 ASP A O 1
ATOM 7748 N N . PRO A 1 949 ? -77.773 -17.060 62.538 1.00 73.25 949 PRO A N 1
ATOM 7749 C CA . PRO A 1 949 ? -78.472 -18.103 63.296 1.00 73.25 949 PRO A CA 1
ATOM 7750 C C . PRO A 1 949 ? -79.969 -18.193 62.977 1.00 73.25 949 PRO A C 1
ATOM 7752 O O . PRO A 1 949 ? -80.563 -19.264 63.079 1.00 73.25 949 PRO A O 1
ATOM 7755 N N . HIS A 1 950 ? -80.585 -17.080 62.567 1.00 71.88 950 HIS A N 1
ATOM 7756 C CA . HIS A 1 950 ? -82.001 -17.009 62.212 1.00 71.88 950 HIS A CA 1
ATOM 7757 C C . HIS A 1 950 ? -82.261 -17.268 60.722 1.00 71.88 950 HIS A C 1
ATOM 7759 O O . HIS A 1 950 ? -83.411 -17.468 60.328 1.00 71.88 950 HIS A O 1
ATOM 7765 N N . LYS A 1 951 ? -81.219 -17.263 59.877 1.00 72.38 951 LYS A N 1
ATOM 7766 C CA . LYS A 1 951 ? -81.313 -17.548 58.436 1.00 72.38 951 LYS A CA 1
ATOM 7767 C C . LYS A 1 951 ? -80.094 -18.347 57.937 1.00 72.38 951 LYS A C 1
ATOM 7769 O O . LYS A 1 951 ? -79.296 -17.825 57.152 1.00 72.38 951 LYS A O 1
ATOM 7774 N N . PRO A 1 952 ? -79.977 -19.632 58.322 1.00 69.88 952 PRO A N 1
ATOM 7775 C CA . PRO A 1 952 ? -78.777 -20.442 58.090 1.00 69.88 952 PRO A CA 1
ATOM 7776 C C . PRO A 1 952 ? -78.463 -20.720 56.609 1.00 69.88 952 PRO A C 1
ATOM 7778 O O . PRO A 1 952 ? -77.351 -21.119 56.275 1.00 69.88 952 PRO A O 1
ATOM 7781 N N . THR A 1 953 ? -79.412 -20.484 55.698 1.00 70.56 953 THR A N 1
ATOM 7782 C CA . THR A 1 953 ? -79.221 -20.647 54.248 1.00 70.56 953 THR A CA 1
ATOM 7783 C C . THR A 1 953 ? -78.471 -19.486 53.587 1.00 70.56 953 THR A C 1
ATOM 7785 O O . THR A 1 953 ? -77.974 -19.648 52.472 1.00 70.56 953 THR A O 1
ATOM 7788 N N . PHE A 1 954 ? -78.335 -18.321 54.237 1.00 76.25 954 PHE A N 1
ATOM 7789 C CA . PHE A 1 954 ? -77.565 -17.204 53.683 1.00 76.25 954 PHE A CA 1
ATOM 7790 C C . PHE A 1 954 ? -76.106 -17.255 54.132 1.00 76.25 954 PHE A C 1
ATOM 7792 O O . PHE A 1 954 ? -75.782 -16.949 55.275 1.00 76.25 954 PHE A O 1
ATOM 7799 N N . LYS A 1 955 ? -75.202 -17.535 53.188 1.00 84.06 955 LYS A N 1
ATOM 7800 C CA . LYS A 1 955 ? -73.766 -17.311 53.385 1.00 84.06 955 LYS A CA 1
ATOM 7801 C C . LYS A 1 955 ? -73.471 -15.816 53.332 1.00 84.06 955 LYS A C 1
ATOM 7803 O O . LYS A 1 955 ? -73.762 -15.149 52.329 1.00 84.06 955 LYS A O 1
ATOM 7808 N N . GLN A 1 956 ? -72.887 -15.279 54.395 1.00 88.44 956 GLN A N 1
ATOM 7809 C CA . GLN A 1 956 ? -72.572 -13.860 54.513 1.00 88.44 956 GLN A CA 1
ATOM 7810 C C . GLN A 1 956 ? -71.103 -13.637 54.883 1.00 88.44 956 GLN A C 1
ATOM 7812 O O . GLN A 1 956 ? -70.379 -14.559 55.250 1.00 88.44 956 GLN A O 1
ATOM 7817 N N . TYR A 1 957 ? -70.673 -12.391 54.742 1.00 90.81 957 TYR A N 1
ATOM 7818 C CA . TYR A 1 957 ? -69.438 -11.851 55.281 1.00 90.81 957 TYR A CA 1
ATOM 7819 C C . TYR A 1 957 ? -69.768 -10.860 56.393 1.00 90.81 957 TYR A C 1
ATOM 7821 O O . TYR A 1 957 ? -70.766 -10.139 56.297 1.00 90.81 957 TYR A O 1
ATOM 7829 N N . VAL A 1 958 ? -68.910 -10.791 57.407 1.00 90.75 958 VAL A N 1
ATOM 7830 C CA . VAL A 1 958 ? -68.952 -9.777 58.467 1.00 90.75 958 VAL A CA 1
ATOM 7831 C C . VAL A 1 958 ? -67.564 -9.166 58.663 1.00 90.75 958 VAL A C 1
ATOM 7833 O O . VAL A 1 958 ? -66.553 -9.848 58.483 1.00 90.75 958 VAL A O 1
ATOM 7836 N N . ILE A 1 959 ? -67.520 -7.879 59.015 1.00 90.25 959 ILE A N 1
ATOM 7837 C CA . ILE A 1 959 ? -66.293 -7.216 59.471 1.00 90.25 959 ILE A CA 1
ATOM 7838 C C . ILE A 1 959 ? -66.010 -7.675 60.901 1.00 90.25 959 ILE A C 1
ATOM 7840 O O . ILE A 1 959 ? -66.928 -7.765 61.715 1.00 90.25 959 ILE A O 1
ATOM 7844 N N . THR A 1 960 ? -64.762 -7.992 61.222 1.00 89.00 960 THR A N 1
ATOM 7845 C CA . THR A 1 960 ? -64.383 -8.357 62.591 1.00 89.00 960 THR A CA 1
ATOM 7846 C C . THR A 1 960 ? -64.464 -7.170 63.547 1.00 89.00 960 THR A C 1
ATOM 7848 O O . THR A 1 960 ? -64.218 -6.028 63.168 1.00 89.00 960 THR A O 1
ATOM 7851 N N . SER A 1 961 ? -64.787 -7.448 64.814 1.00 84.44 961 SER A N 1
ATOM 7852 C CA . SER A 1 961 ? -64.966 -6.429 65.860 1.00 84.44 961 SER A CA 1
ATOM 7853 C C . SER A 1 961 ? -63.738 -5.540 66.071 1.00 84.44 961 SER A C 1
ATOM 7855 O O . SER A 1 961 ? -63.887 -4.376 66.421 1.00 84.44 961 SER A O 1
ATOM 7857 N N . GLU A 1 962 ? -62.539 -6.066 65.808 1.00 86.06 962 GLU A N 1
ATOM 7858 C CA . GLU A 1 962 ? -61.268 -5.332 65.868 1.00 86.06 962 GLU A CA 1
ATOM 7859 C C . GLU A 1 962 ? -61.241 -4.113 64.932 1.00 86.06 962 GLU A C 1
ATOM 7861 O O . GLU A 1 962 ? -60.643 -3.102 65.267 1.00 86.06 962 GLU A O 1
ATOM 7866 N N . TYR A 1 963 ? -61.968 -4.154 63.809 1.00 88.19 963 TYR A N 1
ATOM 7867 C CA . TYR A 1 963 ? -62.014 -3.067 62.824 1.00 88.19 963 TYR A CA 1
ATOM 7868 C C . TYR A 1 963 ? -63.271 -2.192 62.937 1.00 88.19 963 TYR A C 1
ATOM 7870 O O . TYR A 1 963 ? -63.512 -1.335 62.090 1.00 88.19 963 TYR A O 1
ATOM 7878 N N . PHE A 1 964 ? -64.090 -2.357 63.981 1.00 86.69 964 PHE A N 1
ATOM 7879 C CA . PHE A 1 964 ? -65.238 -1.473 64.224 1.00 86.69 964 PHE A CA 1
ATOM 7880 C C . PHE A 1 964 ? -64.853 -0.000 64.461 1.00 86.69 964 PHE A C 1
ATOM 7882 O O . PHE A 1 964 ? -65.631 0.860 64.044 1.00 86.69 964 PHE A O 1
ATOM 7889 N N . PRO A 1 965 ? -63.678 0.348 65.032 1.00 87.62 965 PRO A N 1
ATOM 7890 C CA . PRO A 1 965 ? -63.227 1.740 65.115 1.00 87.62 965 PRO A CA 1
ATOM 7891 C C . PRO A 1 965 ? -63.189 2.481 63.768 1.00 87.62 965 PRO A C 1
ATOM 7893 O O . PRO A 1 965 ? -63.400 3.694 63.747 1.00 87.62 965 PRO A O 1
ATOM 7896 N N . VAL A 1 966 ? -63.057 1.768 62.638 1.00 87.56 966 VAL A N 1
ATOM 7897 C CA . VAL A 1 966 ? -63.129 2.338 61.276 1.00 87.56 966 VAL A CA 1
ATOM 7898 C C . VAL A 1 966 ? -64.471 3.038 61.011 1.00 87.56 966 VAL A C 1
ATOM 7900 O O . VAL A 1 966 ? -64.540 3.956 60.196 1.00 87.56 966 VAL A O 1
ATOM 7903 N N . ILE A 1 967 ? -65.544 2.683 61.730 1.00 86.00 967 ILE A N 1
ATOM 7904 C CA . ILE A 1 967 ? -66.833 3.391 61.663 1.00 86.00 967 ILE A CA 1
ATOM 7905 C C . ILE A 1 967 ? -66.667 4.876 62.013 1.00 86.00 967 ILE A C 1
ATOM 7907 O O . ILE A 1 967 ? -67.222 5.724 61.317 1.00 86.00 967 ILE A O 1
ATOM 7911 N N . LYS A 1 968 ? -65.846 5.208 63.021 1.00 82.69 968 LYS A N 1
ATOM 7912 C CA . LYS A 1 968 ? -65.577 6.606 63.399 1.00 82.69 968 LYS A CA 1
ATOM 7913 C C . LYS A 1 968 ? -64.919 7.373 62.254 1.00 82.69 968 LYS A C 1
ATOM 7915 O O . LYS A 1 968 ? -65.308 8.506 61.978 1.00 82.69 968 LYS A O 1
ATOM 7920 N N . TYR A 1 969 ? -63.997 6.730 61.537 1.00 85.56 969 TYR A N 1
ATOM 7921 C CA . TYR A 1 969 ? -63.390 7.298 60.333 1.00 85.56 969 TYR A CA 1
ATOM 7922 C C . TYR A 1 969 ? -64.438 7.518 59.227 1.00 85.56 969 TYR A C 1
ATOM 7924 O O . TYR A 1 969 ? -64.465 8.570 58.593 1.00 85.56 969 TYR A O 1
ATOM 7932 N N . LEU A 1 970 ? -65.345 6.561 59.002 1.00 85.06 970 LEU A N 1
ATOM 7933 C CA . LEU A 1 970 ? -66.399 6.686 57.986 1.00 85.06 970 LEU A CA 1
ATOM 7934 C C . LEU A 1 970 ? -67.398 7.817 58.279 1.00 85.06 970 LEU A C 1
ATOM 7936 O O . LEU A 1 970 ? -67.892 8.432 57.332 1.00 85.06 970 LEU A O 1
ATOM 7940 N N . GLU A 1 971 ? -67.697 8.076 59.554 1.00 83.00 971 GLU A N 1
ATOM 7941 C CA . GLU A 1 971 ? -68.670 9.085 59.994 1.00 83.00 971 GLU A CA 1
ATOM 7942 C C . GLU A 1 971 ? -68.067 10.482 60.144 1.00 83.00 971 GLU A C 1
ATOM 7944 O O . GLU A 1 971 ? -68.655 11.462 59.692 1.00 83.00 971 GLU A O 1
ATOM 7949 N N . GLN A 1 972 ? -66.900 10.577 60.781 1.00 80.25 972 GLN A N 1
ATOM 7950 C CA . GLN A 1 972 ? -66.314 11.844 61.230 1.00 80.25 972 GLN A CA 1
ATOM 7951 C C . GLN A 1 972 ? -65.011 12.195 60.506 1.00 80.25 972 GLN A C 1
ATOM 7953 O O . GLN A 1 972 ? -64.466 13.271 60.738 1.00 80.25 972 GLN A O 1
ATOM 7958 N N . LYS A 1 973 ? -64.493 11.303 59.645 1.00 78.31 973 LYS A N 1
ATOM 7959 C CA . LYS A 1 973 ? -63.160 11.411 59.023 1.00 78.31 973 LYS A CA 1
ATOM 7960 C C . LYS A 1 973 ? -62.026 11.656 60.034 1.00 78.31 973 LYS A C 1
ATOM 7962 O O . LYS A 1 973 ? -61.024 12.282 59.701 1.00 78.31 973 LYS A O 1
ATOM 7967 N N . SER A 1 974 ? -62.183 11.178 61.267 1.00 75.81 974 SER A N 1
ATOM 7968 C CA . SER A 1 974 ? -61.161 11.240 62.315 1.00 75.81 974 SER A CA 1
ATOM 7969 C C . SER A 1 974 ? -60.111 10.143 62.127 1.00 75.81 974 SER A C 1
ATOM 7971 O O . SER A 1 974 ? -60.425 9.093 61.574 1.00 75.81 974 SER A O 1
ATOM 7973 N N . ALA A 1 975 ? -58.872 10.372 62.577 1.00 76.62 975 ALA A N 1
ATOM 7974 C CA . ALA A 1 975 ? -57.778 9.402 62.456 1.00 76.62 975 ALA A CA 1
ATOM 7975 C C . ALA A 1 975 ? -58.146 8.040 63.083 1.00 76.62 975 ALA A C 1
ATOM 7977 O O . ALA A 1 975 ? -58.715 7.983 64.175 1.00 76.62 975 ALA A O 1
ATOM 7978 N N . CYS A 1 976 ? -57.832 6.942 62.385 1.00 85.19 976 CYS A N 1
ATOM 7979 C CA . CYS A 1 976 ? -58.135 5.574 62.814 1.00 85.19 976 CYS A CA 1
ATOM 7980 C C . CYS A 1 976 ? -56.915 4.679 62.597 1.00 85.19 976 CYS A C 1
ATOM 7982 O O . CYS A 1 976 ? -56.558 4.356 61.464 1.00 85.19 976 CYS A O 1
ATOM 7984 N N . ILE A 1 977 ? -56.314 4.259 63.708 1.00 82.81 977 ILE A N 1
ATOM 7985 C CA . ILE A 1 977 ? -55.076 3.473 63.744 1.00 82.81 977 ILE A CA 1
ATOM 7986 C C . ILE A 1 977 ? -55.274 2.117 63.053 1.00 82.81 977 ILE A C 1
ATOM 7988 O O . ILE A 1 977 ? -54.398 1.639 62.342 1.00 82.81 977 ILE A O 1
ATOM 7992 N N . GLU A 1 978 ? -56.445 1.501 63.211 1.00 84.75 978 GLU A N 1
ATOM 7993 C CA . GLU A 1 978 ? -56.775 0.206 62.615 1.00 84.75 978 GLU A CA 1
ATOM 7994 C C . GLU A 1 978 ? -56.899 0.283 61.088 1.00 84.75 978 GLU A C 1
ATOM 7996 O O . GLU A 1 978 ? -56.580 -0.687 60.399 1.00 84.75 978 GLU A O 1
ATOM 8001 N N . LEU A 1 979 ? -57.333 1.432 60.554 1.00 84.88 979 LEU A N 1
ATOM 8002 C CA . LEU A 1 979 ? -57.367 1.684 59.114 1.00 84.88 979 LEU A CA 1
ATOM 8003 C C . LEU A 1 979 ? -55.957 1.935 58.571 1.00 84.88 979 LEU A C 1
ATOM 8005 O O . LEU A 1 979 ? -55.599 1.349 57.555 1.00 84.88 979 LEU A O 1
ATOM 8009 N N . GLU A 1 980 ? -55.152 2.756 59.248 1.00 83.19 980 GLU A N 1
ATOM 8010 C CA . GLU A 1 980 ? -53.776 3.069 58.829 1.00 83.19 980 GLU A CA 1
ATOM 8011 C C . GLU A 1 980 ? -52.868 1.837 58.867 1.00 83.19 980 GLU A C 1
ATOM 8013 O O . GLU A 1 980 ? -52.201 1.527 57.883 1.00 83.19 980 GLU A O 1
ATOM 8018 N N . ARG A 1 981 ? -52.945 1.039 59.937 1.00 83.50 981 ARG A N 1
ATOM 8019 C CA . ARG A 1 981 ? -52.227 -0.237 60.040 1.00 83.50 981 ARG A CA 1
ATOM 8020 C C . ARG A 1 981 ? -52.620 -1.209 58.928 1.00 83.50 981 ARG A C 1
ATOM 8022 O O . ARG A 1 981 ? -51.790 -1.972 58.444 1.00 83.50 981 ARG A O 1
ATOM 8029 N N . LEU A 1 982 ? -53.892 -1.206 58.525 1.00 83.06 982 LEU A N 1
ATOM 8030 C CA . LEU A 1 982 ? -54.366 -2.050 57.434 1.00 83.06 982 LEU A CA 1
ATOM 8031 C C . LEU A 1 982 ? -53.872 -1.557 56.068 1.00 83.06 982 LEU A C 1
ATOM 8033 O O . LEU A 1 982 ? -53.566 -2.388 55.218 1.00 83.06 982 LEU A O 1
ATOM 8037 N N . VAL A 1 983 ? -53.772 -0.238 55.871 1.00 82.88 983 VAL A N 1
ATOM 8038 C CA . VAL A 1 983 ? -53.138 0.350 54.684 1.00 82.88 983 VAL A CA 1
ATOM 8039 C C . VAL A 1 983 ? -51.686 -0.109 54.614 1.00 82.88 983 VAL A C 1
ATOM 8041 O O . VAL A 1 983 ? -51.346 -0.751 53.633 1.00 82.88 983 VAL A O 1
ATOM 8044 N N . GLU A 1 984 ? -50.886 0.076 55.670 1.00 80.38 984 GLU A N 1
ATOM 8045 C CA . GLU A 1 984 ? -49.471 -0.339 55.699 1.00 80.38 984 GLU A CA 1
ATOM 8046 C C . GLU A 1 984 ? -49.250 -1.829 55.398 1.00 80.38 984 GLU A C 1
ATOM 8048 O O . GLU A 1 984 ? -48.306 -2.193 54.698 1.00 80.38 984 GLU A O 1
ATOM 8053 N N . ILE A 1 985 ? -50.108 -2.709 55.927 1.00 78.50 985 ILE A N 1
ATOM 8054 C CA . ILE A 1 985 ? -50.025 -4.157 55.668 1.00 78.50 985 ILE A CA 1
ATOM 8055 C C . ILE A 1 985 ? -50.291 -4.468 54.190 1.00 78.50 985 ILE A C 1
ATOM 8057 O O . ILE A 1 985 ? -49.717 -5.412 53.651 1.00 78.50 985 ILE A O 1
ATOM 8061 N N . LEU A 1 986 ? -51.166 -3.696 53.545 1.00 73.62 986 LEU A N 1
ATOM 8062 C CA . LEU A 1 986 ? -51.587 -3.915 52.164 1.00 73.62 986 LEU A CA 1
ATOM 8063 C C . LEU A 1 986 ? -50.755 -3.142 51.135 1.00 73.62 986 LEU A C 1
ATOM 8065 O O . LEU A 1 986 ? -50.836 -3.492 49.967 1.00 73.62 986 LEU A O 1
ATOM 8069 N N . THR A 1 987 ? -49.963 -2.141 51.535 1.00 68.75 987 THR A N 1
ATOM 8070 C CA . THR A 1 987 ? -48.933 -1.518 50.679 1.00 68.75 987 THR A CA 1
ATOM 8071 C C . THR A 1 987 ? -47.587 -2.246 50.723 1.00 68.75 987 THR A C 1
ATOM 8073 O O . THR A 1 987 ? -46.776 -2.061 49.824 1.00 68.75 987 THR A O 1
ATOM 8076 N N . LYS A 1 988 ? -47.321 -3.071 51.748 1.00 55.84 988 LYS A N 1
ATOM 8077 C CA . LYS A 1 988 ? -46.105 -3.911 51.854 1.00 55.84 988 LYS A CA 1
ATOM 8078 C C . LYS A 1 988 ? -46.224 -5.280 51.162 1.00 55.84 988 LYS A C 1
ATOM 8080 O O . LYS A 1 988 ? -45.254 -6.038 51.150 1.00 55.84 988 LYS A O 1
ATOM 8085 N N . HIS A 1 989 ? -47.405 -5.610 50.644 1.00 45.88 989 HIS A N 1
ATOM 8086 C CA . HIS A 1 989 ? -47.728 -6.833 49.905 1.00 45.88 989 HIS A CA 1
ATOM 8087 C C . HIS A 1 989 ? -48.052 -6.494 48.459 1.00 45.88 989 HIS A C 1
ATOM 8089 O O . HIS A 1 989 ? -47.699 -7.328 47.594 1.00 45.88 989 HIS A O 1
#

Organism: NCBI:txid1420851

Secondary structure (DSSP, 8-state):
---HHHHHHHHTSPPBTTEEEESS-S--TTS-TTTHHHHHHHHHHHHHHHHH--TT-TTS-EEEEESEEGGGTEE----GGG-GGGG-HHHHHHHHHHHHHHHEES-----EEEEEEETTEEEEEEEEPPPSS--EESS-EE-SS-EE-TTPBEEE-SSSTT-EEEPPHHHHHHHHHHHHHHHHHHHHHHHS-----------HHHHHHHHHHSTTEEEPTT--EEEEETTTTEEEEEEEEEETTS-EEEEEEE-TT--HHHHHHHHHHTT--S-STTEEEEEPPPSSS-HHHHHHHHHHHHT-S-EEEHHHHHIIIIIGGGPPPP-----SS----BB--SSSS--BHHHHHHHHHH-TT--EEEEE--TTSSHHHHHHHHHHHHHHH-TT-EEEEEEHHHHHHHHHHHHTTSPPB-SHHHHHHHHHHHS---SPPPPHHHHHHHHHTTSEEEEEE-HHHHHHHHGGGB-HHHHHHHHHHHSSSSS---EEEEE--HHHHHTT-SSS---EEEBPPEEHHHHHHHHHHHTTT-HHHHHHHHHHHTTT-EEEEETTEEEEEE-HHHHHHHHHHHHHHHTT---------SS--TTSHHHHHHHHHHHHHHHHH----HHHHHHHHHHHHHSSSSSEEHHHHHHHHHHH-SS---HHHHHHHHT-TTEEEETTEEEESSHHHHHHHHHHHHHHHHHHT-GGG--HHHHHHHHHH--TT-HHHHHHHHHS--SHHHHHHHHHHHHHHHHHHHH--STHHHHHHHHHHHHHHHHHHHHHHSTT----HHHHHHHHHHHHEETTEEES-EEES----SSS------TT-EEES-EEES-TTGGGS---SS-EEES-EEES-PPPTTPPP---TTSB-TTSB-GGGHHHHHHHHHHHHHHHHHHHHHHHHHHHHHEETTEE--EEHHHHHTSGGGTTHHHHHHHTTSEEEEEETTEEEEEEEEE-GGGTTHHHHHHH----HHHHHHHHHHH--

=== Feature glossary ===
The record interleaves many kinds of information about one protein. Here is each kind framed as the question it answers.

Q: Are the domains correctly placed relative to each other?
A: Predicted aligned error is AlphaFold's pairwise confidence. Unlike pLDDT (per-residue), PAE is per-residue-pair and captures whether two parts of the structure are correctly placed relative to each other. Units are ångströms of expected positional error.

Q: Which residues are in helices, strands, or loops?
A: Eight-state secondary structure (DSSP): H is the canonical α-helix, G the tighter 3₁₀-helix, I the wider π-helix; E/B are β-structure, T and S are turns and bends, and '-' is everything else. DSSP derives these from the pattern of main-chain N–H···O=C hydrogen bonds, not from the sequence.

Q: What if only a Cα trace is available?
A: P-SEA three-state annotation labels each residue as helix, strand, or coil based purely on the geometry of the Cα trace. It serves as a fallback when the full backbone (and thus DSSP) is unavailable.

Q: What are the backbone torsion angles?
A: φ (phi) and ψ (psi) are the two rotatable backbone dihedrals per residue: φ is the C(i-1)–N–Cα–C torsion, ψ is the N–Cα–C–N(i+1) torsion, both in degrees on (−180°, 180°]. α-helical residues cluster near (−60°, −45°); β-strand residues near (−120°, +130°). A Ramachandran plot is simply a scatter of (φ, ψ) for every residue.

Q: What known structures does this most resemble?
A: Structural nearest neighbors (via Foldseek easy-search vs the PDB). Reported per hit: target PDB id, E-value, and alignment TM-score. A TM-score above ~0.5 is the conventional threshold for 'same fold'.

Q: What family and function is it annotated with?
A: Database cross-references. InterPro integrates a dozen domain/family signature databases into unified entries with residue-range hits. GO terms attach function/process/location labels with evidence codes. CATH codes position the fold in a four-level structural taxonomy. Organism is the NCBI-taxonomy species name.

Q: Which residues are buried vs exposed?
A: Solvent accessibility: the surface area of each residue that a 1.4 Å water probe can touch, in Å². When only backbone atoms are present the absolute values are lower than full-atom SASA (side chains contribute most of the area) and are flagged as backbone-only.

Q: What do the diagnostic plots show?
A: Three diagnostic plots accompany the record. The Cα contact map visualizes the tertiary structure as a 2D adjacency matrix (8 Å cutoff, sequence-local contacts suppressed). The Ramachandran plot shows the distribution of backbone (φ, ψ) torsions, with points in the α and β basins reflecting secondary structure content. The PAE plot shows AlphaFold's inter-residue confidence as a color matrix.

Q: What is the amino-acid chain?
A: The amino-acid sequence is the protein's primary structure: the linear order of residues from the N-terminus to the C-terminus, written in one-letter code. Everything else here — the 3D coordinates, the secondary structure, the domain annotations — is ultimately a consequence of this string.

Q: What do the rendered images show?
A: The six renders are orthographic views along the three Cartesian axes in both directions. Representation (cartoon, sticks, or surface) and color scheme (sequence-rainbow or by-chain) vary across proteins so the training set covers all the common visualization conventions.

Q: Where is each backbone atom in 3D?
A: The mmCIF table is the protein's shape written out atom by atom. For each backbone N, Cα, C, and carbonyl O, it records an (x, y, z) coordinate triple in Å plus the residue type, chain letter, and residue number.

Q: How mobile is each atom in the crystal?
A: For experimental (PDB) structures, the B-factor (temperature factor) quantifies the positional spread of each atom in the crystal — a combination of thermal vibration and static disorder — in units of Å². High B-factors mark flexible loops or poorly resolved regions; low B-factors mark the rigid, well-ordered core.

Q: How big and how compact is the whole molecule?
A: Three whole-structure scalars: the radius of gyration (RMS distance of Cα from centroid, in Å), the count of Cα–Cα contacts (pairs closer than 8 Å and separated by more than four residues in sequence — i.e. tertiary, not local, contacts), and the bounding-box dimensions. Together they distinguish compact globular folds from extended fibres or disordered chains.

Q: What does the local fold look like, residue by residue?
A: A 3Di character summarizes, for each residue, the relative orientation of the Cα frame of its nearest spatial neighbor. Because it encodes fold topology rather than chemistry, 3Di alignments detect remote structural similarity that sequence alignment misses.

Q: How confident is the AlphaFold model at each residue?
A: For AlphaFold models, the B-factor field carries pLDDT — the model's own estimate of local accuracy on a 0–100 scale. Regions with pLDDT<50 should be treated as essentially unmodeled; they often correspond to intrinsically disordered segments.